Protein AF-0000000076585217 (afdb_homodimer)

Sequence (1180 aa):
MFAAAAAAEATAAAATVTATNTAEVDLIQRSARHVLGAQNKAPARQLHQAEPSAEDMQQALLRMRAVPFNTPRPVLALGYKGLEADALRNWHLLARKLATPGATVTVVAFGGSLTAGYIDKPEAWKRAMDGSWVEPMVAWMKAAFPAVSFRLINAARGASEVTVAATCWYQYVPQDADLVLVEYSLNGCLEATGQPMCSSTAMVRVAAYESFYRRVLRRAPRTALMSVATFSFNSDTYRQGLASVEAPNAFAATGEELHTMIARRYGAPTASLRDSLYGLMYNDAVAKQLLGETRATIITDNVHPTADGFIMFGEIMAYTVRQSLAAVMASGAEAPGALGAAAAADGSGLPLPVSPVAAQQDADTWCREGSSFKPVASCTGRGSCRWETLPWHLDCPHDNCHMRGYLMKGSGAVLSISVDTSLAAAAGDAAAEDNDSTTGTMDSAAATLASAAGLLPAASDSSARDRSRAALQQFDRRYLAVTYVQGSSNPAETMAVATVACVSGCRCKPVQIEWRKTTNTGMAATEVSAHPRCVVSVTIQANATTGGDDFAVTGVAVVPFTKKVTINRIDGRHMAAVRAEGDQLPFSWPMFAAAAAAEATAAAATVTATNTAEVDLIQRSARHVLGAQNKAPARQLHQAEPSAEDMQQALLRMRAVPFNTPRPVLALGYKGLEADALRNWHLLARKLATPGATVTVVAFGGSLTAGYIDKPEAWKRAMDGSWVEPMVAWMKAAFPAVSFRLINAARGASEVTVAATCWYQYVPQDADLVLVEYSLNGCLEATGQPMCSSTAMVRVAAYESFYRRVLRRAPRTALMSVATFSFNSDTYRQGLASVEAPNAFAATGEELHTMIARRYGAPTASLRDSLYGLMYNDAVAKQLLGETRATIITDNVHPTADGFIMFGEIMAYTVRQSLAAVMASGAEAPGALGAAAAADGSGLPLPVSPVAAQQDADTWCREGSSFKPVASCTGRGSCRWETLPWHLDCPHDNCHMRGYLMKGSGAVLSISVDTSLAAAAGDAAAEDNDSTTGTMDSAAATLASAAGLLPAASDSSARDRSRAALQQFDRRYLAVTYVQGSSNPAETMAVATVACVSGCRCKPVQIEWRKTTNTGMAATEVSAHPRCVVSVTIQANATTGGDDFAVTGVAVVPFTKKVTINRIDGRHMAAVRAEGDQLPFSWP

Solvent-accessible surface area (backbone atoms only — not comparable to full-atom values): 61858 Å² total; per-residue (Å²): 128,87,80,69,69,87,70,64,79,81,65,69,90,70,66,77,90,66,70,82,78,64,64,77,63,54,68,68,61,60,70,72,60,71,83,66,71,85,74,73,77,63,75,78,65,76,65,72,71,65,75,50,47,74,65,37,44,51,52,38,51,54,41,40,70,65,55,81,70,88,66,45,62,31,46,40,31,43,14,34,44,57,58,38,35,25,29,29,36,36,42,47,55,41,44,42,47,58,32,20,75,73,31,72,46,30,39,35,34,38,24,17,26,62,55,48,24,54,43,84,52,73,74,61,16,68,76,29,41,78,39,21,26,58,49,45,21,48,50,51,48,41,69,33,29,71,54,32,45,77,46,78,45,68,70,11,32,56,43,22,35,39,48,57,37,38,52,45,55,51,73,73,55,50,59,73,35,32,34,39,40,44,29,50,15,44,43,68,15,46,45,81,82,49,32,66,34,35,62,41,47,51,21,63,50,41,13,21,48,50,37,30,53,54,50,38,41,70,55,12,70,60,30,17,47,34,36,38,28,55,65,50,34,39,61,68,58,60,56,81,79,51,86,64,64,66,46,64,42,48,78,76,56,30,21,43,56,58,49,45,53,51,29,46,69,65,17,16,36,32,24,26,50,34,65,34,40,52,37,25,58,78,30,46,71,59,20,33,72,66,67,73,37,36,41,76,59,30,33,70,61,45,62,33,40,33,51,66,22,28,45,50,52,4,47,36,45,34,46,34,52,50,53,53,41,46,37,30,61,67,63,71,50,85,59,47,14,52,60,24,45,55,44,36,21,65,80,84,73,43,49,63,61,62,16,30,54,25,43,19,36,72,59,78,52,49,58,28,46,50,82,62,26,55,82,38,45,46,71,43,77,41,65,42,62,41,81,40,78,39,60,34,67,85,76,54,84,49,76,62,42,49,43,38,29,38,42,30,30,37,56,49,12,26,39,38,33,60,40,58,50,37,70,58,79,72,72,83,71,73,77,76,71,82,68,69,70,67,74,72,80,79,86,86,75,94,77,73,90,70,77,74,86,76,83,72,82,81,75,80,70,60,69,60,52,52,50,47,52,50,58,43,62,62,40,74,43,35,29,40,31,40,29,28,56,19,17,85,58,32,36,66,60,43,29,22,32,33,36,39,35,50,72,39,69,33,53,45,64,65,44,78,45,68,79,53,96,64,36,28,50,39,73,48,50,31,56,36,46,69,19,71,64,17,32,33,34,39,35,31,34,49,22,87,87,58,61,3,29,30,48,36,41,35,31,41,32,33,44,48,26,36,74,81,47,83,62,39,63,78,44,72,37,38,50,50,55,35,55,61,47,66,55,70,45,60,70,65,71,124,138,82,82,69,73,82,69,69,81,76,66,70,84,71,66,76,88,66,71,83,76,64,65,78,64,57,65,70,61,61,72,70,61,71,81,66,71,83,72,72,78,63,74,78,64,74,66,73,72,65,76,50,47,74,65,38,42,50,51,39,50,53,42,40,70,64,54,81,72,88,67,45,63,31,45,41,32,42,14,34,42,58,57,39,34,24,29,30,34,36,40,46,56,40,46,42,47,57,34,20,77,72,33,72,47,30,41,36,35,38,23,17,27,62,55,49,25,54,42,82,52,72,75,60,14,68,76,28,43,77,40,20,26,58,49,45,21,48,50,50,49,42,69,34,29,71,55,34,45,76,46,78,44,67,70,11,32,55,45,23,35,39,48,56,37,39,52,45,54,50,72,74,55,50,57,75,33,32,34,40,38,43,30,49,16,45,43,69,16,47,45,81,80,49,34,67,36,34,62,41,48,50,20,63,51,40,13,19,47,50,37,31,54,53,49,38,40,70,53,12,71,60,30,17,48,34,37,37,30,56,64,48,35,39,65,76,59,61,58,81,79,51,88,66,68,67,46,63,41,48,79,74,55,32,21,44,54,59,51,47,53,50,29,46,68,67,17,16,37,33,25,26,50,35,65,35,41,53,36,26,59,77,30,47,70,59,20,34,71,66,67,72,37,36,43,76,59,30,32,72,62,46,63,32,39,32,50,65,21,29,45,51,50,4,48,38,44,33,48,35,51,48,53,52,41,45,38,31,63,67,63,71,50,85,58,48,14,52,59,24,45,54,45,37,22,67,80,82,74,45,49,64,58,62,17,29,53,27,44,21,36,73,59,79,53,50,58,28,46,49,81,61,27,55,83,37,44,46,71,44,75,42,65,42,62,41,81,39,78,39,59,33,68,85,76,52,84,47,77,60,41,49,45,39,28,38,42,31,31,37,57,48,13,28,39,39,33,60,40,58,50,38,69,61,78,72,73,83,70,73,77,77,71,82,66,68,71,69,72,70,80,79,84,84,93,84,78,73,92,73,78,74,86,74,82,73,81,78,75,79,69,57,69,60,52,52,51,49,51,50,60,45,62,63,40,74,42,35,30,39,32,40,30,28,55,19,19,86,56,32,34,64,58,42,29,21,33,33,37,38,34,50,71,38,69,33,54,45,65,65,42,76,46,68,78,53,94,66,32,29,49,41,72,48,52,31,55,36,46,67,20,73,65,17,32,32,34,41,35,32,34,48,23,88,87,55,61,3,30,30,48,38,42,35,31,40,31,30,44,50,26,38,74,81,47,84,64,37,61,80,44,72,37,38,48,52,54,33,56,59,45,66,55,67,48,60,71,61,72,126

InterPro domains:
  IPR036514 SGNH hydrolase superfamily [G3DSA:3.40.50.1110] (106-327)

Nearest PDB structures (foldseek):
  5mal-assembly2_B  TM=5.708E-01  e=9.591E-05  Streptomyces rimosus
  7jrl-assembly1_A  TM=4.904E-01  e=6.903E-03  Clostridium perfringens ATCC 13124
  7jrm-assembly1_A  TM=4.804E-01  e=2.183E-02  Clostridium perfringens ATCC 13124
  5x7h-assembly1_A  TM=2.202E-01  e=1.262E-03  Paenibacillus sp. 598K
  5ykv-assembly1_A  TM=4.319E-01  e=3.990E-01  Macrobrachium rosenbergii nodavirus

Radius of gyration: 34.22 Å; Cα contacts (8 Å, |Δi|>4): 2499; chains: 2; bounding box: 68×113×110 Å

Structure (mmCIF, N/CA/C/O backbone):
data_AF-0000000076585217-model_v1
#
loop_
_entity.id
_entity.type
_entity.pdbx_description
1 polymer 'SGNH hydrolase-type esterase domain-containing protein'
#
loop_
_atom_site.group_PDB
_atom_site.id
_atom_site.type_symbol
_atom_site.label_atom_id
_atom_site.label_alt_id
_atom_site.label_comp_id
_atom_site.label_asym_id
_atom_site.label_entity_id
_atom_site.label_seq_id
_atom_site.pdbx_PDB_ins_code
_atom_site.Cartn_x
_atom_site.Cartn_y
_atom_site.Cartn_z
_atom_site.occupancy
_atom_site.B_iso_or_equiv
_atom_site.auth_seq_id
_atom_site.auth_comp_id
_atom_site.auth_asym_id
_atom_site.auth_atom_id
_atom_site.pdbx_PDB_model_num
ATOM 1 N N . MET A 1 1 ? 30.906 -36.719 33.188 1 19.69 1 MET A N 1
ATOM 2 C CA . MET A 1 1 ? 30.375 -37.969 33.75 1 19.69 1 MET A CA 1
ATOM 3 C C . MET A 1 1 ? 28.859 -38 33.594 1 19.69 1 MET A C 1
ATOM 5 O O . MET A 1 1 ? 28.281 -39.094 33.5 1 19.69 1 MET A O 1
ATOM 9 N N . PHE A 1 2 ? 28.203 -36.875 33.938 1 20.62 2 PHE A N 1
ATOM 10 C CA . PHE A 1 2 ? 26.75 -36.906 34.188 1 20.62 2 PHE A CA 1
ATOM 11 C C . PHE A 1 2 ? 26 -37.062 32.875 1 20.62 2 PHE A C 1
ATOM 13 O O . PHE A 1 2 ? 24.797 -36.812 32.812 1 20.62 2 PHE A O 1
ATOM 20 N N . ALA A 1 3 ? 26.719 -37.188 31.672 1 20.3 3 ALA A N 1
ATOM 21 C CA . ALA A 1 3 ? 26.25 -37.125 30.297 1 20.3 3 ALA A CA 1
ATOM 22 C C . ALA A 1 3 ? 25.281 -38.25 30 1 20.3 3 ALA A C 1
ATOM 24 O O . ALA A 1 3 ? 24.375 -38.094 29.172 1 20.3 3 ALA A O 1
ATOM 25 N N . ALA A 1 4 ? 25.531 -39.469 30.562 1 20.38 4 ALA A N 1
ATOM 26 C CA . ALA A 1 4 ? 25.281 -40.812 30.031 1 20.38 4 ALA A CA 1
ATOM 27 C C . ALA A 1 4 ? 23.844 -41.25 30.297 1 20.38 4 ALA A C 1
ATOM 29 O O . ALA A 1 4 ? 23.328 -42.156 29.641 1 20.38 4 ALA A O 1
ATOM 30 N N . ALA A 1 5 ? 23.297 -40.844 31.484 1 20.25 5 ALA A N 1
ATOM 31 C CA . ALA A 1 5 ? 22.281 -41.625 32.188 1 20.25 5 ALA A CA 1
ATOM 32 C C . ALA A 1 5 ? 20.953 -41.562 31.453 1 20.25 5 ALA A C 1
ATOM 34 O O . ALA A 1 5 ? 20.125 -42.469 31.594 1 20.25 5 ALA A O 1
ATOM 35 N N . ALA A 1 6 ? 20.594 -40.375 30.938 1 20.17 6 ALA A N 1
ATOM 36 C CA . ALA A 1 6 ? 19.156 -40.125 30.75 1 20.17 6 ALA A CA 1
ATOM 37 C C . ALA A 1 6 ? 18.625 -40.875 29.547 1 20.17 6 ALA A C 1
ATOM 39 O O . ALA A 1 6 ? 17.766 -40.375 28.828 1 20.17 6 ALA A O 1
ATOM 40 N N . ALA A 1 7 ? 19.422 -41.812 28.844 1 21.86 7 ALA A N 1
ATOM 41 C CA . ALA A 1 7 ? 19.125 -42.469 27.578 1 21.86 7 ALA A CA 1
ATOM 42 C C . ALA A 1 7 ? 18.016 -43.5 27.766 1 21.86 7 ALA A C 1
ATOM 44 O O . ALA A 1 7 ? 17.375 -43.906 26.781 1 21.86 7 ALA A O 1
ATOM 45 N N . ALA A 1 8 ? 17.938 -44.125 28.969 1 22.05 8 ALA A N 1
ATOM 46 C CA . ALA A 1 8 ? 17.438 -45.5 29.062 1 22.05 8 ALA A CA 1
ATOM 47 C C . ALA A 1 8 ? 15.938 -45.562 28.812 1 22.05 8 ALA A C 1
ATOM 49 O O . ALA A 1 8 ? 15.445 -46.469 28.172 1 22.05 8 ALA A O 1
ATOM 50 N N . GLU A 1 9 ? 15.156 -44.781 29.609 1 22.22 9 GLU A N 1
ATOM 51 C CA . GLU A 1 9 ? 13.812 -45.219 29.953 1 22.22 9 GLU A CA 1
ATOM 52 C C . GLU A 1 9 ? 12.867 -45.094 28.766 1 22.22 9 GLU A C 1
ATOM 54 O O . GLU A 1 9 ? 11.727 -45.562 28.828 1 22.22 9 GLU A O 1
ATOM 59 N N . ALA A 1 10 ? 13.172 -44.25 27.703 1 20.91 10 ALA A N 1
ATOM 60 C CA . ALA A 1 10 ? 12.094 -43.875 26.797 1 20.91 10 ALA A CA 1
ATOM 61 C C . ALA A 1 10 ? 11.766 -45.031 25.844 1 20.91 10 ALA A C 1
ATOM 63 O O . ALA A 1 10 ? 10.969 -44.844 24.906 1 20.91 10 ALA A O 1
ATOM 64 N N . THR A 1 11 ? 12.344 -46.25 25.984 1 21.12 11 THR A N 1
ATOM 65 C CA . THR A 1 11 ? 12.258 -47.281 24.984 1 21.12 11 THR A CA 1
ATOM 66 C C . THR A 1 11 ? 10.852 -47.875 24.953 1 21.12 11 THR A C 1
ATOM 68 O O . THR A 1 11 ? 10.352 -48.25 23.891 1 21.12 11 THR A O 1
ATOM 71 N N . ALA A 1 12 ? 10.242 -48.219 26.125 1 20.17 12 ALA A N 1
ATOM 72 C CA . ALA A 1 12 ? 9.344 -49.375 26.234 1 20.17 12 ALA A CA 1
ATOM 73 C C . ALA A 1 12 ? 7.992 -49.062 25.594 1 20.17 12 ALA A C 1
ATOM 75 O O . ALA A 1 12 ? 7.262 -49.969 25.203 1 20.17 12 ALA A O 1
ATOM 76 N N . ALA A 1 13 ? 7.523 -47.812 25.891 1 20.95 13 ALA A N 1
ATOM 77 C CA . ALA A 1 13 ? 6.07 -47.719 25.781 1 20.95 13 ALA A CA 1
ATOM 78 C C . ALA A 1 13 ? 5.629 -47.844 24.328 1 20.95 13 ALA A C 1
ATOM 80 O O . ALA A 1 13 ? 5.156 -46.875 23.719 1 20.95 13 ALA A O 1
ATOM 81 N N . ALA A 1 14 ? 6.477 -48.312 23.312 1 20.83 14 ALA A N 1
ATOM 82 C CA . ALA A 1 14 ? 6.238 -48.312 21.875 1 20.83 14 ALA A CA 1
ATOM 83 C C . ALA A 1 14 ? 5.117 -49.281 21.5 1 20.83 14 ALA A C 1
ATOM 85 O O . ALA A 1 14 ? 4.641 -49.281 20.375 1 20.83 14 ALA A O 1
ATOM 86 N N . ALA A 1 15 ? 4.867 -50.344 22.375 1 21.42 15 ALA A N 1
ATOM 87 C CA . ALA A 1 15 ? 4.426 -51.625 21.781 1 21.42 15 ALA A CA 1
ATOM 88 C C . ALA A 1 15 ? 2.98 -51.531 21.297 1 21.42 15 ALA A C 1
ATOM 90 O O . ALA A 1 15 ? 2.633 -52.062 20.234 1 21.42 15 ALA A O 1
ATOM 91 N N . THR A 1 16 ? 2.049 -51.25 22.25 1 21.23 16 THR A N 1
ATOM 92 C CA . THR A 1 16 ? 0.794 -52 22.188 1 21.23 16 THR A CA 1
ATOM 93 C C . THR A 1 16 ? -0.115 -51.438 21.109 1 21.23 16 THR A C 1
ATOM 95 O O . THR A 1 16 ? -1.138 -52.031 20.766 1 21.23 16 THR A O 1
ATOM 98 N N . VAL A 1 17 ? -0.062 -50.094 20.781 1 21.47 17 VAL A N 1
ATOM 99 C CA . VAL A 1 17 ? -1.292 -49.531 20.25 1 21.47 17 VAL A CA 1
ATOM 100 C C . VAL A 1 17 ? -1.479 -49.969 18.797 1 21.47 17 VAL A C 1
ATOM 102 O O . VAL A 1 17 ? -1.067 -49.281 17.859 1 21.47 17 VAL A O 1
ATOM 105 N N . THR A 1 18 ? -0.986 -51.219 18.391 1 20.69 18 THR A N 1
ATOM 106 C CA . THR A 1 18 ? -0.851 -51.719 17.016 1 20.69 18 THR A CA 1
ATOM 107 C C . THR A 1 18 ? -2.221 -51.875 16.359 1 20.69 18 THR A C 1
ATOM 109 O O . THR A 1 18 ? -2.371 -51.656 15.164 1 20.69 18 THR A O 1
ATOM 112 N N . ALA A 1 19 ? -3.186 -52.562 17.031 1 21.77 19 ALA A N 1
ATOM 113 C CA . ALA A 1 19 ? -4.023 -53.531 16.328 1 21.77 19 ALA A CA 1
ATOM 114 C C . ALA A 1 19 ? -5.129 -52.844 15.539 1 21.77 19 ALA A C 1
ATOM 116 O O . ALA A 1 19 ? -5.449 -53.25 14.422 1 21.77 19 ALA A O 1
ATOM 117 N N . THR A 1 20 ? -5.961 -52.062 16.25 1 21.91 20 THR A N 1
ATOM 118 C CA . THR A 1 20 ? -7.375 -52.062 15.898 1 21.91 20 THR A CA 1
ATOM 119 C C . THR A 1 20 ? -7.609 -51.219 14.648 1 21.91 20 THR A C 1
ATOM 121 O O . THR A 1 20 ? -8.758 -51 14.242 1 21.91 20 THR A O 1
ATOM 124 N N . ASN A 1 21 ? -6.543 -50.562 14.125 1 20.72 21 ASN A N 1
ATOM 125 C CA . ASN A 1 21 ? -6.773 -49.406 13.234 1 20.72 21 ASN A CA 1
ATOM 126 C C . ASN A 1 21 ? -7.191 -49.875 11.836 1 20.72 21 ASN A C 1
ATOM 128 O O . ASN A 1 21 ? -7.137 -49.094 10.883 1 20.72 21 ASN A O 1
ATOM 132 N N . THR A 1 22 ? -7.297 -51.25 11.625 1 23.2 22 THR A N 1
ATOM 133 C CA . THR A 1 22 ? -7.297 -51.781 10.266 1 23.2 22 THR A CA 1
ATOM 134 C C . THR A 1 22 ? -8.625 -51.5 9.578 1 23.2 22 THR A C 1
ATOM 136 O O . THR A 1 22 ? -8.672 -51.312 8.359 1 23.2 22 THR A O 1
ATOM 139 N N . ALA A 1 23 ? -9.758 -51.781 10.359 1 23.81 23 ALA A N 1
ATOM 140 C CA . ALA A 1 23 ? -11.008 -52.188 9.727 1 23.81 23 ALA A CA 1
ATOM 141 C C . ALA A 1 23 ? -11.656 -51.031 8.992 1 23.81 23 ALA A C 1
ATOM 143 O O . ALA A 1 23 ? -12.25 -51.188 7.922 1 23.81 23 ALA A O 1
ATOM 144 N N . GLU A 1 24 ? -11.664 -49.875 9.734 1 23.45 24 GLU A N 1
ATOM 145 C CA . GLU A 1 24 ? -12.648 -48.875 9.297 1 23.45 24 GLU A CA 1
ATOM 146 C C . GLU A 1 24 ? -12.219 -48.219 7.988 1 23.45 24 GLU A C 1
ATOM 148 O O . GLU A 1 24 ? -12.977 -47.438 7.406 1 23.45 24 GLU A O 1
ATOM 153 N N . VAL A 1 25 ? -10.977 -48.5 7.52 1 24.61 25 VAL A N 1
ATOM 154 C CA . VAL A 1 25 ? -10.445 -47.875 6.324 1 24.61 25 VAL A CA 1
ATOM 155 C C . VAL A 1 25 ? -11.148 -48.406 5.082 1 24.61 25 VAL A C 1
ATOM 157 O O . VAL A 1 25 ? -11.055 -47.844 4 1 24.61 25 VAL A O 1
ATOM 160 N N . ASP A 1 26 ? -11.711 -49.688 5.305 1 23.39 26 ASP A N 1
ATOM 161 C CA . ASP A 1 26 ? -12.172 -50.406 4.125 1 23.39 26 ASP A CA 1
ATOM 162 C C . ASP A 1 26 ? -13.422 -49.75 3.533 1 23.39 26 ASP A C 1
ATOM 164 O O . ASP A 1 26 ? -13.648 -49.812 2.324 1 23.39 26 ASP A O 1
ATOM 168 N N . LEU A 1 27 ? -14.258 -49.312 4.551 1 24.02 27 LEU A N 1
ATOM 169 C CA . LEU A 1 27 ? -15.594 -48.938 4.082 1 24.02 27 LEU A CA 1
ATOM 170 C C . LEU A 1 27 ? -15.523 -47.719 3.166 1 24.02 27 LEU A C 1
ATOM 172 O O . LEU A 1 27 ? -16.469 -47.438 2.416 1 24.02 27 LEU A O 1
ATOM 176 N N . ILE A 1 28 ? -14.391 -46.969 3.34 1 23.8 28 ILE A N 1
ATOM 177 C CA . ILE A 1 28 ? -14.328 -45.719 2.58 1 23.8 28 ILE A CA 1
ATOM 178 C C . ILE A 1 28 ? -14.195 -46.031 1.091 1 23.8 28 ILE A C 1
ATOM 180 O O . ILE A 1 28 ? -14.656 -45.25 0.246 1 23.8 28 ILE A O 1
ATOM 184 N N . GLN A 1 29 ? -13.531 -47.188 0.775 1 23.28 29 GLN A N 1
ATOM 185 C CA . GLN A 1 29 ? -13.078 -47.406 -0.592 1 23.28 29 GLN A CA 1
ATOM 186 C C . GLN A 1 29 ? -14.25 -47.781 -1.507 1 23.28 29 GLN A C 1
ATOM 188 O O . GLN A 1 29 ? -14.219 -47.5 -2.705 1 23.28 29 GLN A O 1
ATOM 193 N N . ARG A 1 30 ? -15.164 -48.562 -0.975 1 24.69 30 ARG A N 1
ATOM 194 C CA . ARG A 1 30 ? -16.094 -49.25 -1.868 1 24.69 30 ARG A CA 1
ATOM 195 C C . ARG A 1 30 ? -17.078 -48.281 -2.496 1 24.69 30 ARG A C 1
ATOM 197 O O . ARG A 1 30 ? -17.641 -48.562 -3.555 1 24.69 30 ARG A O 1
ATOM 204 N N . SER A 1 31 ? -17.516 -47.281 -1.666 1 23.17 31 SER A N 1
ATOM 205 C CA . SER A 1 31 ? -18.688 -46.594 -2.158 1 23.17 31 SER A CA 1
ATOM 206 C C . SER A 1 31 ? -18.359 -45.75 -3.385 1 23.17 31 SER A C 1
ATOM 208 O O . SER A 1 31 ? -19.25 -45.125 -3.98 1 23.17 31 SER A O 1
ATOM 210 N N . ALA A 1 32 ? -17.047 -45.406 -3.609 1 23.19 32 ALA A N 1
ATOM 211 C CA . ALA A 1 32 ? -16.75 -44.531 -4.723 1 23.19 32 ALA A CA 1
ATOM 212 C C . ALA A 1 32 ? -16.922 -45.219 -6.062 1 23.19 32 ALA A C 1
ATOM 214 O O . ALA A 1 32 ? -16.734 -44.625 -7.121 1 23.19 32 ALA A O 1
ATOM 215 N N . ARG A 1 33 ? -17.078 -46.594 -6.039 1 23.12 33 ARG A N 1
ATOM 216 C CA . ARG A 1 33 ? -16.938 -47.25 -7.324 1 23.12 33 ARG A CA 1
ATOM 217 C C . ARG A 1 33 ? -18.125 -46.969 -8.234 1 23.12 33 ARG A C 1
ATOM 219 O O . ARG A 1 33 ? -18 -47.031 -9.453 1 23.12 33 ARG A O 1
ATOM 226 N N . HIS A 1 34 ? -19.344 -47.094 -7.625 1 23.17 34 HIS A N 1
ATOM 227 C CA . HIS A 1 34 ? -20.438 -47.406 -8.523 1 23.17 34 HIS A CA 1
ATOM 228 C C . HIS A 1 34 ? -20.797 -46.219 -9.422 1 23.17 34 HIS A C 1
ATOM 230 O O . HIS A 1 34 ? -21.656 -46.344 -10.289 1 23.17 34 HIS A O 1
ATOM 236 N N . VAL A 1 35 ? -20.656 -45 -8.914 1 23.94 35 VAL A N 1
ATOM 237 C CA . VAL A 1 35 ? -21.484 -44.062 -9.625 1 23.94 35 VAL A CA 1
ATOM 238 C C . VAL A 1 35 ? -20.875 -43.75 -11 1 23.94 35 VAL A C 1
ATOM 240 O O . VAL A 1 35 ? -21.078 -42.656 -11.555 1 23.94 35 VAL A O 1
ATOM 243 N N . LEU A 1 36 ? -20 -44.688 -11.539 1 23.23 36 LEU A N 1
ATOM 244 C CA . LEU A 1 36 ? -19.281 -44.281 -12.734 1 23.23 36 LEU A CA 1
ATOM 245 C C . LEU A 1 36 ? -20.234 -44.062 -13.906 1 23.23 36 LEU A C 1
ATOM 247 O O . LEU A 1 36 ? -20.141 -43.062 -14.617 1 23.23 36 LEU A O 1
ATOM 251 N N . GLY A 1 37 ? -20.734 -45.219 -14.641 1 22.77 37 GLY A N 1
ATOM 252 C CA . GLY A 1 37 ? -20.672 -45.344 -16.094 1 22.77 37 GLY A CA 1
ATOM 253 C C . GLY A 1 37 ? -21.859 -44.688 -16.797 1 22.77 37 GLY A C 1
ATOM 254 O O . GLY A 1 37 ? -21.953 -44.781 -18.031 1 22.77 37 GLY A O 1
ATOM 255 N N . ALA A 1 38 ? -23.062 -44.719 -16.25 1 23.66 38 ALA A N 1
ATOM 256 C CA . ALA A 1 38 ? -24.078 -44.656 -17.281 1 23.66 38 ALA A CA 1
ATOM 257 C C . ALA A 1 38 ? -24 -43.312 -18.031 1 23.66 38 ALA A C 1
ATOM 259 O O . ALA A 1 38 ? -24.125 -42.25 -17.422 1 23.66 38 ALA A O 1
ATOM 260 N N . GLN A 1 39 ? -23.328 -43.312 -19.156 1 24.53 39 GLN A N 1
ATOM 261 C CA . GLN A 1 39 ? -23.172 -42.281 -20.156 1 24.53 39 GLN A CA 1
ATOM 262 C C . GLN A 1 39 ? -24.516 -41.75 -20.625 1 24.53 39 GLN A C 1
ATOM 264 O O . GLN A 1 39 ? -25.203 -42.375 -21.406 1 24.53 39 GLN A O 1
ATOM 269 N N . ASN A 1 40 ? -25.516 -41.531 -19.766 1 24.89 40 ASN A N 1
ATOM 270 C CA . ASN A 1 40 ? -26.719 -41.062 -20.422 1 24.89 40 ASN A CA 1
ATOM 271 C C . ASN A 1 40 ? -26.438 -39.844 -21.312 1 24.89 40 ASN A C 1
ATOM 273 O O . ASN A 1 40 ? -25.953 -38.812 -20.828 1 24.89 40 ASN A O 1
ATOM 277 N N . LYS A 1 41 ? -26.156 -40.062 -22.594 1 28.89 41 LYS A N 1
ATOM 278 C CA . LYS A 1 41 ? -26.062 -39.094 -23.672 1 28.89 41 LYS A CA 1
ATOM 279 C C . LYS A 1 41 ? -27.266 -38.156 -23.703 1 28.89 41 LYS A C 1
ATOM 281 O O . LYS A 1 41 ? -28.172 -38.344 -24.5 1 28.89 41 LYS A O 1
ATOM 286 N N . ALA A 1 42 ? -27.922 -37.906 -22.625 1 30.67 42 ALA A N 1
ATOM 287 C CA . ALA A 1 42 ? -28.953 -36.938 -22.969 1 30.67 42 ALA A CA 1
ATOM 288 C C . ALA A 1 42 ? -28.328 -35.688 -23.594 1 30.67 42 ALA A C 1
ATOM 290 O O . ALA A 1 42 ? -27.219 -35.281 -23.219 1 30.67 42 ALA A O 1
ATOM 291 N N . PRO A 1 43 ? -28.766 -35.312 -24.781 1 30.5 43 PRO A N 1
ATOM 292 C CA . PRO A 1 43 ? -28.25 -34.094 -25.422 1 30.5 43 PRO A CA 1
ATOM 293 C C . PRO A 1 43 ? -28.047 -32.938 -24.422 1 30.5 43 PRO A C 1
ATOM 295 O O . PRO A 1 43 ? -28.781 -32.844 -23.438 1 30.5 43 PRO A O 1
ATOM 298 N N . ALA A 1 44 ? -26.828 -32.594 -24.234 1 30.55 44 ALA A N 1
ATOM 299 C CA . ALA A 1 44 ? -26.578 -31.375 -23.453 1 30.55 44 ALA A CA 1
ATOM 300 C C . ALA A 1 44 ? -27.609 -30.281 -23.766 1 30.55 44 ALA A C 1
ATOM 302 O O . ALA A 1 44 ? -27.516 -29.641 -24.812 1 30.55 44 ALA A O 1
ATOM 303 N N . ARG A 1 45 ? -28.844 -30.625 -23.547 1 29.5 45 ARG A N 1
ATOM 304 C CA . ARG A 1 45 ? -29.656 -29.422 -23.641 1 29.5 45 ARG A CA 1
ATOM 305 C C . ARG A 1 45 ? -28.938 -28.219 -23.047 1 29.5 45 ARG A C 1
ATOM 307 O O . ARG A 1 45 ? -28.562 -28.219 -21.875 1 29.5 45 ARG A O 1
ATOM 314 N N . GLN A 1 46 ? -28.156 -27.516 -23.844 1 32.47 46 GLN A N 1
ATOM 315 C CA . GLN A 1 46 ? -27.766 -26.172 -23.453 1 32.47 46 GLN A CA 1
ATOM 316 C C . GLN A 1 46 ? -28.844 -25.531 -22.578 1 32.47 46 GLN A C 1
ATOM 318 O O . GLN A 1 46 ? -29.844 -25.031 -23.094 1 32.47 46 GLN A O 1
ATOM 323 N N . LEU A 1 47 ? -29.281 -26.234 -21.562 1 34.03 47 LEU A N 1
ATOM 324 C CA . LEU A 1 47 ? -30.188 -25.5 -20.688 1 34.03 47 LEU A CA 1
ATOM 325 C C . LEU A 1 47 ? -29.797 -24.016 -20.625 1 34.03 47 LEU A C 1
ATOM 327 O O . LEU A 1 47 ? -28.703 -23.672 -20.203 1 34.03 47 LEU A O 1
ATOM 331 N N . HIS A 1 48 ? -30.125 -23.281 -21.578 1 40.94 48 HIS A N 1
ATOM 332 C CA . HIS A 1 48 ? -30.141 -21.828 -21.422 1 40.94 48 HIS A CA 1
ATOM 333 C C . HIS A 1 48 ? -30.422 -21.438 -19.984 1 40.94 48 HIS A C 1
ATOM 335 O O . HIS A 1 48 ? -31.562 -21.484 -19.531 1 40.94 48 HIS A O 1
ATOM 341 N N . GLN A 1 49 ? -29.562 -21.828 -19.094 1 52.53 49 GLN A N 1
ATOM 342 C CA . GLN A 1 49 ? -29.719 -21.359 -17.719 1 52.53 49 GLN A CA 1
ATOM 343 C C . GLN A 1 49 ? -30.203 -19.906 -17.688 1 52.53 49 GLN A C 1
ATOM 345 O O . GLN A 1 49 ? -29.562 -19.031 -18.25 1 52.53 49 GLN A O 1
ATOM 350 N N . ALA A 1 50 ? -31.5 -19.734 -17.594 1 63.78 50 ALA A N 1
ATOM 351 C CA . ALA A 1 50 ? -32.156 -18.438 -17.531 1 63.78 50 ALA A CA 1
ATOM 352 C C . ALA A 1 50 ? -31.406 -17.484 -16.625 1 63.78 50 ALA A C 1
ATOM 354 O O . ALA A 1 50 ? -30.891 -17.875 -15.578 1 63.78 50 ALA A O 1
ATOM 355 N N . GLU A 1 51 ? -30.969 -16.375 -17.156 1 81.31 51 GLU A N 1
ATOM 356 C CA . GLU A 1 51 ? -30.438 -15.273 -16.359 1 81.31 51 GLU A CA 1
ATOM 357 C C . GLU A 1 51 ? -31.281 -15.047 -15.109 1 81.31 51 GLU A C 1
ATOM 359 O O . GLU A 1 51 ? -32.5 -15.133 -15.148 1 81.31 51 GLU A O 1
ATOM 364 N N . PRO A 1 52 ? -30.578 -15.031 -14 1 87.25 52 PRO A N 1
ATOM 365 C CA . PRO A 1 52 ? -31.344 -14.773 -12.773 1 87.25 52 PRO A CA 1
ATOM 366 C C . PRO A 1 52 ? -32.125 -13.469 -12.836 1 87.25 52 PRO A C 1
ATOM 368 O O . PRO A 1 52 ? -31.656 -12.484 -13.414 1 87.25 52 PRO A O 1
ATOM 371 N N . SER A 1 53 ? -33.312 -13.57 -12.344 1 82.62 53 SER A N 1
ATOM 372 C CA . SER A 1 53 ? -34.188 -12.391 -12.266 1 82.62 53 SER A CA 1
ATOM 373 C C . SER A 1 53 ? -33.688 -11.43 -11.188 1 82.62 53 SER A C 1
ATOM 375 O O . SER A 1 53 ? -32.812 -11.773 -10.391 1 82.62 53 SER A O 1
ATOM 377 N N . ALA A 1 54 ? -34.219 -10.227 -11.195 1 85.06 54 ALA A N 1
ATOM 378 C CA . ALA A 1 54 ? -33.938 -9.258 -10.133 1 85.06 54 ALA A CA 1
ATOM 379 C C . ALA A 1 54 ? -34.344 -9.805 -8.766 1 85.06 54 ALA A C 1
ATOM 381 O O . ALA A 1 54 ? -33.656 -9.539 -7.766 1 85.06 54 ALA A O 1
ATOM 382 N N . GLU A 1 55 ? -35.406 -10.547 -8.797 1 86.25 55 GLU A N 1
ATOM 383 C CA . GLU A 1 55 ? -35.875 -11.164 -7.555 1 86.25 55 GLU A CA 1
ATOM 384 C C . GLU A 1 55 ? -34.906 -12.234 -7.07 1 86.25 55 GLU A C 1
ATOM 386 O O . GLU A 1 55 ? -34.656 -12.367 -5.867 1 86.25 55 GLU A O 1
ATOM 391 N N . ASP A 1 56 ? -34.344 -13.008 -8.008 1 87.5 56 ASP A N 1
ATOM 392 C CA . ASP A 1 56 ? -33.344 -14.008 -7.664 1 87.5 56 ASP A CA 1
ATOM 393 C C . ASP A 1 56 ? -32.125 -13.359 -7.012 1 87.5 56 ASP A C 1
ATOM 395 O O . ASP A 1 56 ? -31.609 -13.867 -6.02 1 87.5 56 ASP A O 1
ATOM 399 N N . MET A 1 57 ? -31.781 -12.281 -7.57 1 90.38 57 MET A N 1
ATOM 400 C CA . MET A 1 57 ? -30.625 -11.547 -7.062 1 90.38 57 MET A CA 1
ATOM 401 C C . MET A 1 57 ? -30.891 -11.016 -5.66 1 90.38 57 MET A C 1
ATOM 403 O O . MET A 1 57 ? -30.016 -11.078 -4.793 1 90.38 57 MET A O 1
ATOM 407 N N . GLN A 1 58 ? -32.031 -10.516 -5.461 1 91.25 58 GLN A N 1
ATOM 408 C CA . GLN A 1 58 ? -32.406 -9.977 -4.156 1 91.25 58 GLN A CA 1
ATOM 409 C C . GLN A 1 58 ? -32.438 -11.078 -3.102 1 91.25 58 GLN A C 1
ATOM 411 O O . GLN A 1 58 ? -32 -10.883 -1.972 1 91.25 58 GLN A O 1
ATOM 416 N N . GLN A 1 59 ? -33.031 -12.18 -3.463 1 91.25 59 GLN A N 1
ATOM 417 C CA . GLN A 1 59 ? -33.094 -13.305 -2.535 1 91.25 59 GLN A CA 1
ATOM 418 C C . GLN A 1 59 ? -31.688 -13.82 -2.197 1 91.25 59 GLN A C 1
ATOM 420 O O . GLN A 1 59 ? -31.422 -14.164 -1.045 1 91.25 59 GLN A O 1
ATOM 425 N N . ALA A 1 60 ? -30.859 -13.891 -3.209 1 93.25 60 ALA A N 1
ATOM 426 C CA . ALA A 1 60 ? -29.484 -14.312 -2.984 1 93.25 60 ALA A CA 1
ATOM 427 C C . ALA A 1 60 ? -28.766 -13.352 -2.039 1 93.25 60 ALA A C 1
ATOM 429 O O . ALA A 1 60 ? -28 -13.789 -1.172 1 93.25 60 ALA A O 1
ATOM 430 N N . LEU A 1 61 ? -28.938 -12.062 -2.236 1 94.69 61 LEU A N 1
ATOM 431 C CA . LEU A 1 61 ? -28.344 -11.039 -1.393 1 94.69 61 LEU A CA 1
ATOM 432 C C . LEU A 1 61 ? -28.781 -11.195 0.057 1 94.69 61 LEU A C 1
ATOM 434 O O . LEU A 1 61 ? -27.953 -11.141 0.973 1 94.69 61 LEU A O 1
ATOM 438 N N . LEU A 1 62 ? -30.062 -11.414 0.258 1 94 62 LEU A N 1
ATOM 439 C CA . LEU A 1 62 ? -30.594 -11.57 1.603 1 94 62 LEU A CA 1
ATOM 440 C C . LEU A 1 62 ? -30.047 -12.82 2.271 1 94 62 LEU A C 1
ATOM 442 O O . LEU A 1 62 ? -29.688 -12.797 3.449 1 94 62 LEU A O 1
ATOM 446 N N . ARG A 1 63 ? -29.984 -13.922 1.556 1 93.69 63 ARG A N 1
ATOM 447 C CA . ARG A 1 63 ? -29.453 -15.164 2.092 1 93.69 63 ARG A CA 1
ATOM 448 C C . ARG A 1 63 ? -27.984 -15.008 2.471 1 93.69 63 ARG A C 1
ATOM 450 O O . ARG A 1 63 ? -27.562 -15.453 3.539 1 93.69 63 ARG A O 1
ATOM 457 N N . MET A 1 64 ? -27.266 -14.43 1.538 1 95.69 64 MET A N 1
ATOM 458 C CA . MET A 1 64 ? -25.828 -14.227 1.759 1 95.69 64 MET A CA 1
ATOM 459 C C . MET A 1 64 ? -25.594 -13.414 3.021 1 95.69 64 MET A C 1
ATOM 461 O O . MET A 1 64 ? -24.719 -13.75 3.826 1 95.69 64 MET A O 1
ATOM 465 N N . ARG A 1 65 ? -26.344 -12.406 3.254 1 93.56 65 ARG A N 1
ATOM 466 C CA . ARG A 1 65 ? -26.172 -11.523 4.406 1 93.56 65 ARG A CA 1
ATOM 467 C C . ARG A 1 65 ? -26.578 -12.219 5.695 1 93.56 65 ARG A C 1
ATOM 469 O O . ARG A 1 65 ? -26.141 -11.836 6.781 1 93.56 65 ARG A O 1
ATOM 476 N N . ALA A 1 66 ? -27.375 -13.242 5.59 1 94.5 66 ALA A N 1
ATOM 477 C CA . ALA A 1 66 ? -27.922 -13.938 6.754 1 94.5 66 ALA A CA 1
ATOM 478 C C . ALA A 1 66 ? -26.922 -14.977 7.273 1 94.5 66 ALA A C 1
ATOM 480 O O . ALA A 1 66 ? -27.062 -15.453 8.406 1 94.5 66 ALA A O 1
ATOM 481 N N . VAL A 1 67 ? -26 -15.391 6.414 1 96.69 67 VAL A N 1
ATOM 482 C CA . VAL A 1 67 ? -25.016 -16.375 6.863 1 96.69 67 VAL A CA 1
ATOM 483 C C . VAL A 1 67 ? -24.031 -15.719 7.836 1 96.69 67 VAL A C 1
ATOM 485 O O . VAL A 1 67 ? -23.312 -14.781 7.469 1 96.69 67 VAL A O 1
ATOM 488 N N . PRO A 1 68 ? -23.953 -16.125 9.031 1 94.56 68 PRO A N 1
ATOM 489 C CA . PRO A 1 68 ? -23.141 -15.453 10.047 1 94.56 68 PRO A CA 1
ATOM 490 C C . PRO A 1 68 ? -21.672 -15.82 9.953 1 94.56 68 PRO A C 1
ATOM 492 O O . PRO A 1 68 ? -21.312 -16.812 9.305 1 94.56 68 PRO A O 1
ATOM 495 N N . PHE A 1 69 ? -20.875 -14.969 10.5 1 95.94 69 PHE A N 1
ATOM 496 C CA . PHE A 1 69 ? -19.469 -15.219 10.773 1 95.94 69 PHE A CA 1
ATOM 497 C C . PHE A 1 69 ? -19.219 -15.336 12.273 1 95.94 69 PHE A C 1
ATOM 499 O O . PHE A 1 69 ? -19.891 -14.695 13.07 1 95.94 69 PHE A O 1
ATOM 506 N N . ASN A 1 70 ? -18.266 -16.203 12.641 1 93.5 70 ASN A N 1
ATOM 507 C CA . ASN A 1 70 ? -17.844 -16.266 14.039 1 93.5 70 ASN A CA 1
ATOM 508 C C . ASN A 1 70 ? -16.906 -15.102 14.391 1 93.5 70 ASN A C 1
ATOM 510 O O . ASN A 1 70 ? -16.938 -14.602 15.523 1 93.5 70 ASN A O 1
ATOM 514 N N . THR A 1 71 ? -16.078 -14.742 13.461 1 94.75 71 THR A N 1
ATOM 515 C CA . THR A 1 71 ? -15.172 -13.609 13.656 1 94.75 71 THR A CA 1
ATOM 516 C C . THR A 1 71 ? -15.961 -12.305 13.766 1 94.75 71 THR A C 1
ATOM 518 O O . THR A 1 71 ? -16.844 -12.031 12.945 1 94.75 71 THR A O 1
ATOM 521 N N . PRO A 1 72 ? -15.633 -11.453 14.797 1 93.31 72 PRO A N 1
ATOM 522 C CA . PRO A 1 72 ? -16.375 -10.203 14.977 1 93.31 72 PRO A CA 1
ATOM 523 C C . PRO A 1 72 ? -16.297 -9.289 13.758 1 93.31 72 PRO A C 1
ATOM 525 O O . PRO A 1 72 ? -15.227 -9.172 13.141 1 93.31 72 PRO A O 1
ATOM 528 N N . ARG A 1 73 ? -17.344 -8.586 13.516 1 92.25 73 ARG A N 1
ATOM 529 C CA . ARG A 1 73 ? -17.516 -7.77 12.32 1 92.25 73 ARG A CA 1
ATOM 530 C C . ARG A 1 73 ? -16.422 -6.715 12.211 1 92.25 73 ARG A C 1
ATOM 532 O O . ARG A 1 73 ? -15.891 -6.48 11.125 1 92.25 73 ARG A O 1
ATOM 539 N N . PRO A 1 74 ? -16.031 -6.035 13.32 1 90.88 74 PRO A N 1
ATOM 540 C CA . PRO A 1 74 ? -14.984 -5.016 13.18 1 90.88 74 PRO A CA 1
ATOM 541 C C . PRO A 1 74 ? -13.664 -5.594 12.688 1 90.88 74 PRO A C 1
ATOM 543 O O . PRO A 1 74 ? -12.938 -4.934 11.938 1 90.88 74 PRO A O 1
ATOM 546 N N . VAL A 1 75 ? -13.391 -6.797 13.133 1 93.62 75 VAL A N 1
ATOM 547 C CA . VAL A 1 75 ? -12.172 -7.461 12.703 1 93.62 75 VAL A CA 1
ATOM 548 C C . VAL A 1 75 ? -12.273 -7.824 11.219 1 93.62 75 VAL A C 1
ATOM 550 O O . VAL A 1 75 ? -11.312 -7.652 10.461 1 93.62 75 VAL A O 1
ATOM 553 N N . LEU A 1 76 ? -13.461 -8.273 10.789 1 96.19 76 LEU A N 1
ATOM 554 C CA . LEU A 1 76 ? -13.703 -8.578 9.383 1 96.19 76 LEU A CA 1
ATOM 555 C C . LEU A 1 76 ? -13.609 -7.316 8.531 1 96.19 76 LEU A C 1
ATOM 557 O O . LEU A 1 76 ? -12.992 -7.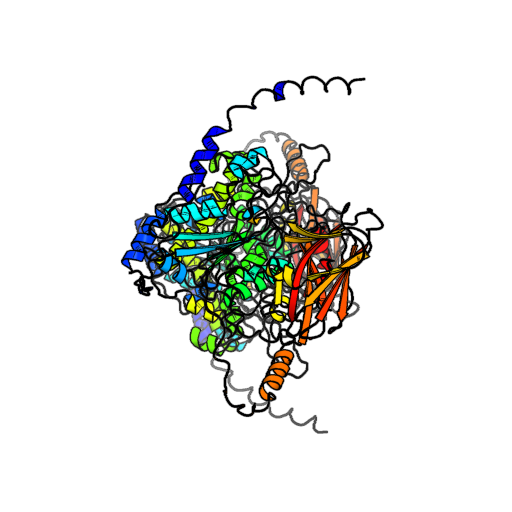328 7.465 1 96.19 76 LEU A O 1
ATOM 561 N N . ALA A 1 77 ? -14.164 -6.242 9.047 1 94.88 77 ALA A N 1
ATOM 562 C CA . ALA A 1 77 ? -14.227 -4.973 8.328 1 94.88 77 ALA A CA 1
ATOM 563 C C . ALA A 1 77 ? -12.828 -4.391 8.117 1 94.88 77 ALA A C 1
ATOM 565 O O . ALA A 1 77 ? -12.555 -3.789 7.074 1 94.88 77 ALA A O 1
ATOM 566 N N . LEU A 1 78 ? -11.945 -4.574 9.078 1 94.69 78 LEU A N 1
ATOM 567 C CA . LEU A 1 78 ? -10.586 -4.055 8.984 1 94.69 78 LEU A CA 1
ATOM 568 C C . LEU A 1 78 ? -9.844 -4.695 7.82 1 94.69 78 LEU A C 1
ATOM 570 O O . LEU A 1 78 ? -9.008 -4.047 7.184 1 94.69 78 LEU A O 1
ATOM 574 N N . GLY A 1 79 ? -10.156 -5.895 7.496 1 96.56 79 GLY A N 1
ATOM 575 C CA . GLY A 1 79 ? -9.414 -6.625 6.477 1 96.56 79 GLY A CA 1
ATOM 576 C C . GLY A 1 79 ? -9.969 -6.426 5.078 1 96.56 79 GLY A C 1
ATOM 577 O O . GLY A 1 79 ? -9.359 -6.84 4.094 1 96.56 79 GLY A O 1
ATOM 578 N N . TYR A 1 80 ? -11.109 -5.766 4.973 1 97.44 80 TYR A N 1
ATOM 579 C CA . TYR A 1 80 ? -11.781 -5.613 3.688 1 97.44 80 TYR A CA 1
ATOM 580 C C . TYR A 1 80 ? -11.281 -4.367 2.959 1 97.44 80 TYR A C 1
ATOM 582 O O . TYR A 1 80 ? -11.594 -3.242 3.354 1 97.44 80 TYR A O 1
ATOM 590 N N . LYS A 1 81 ? -10.445 -4.59 1.975 1 97.88 81 LYS A N 1
ATOM 591 C CA . LYS A 1 81 ? -10.086 -3.549 1.018 1 97.88 81 LYS A CA 1
ATOM 592 C C . LYS A 1 81 ? -10.93 -3.656 -0.253 1 97.88 81 LYS A C 1
ATOM 594 O O . LYS A 1 81 ? -10.492 -4.25 -1.242 1 97.88 81 LYS A O 1
ATOM 599 N N . GLY A 1 82 ? -12.047 -3.029 -0.22 1 96.88 82 GLY A N 1
ATOM 600 C CA . GLY A 1 82 ? -13.055 -3.223 -1.251 1 96.88 82 GLY A CA 1
ATOM 601 C C . GLY A 1 82 ? -13.016 -2.154 -2.328 1 96.88 82 GLY A C 1
ATOM 602 O O . GLY A 1 82 ? -12.203 -1.235 -2.271 1 96.88 82 GLY A O 1
ATOM 603 N N . LEU A 1 83 ? -13.797 -2.426 -3.35 1 96.5 83 LEU A N 1
ATOM 604 C CA . LEU A 1 83 ? -14.086 -1.498 -4.438 1 96.5 83 LEU A CA 1
ATOM 605 C C . LEU A 1 83 ? -15.586 -1.262 -4.566 1 96.5 83 LEU A C 1
ATOM 607 O O . LEU A 1 83 ? -16.391 -2.078 -4.109 1 96.5 83 LEU A O 1
ATOM 611 N N . GLU A 1 84 ? -15.906 -0.161 -5.137 1 95.38 84 GLU A N 1
ATOM 612 C CA . GLU A 1 84 ? -17.312 0.055 -5.504 1 95.38 84 GLU A CA 1
ATOM 613 C C . GLU A 1 84 ? -17.719 -0.836 -6.672 1 95.38 84 GLU A C 1
ATOM 615 O O . GLU A 1 84 ? -16.859 -1.283 -7.445 1 95.38 84 GLU A O 1
ATOM 620 N N . ALA A 1 85 ? -19.031 -1.009 -6.77 1 95.19 85 ALA A N 1
ATOM 621 C CA . ALA A 1 85 ? -19.547 -1.886 -7.812 1 95.19 85 ALA A CA 1
ATOM 622 C C . ALA A 1 85 ? -19.031 -1.48 -9.188 1 95.19 85 ALA A C 1
ATOM 624 O O . ALA A 1 85 ? -18.688 -2.338 -10.008 1 95.19 85 ALA A O 1
ATOM 625 N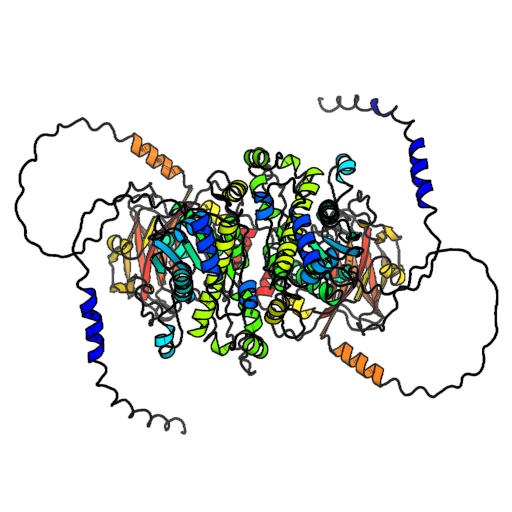 N . ASP A 1 86 ? -18.859 -0.185 -9.383 1 93.31 86 ASP A N 1
ATOM 626 C CA . ASP A 1 86 ? -18.453 0.358 -10.68 1 93.31 86 ASP A CA 1
ATOM 627 C C . ASP A 1 86 ? -16.984 0.072 -10.969 1 93.31 86 ASP A C 1
ATOM 629 O O . ASP A 1 86 ? -16.531 0.215 -12.102 1 93.31 86 ASP A O 1
ATOM 633 N N . ALA A 1 87 ? -16.297 -0.393 -9.992 1 94.25 87 ALA A N 1
ATOM 634 C CA . ALA A 1 87 ? -14.867 -0.636 -10.164 1 94.25 87 ALA A CA 1
ATOM 635 C C . ALA A 1 87 ? -14.555 -2.127 -10.086 1 94.25 87 ALA A C 1
ATOM 637 O O . ALA A 1 87 ? -13.406 -2.537 -10.297 1 94.25 87 ALA A O 1
ATOM 638 N N . LEU A 1 88 ? -15.562 -2.965 -9.852 1 96.75 88 LEU A N 1
ATOM 639 C CA . LEU A 1 88 ? -15.359 -4.402 -9.703 1 96.75 88 LEU A CA 1
ATOM 640 C C . LEU A 1 88 ? -15.469 -5.105 -11.055 1 96.75 88 LEU A C 1
ATOM 642 O O . LEU A 1 88 ? -16.562 -5.176 -11.633 1 96.75 88 LEU A O 1
ATOM 646 N N . ARG A 1 89 ? -14.352 -5.613 -11.5 1 95.12 89 ARG A N 1
ATOM 647 C CA . ARG A 1 89 ? -14.336 -6.297 -12.789 1 95.12 89 ARG A CA 1
ATOM 648 C C . ARG A 1 89 ? -14.883 -7.715 -12.664 1 95.12 89 ARG A C 1
ATOM 650 O O . ARG A 1 89 ? -14.383 -8.508 -11.859 1 95.12 89 ARG A O 1
ATOM 657 N N . ASN A 1 90 ? -15.938 -8.078 -13.398 1 96.69 90 ASN A N 1
ATOM 658 C CA . ASN A 1 90 ? -16.469 -9.414 -13.641 1 96.69 90 ASN A CA 1
ATOM 659 C C . ASN A 1 90 ? -17.188 -9.961 -12.414 1 96.69 90 ASN A C 1
ATOM 661 O O . ASN A 1 90 ? -17.688 -11.086 -12.438 1 96.69 90 ASN A O 1
ATOM 665 N N . TRP A 1 91 ? -17.234 -9.227 -11.305 1 97.69 91 TRP A N 1
ATOM 666 C CA . TRP A 1 91 ? -17.922 -9.711 -10.109 1 97.69 91 TRP A CA 1
ATOM 667 C C . TRP A 1 91 ? -19.422 -9.805 -10.336 1 97.69 91 TRP A C 1
ATOM 669 O O . TRP A 1 91 ? -20.109 -10.594 -9.688 1 97.69 91 TRP A O 1
ATOM 679 N N . HIS A 1 92 ? -19.969 -8.992 -11.273 1 96.12 92 HIS A N 1
ATOM 680 C CA . HIS A 1 92 ? -21.391 -9.102 -11.625 1 96.12 92 HIS A CA 1
ATOM 681 C C . HIS A 1 92 ? -21.688 -10.438 -12.305 1 96.12 92 HIS A C 1
ATOM 683 O O . HIS A 1 92 ? -22.766 -11 -12.141 1 96.12 92 HIS A O 1
ATOM 689 N N . LEU A 1 93 ? -20.703 -10.969 -13.086 1 96.81 93 LEU A N 1
ATOM 690 C CA . LEU A 1 93 ? -20.875 -12.266 -13.719 1 96.81 93 LEU A CA 1
ATOM 691 C C . LEU A 1 93 ? -20.891 -13.383 -12.68 1 96.81 93 LEU A C 1
ATOM 693 O O . LEU A 1 93 ? -21.703 -14.305 -12.758 1 96.81 93 LEU A O 1
ATOM 697 N N . LEU A 1 94 ? -19.938 -13.266 -11.695 1 97.94 94 LEU A N 1
ATOM 698 C CA . LEU A 1 94 ? -19.938 -14.219 -10.586 1 97.94 94 LEU A CA 1
ATOM 699 C C . LEU A 1 94 ? -21.25 -14.18 -9.828 1 97.94 94 LEU A C 1
ATOM 701 O O . LEU A 1 94 ? -21.828 -15.227 -9.516 1 97.94 94 LEU A O 1
ATOM 705 N N . ALA A 1 95 ? -21.719 -12.961 -9.547 1 97.31 95 ALA A N 1
ATOM 706 C CA . ALA A 1 95 ? -22.969 -12.781 -8.805 1 97.31 95 ALA A CA 1
ATOM 707 C C . ALA A 1 95 ? -24.141 -13.43 -9.547 1 97.31 95 ALA A C 1
ATOM 709 O O . ALA A 1 95 ? -24.984 -14.086 -8.93 1 97.31 95 ALA A O 1
ATOM 710 N N . ARG A 1 96 ? -24.219 -13.25 -10.812 1 95.81 96 ARG A N 1
ATOM 711 C CA . ARG A 1 96 ? -25.281 -13.812 -11.625 1 95.81 96 ARG A CA 1
ATOM 712 C C . ARG A 1 96 ? -25.25 -15.336 -11.586 1 95.81 96 ARG A C 1
ATOM 714 O O . ARG A 1 96 ? -26.297 -15.984 -11.438 1 95.81 96 ARG A O 1
ATOM 721 N N . LYS A 1 97 ? -24.094 -15.859 -11.742 1 96.62 97 LYS A N 1
ATOM 722 C CA . LYS A 1 97 ? -23.969 -17.312 -11.711 1 96.62 97 LYS A CA 1
ATOM 723 C C . LYS A 1 97 ? -24.359 -17.859 -10.336 1 96.62 97 LYS A C 1
ATOM 725 O O . LYS A 1 97 ? -25.047 -18.891 -10.25 1 96.62 97 LYS A O 1
ATOM 730 N N . LEU A 1 98 ? -23.969 -17.188 -9.297 1 97.12 98 LEU A N 1
ATOM 731 C CA . LEU A 1 98 ? -24.266 -17.594 -7.934 1 97.12 98 LEU A CA 1
ATOM 732 C C . LEU A 1 98 ? -25.766 -17.516 -7.664 1 97.12 98 LEU A C 1
ATOM 734 O O . LEU A 1 98 ? -26.297 -18.25 -6.824 1 97.12 98 LEU A O 1
ATOM 738 N N . ALA A 1 99 ? -26.438 -16.672 -8.359 1 95.19 99 ALA A N 1
ATOM 739 C CA . ALA A 1 99 ? -27.875 -16.484 -8.188 1 95.19 99 ALA A CA 1
ATOM 740 C C . ALA A 1 99 ? -28.656 -17.406 -9.117 1 95.19 99 ALA A C 1
ATOM 742 O O . ALA A 1 99 ? -29.891 -17.344 -9.172 1 95.19 99 ALA A O 1
ATOM 743 N N . THR A 1 100 ? -28 -18.266 -9.852 1 94.06 100 THR A N 1
ATOM 744 C CA . THR A 1 100 ? -28.625 -19.188 -10.781 1 94.06 100 THR A CA 1
ATOM 745 C C . THR A 1 100 ? -28.641 -20.609 -10.219 1 94.06 100 THR A C 1
ATOM 747 O O . THR A 1 100 ? -27.609 -21.281 -10.219 1 94.06 100 THR A O 1
ATOM 750 N N . PRO A 1 101 ? -29.828 -21.047 -9.844 1 92.5 101 PRO A N 1
ATOM 751 C CA . PRO A 1 101 ? -29.906 -22.406 -9.312 1 92.5 101 PRO A CA 1
ATOM 752 C C . PRO A 1 101 ? -29.391 -23.453 -10.297 1 92.5 101 PRO A C 1
ATOM 754 O O . PRO A 1 101 ? -29.656 -23.359 -11.5 1 92.5 101 PRO A O 1
ATOM 757 N N . GLY A 1 102 ? -28.594 -24.359 -9.781 1 93.31 102 GLY A N 1
ATOM 758 C CA . GLY A 1 102 ? -28.078 -25.453 -10.594 1 93.31 102 GLY A CA 1
ATOM 759 C C . GLY A 1 102 ? -26.75 -25.141 -11.25 1 93.31 102 GLY A C 1
ATOM 760 O O . GLY A 1 102 ? -26.109 -26.031 -11.812 1 93.31 102 GLY A O 1
ATOM 761 N N . ALA A 1 103 ? -26.328 -23.859 -11.156 1 95.75 103 ALA A N 1
ATOM 762 C CA . ALA A 1 103 ? -25.062 -23.484 -11.758 1 95.75 103 ALA A CA 1
ATOM 763 C C . ALA A 1 103 ? -23.891 -24.094 -10.984 1 95.75 103 ALA A C 1
ATOM 765 O O . ALA A 1 103 ? -24.031 -24.5 -9.836 1 95.75 103 ALA A O 1
ATOM 766 N N . THR A 1 104 ? -22.781 -24.234 -11.695 1 97.38 104 THR A N 1
ATOM 767 C CA . THR A 1 104 ? -21.531 -24.641 -11.062 1 97.38 104 THR A CA 1
ATOM 768 C C . THR A 1 104 ? -20.531 -23.484 -11.078 1 97.38 104 THR A C 1
ATOM 770 O O . THR A 1 104 ? -20.219 -22.922 -12.133 1 97.38 104 THR A O 1
ATOM 773 N N . VAL A 1 105 ? -20.109 -23.094 -9.938 1 98.12 105 VAL A N 1
ATOM 774 C CA . VAL A 1 105 ? -19.109 -22.031 -9.789 1 98.12 105 VAL A CA 1
ATOM 775 C C . VAL A 1 105 ? -17.734 -22.641 -9.555 1 98.12 105 VAL A C 1
ATOM 777 O O . VAL A 1 105 ? -17.547 -23.422 -8.625 1 98.12 105 VAL A O 1
ATOM 780 N N . THR A 1 106 ? -16.797 -22.266 -10.422 1 97.75 106 THR A N 1
ATOM 781 C CA . THR A 1 106 ? -15.422 -22.75 -10.32 1 97.75 106 THR A CA 1
ATOM 782 C C . THR A 1 106 ? -14.547 -21.719 -9.617 1 97.75 106 THR A C 1
ATOM 784 O O . THR A 1 106 ? -14.398 -20.594 -10.094 1 97.75 106 THR A O 1
ATOM 787 N N . VAL A 1 107 ? -13.977 -22.109 -8.438 1 97 107 VAL A N 1
ATOM 788 C CA . VAL A 1 107 ? -13.055 -21.281 -7.66 1 97 107 VAL A CA 1
ATOM 789 C C . VAL A 1 107 ? -11.641 -21.859 -7.758 1 97 107 VAL A C 1
ATOM 791 O O . VAL A 1 107 ? -11.43 -23.047 -7.512 1 97 107 VAL A O 1
ATOM 794 N N . VAL A 1 108 ? -10.672 -21.031 -8.148 1 95.44 108 VAL A N 1
ATOM 795 C CA . VAL A 1 108 ? -9.266 -21.422 -8.242 1 95.44 108 VAL A CA 1
ATOM 796 C C . VAL A 1 108 ? -8.438 -20.594 -7.27 1 95.44 108 VAL A C 1
ATOM 798 O O . VAL A 1 108 ? -8.625 -19.391 -7.152 1 95.44 108 VAL A O 1
ATOM 801 N N . ALA A 1 109 ? -7.547 -21.234 -6.52 1 94.5 109 ALA A N 1
ATOM 802 C CA . ALA A 1 109 ? -6.711 -20.531 -5.555 1 94.5 109 ALA A CA 1
ATOM 803 C C . ALA A 1 109 ? -5.23 -20.719 -5.875 1 94.5 109 ALA A C 1
ATOM 805 O O . ALA A 1 109 ? -4.797 -21.812 -6.207 1 94.5 109 ALA A O 1
ATOM 806 N N . PHE A 1 110 ? -4.539 -19.641 -5.895 1 93.69 110 PHE A N 1
ATOM 807 C CA . PHE A 1 110 ? -3.086 -19.641 -5.992 1 93.69 110 PHE A CA 1
ATOM 808 C C . PHE A 1 110 ? -2.457 -19.016 -4.762 1 93.69 110 PHE A C 1
ATOM 810 O O . PHE A 1 110 ? -3.025 -18.078 -4.176 1 93.69 110 PHE A O 1
ATOM 817 N N . GLY A 1 111 ? -1.31 -19.5 -4.395 1 92.38 111 GLY A N 1
ATOM 818 C CA . GLY A 1 111 ? -0.627 -18.969 -3.227 1 92.38 111 GLY A CA 1
ATOM 819 C C . GLY A 1 111 ? 0.455 -19.891 -2.695 1 92.38 111 GLY A C 1
ATOM 820 O O . GLY A 1 111 ? 0.873 -20.828 -3.381 1 92.38 111 GLY A O 1
ATOM 821 N N . GLY A 1 112 ? 0.964 -19.5 -1.51 1 87 112 GLY A N 1
ATOM 822 C CA . GLY A 1 112 ? 1.994 -20.297 -0.852 1 87 112 GLY A CA 1
ATOM 823 C C . GLY A 1 112 ? 1.434 -21.312 0.125 1 87 112 GLY A C 1
ATOM 824 O O . GLY A 1 112 ? 0.417 -21.953 -0.151 1 87 112 GLY A O 1
ATOM 825 N N . SER A 1 113 ? 2.129 -21.562 1.178 1 83.56 113 SER A N 1
ATOM 826 C CA . SER A 1 113 ? 1.812 -22.625 2.125 1 83.56 113 SER A CA 1
ATOM 827 C C . SER A 1 113 ? 0.477 -22.359 2.816 1 83.56 113 SER A C 1
ATOM 829 O O . SER A 1 113 ? -0.262 -23.312 3.117 1 83.56 113 SER A O 1
ATOM 831 N N . LEU A 1 114 ? 0.157 -21.141 3.105 1 85.38 114 LEU A N 1
ATOM 832 C CA . LEU A 1 114 ? -1.099 -20.812 3.775 1 85.38 114 LEU A CA 1
ATOM 833 C C . LEU A 1 114 ? -2.291 -21.219 2.918 1 85.38 114 LEU A C 1
ATOM 835 O O . LEU A 1 114 ? -3.289 -21.734 3.434 1 85.38 114 LEU A O 1
ATOM 839 N N . THR A 1 115 ? -2.16 -20.984 1.677 1 89.81 115 THR A N 1
ATOM 840 C CA . THR A 1 115 ? -3.238 -21.281 0.743 1 89.81 115 THR A CA 1
ATOM 841 C C . THR A 1 115 ? -3.25 -22.766 0.395 1 89.81 115 THR A C 1
ATOM 843 O O . THR A 1 115 ? -4.316 -23.359 0.2 1 89.81 115 THR A O 1
ATOM 846 N N . ALA A 1 116 ? -2.033 -23.312 0.344 1 83.69 116 ALA A N 1
ATOM 847 C CA . ALA A 1 116 ? -1.927 -24.734 0.05 1 83.69 116 ALA A CA 1
ATOM 848 C C . ALA A 1 116 ? -2.467 -25.578 1.204 1 83.69 116 ALA A C 1
ATOM 850 O O . ALA A 1 116 ? -2.938 -26.688 0.997 1 83.69 116 ALA A O 1
ATOM 851 N N . GLY A 1 117 ? -2.467 -25.062 2.438 1 74.75 117 GLY A N 1
ATOM 852 C CA . GLY A 1 117 ? -2.963 -25.766 3.609 1 74.75 117 GLY A CA 1
ATOM 853 C C . GLY A 1 117 ? -1.86 -26.391 4.438 1 74.75 117 GLY A C 1
ATOM 854 O O . GLY A 1 117 ? -2.043 -27.469 5 1 74.75 117 GLY A O 1
ATOM 855 N N . TYR A 1 118 ? -0.615 -25.719 4.555 1 58.53 118 TYR A N 1
ATOM 856 C CA . TYR A 1 118 ? 0.468 -26.25 5.379 1 58.53 118 TYR A CA 1
ATOM 857 C C . TYR A 1 118 ? 0.236 -25.922 6.852 1 58.53 118 TYR A C 1
ATOM 859 O O . TYR A 1 118 ? -0.124 -24.797 7.199 1 58.53 118 TYR A O 1
ATOM 867 N N . ILE A 1 119 ? -0.025 -26.984 7.695 1 46.78 119 ILE A N 1
ATOM 868 C CA . ILE A 1 119 ? -0.03 -26.75 9.141 1 46.78 119 ILE A CA 1
ATOM 869 C C . ILE A 1 119 ? 1.221 -27.375 9.758 1 46.78 119 ILE A C 1
ATOM 871 O O . ILE A 1 119 ? 1.718 -28.391 9.281 1 46.78 119 ILE A O 1
ATOM 875 N N . ASP A 1 120 ? 2.201 -26.609 10.43 1 41.78 120 ASP A N 1
ATOM 876 C CA . ASP A 1 120 ? 3.438 -27.094 11.031 1 41.78 120 ASP A CA 1
ATOM 877 C C . ASP A 1 120 ? 3.217 -28.438 11.719 1 41.78 120 ASP A C 1
ATOM 879 O O . ASP A 1 120 ? 4.145 -29.25 11.844 1 41.78 120 ASP A O 1
ATOM 883 N N . LYS A 1 121 ? 2.561 -28.516 12.891 1 39.44 121 LYS A N 1
ATOM 884 C CA . LYS A 1 121 ? 2.701 -29.688 13.766 1 39.44 121 LYS A CA 1
ATOM 885 C C . LYS A 1 121 ? 1.939 -30.891 13.219 1 39.44 121 LYS A C 1
ATOM 887 O O . LYS A 1 121 ? 0.755 -30.781 12.891 1 39.44 121 LYS A O 1
ATOM 892 N N . PRO A 1 122 ? 2.695 -31.984 12.953 1 37.44 122 PRO A N 1
ATOM 893 C CA . PRO A 1 122 ? 2.152 -33.219 12.414 1 37.44 122 PRO A CA 1
ATOM 894 C C . PRO A 1 122 ? 0.793 -33.594 13.008 1 37.44 122 PRO A C 1
ATOM 896 O O . PRO A 1 122 ? -0.093 -34.062 12.297 1 37.44 122 PRO A O 1
ATOM 899 N N . GLU A 1 123 ? 0.826 -33.656 14.352 1 36.62 123 GLU A N 1
ATOM 900 C CA . GLU A 1 123 ? -0.397 -34.156 14.984 1 36.62 123 GLU A CA 1
ATOM 901 C C . GLU A 1 123 ? -1.54 -33.156 14.812 1 36.62 123 GLU A C 1
ATOM 903 O O . GLU A 1 123 ? -2.713 -33.531 14.906 1 36.62 123 GLU A O 1
ATOM 908 N N . ALA A 1 124 ? -1.159 -31.984 15.062 1 35.41 124 ALA A N 1
ATOM 909 C CA . ALA A 1 124 ? -2.156 -30.922 14.93 1 35.41 124 ALA A CA 1
ATOM 910 C C . ALA A 1 124 ? -2.668 -30.828 13.492 1 35.41 124 ALA A C 1
ATOM 912 O O . ALA A 1 124 ? -3.666 -30.156 13.227 1 35.41 124 ALA A O 1
ATOM 913 N N . TRP A 1 125 ? -1.905 -31.328 12.609 1 37.03 125 TRP A N 1
ATOM 914 C CA . TRP A 1 125 ? -2.215 -31.375 11.188 1 37.03 125 TRP A CA 1
ATOM 915 C C . TRP A 1 125 ? -3.482 -32.188 10.938 1 37.03 125 TRP A C 1
ATOM 917 O O . TRP A 1 125 ? -4.254 -31.891 10.023 1 37.03 125 TRP A O 1
ATOM 927 N N . LYS A 1 126 ? -3.449 -33.344 11.609 1 38.5 126 LYS A N 1
ATOM 928 C CA . LYS A 1 126 ? -4.531 -34.25 11.219 1 38.5 126 LYS A CA 1
ATOM 929 C C . LYS A 1 126 ? -5.883 -33.531 11.297 1 38.5 126 LYS A C 1
ATOM 931 O O . LYS A 1 126 ? -6.742 -33.75 10.43 1 38.5 126 LYS A O 1
ATOM 936 N N . ARG A 1 127 ? -5.977 -32.844 12.422 1 35.91 127 ARG A N 1
ATOM 937 C CA . ARG A 1 127 ? -7.277 -32.188 12.547 1 35.91 127 ARG A CA 1
ATOM 938 C C . ARG A 1 127 ? -7.352 -30.953 11.672 1 35.91 127 ARG A C 1
ATOM 940 O O . ARG A 1 127 ? -8.414 -30.609 11.156 1 35.91 127 ARG A O 1
ATOM 947 N N . ALA A 1 128 ? -6.246 -30.203 11.75 1 36.09 128 ALA A N 1
ATOM 948 C CA . ALA A 1 128 ? -6.164 -28.922 11.062 1 36.09 128 ALA A CA 1
ATOM 949 C C . ALA A 1 128 ? -5.957 -29.109 9.562 1 36.09 128 ALA A C 1
ATOM 951 O O . ALA A 1 128 ? -6.102 -28.172 8.781 1 36.09 128 ALA A O 1
ATOM 952 N N . MET A 1 129 ? -5.117 -30.156 9.164 1 40.34 129 MET A N 1
ATOM 953 C CA . MET A 1 129 ? -4.586 -30.5 7.844 1 40.34 129 MET A CA 1
ATOM 954 C C . MET A 1 129 ? -5.703 -30.547 6.805 1 40.34 129 MET A C 1
ATOM 956 O O . MET A 1 129 ? -5.438 -30.594 5.602 1 40.34 129 MET A O 1
ATOM 960 N N . ASP A 1 130 ? -6.789 -30.953 7.184 1 46.56 130 ASP A N 1
ATOM 961 C CA . ASP A 1 130 ? -7.805 -31.109 6.145 1 46.56 130 ASP A CA 1
ATOM 962 C C . ASP A 1 130 ? -8.188 -29.75 5.555 1 46.56 130 ASP A C 1
ATOM 964 O O . ASP A 1 130 ? -9.031 -29.672 4.656 1 46.56 130 ASP A O 1
ATOM 968 N N . GLY A 1 131 ? -7.48 -28.594 5.91 1 61.94 131 GLY A N 1
ATOM 969 C CA . GLY A 1 131 ? -8.164 -27.562 5.141 1 61.94 131 GLY A CA 1
ATOM 970 C C . GLY A 1 131 ? -7.375 -26.266 5.039 1 61.94 131 GLY A C 1
ATOM 971 O O . GLY A 1 131 ? -6.289 -26.156 5.605 1 61.94 131 GLY A O 1
ATOM 972 N N . SER A 1 132 ? -7.02 -25.688 4.082 1 83.5 132 SER A N 1
ATOM 973 C CA . SER A 1 132 ? -6.594 -24.312 3.832 1 83.5 132 SER A CA 1
ATOM 974 C C . SER A 1 132 ? -7.723 -23.328 4.105 1 83.5 132 SER A C 1
ATOM 976 O O . SER A 1 132 ? -8.867 -23.734 4.34 1 83.5 132 SER A O 1
ATOM 978 N N . TRP A 1 133 ? -7.312 -22.094 4.305 1 91.69 133 TRP A N 1
ATOM 979 C CA . TRP A 1 133 ? -8.336 -21.078 4.488 1 91.69 133 TRP A CA 1
ATOM 980 C C . TRP A 1 133 ? -9.352 -21.109 3.348 1 91.69 133 TRP A C 1
ATOM 982 O O . TRP A 1 133 ? -10.461 -20.594 3.482 1 91.69 133 TRP A O 1
ATOM 992 N N . VAL A 1 134 ? -9.047 -21.766 2.217 1 92.19 134 VAL A N 1
ATOM 993 C CA . VAL A 1 134 ? -9.906 -21.812 1.041 1 92.19 134 VAL A CA 1
ATOM 994 C C . VAL A 1 134 ? -11.164 -22.625 1.351 1 92.19 134 VAL A C 1
ATOM 996 O O . VAL A 1 134 ? -12.258 -22.266 0.917 1 92.19 134 VAL A O 1
ATOM 999 N N . GLU A 1 135 ? -11.008 -23.703 2.113 1 88.81 135 GLU A N 1
ATOM 1000 C CA . GLU A 1 135 ? -12.133 -24.594 2.404 1 88.81 135 GLU A CA 1
ATOM 1001 C C . GLU A 1 135 ? -13.188 -23.891 3.244 1 88.81 135 GLU A C 1
ATOM 1003 O O . GLU A 1 135 ? -14.375 -23.906 2.9 1 88.81 135 GLU A O 1
ATOM 1008 N N . PRO A 1 136 ? -12.711 -23.219 4.348 1 92.44 136 PRO A N 1
ATOM 1009 C CA . PRO A 1 136 ? -13.75 -22.516 5.098 1 92.44 136 PRO A CA 1
ATOM 1010 C C . PRO A 1 136 ? -14.359 -21.359 4.305 1 92.44 136 PRO A C 1
ATOM 1012 O O . PRO A 1 136 ? -15.539 -21.047 4.477 1 92.44 136 PRO A O 1
ATOM 1015 N N . MET A 1 137 ? -13.656 -20.688 3.473 1 95.38 137 MET A N 1
ATOM 1016 C CA . MET A 1 137 ? -14.234 -19.641 2.631 1 95.38 137 MET A CA 1
ATOM 1017 C C . MET A 1 137 ? -15.297 -20.219 1.702 1 95.38 137 MET A C 1
ATOM 1019 O O . MET A 1 137 ? -16.391 -19.656 1.595 1 95.38 137 MET A O 1
ATOM 1023 N N . VAL A 1 138 ? -15.008 -21.359 1.047 1 94.19 138 VAL A N 1
ATOM 1024 C CA . VAL A 1 138 ? -15.938 -21.984 0.108 1 94.19 138 VAL A CA 1
ATOM 1025 C C . VAL A 1 138 ? -17.125 -22.578 0.869 1 94.19 138 VAL A C 1
ATOM 1027 O O . VAL A 1 138 ? -18.25 -22.562 0.383 1 94.19 138 VAL A O 1
ATOM 1030 N N . ALA A 1 139 ? -16.844 -23.094 2.066 1 93.31 139 ALA A N 1
ATOM 1031 C CA . ALA A 1 139 ? -17.938 -23.578 2.902 1 93.31 139 ALA A CA 1
ATOM 1032 C C . ALA A 1 139 ? -18.938 -22.469 3.18 1 93.31 139 ALA A C 1
ATOM 1034 O O . ALA A 1 139 ? -20.156 -22.703 3.156 1 93.31 139 ALA A O 1
ATOM 1035 N N . TRP A 1 140 ? -18.406 -21.297 3.486 1 96.06 140 TRP A N 1
ATOM 1036 C CA . TRP A 1 140 ? -19.297 -20.156 3.666 1 96.06 140 TRP A CA 1
ATOM 1037 C C . TRP A 1 140 ? -20.094 -19.875 2.395 1 96.06 140 TRP A C 1
ATOM 1039 O O . TRP A 1 140 ? -21.281 -19.609 2.453 1 96.06 140 TRP A O 1
ATOM 1049 N N . MET A 1 141 ? -19.438 -19.922 1.229 1 97 141 MET A N 1
ATOM 1050 C CA . MET A 1 141 ? -20.125 -19.688 -0.038 1 97 141 MET A CA 1
ATOM 1051 C C . MET A 1 141 ? -21.219 -20.719 -0.269 1 97 141 MET A C 1
ATOM 1053 O O . MET A 1 141 ? -22.312 -20.375 -0.725 1 97 141 MET A O 1
ATOM 1057 N N . LYS A 1 142 ? -20.953 -21.984 0.037 1 96.25 142 LYS A N 1
ATOM 1058 C CA . LYS A 1 142 ? -21.938 -23.062 -0.108 1 96.25 142 LYS A CA 1
ATOM 1059 C C . LYS A 1 142 ? -23.156 -22.797 0.78 1 96.25 142 LYS A C 1
ATOM 1061 O O . LYS A 1 142 ? -24.297 -23.047 0.369 1 96.25 142 LYS A O 1
ATOM 1066 N N . ALA A 1 143 ? -22.875 -22.297 1.948 1 96.75 143 ALA A N 1
ATOM 1067 C CA . ALA A 1 143 ? -23.969 -21.984 2.863 1 96.75 143 ALA A CA 1
ATOM 1068 C C . ALA A 1 143 ? -24.797 -20.812 2.334 1 96.75 143 ALA A C 1
ATOM 1070 O O . ALA A 1 143 ? -26.016 -20.797 2.484 1 96.75 143 ALA A O 1
ATOM 1071 N N . ALA A 1 144 ? -24.156 -19.875 1.695 1 97.31 144 ALA A N 1
ATOM 1072 C CA . ALA A 1 144 ? -24.812 -18.688 1.188 1 97.31 144 ALA A CA 1
ATOM 1073 C C . ALA A 1 144 ? -25.594 -18.984 -0.092 1 97.31 144 ALA A C 1
ATOM 1075 O O . ALA A 1 144 ? -26.625 -18.359 -0.367 1 97.31 144 ALA A O 1
ATOM 1076 N N . PHE A 1 145 ? -25.094 -19.953 -0.842 1 97.12 145 PHE A N 1
ATOM 1077 C CA . PHE A 1 145 ? -25.688 -20.281 -2.135 1 97.12 145 PHE A CA 1
ATOM 1078 C C . PHE A 1 145 ? -25.906 -21.781 -2.26 1 97.12 145 PHE A C 1
ATOM 1080 O O . PHE A 1 145 ? -25.312 -22.438 -3.121 1 97.12 145 PHE A O 1
ATOM 1087 N N . PRO A 1 146 ? -26.922 -22.266 -1.634 1 95.31 146 PRO A N 1
ATOM 1088 C CA . PRO A 1 146 ? -27.094 -23.719 -1.522 1 95.31 146 PRO A CA 1
ATOM 1089 C C . PRO A 1 146 ? -27.547 -24.359 -2.832 1 95.31 146 PRO A C 1
ATOM 1091 O O . PRO A 1 146 ? -27.422 -25.578 -3.006 1 95.31 146 PRO A O 1
ATOM 1094 N N . ALA A 1 147 ? -28.047 -23.594 -3.779 1 94.25 147 ALA A N 1
ATOM 1095 C CA . ALA A 1 147 ? -28.562 -24.172 -5.023 1 94.25 147 ALA A CA 1
ATOM 1096 C C . ALA A 1 147 ? -27.453 -24.25 -6.082 1 94.25 147 ALA A C 1
ATOM 1098 O O . ALA A 1 147 ? -27.703 -24.703 -7.203 1 94.25 147 ALA A O 1
ATOM 1099 N N . VAL A 1 148 ? -26.297 -23.781 -5.711 1 95.69 148 VAL A N 1
ATOM 1100 C CA . VAL A 1 148 ? -25.156 -23.719 -6.629 1 95.69 148 VAL A CA 1
ATOM 1101 C C . VAL A 1 148 ? -24.125 -24.781 -6.23 1 95.69 148 VAL A C 1
ATOM 1103 O O . VAL A 1 148 ? -23.906 -25.016 -5.043 1 95.69 148 VAL A O 1
ATOM 1106 N N . SER A 1 149 ? -23.578 -25.5 -7.219 1 96.62 149 SER A N 1
ATOM 1107 C CA . SER A 1 149 ? -22.469 -26.391 -6.973 1 96.62 149 SER A CA 1
ATOM 1108 C C . SER A 1 149 ? -21.125 -25.672 -7.109 1 96.62 149 SER A C 1
ATOM 1110 O O . SER A 1 149 ? -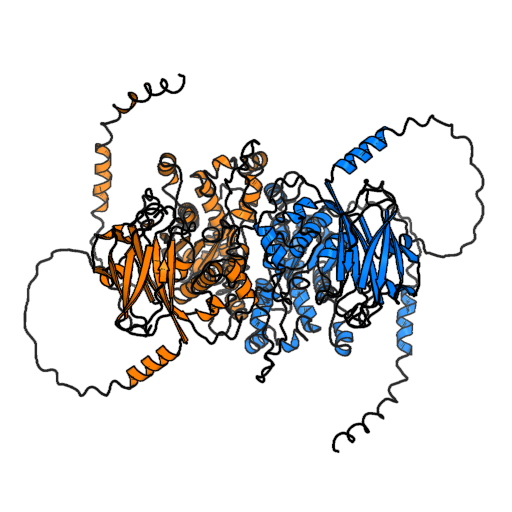21.016 -24.703 -7.863 1 96.62 149 SER A O 1
ATOM 1112 N N . PHE A 1 150 ? -20.141 -26.109 -6.363 1 96 150 PHE A N 1
ATOM 1113 C CA . PHE A 1 150 ? -18.828 -25.484 -6.387 1 96 150 PHE A CA 1
ATOM 1114 C C . PHE A 1 150 ? -17.766 -26.484 -6.812 1 96 150 PHE A C 1
ATOM 1116 O O . PHE A 1 150 ? -17.719 -27.609 -6.32 1 96 150 PHE A O 1
ATOM 1123 N N . ARG A 1 151 ? -17 -26.109 -7.824 1 94 151 ARG A N 1
ATOM 1124 C CA . ARG A 1 151 ? -15.758 -26.781 -8.195 1 94 151 ARG A CA 1
ATOM 1125 C C . ARG A 1 151 ? -14.547 -26.016 -7.684 1 94 151 ARG A C 1
ATOM 1127 O O . ARG A 1 151 ? -14.297 -24.875 -8.102 1 94 151 ARG A O 1
ATOM 1134 N N . LEU A 1 152 ? -13.805 -26.594 -6.734 1 91.31 152 LEU A N 1
ATOM 1135 C CA . LEU A 1 152 ? -12.641 -25.938 -6.16 1 91.31 152 LEU A CA 1
ATOM 1136 C C . LEU A 1 152 ? -11.352 -26.531 -6.734 1 91.31 152 LEU A C 1
ATOM 1138 O O . LEU A 1 152 ? -11.164 -27.75 -6.73 1 91.31 152 LEU A O 1
ATOM 1142 N N . ILE A 1 153 ? -10.5 -25.688 -7.301 1 89 153 ILE A N 1
ATOM 1143 C CA . ILE A 1 153 ? -9.141 -26.031 -7.727 1 89 153 ILE A CA 1
ATOM 1144 C C . ILE A 1 153 ? -8.125 -25.266 -6.883 1 89 153 ILE A C 1
ATOM 1146 O O . ILE A 1 153 ? -7.934 -24.062 -7.07 1 89 153 ILE A O 1
ATOM 1150 N N . ASN A 1 154 ? -7.539 -25.859 -5.91 1 88.69 154 ASN A N 1
ATOM 1151 C CA . ASN A 1 154 ? -6.445 -25.25 -5.16 1 88.69 154 ASN A CA 1
ATOM 1152 C C . ASN A 1 154 ? -5.094 -25.5 -5.828 1 88.69 154 ASN A C 1
ATOM 1154 O O . ASN A 1 154 ? -4.469 -26.531 -5.59 1 88.69 154 ASN A O 1
ATOM 1158 N N . ALA A 1 155 ? -4.613 -24.578 -6.617 1 85.75 155 ALA A N 1
ATOM 1159 C CA . ALA A 1 155 ? -3.375 -24.703 -7.383 1 85.75 155 ALA A CA 1
ATOM 1160 C C . ALA A 1 155 ? -2.197 -24.109 -6.609 1 85.75 155 ALA A C 1
ATOM 1162 O O . ALA A 1 155 ? -1.129 -23.875 -7.18 1 85.75 155 ALA A O 1
ATOM 1163 N N . ALA A 1 156 ? -2.416 -23.828 -5.273 1 88 156 ALA A N 1
ATOM 1164 C CA . ALA A 1 156 ? -1.352 -23.266 -4.445 1 88 156 ALA A CA 1
ATOM 1165 C C . ALA A 1 156 ? -0.251 -24.297 -4.195 1 88 156 ALA A C 1
ATOM 1167 O O . ALA A 1 156 ? -0.497 -25.5 -4.25 1 88 156 ALA A O 1
ATOM 1168 N N . ARG A 1 157 ? 0.901 -23.797 -4.027 1 82.25 157 ARG A N 1
ATOM 1169 C CA . ARG A 1 157 ? 2.062 -24.609 -3.701 1 82.25 157 ARG A CA 1
ATOM 1170 C C . ARG A 1 157 ? 2.832 -24.031 -2.52 1 82.25 157 ARG A C 1
ATOM 1172 O O . ARG A 1 157 ? 3.08 -22.828 -2.469 1 82.25 157 ARG A O 1
ATOM 1179 N N . GLY A 1 158 ? 3.178 -24.844 -1.6 1 79.12 158 GLY A N 1
ATOM 1180 C CA . GLY A 1 158 ? 3.848 -24.406 -0.382 1 79.12 158 GLY A CA 1
ATOM 1181 C C . GLY A 1 158 ? 5.18 -23.734 -0.64 1 79.12 158 GLY A C 1
ATOM 1182 O O . GLY A 1 158 ? 5.938 -24.156 -1.515 1 79.12 158 GLY A O 1
ATOM 1183 N N . ALA A 1 159 ? 5.449 -22.625 0.091 1 80.88 159 ALA A N 1
ATOM 1184 C CA . ALA A 1 159 ? 6.699 -21.859 0.078 1 80.88 159 ALA A CA 1
ATOM 1185 C C . ALA A 1 159 ? 7.059 -21.422 -1.339 1 80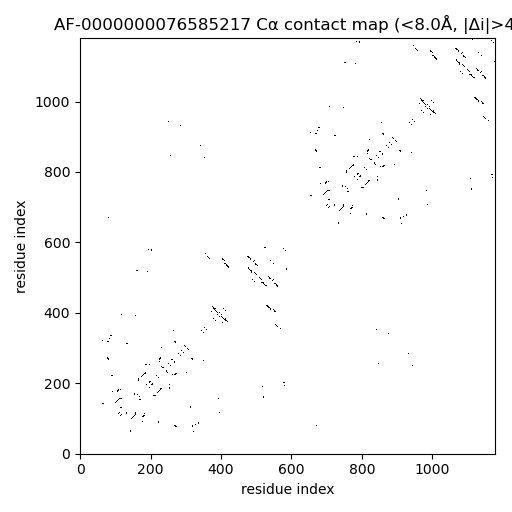.88 159 ALA A C 1
ATOM 1187 O O . ALA A 1 159 ? 8.227 -21.469 -1.729 1 80.88 159 ALA A O 1
ATOM 1188 N N . SER A 1 160 ? 6.102 -21.172 -2.096 1 83.56 160 SER A N 1
ATOM 1189 C CA . SER A 1 160 ? 6.309 -20.766 -3.48 1 83.56 160 SER A CA 1
ATOM 1190 C C . SER A 1 160 ? 5.992 -19.281 -3.668 1 83.56 160 SER A C 1
ATOM 1192 O O . SER A 1 160 ? 5.16 -18.719 -2.953 1 83.56 160 SER A O 1
ATOM 1194 N N . GLU A 1 161 ? 6.699 -18.734 -4.602 1 86.06 161 GLU A N 1
ATOM 1195 C CA . GLU A 1 161 ? 6.461 -17.328 -4.883 1 86.06 161 GLU A CA 1
ATOM 1196 C C . GLU A 1 161 ? 5.766 -17.141 -6.23 1 86.06 161 GLU A C 1
ATOM 1198 O O . GLU A 1 161 ? 5.602 -18.094 -6.988 1 86.06 161 GLU A O 1
ATOM 1203 N N . VAL A 1 162 ? 5.367 -15.977 -6.535 1 93 162 VAL A N 1
ATOM 1204 C CA . VAL A 1 162 ? 4.453 -15.656 -7.621 1 93 162 VAL A CA 1
ATOM 1205 C C . VAL A 1 162 ? 5.168 -15.805 -8.961 1 93 162 VAL A C 1
ATOM 1207 O O . VAL A 1 162 ? 4.523 -15.969 -10 1 93 162 VAL A O 1
ATOM 1210 N N . THR A 1 163 ? 6.469 -15.781 -9.039 1 90.56 163 THR A N 1
ATOM 1211 C CA . THR A 1 163 ? 7.195 -15.766 -10.305 1 90.56 163 THR A CA 1
ATOM 1212 C C . THR A 1 163 ? 6.914 -17.031 -11.109 1 90.56 163 THR A C 1
ATOM 1214 O O . THR A 1 163 ? 6.672 -16.969 -12.312 1 90.56 163 THR A O 1
ATOM 1217 N N . VAL A 1 164 ? 6.922 -18.156 -10.469 1 89.5 164 VAL A N 1
ATOM 1218 C CA . VAL A 1 164 ? 6.66 -19.422 -11.172 1 89.5 164 VAL A CA 1
ATOM 1219 C C . VAL A 1 164 ? 5.184 -19.5 -11.555 1 89.5 164 VAL A C 1
ATOM 1221 O O . VAL A 1 164 ? 4.836 -20 -12.625 1 89.5 164 VAL A O 1
ATOM 1224 N N . ALA A 1 165 ? 4.344 -19.016 -10.656 1 92.94 165 ALA A N 1
ATOM 1225 C CA . ALA A 1 165 ? 2.912 -19 -10.945 1 92.94 165 ALA A CA 1
ATOM 1226 C C . ALA A 1 165 ? 2.609 -18.156 -12.188 1 92.94 165 ALA A C 1
ATOM 1228 O O . ALA A 1 165 ? 1.812 -18.562 -13.039 1 92.94 165 ALA A O 1
ATOM 1229 N N . ALA A 1 166 ? 3.252 -17.031 -12.297 1 95.5 166 ALA A N 1
ATOM 1230 C CA . ALA A 1 166 ? 3.039 -16.125 -13.422 1 95.5 166 ALA A CA 1
ATOM 1231 C C . ALA A 1 166 ? 3.65 -16.688 -14.703 1 95.5 166 ALA A C 1
ATOM 1233 O O . ALA A 1 166 ? 3.207 -16.359 -15.805 1 95.5 166 ALA A O 1
ATOM 1234 N N . THR A 1 167 ? 4.645 -17.469 -14.555 1 92.81 167 THR A N 1
ATOM 1235 C CA . THR A 1 167 ? 5.352 -18 -15.711 1 92.81 167 THR A CA 1
ATOM 1236 C C . THR A 1 167 ? 4.691 -19.281 -16.203 1 92.81 167 THR A C 1
ATOM 1238 O O . THR A 1 167 ? 4.594 -19.516 -17.422 1 92.81 167 THR A O 1
ATOM 1241 N N . CYS A 1 168 ? 4.172 -20.094 -15.242 1 91.06 168 CYS A N 1
ATOM 1242 C CA . CYS A 1 168 ? 3.736 -21.422 -15.672 1 91.06 168 CYS A CA 1
ATOM 1243 C C . CYS A 1 168 ? 2.373 -21.766 -15.086 1 91.06 168 CYS A C 1
ATOM 1245 O O . CYS A 1 168 ? 1.466 -22.172 -15.805 1 91.06 168 CYS A O 1
ATOM 1247 N N . TRP A 1 169 ? 2.158 -21.547 -13.812 1 90.56 169 TRP A N 1
ATOM 1248 C CA . TRP A 1 169 ? 1.027 -22.141 -13.109 1 90.56 169 TRP A CA 1
ATOM 1249 C C . TRP A 1 169 ? -0.283 -21.484 -13.523 1 90.56 169 TRP A C 1
ATOM 1251 O O . TRP A 1 169 ? -1.359 -22.062 -13.352 1 90.56 169 TRP A O 1
ATOM 1261 N N . TYR A 1 170 ? -0.23 -20.234 -14.055 1 93.81 170 TYR A N 1
ATOM 1262 C CA . TYR A 1 170 ? -1.459 -19.578 -14.484 1 93.81 170 TYR A CA 1
ATOM 1263 C C . TYR A 1 170 ? -2.199 -20.422 -15.516 1 93.81 170 TYR A C 1
ATOM 1265 O O . TYR A 1 170 ? -3.408 -20.266 -15.703 1 93.81 170 TYR A O 1
ATOM 1273 N N . GLN A 1 171 ? -1.549 -21.375 -16.234 1 90.44 171 GLN A N 1
ATOM 1274 C CA . GLN A 1 171 ? -2.129 -22.219 -17.266 1 90.44 171 GLN A CA 1
ATOM 1275 C C . GLN A 1 171 ? -3.16 -23.172 -16.672 1 90.44 171 GLN A C 1
ATOM 1277 O O . GLN A 1 171 ? -3.988 -23.734 -17.406 1 90.44 171 GLN A O 1
ATOM 1282 N N . TYR A 1 172 ? -3.109 -23.344 -15.359 1 88.38 172 TYR A N 1
ATOM 1283 C CA . TYR A 1 172 ? -4.031 -24.266 -14.695 1 88.38 172 TYR A CA 1
ATOM 1284 C C . TYR A 1 172 ? -5.371 -23.578 -14.43 1 88.38 172 TYR A C 1
ATOM 1286 O O . TYR A 1 172 ? -6.316 -24.234 -13.969 1 88.38 172 TYR A O 1
ATOM 1294 N N . VAL A 1 173 ? -5.48 -22.344 -14.727 1 95.62 173 VAL A N 1
ATOM 1295 C CA . VAL A 1 173 ? -6.773 -21.672 -14.633 1 95.62 173 VAL A CA 1
ATOM 1296 C C . VAL A 1 173 ? -7.656 -22.094 -15.805 1 95.62 173 VAL A C 1
ATOM 1298 O O . VAL A 1 173 ? -7.328 -21.812 -16.969 1 95.62 173 VAL A O 1
ATOM 1301 N N . PRO A 1 174 ? -8.75 -22.75 -15.539 1 95.94 174 PRO A N 1
ATOM 1302 C CA . PRO A 1 174 ? -9.656 -23.078 -16.641 1 95.94 174 PRO A CA 1
ATOM 1303 C C . PRO A 1 174 ? -10.258 -21.828 -17.297 1 95.94 174 PRO A C 1
ATOM 1305 O O . PRO A 1 174 ? -10.43 -20.797 -16.641 1 95.94 174 PRO A O 1
ATOM 1308 N N . GLN A 1 175 ? -10.641 -21.969 -18.5 1 96 175 GLN A N 1
ATOM 1309 C CA . GLN A 1 175 ? -11.203 -20.844 -19.25 1 96 175 GLN A CA 1
ATOM 1310 C C . GLN A 1 175 ? -12.516 -20.375 -18.625 1 96 175 GLN A C 1
ATOM 1312 O O . GLN A 1 175 ? -12.891 -19.203 -18.75 1 96 175 GLN A O 1
ATOM 1317 N N . ASP A 1 176 ? -13.148 -21.281 -17.891 1 96.25 176 ASP A N 1
ATOM 1318 C CA . ASP A 1 176 ? -14.453 -20.953 -17.328 1 96.25 176 ASP A CA 1
ATOM 1319 C C . ASP A 1 176 ? -14.352 -20.656 -15.836 1 96.25 176 ASP A C 1
ATOM 1321 O O . ASP A 1 176 ? -15.344 -20.75 -15.109 1 96.25 176 ASP A O 1
ATOM 1325 N N . ALA A 1 177 ? -13.141 -20.438 -15.359 1 98.38 177 ALA A N 1
ATOM 1326 C CA . ALA A 1 177 ? -12.992 -20.062 -13.953 1 98.38 177 ALA A CA 1
ATOM 1327 C C . ALA A 1 177 ? -13.844 -18.844 -13.617 1 98.38 177 ALA A C 1
ATOM 1329 O O . ALA A 1 177 ? -13.938 -17.906 -14.414 1 98.38 177 ALA A O 1
ATOM 1330 N N . ASP A 1 178 ? -14.539 -18.891 -12.438 1 98.69 178 ASP A N 1
ATOM 1331 C CA . ASP A 1 178 ? -15.43 -17.797 -12.047 1 98.69 178 ASP A CA 1
ATOM 1332 C C . ASP A 1 178 ? -14.758 -16.859 -11.055 1 98.69 178 ASP A C 1
ATOM 1334 O O . ASP A 1 178 ? -15.055 -15.664 -11.016 1 98.69 178 ASP A O 1
ATOM 1338 N N . LEU A 1 179 ? -13.961 -17.422 -10.211 1 98.81 179 LEU A N 1
ATOM 1339 C CA . LEU A 1 179 ? -13.242 -16.656 -9.188 1 98.81 179 LEU A CA 1
ATOM 1340 C C . LEU A 1 179 ? -11.828 -17.203 -9.008 1 98.81 179 LEU A C 1
ATOM 1342 O O . LEU A 1 179 ? -11.648 -18.406 -8.789 1 98.81 179 LEU A O 1
ATOM 1346 N N . VAL A 1 180 ? -10.852 -16.375 -9.172 1 98.75 180 VAL A N 1
ATOM 1347 C CA . VAL A 1 180 ? -9.461 -16.75 -8.922 1 98.75 180 VAL A CA 1
ATOM 1348 C C . VAL A 1 180 ? -8.93 -15.961 -7.727 1 98.75 180 VAL A C 1
ATOM 1350 O O . VAL A 1 180 ? -9.008 -14.727 -7.703 1 98.75 180 VAL A O 1
ATOM 1353 N N . LEU A 1 181 ? -8.469 -16.672 -6.715 1 98.31 181 LEU A N 1
ATOM 1354 C CA . LEU A 1 181 ? -7.867 -16.109 -5.504 1 98.31 181 LEU A CA 1
ATOM 1355 C C . LEU A 1 181 ? -6.344 -16.109 -5.609 1 98.31 181 LEU A C 1
ATOM 1357 O O . LEU A 1 181 ? -5.742 -17.109 -6.012 1 98.31 181 LEU A O 1
ATOM 1361 N N . VAL A 1 182 ? -5.703 -14.969 -5.266 1 98.38 182 VAL A N 1
ATOM 1362 C CA . VAL A 1 182 ? -4.266 -14.82 -5.477 1 98.38 182 VAL A CA 1
ATOM 1363 C C . VAL A 1 182 ? -3.59 -14.398 -4.176 1 98.38 182 VAL A C 1
ATOM 1365 O O . VAL A 1 182 ? -3.756 -13.266 -3.721 1 98.38 182 VAL A O 1
ATOM 1368 N N . GLU A 1 183 ? -2.809 -15.266 -3.549 1 96.69 183 GLU A N 1
ATOM 1369 C CA . GLU A 1 183 ? -2.119 -15.016 -2.287 1 96.69 183 GLU A CA 1
ATOM 1370 C C . GLU A 1 183 ? -0.611 -15.188 -2.439 1 96.69 183 GLU A C 1
ATOM 1372 O O . GLU A 1 183 ? -0.1 -16.312 -2.4 1 96.69 183 GLU A O 1
ATOM 1377 N N . TYR A 1 184 ? 0.163 -14.094 -2.541 1 95.06 184 TYR A N 1
ATOM 1378 C CA . TYR A 1 184 ? 1.615 -14.156 -2.658 1 95.06 184 TYR A CA 1
ATOM 1379 C C . TYR A 1 184 ? 2.271 -12.992 -1.931 1 95.06 184 TYR A C 1
ATOM 1381 O O . TYR A 1 184 ? 3.32 -12.5 -2.355 1 95.06 184 TYR A O 1
ATOM 1389 N N . SER A 1 185 ? 1.656 -12.484 -0.872 1 93.06 185 SER A N 1
ATOM 1390 C CA . SER A 1 185 ? 2.156 -11.266 -0.238 1 93.06 185 SER A CA 1
ATOM 1391 C C . SER A 1 185 ? 3.395 -11.555 0.605 1 93.06 185 SER A C 1
ATOM 1393 O O . SER A 1 185 ? 4.152 -10.641 0.939 1 93.06 185 SER A O 1
ATOM 1395 N N . LEU A 1 186 ? 3.682 -12.797 0.974 1 89.31 186 LEU A N 1
ATOM 1396 C CA . LEU A 1 186 ? 4.781 -13.078 1.892 1 89.31 186 LEU A CA 1
ATOM 1397 C C . LEU A 1 186 ? 5.941 -13.742 1.16 1 89.31 186 LEU A C 1
ATOM 1399 O O . LEU A 1 186 ? 7.059 -13.219 1.153 1 89.31 186 LEU A O 1
ATOM 1403 N N . ASN A 1 187 ? 5.621 -14.852 0.523 1 85.06 187 ASN A N 1
ATOM 1404 C CA . ASN A 1 187 ? 6.691 -15.625 -0.099 1 85.06 187 ASN A CA 1
ATOM 1405 C C . ASN A 1 187 ? 7.406 -14.812 -1.18 1 85.06 187 ASN A C 1
ATOM 1407 O O . ASN A 1 187 ? 6.777 -14.359 -2.137 1 85.06 187 ASN A O 1
ATOM 1411 N N . GLY A 1 188 ? 8.672 -14.617 -0.963 1 78.56 188 GLY A N 1
ATOM 1412 C CA . GLY A 1 188 ? 9.477 -13.852 -1.9 1 78.56 188 GLY A CA 1
ATOM 1413 C C . GLY A 1 188 ? 9.531 -12.375 -1.562 1 78.56 188 GLY A C 1
ATOM 1414 O O . GLY A 1 188 ? 10.352 -11.633 -2.117 1 78.56 188 GLY A O 1
ATOM 1415 N N . CYS A 1 189 ? 8.688 -11.938 -0.655 1 81 189 CYS A N 1
ATOM 1416 C CA . CYS A 1 189 ? 8.633 -10.508 -0.363 1 81 189 CYS A CA 1
ATOM 1417 C C . CYS A 1 189 ? 9.172 -10.219 1.03 1 81 189 CYS A C 1
ATOM 1419 O O . CYS A 1 189 ? 9.414 -9.062 1.377 1 81 189 CYS A O 1
ATOM 1421 N N . LEU A 1 190 ? 9.234 -11.336 1.752 1 71.81 190 LEU A N 1
ATOM 1422 C CA . LEU A 1 190 ? 9.758 -11.117 3.094 1 71.81 190 LEU A CA 1
ATOM 1423 C C . LEU A 1 190 ? 11.219 -10.672 3.041 1 71.81 190 LEU A C 1
ATOM 1425 O O . LEU A 1 190 ? 12 -11.195 2.246 1 71.81 190 LEU A O 1
ATOM 1429 N N . GLU A 1 191 ? 11.445 -9.672 3.551 1 57.59 191 GLU A N 1
ATOM 1430 C CA . GLU A 1 191 ? 12.766 -9.047 3.557 1 57.59 191 GLU A CA 1
ATOM 1431 C C . GLU A 1 191 ? 13.773 -9.898 4.324 1 57.59 191 GLU A C 1
ATOM 1433 O O . GLU A 1 191 ? 14.445 -9.414 5.238 1 57.59 191 GLU A O 1
ATOM 1438 N N . ALA A 1 192 ? 13.836 -11.172 4.09 1 49.5 192 ALA A N 1
ATOM 1439 C CA . ALA A 1 192 ? 14.719 -12.055 4.844 1 49.5 192 ALA A CA 1
ATOM 1440 C C . ALA A 1 192 ? 16.188 -11.703 4.602 1 49.5 192 ALA A C 1
ATOM 1442 O O . ALA A 1 192 ? 17.031 -11.93 5.465 1 49.5 192 ALA A O 1
ATOM 1443 N N . THR A 1 193 ? 16.391 -11.188 3.463 1 49.62 193 THR A N 1
ATOM 1444 C CA . THR A 1 193 ? 17.781 -10.922 3.105 1 49.62 193 THR A CA 1
ATOM 1445 C C . THR A 1 193 ? 18.188 -9.516 3.541 1 49.62 193 THR A C 1
ATOM 1447 O O . THR A 1 193 ? 19.312 -9.078 3.273 1 49.62 193 THR A O 1
ATOM 1450 N N . GLY A 1 194 ? 17.297 -8.961 4.258 1 53.53 194 GLY A N 1
ATOM 1451 C CA . GLY A 1 194 ? 17.609 -7.59 4.625 1 53.53 194 GLY A CA 1
ATOM 1452 C C . GLY A 1 194 ? 17.406 -6.605 3.494 1 53.53 194 GLY A C 1
ATOM 1453 O O . GLY A 1 194 ? 17.672 -5.41 3.645 1 53.53 194 GLY A O 1
ATOM 1454 N N . GLN A 1 195 ? 17.016 -7.129 2.357 1 58.06 195 GLN A N 1
ATOM 1455 C CA . GLN A 1 195 ? 16.75 -6.262 1.214 1 58.06 195 GLN A CA 1
ATOM 1456 C C . GLN A 1 195 ? 15.273 -6.258 0.853 1 58.06 195 GLN A C 1
ATOM 1458 O O . GLN A 1 195 ? 14.594 -7.285 0.962 1 58.06 195 GLN A O 1
ATOM 1463 N N . PRO A 1 196 ? 14.852 -5.078 0.448 1 64.56 196 PRO A N 1
ATOM 1464 C CA . PRO A 1 196 ? 13.453 -5.062 0.014 1 64.56 196 PRO A CA 1
ATOM 1465 C C . PRO A 1 196 ? 13.219 -5.898 -1.242 1 64.56 196 PRO A C 1
ATOM 1467 O O . PRO A 1 196 ? 14.008 -5.836 -2.188 1 64.56 196 PRO A O 1
ATOM 1470 N N . MET A 1 197 ? 12.195 -6.699 -1.273 1 74.94 197 MET A N 1
ATOM 1471 C CA . MET A 1 197 ? 11.945 -7.598 -2.4 1 74.94 197 MET A CA 1
ATOM 1472 C C . MET A 1 197 ? 10.648 -7.234 -3.111 1 74.94 197 MET A C 1
ATOM 1474 O O . MET A 1 197 ? 10.391 -7.711 -4.219 1 74.94 197 MET A O 1
ATOM 1478 N N . CYS A 1 198 ? 9.875 -6.402 -2.564 1 83 198 CYS A N 1
ATOM 1479 C CA . CYS A 1 198 ? 8.602 -6.016 -3.152 1 83 198 CYS A CA 1
ATOM 1480 C C . CYS A 1 198 ? 8.32 -4.535 -2.922 1 83 198 CYS A C 1
ATOM 1482 O O . CYS A 1 198 ? 7.195 -4.156 -2.596 1 83 198 CYS A O 1
ATOM 1484 N N . SER A 1 199 ? 9.344 -3.684 -3.146 1 77.62 199 SER A N 1
ATOM 1485 C CA . SER A 1 199 ? 9.203 -2.264 -2.844 1 77.62 199 SER A CA 1
ATOM 1486 C C . SER A 1 199 ? 9.086 -1.436 -4.117 1 77.62 199 SER A C 1
ATOM 1488 O O . SER A 1 199 ? 8.898 -0.219 -4.059 1 77.62 199 SER A O 1
ATOM 1490 N N . SER A 1 200 ? 9.211 -2.143 -5.211 1 78.88 200 SER A N 1
ATOM 1491 C CA . SER A 1 200 ? 9.125 -1.437 -6.484 1 78.88 200 SER A CA 1
ATOM 1492 C C . SER A 1 200 ? 8.375 -2.262 -7.527 1 78.88 200 SER A C 1
ATOM 1494 O O . SER A 1 200 ? 8.5 -3.488 -7.562 1 78.88 200 SER A O 1
ATOM 1496 N N . THR A 1 201 ? 7.73 -1.529 -8.438 1 84.5 201 THR A N 1
ATOM 1497 C CA . THR A 1 201 ? 6.98 -2.193 -9.492 1 84.5 201 THR A CA 1
ATOM 1498 C C . THR A 1 201 ? 7.93 -2.822 -10.516 1 84.5 201 THR A C 1
ATOM 1500 O O . THR A 1 201 ? 7.512 -3.641 -11.336 1 84.5 201 THR A O 1
ATOM 1503 N N . ALA A 1 202 ? 9.18 -2.438 -10.438 1 78.12 202 ALA A N 1
ATOM 1504 C CA . ALA A 1 202 ? 10.156 -2.982 -11.375 1 78.12 202 ALA A CA 1
ATOM 1505 C C . ALA A 1 202 ? 10.742 -4.293 -10.852 1 78.12 202 ALA A C 1
ATOM 1507 O O . ALA A 1 202 ? 11.398 -5.027 -11.602 1 78.12 202 ALA A O 1
ATOM 1508 N N . MET A 1 203 ? 10.484 -4.543 -9.609 1 80.5 203 MET A N 1
ATOM 1509 C CA . MET A 1 203 ? 11.031 -5.77 -9.031 1 80.5 203 MET A CA 1
ATOM 1510 C C . MET A 1 203 ? 10.289 -6.996 -9.562 1 80.5 203 MET A C 1
ATOM 1512 O O . MET A 1 203 ? 9.078 -6.949 -9.781 1 80.5 203 MET A O 1
ATOM 1516 N N . VAL A 1 204 ? 10.906 -8.102 -9.617 1 82.94 204 VAL A N 1
ATOM 1517 C CA . VAL A 1 204 ? 10.461 -9.273 -10.359 1 82.94 204 VAL A CA 1
ATOM 1518 C C . VAL A 1 204 ? 9.203 -9.844 -9.711 1 82.94 204 VAL A C 1
ATOM 1520 O O . VAL A 1 204 ? 8.297 -10.305 -10.406 1 82.94 204 VAL A O 1
ATOM 1523 N N . ARG A 1 205 ? 9.148 -9.883 -8.438 1 88.56 205 ARG A N 1
ATOM 1524 C CA . ARG A 1 205 ? 8.008 -10.477 -7.758 1 88.56 205 ARG A CA 1
ATOM 1525 C C . ARG A 1 205 ? 6.75 -9.633 -7.957 1 88.56 205 ARG A C 1
ATOM 1527 O O . ARG A 1 205 ? 5.652 -10.172 -8.117 1 88.56 205 ARG A O 1
ATOM 1534 N N . VAL A 1 206 ? 6.988 -8.32 -7.941 1 91.12 206 VAL A N 1
ATOM 1535 C CA . VAL A 1 206 ? 5.852 -7.434 -8.156 1 91.12 206 VAL A CA 1
ATOM 1536 C C . VAL A 1 206 ? 5.418 -7.492 -9.617 1 91.12 206 VAL A C 1
ATOM 1538 O O . VAL A 1 206 ? 4.223 -7.555 -9.922 1 91.12 206 VAL A O 1
ATOM 1541 N N . ALA A 1 207 ? 6.371 -7.48 -10.523 1 88.94 207 ALA A N 1
ATOM 1542 C CA . ALA A 1 207 ? 6.086 -7.602 -11.953 1 88.94 207 ALA A CA 1
ATOM 1543 C C . ALA A 1 207 ? 5.348 -8.898 -12.258 1 88.94 207 ALA A C 1
ATOM 1545 O O . ALA A 1 207 ? 4.402 -8.914 -13.047 1 88.94 207 ALA A O 1
ATOM 1546 N N . ALA A 1 208 ? 5.828 -9.938 -11.633 1 92.81 208 ALA A N 1
ATOM 1547 C CA . ALA A 1 208 ? 5.211 -11.242 -11.844 1 92.81 208 ALA A CA 1
ATOM 1548 C C . ALA A 1 208 ? 3.771 -11.258 -11.336 1 92.81 208 ALA A C 1
ATOM 1550 O O . ALA A 1 208 ? 2.906 -11.914 -11.93 1 92.81 208 ALA A O 1
ATOM 1551 N N . TYR A 1 209 ? 3.543 -10.594 -10.281 1 96.25 209 TYR A N 1
ATOM 1552 C CA . TYR A 1 209 ? 2.184 -10.5 -9.758 1 96.25 209 TYR A CA 1
ATOM 1553 C C . TYR A 1 209 ? 1.244 -9.883 -10.789 1 96.25 209 TYR A C 1
ATOM 1555 O O . TYR A 1 209 ? 0.147 -10.398 -11.023 1 96.25 209 TYR A O 1
ATOM 1563 N N . GLU A 1 210 ? 1.658 -8.836 -11.391 1 95.5 210 GLU A N 1
ATOM 1564 C CA . GLU A 1 210 ? 0.839 -8.188 -12.414 1 95.5 210 GLU A CA 1
ATOM 1565 C C . GLU A 1 210 ? 0.715 -9.07 -13.656 1 95.5 210 GLU A C 1
ATOM 1567 O O . GLU A 1 210 ? -0.367 -9.18 -14.234 1 95.5 210 GLU A O 1
ATOM 1572 N N . SER A 1 211 ? 1.799 -9.656 -14.062 1 94.25 211 SER A N 1
ATOM 1573 C CA . SER A 1 211 ? 1.754 -10.562 -15.203 1 94.25 211 SER A CA 1
ATOM 1574 C C . SER A 1 211 ? 0.766 -11.703 -14.969 1 94.25 211 SER A C 1
ATOM 1576 O O . SER A 1 211 ? 0.066 -12.125 -15.898 1 94.25 211 SER A O 1
ATOM 1578 N N . PHE A 1 212 ? 0.812 -12.195 -13.758 1 97.19 212 PHE A N 1
ATOM 1579 C CA . PHE A 1 212 ? -0.135 -13.25 -13.406 1 97.19 212 PHE A CA 1
ATOM 1580 C C . PHE A 1 212 ? -1.567 -12.789 -13.648 1 97.19 212 PHE A C 1
ATOM 1582 O O . PHE A 1 212 ? -2.354 -13.492 -14.281 1 97.19 212 PHE A O 1
ATOM 1589 N N . TYR A 1 213 ? -1.956 -11.602 -13.148 1 97.81 213 TYR A N 1
ATOM 1590 C CA . TYR A 1 213 ? -3.295 -11.055 -13.336 1 97.81 213 TYR A CA 1
ATOM 1591 C C . TYR A 1 213 ? -3.643 -10.961 -14.812 1 97.81 213 TYR A C 1
ATOM 1593 O O . TYR A 1 213 ? -4.723 -11.375 -15.234 1 97.81 213 TYR A O 1
ATOM 1601 N N . ARG A 1 214 ? -2.766 -10.453 -15.562 1 95.94 214 ARG A N 1
ATOM 1602 C CA . ARG A 1 214 ? -3.021 -10.211 -16.984 1 95.94 214 ARG A CA 1
ATOM 1603 C C . ARG A 1 214 ? -3.186 -11.531 -17.734 1 95.94 214 ARG A C 1
ATOM 1605 O O . ARG A 1 214 ? -4.102 -11.68 -18.547 1 95.94 214 ARG A O 1
ATOM 1612 N N . ARG A 1 215 ? -2.338 -12.469 -17.453 1 96.38 215 ARG A N 1
ATOM 1613 C CA . ARG A 1 215 ? -2.4 -13.758 -18.156 1 96.38 215 ARG A CA 1
ATOM 1614 C C . ARG A 1 215 ? -3.652 -14.531 -17.766 1 96.38 215 ARG A C 1
ATOM 1616 O O . ARG A 1 215 ? -4.281 -15.172 -18.609 1 96.38 215 ARG A O 1
ATOM 1623 N N . VAL A 1 216 ? -4.027 -14.453 -16.484 1 97.88 216 VAL A N 1
ATOM 1624 C CA . VAL A 1 216 ? -5.258 -15.094 -16.031 1 97.88 216 VAL A CA 1
ATOM 1625 C C . VAL A 1 216 ? -6.453 -14.477 -16.75 1 97.88 216 VAL A C 1
ATOM 1627 O O . VAL A 1 216 ? -7.336 -15.195 -17.234 1 97.88 216 VAL A O 1
ATOM 1630 N N . LEU A 1 217 ? -6.492 -13.164 -16.906 1 96.56 217 LEU A N 1
ATOM 1631 C CA . LEU A 1 217 ? -7.625 -12.484 -17.516 1 96.56 217 LEU A CA 1
ATOM 1632 C C . LEU A 1 217 ? -7.684 -12.766 -19.016 1 96.56 217 LEU A C 1
ATOM 1634 O O . LEU A 1 217 ? -8.766 -12.75 -19.609 1 96.56 217 LEU A O 1
ATOM 1638 N N . ARG A 1 218 ? -6.586 -13.031 -19.641 1 94.25 218 ARG A N 1
ATOM 1639 C CA . ARG A 1 218 ? -6.594 -13.438 -21.047 1 94.25 218 ARG A CA 1
ATOM 1640 C C . ARG A 1 218 ? -7.137 -14.852 -21.203 1 94.25 218 ARG A C 1
ATOM 1642 O O . ARG A 1 218 ? -7.867 -15.141 -22.156 1 94.25 218 ARG A O 1
ATOM 1649 N N . ARG A 1 219 ? -6.734 -15.641 -20.281 1 94.94 219 ARG A N 1
ATOM 1650 C CA . ARG A 1 219 ? -7.141 -17.047 -20.344 1 94.94 219 ARG A CA 1
ATOM 1651 C C . ARG A 1 219 ? -8.609 -17.203 -19.938 1 94.94 219 ARG A C 1
ATOM 1653 O O . ARG A 1 219 ? -9.328 -18.016 -20.531 1 94.94 219 ARG A O 1
ATOM 1660 N N . ALA A 1 220 ? -8.969 -16.516 -18.953 1 97.19 220 ALA A N 1
ATOM 1661 C CA . ALA A 1 220 ? -10.336 -16.516 -18.438 1 97.19 220 ALA A CA 1
ATOM 1662 C C . ALA A 1 220 ? -10.883 -15.094 -18.344 1 97.19 220 ALA A C 1
ATOM 1664 O O . ALA A 1 220 ? -11 -14.531 -17.25 1 97.19 220 ALA A O 1
ATOM 1665 N N . PRO A 1 221 ? -11.352 -14.555 -19.406 1 95.12 221 PRO A N 1
ATOM 1666 C CA . PRO A 1 221 ? -11.695 -13.133 -19.484 1 95.12 221 PRO A CA 1
ATOM 1667 C C . PRO A 1 221 ? -12.898 -12.773 -18.625 1 95.12 221 PRO A C 1
ATOM 1669 O O . PRO A 1 221 ? -13.133 -11.594 -18.344 1 95.12 221 PRO A O 1
ATOM 1672 N N . ARG A 1 222 ? -13.656 -13.758 -18.188 1 96.19 222 ARG A N 1
ATOM 1673 C CA . ARG A 1 222 ? -14.875 -13.477 -17.438 1 96.19 222 ARG A CA 1
ATOM 1674 C C . ARG A 1 222 ? -14.68 -13.734 -15.953 1 96.19 222 ARG A C 1
ATOM 1676 O O . ARG A 1 222 ? -15.617 -13.609 -15.164 1 96.19 222 ARG A O 1
ATOM 1683 N N . THR A 1 223 ? -13.484 -14.078 -15.57 1 98.19 223 THR A N 1
ATOM 1684 C CA . THR A 1 223 ? -13.234 -14.461 -14.18 1 98.19 223 THR A CA 1
ATOM 1685 C C . THR A 1 223 ? -13.141 -13.227 -13.289 1 98.19 223 THR A C 1
ATOM 1687 O O . THR A 1 223 ? -12.609 -12.195 -13.703 1 98.19 223 THR A O 1
ATOM 1690 N N . ALA A 1 224 ? -13.789 -13.281 -12.094 1 98.38 224 ALA A N 1
ATOM 1691 C CA . ALA A 1 224 ? -13.477 -12.328 -11.031 1 98.38 224 ALA A CA 1
ATOM 1692 C C . ALA A 1 224 ? -12.164 -12.695 -10.336 1 98.38 224 ALA A C 1
ATOM 1694 O O . ALA A 1 224 ? -11.797 -13.867 -10.273 1 98.38 224 ALA A O 1
ATOM 1695 N N . LEU A 1 225 ? -11.438 -11.688 -9.914 1 98.62 225 LEU A N 1
ATOM 1696 C CA . LEU A 1 225 ? -10.188 -11.891 -9.18 1 98.62 225 LEU A CA 1
ATOM 1697 C C . LEU A 1 225 ? -10.281 -11.297 -7.781 1 98.62 225 LEU A C 1
ATOM 1699 O O . LEU A 1 225 ? -10.992 -10.312 -7.562 1 98.62 225 LEU A O 1
ATOM 1703 N N . MET A 1 226 ? -9.602 -11.883 -6.824 1 98.81 226 MET A N 1
ATOM 1704 C CA . MET A 1 226 ? -9.453 -11.359 -5.469 1 98.81 226 MET A CA 1
ATOM 1705 C C . MET A 1 226 ? -8.039 -11.578 -4.953 1 98.81 226 MET A C 1
ATOM 1707 O O . MET A 1 226 ? -7.5 -12.688 -5.047 1 98.81 226 MET A O 1
ATOM 1711 N N . SER A 1 227 ? -7.461 -10.5 -4.484 1 98.69 227 SER A N 1
ATOM 1712 C CA . SER A 1 227 ? -6.152 -10.578 -3.844 1 98.69 227 SER A CA 1
ATOM 1713 C C . SER A 1 227 ? -6.277 -10.93 -2.365 1 98.69 227 SER A C 1
ATOM 1715 O O . SER A 1 227 ? -7.238 -10.523 -1.708 1 98.69 227 SER A O 1
ATOM 1717 N N . VAL A 1 228 ? -5.336 -11.711 -1.853 1 97.94 228 VAL A N 1
ATOM 1718 C CA . VAL A 1 228 ? -5.258 -12.078 -0.444 1 97.94 228 VAL A CA 1
ATOM 1719 C C . VAL A 1 228 ? -3.885 -11.719 0.114 1 97.94 228 VAL A C 1
ATOM 1721 O O . VAL A 1 228 ? -2.859 -12.016 -0.502 1 97.94 228 VAL A O 1
ATOM 1724 N N . ALA A 1 229 ? -3.904 -11.008 1.199 1 96.69 229 ALA A N 1
ATOM 1725 C CA . ALA A 1 229 ? -2.652 -10.602 1.83 1 96.69 229 ALA A CA 1
ATOM 1726 C C . ALA A 1 229 ? -2.555 -11.133 3.256 1 96.69 229 ALA A C 1
ATOM 1728 O O . ALA A 1 229 ? -3.547 -11.156 3.986 1 96.69 229 ALA A O 1
ATOM 1729 N N . THR A 1 230 ? -1.376 -11.562 3.547 1 92.5 230 THR A N 1
ATOM 1730 C CA . THR A 1 230 ? -1.094 -12.117 4.867 1 92.5 230 THR A CA 1
ATOM 1731 C C . THR A 1 230 ? 0.088 -11.398 5.512 1 92.5 230 THR A C 1
ATOM 1733 O O . THR A 1 230 ? 0.516 -10.344 5.035 1 92.5 230 THR A O 1
ATOM 1736 N N . PHE A 1 231 ? 0.53 -11.875 6.727 1 87.56 231 PHE A N 1
ATOM 1737 C CA . PHE A 1 231 ? 1.669 -11.32 7.441 1 87.56 231 PHE A CA 1
ATOM 1738 C C . PHE A 1 231 ? 2.416 -12.406 8.211 1 87.56 231 PHE A C 1
ATOM 1740 O O . PHE A 1 231 ? 1.988 -13.555 8.234 1 87.56 231 PHE A O 1
ATOM 1747 N N . SER A 1 232 ? 3.584 -12.055 8.609 1 82.5 232 SER A N 1
ATOM 1748 C CA . SER A 1 232 ? 4.418 -13.039 9.297 1 82.5 232 SER A CA 1
ATOM 1749 C C . SER A 1 232 ? 5.031 -12.445 10.562 1 82.5 232 SER A C 1
ATOM 1751 O O . SER A 1 232 ? 5 -11.227 10.766 1 82.5 232 SER A O 1
ATOM 1753 N N . PHE A 1 233 ? 5.473 -13.352 11.336 1 71.94 233 PHE A N 1
ATOM 1754 C CA . PHE A 1 233 ? 6.234 -13.016 12.539 1 71.94 233 PHE A CA 1
ATOM 1755 C C . PHE A 1 233 ? 7.699 -13.398 12.375 1 71.94 233 PHE A C 1
ATOM 1757 O O . PHE A 1 233 ? 8.023 -14.336 11.641 1 71.94 233 PHE A O 1
ATOM 1764 N N . ASN A 1 234 ? 8.578 -12.484 12.555 1 59.03 234 ASN A N 1
ATOM 1765 C CA . ASN A 1 234 ? 9.984 -12.875 12.586 1 59.03 234 ASN A CA 1
ATOM 1766 C C . ASN A 1 234 ? 10.375 -13.469 13.938 1 59.03 234 ASN A C 1
ATOM 1768 O O . ASN A 1 234 ? 9.914 -12.992 14.984 1 59.03 234 ASN A O 1
ATOM 1772 N N . SER A 1 235 ? 10.672 -14.742 13.898 1 46.09 235 SER A N 1
ATOM 1773 C CA . SER A 1 235 ? 11.273 -15.336 15.086 1 46.09 235 SER A CA 1
ATOM 1774 C C . SER A 1 235 ? 12.609 -14.68 15.414 1 46.09 235 SER A C 1
ATOM 1776 O O . SER A 1 235 ? 13.359 -15.18 16.25 1 46.09 235 SER A O 1
ATOM 1778 N N . ASP A 1 236 ? 13.227 -13.898 14.57 1 40.47 236 ASP A N 1
ATOM 1779 C CA . ASP A 1 236 ? 14.539 -13.766 15.188 1 40.47 236 ASP A CA 1
ATOM 1780 C C . ASP A 1 236 ? 14.43 -13.625 16.703 1 40.47 236 ASP A C 1
ATOM 1782 O O . ASP A 1 236 ? 13.484 -13 17.203 1 40.47 236 ASP A O 1
ATOM 1786 N N . THR A 1 237 ? 15.055 -14.539 17.266 1 34.94 237 THR A N 1
ATOM 1787 C CA . THR A 1 237 ? 15.656 -14.5 18.609 1 34.94 237 THR A CA 1
ATOM 1788 C C . THR A 1 237 ? 16.125 -13.094 18.953 1 34.94 237 THR A C 1
ATOM 1790 O O . THR A 1 237 ? 17.062 -12.578 18.344 1 34.94 237 THR A O 1
ATOM 1793 N N . TYR A 1 238 ? 15.531 -12.031 18.906 1 30.89 238 TYR A N 1
ATOM 1794 C CA . TYR A 1 238 ? 16.266 -11.367 19.984 1 30.89 238 TYR A CA 1
ATOM 1795 C C . TYR A 1 238 ? 16.656 -12.367 21.062 1 30.89 238 TYR A C 1
ATOM 1797 O O . TYR A 1 238 ? 15.828 -12.766 21.891 1 30.89 238 TYR A O 1
ATOM 1805 N N . ARG A 1 239 ? 17.219 -13.391 20.703 1 29.77 239 ARG A N 1
ATOM 1806 C CA . ARG A 1 239 ? 17.969 -14.328 21.516 1 29.77 239 ARG A CA 1
ATOM 1807 C C . ARG A 1 239 ? 18.75 -13.602 22.609 1 29.77 239 ARG A C 1
ATOM 1809 O O . ARG A 1 239 ? 19.547 -14.211 23.312 1 29.77 239 ARG A O 1
ATOM 1816 N N . GLN A 1 240 ? 19.188 -12.43 22.266 1 27.41 240 GLN A N 1
ATOM 1817 C CA . GLN A 1 240 ? 20.078 -12.078 23.359 1 27.41 240 GLN A CA 1
ATOM 1818 C C . GLN A 1 240 ? 19.328 -12.023 24.688 1 27.41 240 GLN A C 1
ATOM 1820 O O . GLN A 1 240 ? 18.828 -10.961 25.078 1 27.41 240 GLN A O 1
ATOM 1825 N N . GLY A 1 241 ? 19.078 -13.203 25.25 1 29.98 241 GLY A N 1
ATOM 1826 C CA . GLY A 1 241 ? 18.719 -13.492 26.641 1 29.98 241 GLY A CA 1
ATOM 1827 C C . GLY A 1 241 ? 17.312 -13.078 27 1 29.98 241 GLY A C 1
ATOM 1828 O O . GLY A 1 241 ? 16.891 -13.211 28.141 1 29.98 241 GLY A O 1
ATOM 1829 N N . LEU A 1 242 ? 16.844 -11.953 26.453 1 31.47 242 LEU A N 1
ATOM 1830 C CA . LEU A 1 242 ? 15.562 -11.586 27.062 1 31.47 242 LEU A CA 1
ATOM 1831 C C . LEU A 1 242 ? 14.445 -12.484 26.531 1 31.47 242 LEU A C 1
ATOM 1833 O O . LEU A 1 242 ? 14.547 -13.039 25.438 1 31.47 242 LEU A O 1
ATOM 1837 N N . ALA A 1 243 ? 13.398 -12.938 27.203 1 32.16 243 ALA A N 1
ATOM 1838 C CA . ALA A 1 243 ? 12.156 -13.648 26.922 1 32.16 243 ALA A CA 1
ATOM 1839 C C . ALA A 1 243 ? 11.664 -13.359 25.516 1 32.16 243 ALA A C 1
ATOM 1841 O O . ALA A 1 243 ? 11.617 -12.195 25.078 1 32.16 243 ALA A O 1
ATOM 1842 N N . SER A 1 244 ? 11.938 -14.227 24.438 1 37.97 244 SER A N 1
ATOM 1843 C CA . SER A 1 244 ? 11.742 -14.367 23 1 37.97 244 SER A CA 1
ATOM 1844 C C . SER A 1 244 ? 10.445 -13.711 22.547 1 37.97 244 SER A C 1
ATOM 1846 O O . SER A 1 244 ? 9.359 -14.266 22.75 1 37.97 244 SER A O 1
ATOM 1848 N N . VAL A 1 245 ? 10.117 -12.586 22.969 1 40.19 245 VAL A N 1
ATOM 1849 C CA . VAL A 1 245 ? 8.82 -12.125 22.469 1 40.19 245 VAL A CA 1
ATOM 1850 C C . VAL A 1 245 ? 8.875 -11.992 20.953 1 40.19 245 VAL A C 1
ATOM 1852 O O . VAL A 1 245 ? 9.758 -11.32 20.406 1 40.19 245 VAL A O 1
ATOM 1855 N N . GLU A 1 246 ? 8.578 -13.125 20.266 1 50.72 246 GLU A N 1
ATOM 1856 C CA . GLU A 1 246 ? 8.32 -13.047 18.828 1 50.72 246 GLU A CA 1
ATOM 1857 C C . GLU A 1 246 ? 7.562 -11.773 18.469 1 50.72 246 GLU A C 1
ATOM 1859 O O . GLU A 1 246 ? 6.527 -11.469 19.078 1 50.72 246 GLU A O 1
ATOM 1864 N N . ALA A 1 247 ? 8.336 -10.773 17.906 1 54.88 247 ALA A N 1
ATOM 1865 C CA . ALA A 1 247 ? 7.664 -9.555 17.469 1 54.88 247 ALA A CA 1
ATOM 1866 C C . ALA A 1 247 ? 7.258 -9.664 16 1 54.88 247 ALA A C 1
ATOM 1868 O O . ALA A 1 247 ? 7.949 -10.297 15.195 1 54.88 247 ALA A O 1
ATOM 1869 N N . PRO A 1 248 ? 6.051 -9.414 15.664 1 56.44 248 PRO A N 1
ATOM 1870 C CA . PRO A 1 248 ? 5.684 -9.352 14.25 1 56.44 248 PRO A CA 1
ATOM 1871 C C . PRO A 1 248 ? 6.707 -8.586 13.414 1 56.44 248 PRO A C 1
ATOM 1873 O O . PRO A 1 248 ? 7.344 -7.652 13.914 1 56.44 248 PRO A O 1
ATOM 1876 N N . ASN A 1 249 ? 6.883 -9.148 12.227 1 64.62 249 ASN A N 1
ATOM 1877 C CA . ASN A 1 249 ? 7.605 -8.32 11.266 1 64.62 249 ASN A CA 1
ATOM 1878 C C . ASN A 1 249 ? 6.949 -6.957 11.094 1 64.62 249 ASN A C 1
ATOM 1880 O O . ASN A 1 249 ? 5.801 -6.758 11.492 1 64.62 249 ASN A O 1
ATOM 1884 N N . ALA A 1 250 ? 7.785 -6.117 10.609 1 73.69 250 ALA A N 1
ATOM 1885 C CA . ALA A 1 250 ? 7.242 -4.789 10.344 1 73.69 250 ALA A CA 1
ATOM 1886 C C . ALA A 1 250 ? 5.945 -4.875 9.547 1 73.69 250 ALA A C 1
ATOM 1888 O O . ALA A 1 250 ? 5.82 -5.711 8.648 1 73.69 250 ALA A O 1
ATOM 1889 N N . PHE A 1 251 ? 5.043 -4.203 9.953 1 83.44 251 PHE A N 1
ATOM 1890 C CA . PHE A 1 251 ? 3.715 -4.184 9.352 1 83.44 251 PHE A CA 1
ATOM 1891 C C . PHE A 1 251 ? 3.814 -4.105 7.832 1 83.44 251 PHE A C 1
ATOM 1893 O O . PHE A 1 251 ? 3.074 -4.785 7.117 1 83.44 251 PHE A O 1
ATOM 1900 N N . ALA A 1 252 ? 4.789 -3.357 7.348 1 82.25 252 ALA A N 1
ATOM 1901 C CA . ALA A 1 252 ? 4.902 -3.094 5.918 1 82.25 252 ALA A CA 1
ATOM 1902 C C . ALA A 1 252 ? 5.844 -4.09 5.25 1 82.25 252 ALA A C 1
ATOM 1904 O O . ALA A 1 252 ? 6.18 -3.943 4.07 1 82.25 252 ALA A O 1
ATOM 1905 N N . ALA A 1 253 ? 6.262 -5.102 5.941 1 80.44 253 ALA A N 1
ATOM 1906 C CA . ALA A 1 253 ? 7.238 -6.039 5.402 1 80.44 253 ALA A CA 1
ATOM 1907 C C . ALA A 1 253 ? 6.555 -7.141 4.594 1 80.44 253 ALA A C 1
ATOM 1909 O O . ALA A 1 253 ? 6.801 -8.328 4.82 1 80.44 253 ALA A O 1
ATOM 1910 N N . THR A 1 254 ? 5.719 -6.855 3.654 1 88.56 254 THR A N 1
ATOM 1911 C CA . THR A 1 254 ? 5.012 -7.742 2.736 1 88.56 254 THR A CA 1
ATOM 1912 C C . THR A 1 254 ? 4.82 -7.07 1.379 1 88.56 254 THR A C 1
ATOM 1914 O O . THR A 1 254 ? 5.141 -5.895 1.212 1 88.56 254 THR A O 1
ATOM 1917 N N . GLY A 1 255 ? 4.359 -7.816 0.401 1 92.06 255 GLY A N 1
ATOM 1918 C CA . GLY A 1 255 ? 4.066 -7.25 -0.906 1 92.06 255 GLY A CA 1
ATOM 1919 C C . GLY A 1 255 ? 2.682 -6.637 -0.996 1 92.06 255 GLY A C 1
ATOM 1920 O O . GLY A 1 255 ? 2.25 -6.223 -2.072 1 92.06 255 GLY A O 1
ATOM 1921 N N . GLU A 1 256 ? 1.981 -6.441 0.125 1 95.56 256 GLU A N 1
ATOM 1922 C CA . GLU A 1 256 ? 0.552 -6.148 0.127 1 95.56 256 GLU A CA 1
ATOM 1923 C C . GLU A 1 256 ? 0.263 -4.805 -0.537 1 95.56 256 GLU A C 1
ATOM 1925 O O . GLU A 1 256 ? -0.715 -4.668 -1.274 1 95.56 256 GLU A O 1
ATOM 1930 N N . GLU A 1 257 ? 1.089 -3.797 -0.279 1 94.81 257 GLU A N 1
ATOM 1931 C CA . GLU A 1 257 ? 0.781 -2.465 -0.789 1 94.81 257 GLU A CA 1
ATOM 1932 C C . GLU A 1 257 ? 0.814 -2.438 -2.314 1 94.81 257 GLU A C 1
ATOM 1934 O O . GLU A 1 257 ? -0.119 -1.943 -2.951 1 94.81 257 GLU A O 1
ATOM 1939 N N . LEU A 1 258 ? 1.843 -2.959 -2.891 1 94.25 258 LEU A N 1
ATOM 1940 C CA . LEU A 1 258 ? 1.943 -2.938 -4.344 1 94.25 258 LEU A CA 1
ATOM 1941 C C . LEU A 1 258 ? 1.003 -3.963 -4.973 1 94.25 258 LEU A C 1
ATOM 1943 O O . LEU A 1 258 ? 0.446 -3.727 -6.047 1 94.25 258 LEU A O 1
ATOM 1947 N N . HIS A 1 259 ? 0.812 -5.117 -4.301 1 97.44 259 HIS A N 1
ATOM 1948 C CA . HIS A 1 259 ? -0.154 -6.098 -4.785 1 97.44 259 HIS A CA 1
ATOM 1949 C C . HIS A 1 259 ? -1.566 -5.523 -4.789 1 97.44 259 HIS A C 1
ATOM 1951 O O . HIS A 1 259 ? -2.33 -5.75 -5.73 1 97.44 259 HIS A O 1
ATOM 1957 N N . THR A 1 260 ? -1.929 -4.82 -3.742 1 98.06 260 THR A N 1
ATOM 1958 C CA . THR A 1 260 ? -3.254 -4.215 -3.652 1 98.06 260 THR A CA 1
ATOM 1959 C C . THR A 1 260 ? -3.436 -3.146 -4.727 1 98.06 260 THR A C 1
ATOM 1961 O O . THR A 1 260 ? -4.516 -3.016 -5.305 1 98.06 260 THR A O 1
ATOM 1964 N N . MET A 1 261 ? -2.393 -2.371 -4.957 1 96.44 261 MET A N 1
ATOM 1965 C CA . MET A 1 261 ? -2.443 -1.394 -6.039 1 96.44 261 MET A CA 1
ATOM 1966 C C . MET A 1 261 ? -2.748 -2.072 -7.371 1 96.44 261 MET A C 1
ATOM 1968 O O . MET A 1 261 ? -3.631 -1.633 -8.109 1 96.44 261 MET A O 1
ATOM 1972 N N . ILE A 1 262 ? -2.023 -3.127 -7.676 1 96.69 262 ILE A N 1
ATOM 1973 C CA . ILE A 1 262 ? -2.229 -3.879 -8.906 1 96.69 262 ILE A CA 1
ATOM 1974 C C . ILE A 1 262 ? -3.641 -4.461 -8.93 1 96.69 262 ILE A C 1
ATOM 1976 O O . ILE A 1 262 ? -4.367 -4.309 -9.914 1 96.69 262 ILE A O 1
ATOM 1980 N N . ALA A 1 263 ? -4.043 -5.125 -7.863 1 98.06 263 ALA A N 1
ATOM 1981 C CA . ALA A 1 263 ? -5.367 -5.734 -7.785 1 98.06 263 ALA A CA 1
ATOM 1982 C C . ALA A 1 263 ? -6.461 -4.715 -8.078 1 98.06 263 ALA A C 1
ATOM 1984 O O . ALA A 1 263 ? -7.371 -4.977 -8.867 1 98.06 263 ALA A O 1
ATOM 1985 N N . ARG A 1 264 ? -6.344 -3.592 -7.492 1 96.5 264 ARG A N 1
ATOM 1986 C CA . ARG A 1 264 ? -7.344 -2.543 -7.668 1 96.5 264 ARG A CA 1
ATOM 1987 C C . ARG A 1 264 ? -7.434 -2.113 -9.133 1 96.5 264 ARG A C 1
ATOM 1989 O O . ARG A 1 264 ? -8.531 -1.921 -9.664 1 96.5 264 ARG A O 1
ATOM 1996 N N . ARG A 1 265 ? -6.359 -1.937 -9.734 1 94.44 265 ARG A N 1
ATOM 1997 C CA . ARG A 1 265 ? -6.348 -1.516 -11.133 1 94.44 265 ARG A CA 1
ATOM 1998 C C . ARG A 1 265 ? -7.043 -2.541 -12.023 1 94.44 265 ARG A C 1
ATOM 2000 O O . ARG A 1 265 ? -7.609 -2.189 -13.062 1 94.44 265 ARG A O 1
ATOM 2007 N N . TYR A 1 266 ? -7.027 -3.748 -11.602 1 96.38 266 TYR A N 1
ATOM 2008 C CA . TYR A 1 266 ? -7.629 -4.805 -12.406 1 96.38 266 TYR A CA 1
ATOM 2009 C C . TYR A 1 266 ? -9.016 -5.16 -11.883 1 96.38 266 TYR A C 1
ATOM 2011 O O . TYR A 1 266 ? -9.586 -6.184 -12.266 1 96.38 266 TYR A O 1
ATOM 2019 N N . GLY A 1 267 ? -9.555 -4.309 -10.945 1 96.31 267 GLY A N 1
ATOM 2020 C CA . GLY A 1 267 ? -10.922 -4.445 -10.469 1 96.31 267 GLY A CA 1
ATOM 2021 C C . GLY A 1 267 ? -11.094 -5.578 -9.477 1 96.31 267 GLY A C 1
ATOM 2022 O O . GLY A 1 267 ? -12.156 -6.207 -9.422 1 96.31 267 GLY A O 1
ATOM 2023 N N . ALA A 1 268 ? -10.047 -5.906 -8.766 1 98.12 268 ALA A N 1
ATOM 2024 C CA . ALA A 1 268 ? -10.078 -6.977 -7.773 1 98.12 268 ALA A CA 1
ATOM 2025 C C . ALA A 1 268 ? -9.984 -6.414 -6.359 1 98.12 268 ALA A C 1
ATOM 2027 O O . ALA A 1 268 ? -9.109 -5.602 -6.062 1 98.12 268 ALA A O 1
ATOM 2028 N N . PRO A 1 269 ? -10.914 -6.852 -5.414 1 98.38 269 PRO A N 1
ATOM 2029 C CA . PRO A 1 269 ? -10.742 -6.508 -4 1 98.38 269 PRO A CA 1
ATOM 2030 C C . PRO A 1 269 ? -9.594 -7.273 -3.342 1 98.38 269 PRO A C 1
ATOM 2032 O O . PRO A 1 269 ? -9.055 -8.211 -3.936 1 98.38 269 PRO A O 1
ATOM 2035 N N . THR A 1 270 ? -9.172 -6.789 -2.174 1 98.75 270 THR A N 1
ATOM 2036 C CA . THR A 1 270 ? -8.148 -7.473 -1.396 1 98.75 270 THR A CA 1
ATOM 2037 C C . THR A 1 270 ? -8.672 -7.836 -0.008 1 98.75 270 THR A C 1
ATOM 2039 O O . THR A 1 270 ? -9.32 -7.016 0.646 1 98.75 270 THR A O 1
ATOM 2042 N N . ALA A 1 271 ? -8.531 -9.062 0.402 1 98.62 271 ALA A N 1
ATOM 2043 C CA . ALA A 1 271 ? -8.711 -9.492 1.787 1 98.62 271 ALA A CA 1
ATOM 2044 C C . ALA A 1 271 ? -7.383 -9.492 2.537 1 98.62 271 ALA A C 1
ATOM 2046 O O . ALA A 1 271 ? -6.453 -10.211 2.172 1 98.62 271 ALA A O 1
ATOM 2047 N N . SER A 1 272 ? -7.289 -8.68 3.586 1 97.75 272 SER A N 1
ATOM 2048 C CA . SER A 1 272 ? -6.023 -8.508 4.293 1 97.75 272 SER A CA 1
ATOM 2049 C C . SER A 1 272 ? -6.09 -9.109 5.695 1 97.75 272 SER A C 1
ATOM 2051 O O . SER A 1 272 ? -6.734 -8.555 6.586 1 97.75 272 SER A O 1
ATOM 2053 N N . LEU A 1 273 ? -5.422 -10.234 5.91 1 95.75 273 LEU A N 1
ATOM 2054 C CA . LEU A 1 273 ? -5.254 -10.773 7.254 1 95.75 273 LEU A CA 1
ATOM 2055 C C . LEU A 1 273 ? -4.418 -9.828 8.117 1 95.75 273 LEU A C 1
ATOM 2057 O O . LEU A 1 273 ? -4.645 -9.727 9.32 1 95.75 273 LEU A O 1
ATOM 2061 N N . ARG A 1 274 ? -3.48 -9.195 7.465 1 92.75 274 ARG A N 1
ATOM 2062 C CA . ARG A 1 274 ? -2.607 -8.266 8.172 1 92.75 274 ARG A CA 1
ATOM 2063 C C . ARG A 1 274 ? -3.414 -7.148 8.828 1 92.75 274 ARG A C 1
ATOM 2065 O O . ARG A 1 274 ? -3.312 -6.93 10.039 1 92.75 274 ARG A O 1
ATOM 2072 N N . ASP A 1 275 ? -4.227 -6.457 8.086 1 94.44 275 ASP A N 1
ATOM 2073 C CA . ASP A 1 275 ? -5.012 -5.352 8.617 1 94.44 275 ASP A CA 1
ATOM 2074 C C . ASP A 1 275 ? -5.969 -5.832 9.711 1 94.44 275 ASP A C 1
ATOM 2076 O O . ASP A 1 275 ? -6.242 -5.109 10.672 1 94.44 275 ASP A O 1
ATOM 2080 N N . SER A 1 276 ? -6.469 -7.047 9.594 1 94.25 276 SER A N 1
ATOM 2081 C CA . SER A 1 276 ? -7.445 -7.582 10.539 1 94.25 276 SER A CA 1
ATOM 2082 C C . SER A 1 276 ? -6.789 -7.965 11.859 1 94.25 276 SER A C 1
ATOM 2084 O O . SER A 1 276 ? -7.359 -7.742 12.93 1 94.25 276 SER A O 1
ATOM 2086 N N . LEU A 1 277 ? -5.594 -8.562 11.727 1 91.25 277 LEU A N 1
ATOM 2087 C CA . LEU A 1 277 ? -5.164 -9.352 12.875 1 91.25 277 LEU A CA 1
ATOM 2088 C C . LEU A 1 277 ? -3.852 -8.82 13.445 1 91.25 277 LEU A C 1
ATOM 2090 O O . LEU A 1 277 ? -3.5 -9.117 14.586 1 91.25 277 LEU A O 1
ATOM 2094 N N . TYR A 1 278 ? -3.07 -8.07 12.695 1 87.94 278 TYR A N 1
ATOM 2095 C CA . TYR A 1 278 ? -1.715 -7.695 13.086 1 87.94 278 TYR A CA 1
ATOM 2096 C C . TYR A 1 278 ? -1.702 -7.051 14.469 1 87.94 278 TYR A C 1
ATOM 2098 O O . TYR A 1 278 ? -0.946 -7.469 15.344 1 87.94 278 TYR A O 1
ATOM 2106 N N . GLY A 1 279 ? -2.543 -6.062 14.688 1 82.56 279 GLY A N 1
ATOM 2107 C CA . GLY A 1 279 ? -2.578 -5.375 15.969 1 82.56 279 GLY A CA 1
ATOM 2108 C C . GLY A 1 279 ? -2.949 -6.281 17.125 1 82.56 279 GLY A C 1
ATOM 2109 O O . GLY A 1 279 ? -2.418 -6.137 18.234 1 82.56 279 GLY A O 1
ATOM 2110 N N . LEU A 1 280 ? -3.789 -7.191 16.938 1 85.62 280 LEU A N 1
ATOM 2111 C CA . LEU A 1 280 ? -4.289 -8.094 17.969 1 85.62 280 LEU A CA 1
ATOM 2112 C C . LEU A 1 280 ? -3.223 -9.102 18.359 1 85.62 280 LEU A C 1
ATOM 2114 O O . LEU A 1 280 ? -3.266 -9.656 19.469 1 85.62 280 LEU A O 1
ATOM 2118 N N . MET A 1 281 ? -2.266 -9.312 17.469 1 81.38 281 MET A N 1
ATOM 2119 C CA . MET A 1 281 ? -1.222 -10.289 17.766 1 81.38 281 MET A CA 1
ATOM 2120 C C . MET A 1 281 ? -0.272 -9.766 18.828 1 81.38 281 MET A C 1
ATOM 2122 O O . MET A 1 281 ? 0.474 -10.539 19.438 1 81.38 281 MET A O 1
ATOM 2126 N N . TYR A 1 282 ? -0.371 -8.438 19.141 1 75 282 TYR A N 1
ATOM 2127 C CA . TYR A 1 282 ? 0.514 -7.828 20.125 1 75 282 TYR A CA 1
ATOM 2128 C C . TYR A 1 282 ? -0.237 -7.52 21.422 1 75 282 TYR A C 1
ATOM 2130 O O . TYR A 1 282 ? 0.327 -6.938 22.344 1 75 282 TYR A O 1
ATOM 2138 N N . ASN A 1 283 ? -1.396 -7.832 21.406 1 78.75 283 ASN A N 1
ATOM 2139 C CA . ASN A 1 283 ? -2.24 -7.543 22.562 1 78.75 283 ASN A CA 1
ATOM 2140 C C . ASN A 1 283 ? -3.193 -8.695 22.859 1 78.75 283 ASN A C 1
ATOM 2142 O O . ASN A 1 283 ? -4.375 -8.641 22.516 1 78.75 283 ASN A O 1
ATOM 2146 N N . ASP A 1 284 ? -2.727 -9.625 23.609 1 83.88 284 ASP A N 1
ATOM 2147 C CA . ASP A 1 284 ? -3.49 -10.836 23.859 1 83.88 284 ASP A CA 1
ATOM 2148 C C . ASP A 1 284 ? -4.766 -10.531 24.641 1 83.88 284 ASP A C 1
ATOM 2150 O O . ASP A 1 284 ? -5.785 -11.195 24.469 1 83.88 284 ASP A O 1
ATOM 2154 N N . ALA A 1 285 ? -4.668 -9.523 25.531 1 85.88 285 ALA A N 1
ATOM 2155 C CA . ALA A 1 285 ? -5.852 -9.164 26.312 1 85.88 285 ALA A CA 1
ATOM 2156 C C . ALA A 1 285 ? -6.992 -8.711 25.406 1 85.88 285 ALA A C 1
ATOM 2158 O O . ALA A 1 285 ? -8.133 -9.164 25.547 1 85.88 285 ALA A O 1
ATOM 2159 N N . VAL A 1 286 ? -6.637 -7.918 24.438 1 86.06 286 VAL A N 1
ATOM 2160 C CA . VAL A 1 286 ? -7.652 -7.418 23.516 1 86.06 286 VAL A CA 1
ATOM 2161 C C . VAL A 1 286 ? -8.078 -8.523 22.562 1 86.06 286 VAL A C 1
ATOM 2163 O O . VAL A 1 286 ? -9.25 -8.648 22.219 1 86.06 286 VAL A O 1
ATOM 2166 N N . ALA A 1 287 ? -7.09 -9.289 22.125 1 89.31 287 ALA A N 1
ATOM 2167 C CA . ALA A 1 287 ? -7.391 -10.406 21.25 1 89.31 287 ALA A CA 1
ATOM 2168 C C . ALA A 1 287 ? -8.359 -11.383 21.906 1 89.31 287 ALA A C 1
ATOM 2170 O O . ALA A 1 287 ? -9.32 -11.844 21.281 1 89.31 287 ALA A O 1
ATOM 2171 N N . LYS A 1 288 ? -8.102 -11.672 23.172 1 91.44 288 LYS A N 1
ATOM 2172 C CA . LYS A 1 288 ? -8.977 -12.578 23.922 1 91.44 288 LYS A CA 1
ATOM 2173 C C . LYS A 1 288 ? -10.375 -11.984 24.062 1 91.44 288 LYS A C 1
ATOM 2175 O O . LYS A 1 288 ? -11.367 -12.703 23.953 1 91.44 288 LYS A O 1
ATOM 2180 N N . GLN A 1 289 ? -10.43 -10.773 24.297 1 89.5 289 GLN A N 1
ATOM 2181 C CA . GLN A 1 289 ? -11.711 -10.094 24.469 1 89.5 289 GLN A CA 1
ATOM 2182 C C . GLN A 1 289 ? -12.523 -10.086 23.188 1 89.5 289 GLN A C 1
ATOM 2184 O O . GLN A 1 289 ? -13.727 -10.352 23.203 1 89.5 289 GLN A O 1
ATOM 2189 N N . LEU A 1 290 ? -11.859 -9.828 22.062 1 89.81 290 LEU A N 1
ATOM 2190 C CA . LEU A 1 290 ? -12.562 -9.617 20.812 1 89.81 290 LEU A CA 1
ATOM 2191 C C . LEU A 1 290 ? -12.766 -10.938 20.062 1 89.81 290 LEU A C 1
ATOM 2193 O O . LEU A 1 290 ? -13.797 -11.141 19.422 1 89.81 290 LEU A O 1
ATOM 2197 N N . LEU A 1 291 ? -11.766 -11.828 20.141 1 92.81 291 LEU A N 1
ATOM 2198 C CA . LEU A 1 291 ? -11.773 -13.016 19.297 1 92.81 291 LEU A CA 1
ATOM 2199 C C . LEU A 1 291 ? -12.008 -14.273 20.125 1 92.81 291 LEU A C 1
ATOM 2201 O O . LEU A 1 291 ? -12.32 -15.336 19.594 1 92.81 291 LEU A O 1
ATOM 2205 N N . GLY A 1 292 ? -11.883 -14.18 21.422 1 91.88 292 GLY A N 1
ATOM 2206 C CA . GLY A 1 292 ? -11.867 -15.367 22.266 1 91.88 292 GLY A CA 1
ATOM 2207 C C . GLY A 1 292 ? -10.586 -16.172 22.125 1 91.88 292 GLY A C 1
ATOM 2208 O O . GLY A 1 292 ? -10.516 -17.328 22.578 1 91.88 292 GLY A O 1
ATOM 2209 N N . GLU A 1 293 ? -9.641 -15.625 21.391 1 91.94 293 GLU A N 1
ATOM 2210 C CA . GLU A 1 293 ? -8.375 -16.281 21.062 1 91.94 293 GLU A CA 1
ATOM 2211 C C . GLU A 1 293 ? -7.191 -15.359 21.328 1 91.94 293 GLU A C 1
ATOM 2213 O O . GLU A 1 293 ? -7.371 -14.164 21.578 1 91.94 293 GLU A O 1
ATOM 2218 N N . THR A 1 294 ? -6.066 -15.969 21.438 1 88.5 294 THR A N 1
ATOM 2219 C CA . THR A 1 294 ? -4.801 -15.25 21.516 1 88.5 294 THR A CA 1
ATOM 2220 C C . THR A 1 294 ? -3.918 -15.57 20.312 1 88.5 294 THR A C 1
ATOM 2222 O O . THR A 1 294 ? -4.266 -16.406 19.484 1 88.5 294 THR A O 1
ATOM 2225 N N . ARG A 1 295 ? -2.838 -14.852 20.25 1 84.44 295 ARG A N 1
ATOM 2226 C CA . ARG A 1 295 ? -1.896 -15.125 19.172 1 84.44 295 ARG A CA 1
ATOM 2227 C C . ARG A 1 295 ? -1.521 -16.609 19.141 1 84.44 295 ARG A C 1
ATOM 2229 O O . ARG A 1 295 ? -1.52 -17.219 18.062 1 84.44 295 ARG A O 1
ATOM 2236 N N . ALA A 1 296 ? -1.254 -17.172 20.266 1 82.19 296 ALA A N 1
ATOM 2237 C CA . ALA A 1 296 ? -0.757 -18.531 20.359 1 82.19 296 ALA A CA 1
ATOM 2238 C C . ALA A 1 296 ? -1.812 -19.531 19.906 1 82.19 296 ALA A C 1
ATOM 2240 O O . ALA A 1 296 ? -1.479 -20.609 19.391 1 82.19 296 ALA A O 1
ATOM 2241 N N . THR A 1 297 ? -3.031 -19.078 19.984 1 86.25 297 THR A N 1
ATOM 2242 C CA . THR A 1 297 ? -4.094 -20 19.609 1 86.25 297 THR A CA 1
ATOM 2243 C C . THR A 1 297 ? -4.492 -19.797 18.141 1 86.25 297 THR A C 1
ATOM 2245 O O . THR A 1 297 ? -5.207 -20.625 17.562 1 86.25 297 THR A O 1
ATOM 2248 N N . ILE A 1 298 ? -4.031 -18.781 17.547 1 86.5 298 ILE A N 1
ATOM 2249 C CA . ILE A 1 298 ? -4.387 -18.484 16.156 1 86.5 298 ILE A CA 1
ATOM 2250 C C . ILE A 1 298 ? -3.244 -18.891 15.234 1 86.5 298 ILE A C 1
ATOM 2252 O O . ILE A 1 298 ? -3.48 -19.391 14.133 1 86.5 298 ILE A O 1
ATOM 2256 N N . ILE A 1 299 ? -2.082 -18.641 15.625 1 83.25 299 ILE A N 1
ATOM 2257 C CA . ILE A 1 299 ? -0.901 -18.844 14.797 1 83.25 299 ILE A CA 1
ATOM 2258 C C . ILE A 1 299 ? 0.093 -19.75 15.523 1 83.25 299 ILE A C 1
ATOM 2260 O O . ILE A 1 299 ? 0.445 -19.484 16.672 1 83.25 299 ILE A O 1
ATOM 2264 N N . THR A 1 300 ? 0.579 -20.766 14.828 1 76.25 300 THR A N 1
ATOM 2265 C CA . THR A 1 300 ? 1.415 -21.781 15.445 1 76.25 300 THR A CA 1
ATOM 2266 C C . THR A 1 300 ? 2.889 -21.391 15.375 1 76.25 300 THR A C 1
ATOM 2268 O O . THR A 1 300 ? 3.674 -21.75 16.25 1 76.25 300 THR A O 1
ATOM 2271 N N . ASP A 1 301 ? 3.252 -20.828 14.289 1 76.06 301 ASP A N 1
ATOM 2272 C CA . ASP A 1 301 ? 4.629 -20.391 14.102 1 76.06 301 ASP A CA 1
ATOM 2273 C C . ASP A 1 301 ? 4.68 -18.938 13.602 1 76.06 301 ASP A C 1
ATOM 2275 O O . ASP A 1 301 ? 3.939 -18.094 14.086 1 76.06 301 ASP A O 1
ATOM 2279 N N . ASN A 1 302 ? 5.562 -18.734 12.656 1 74.44 302 ASN A N 1
ATOM 2280 C CA . ASN A 1 302 ? 5.746 -17.359 12.195 1 74.44 302 ASN A CA 1
ATOM 2281 C C . ASN A 1 302 ? 4.66 -16.953 11.203 1 74.44 302 ASN A C 1
ATOM 2283 O O . ASN A 1 302 ? 4.457 -15.758 10.961 1 74.44 302 ASN A O 1
ATOM 2287 N N . VAL A 1 303 ? 3.965 -17.953 10.664 1 79.31 303 VAL A N 1
ATOM 2288 C CA . VAL A 1 303 ? 3.025 -17.547 9.617 1 79.31 303 VAL A CA 1
ATOM 2289 C C . VAL A 1 303 ? 1.84 -18.516 9.602 1 79.31 303 VAL A C 1
ATOM 2291 O O . VAL A 1 303 ? 0.728 -18.125 9.227 1 79.31 303 VAL A O 1
ATOM 2294 N N . HIS A 1 304 ? 2.002 -19.75 10.008 1 83.31 304 HIS A N 1
ATOM 2295 C CA . HIS A 1 304 ? 1.016 -20.797 9.781 1 83.31 304 HIS A CA 1
ATOM 2296 C C . HIS A 1 304 ? -0.004 -20.844 10.922 1 83.31 304 HIS A C 1
ATOM 2298 O O . HIS A 1 304 ? 0.366 -20.797 12.094 1 83.31 304 HIS A O 1
ATOM 2304 N N . PRO A 1 305 ? -1.229 -20.938 10.57 1 85.81 305 PRO A N 1
ATOM 2305 C CA . PRO A 1 305 ? -2.289 -20.891 11.578 1 85.81 305 PRO A CA 1
ATOM 2306 C C . PRO A 1 305 ? -2.594 -22.281 12.164 1 85.81 305 PRO A C 1
ATOM 2308 O O . PRO A 1 305 ? -2.195 -23.297 11.586 1 85.81 305 PRO A O 1
ATOM 2311 N N . THR A 1 306 ? -3.271 -22.25 13.312 1 83.56 306 THR A N 1
ATOM 2312 C CA . THR A 1 306 ? -3.963 -23.406 13.844 1 83.56 306 THR A CA 1
ATOM 2313 C C . THR A 1 306 ? -5.23 -23.703 13.039 1 83.56 306 THR A C 1
ATOM 2315 O O . THR A 1 306 ? -5.547 -22.984 12.094 1 83.56 306 THR A O 1
ATOM 2318 N N . ALA A 1 307 ? -5.934 -24.812 13.359 1 82.62 307 ALA A N 1
ATOM 2319 C CA . ALA A 1 307 ? -7.215 -25.094 12.719 1 82.62 307 ALA A CA 1
ATOM 2320 C C . ALA A 1 307 ? -8.188 -23.938 12.898 1 82.62 307 ALA A C 1
ATOM 2322 O O . ALA A 1 307 ? -8.867 -23.531 11.953 1 82.62 307 ALA A O 1
ATOM 2323 N N . ASP A 1 308 ? -8.195 -23.406 14.148 1 85.12 308 ASP A N 1
ATOM 2324 C CA . ASP A 1 308 ? -9.047 -22.25 14.422 1 85.12 308 ASP A CA 1
ATOM 2325 C C . ASP A 1 308 ? -8.594 -21.031 13.625 1 85.12 308 ASP A C 1
ATOM 2327 O O . ASP A 1 308 ? -9.422 -20.219 13.18 1 85.12 308 ASP A O 1
ATOM 2331 N N . GLY A 1 309 ? -7.309 -20.938 13.5 1 88.62 309 GLY A N 1
ATOM 2332 C CA . GLY A 1 309 ? -6.766 -19.875 12.68 1 88.62 309 GLY A CA 1
ATOM 2333 C C . GLY A 1 309 ? -7.199 -19.953 11.227 1 88.62 309 GLY A C 1
ATOM 2334 O O . GLY A 1 309 ? -7.539 -18.938 10.617 1 88.62 309 GLY A O 1
ATOM 2335 N N . PHE A 1 310 ? -7.223 -21.156 10.672 1 88.94 310 PHE A N 1
ATOM 2336 C CA . PHE A 1 310 ? -7.645 -21.328 9.289 1 88.94 310 PHE A CA 1
ATOM 2337 C C . PHE A 1 310 ? -9.109 -20.969 9.117 1 88.94 310 PHE A C 1
ATOM 2339 O O . PHE A 1 310 ? -9.5 -20.406 8.094 1 88.94 310 PHE A O 1
ATOM 2346 N N . ILE A 1 311 ? -9.914 -21.328 10.039 1 90.88 311 ILE A N 1
ATOM 2347 C CA . ILE A 1 311 ? -11.32 -20.953 9.984 1 90.88 311 ILE A CA 1
ATOM 2348 C C . ILE A 1 311 ? -11.461 -19.438 9.992 1 90.88 311 ILE A C 1
ATOM 2350 O O . ILE A 1 311 ? -12.188 -18.859 9.18 1 90.88 311 ILE A O 1
ATOM 2354 N N . MET A 1 312 ? -10.766 -18.797 10.914 1 93.38 312 MET A N 1
ATOM 2355 C CA . MET A 1 312 ? -10.805 -17.344 11.016 1 93.38 312 MET A CA 1
ATOM 2356 C C . MET A 1 312 ? -10.289 -16.703 9.734 1 93.38 312 MET A C 1
ATOM 2358 O O . MET A 1 312 ? -10.883 -15.742 9.227 1 93.38 312 MET A O 1
ATOM 2362 N N . PHE A 1 313 ? -9.148 -17.234 9.227 1 94.81 313 PHE A N 1
ATOM 2363 C CA . PHE A 1 313 ? -8.617 -16.734 7.965 1 94.81 313 PHE A CA 1
ATOM 2364 C C . PHE A 1 313 ? -9.648 -16.859 6.852 1 94.81 313 PHE A C 1
ATOM 2366 O O . PHE A 1 313 ? -9.875 -15.906 6.098 1 94.81 313 PHE A O 1
ATOM 2373 N N . GLY A 1 314 ? -10.289 -18.016 6.781 1 95.5 314 GLY A N 1
ATOM 2374 C CA . GLY A 1 314 ? -11.32 -18.266 5.781 1 95.5 314 GLY A CA 1
ATOM 2375 C C . GLY A 1 314 ? -12.492 -17.312 5.895 1 95.5 314 GLY A C 1
ATOM 2376 O O . GLY A 1 314 ? -13.047 -16.875 4.879 1 95.5 314 GLY A O 1
ATOM 2377 N N . GLU A 1 315 ? -12.859 -16.953 7.086 1 96.94 315 GLU A N 1
ATOM 2378 C CA . GLU A 1 315 ? -13.977 -16.031 7.301 1 96.94 315 GLU A CA 1
ATOM 2379 C C . GLU A 1 315 ? -13.625 -14.617 6.859 1 96.94 315 GLU A C 1
ATOM 2381 O O . GLU A 1 315 ? -14.477 -13.898 6.34 1 96.94 315 GLU A O 1
ATOM 2386 N N . ILE A 1 316 ? -12.43 -14.227 7.094 1 97.25 316 ILE A N 1
ATOM 2387 C CA . ILE A 1 316 ? -11.992 -12.906 6.641 1 97.25 316 ILE A CA 1
ATOM 2388 C C . ILE A 1 316 ? -12.047 -12.844 5.117 1 97.25 316 ILE A C 1
ATOM 2390 O O . ILE A 1 316 ? -12.492 -11.844 4.547 1 97.25 316 ILE A O 1
ATOM 2394 N N . MET A 1 317 ? -11.656 -13.945 4.453 1 98.06 317 MET A N 1
ATOM 2395 C CA . MET A 1 317 ? -11.742 -14.016 2.996 1 98.06 317 MET A CA 1
ATOM 2396 C C . MET A 1 317 ? -13.203 -14.031 2.543 1 98.06 317 MET A C 1
ATOM 2398 O O . MET A 1 317 ? -13.57 -13.336 1.595 1 98.06 317 MET A O 1
ATOM 2402 N N . ALA A 1 318 ? -14.008 -14.789 3.23 1 98.31 318 ALA A N 1
ATOM 2403 C CA . ALA A 1 318 ? -15.43 -14.898 2.893 1 98.31 318 ALA A CA 1
ATOM 2404 C C . ALA A 1 318 ? -16.125 -13.547 3.039 1 98.31 318 ALA A C 1
ATOM 2406 O O . ALA A 1 318 ? -17.031 -13.234 2.266 1 98.31 318 ALA A O 1
ATOM 2407 N N . TYR A 1 319 ? -15.75 -12.82 4.004 1 98.31 319 TYR A N 1
ATOM 2408 C CA . TYR A 1 319 ? -16.344 -11.508 4.199 1 98.31 319 TYR A CA 1
ATOM 2409 C C . TYR A 1 319 ? -16.062 -10.594 3.008 1 98.31 319 TYR A C 1
ATOM 2411 O O . TYR A 1 319 ? -16.938 -9.836 2.584 1 98.31 319 TYR A O 1
ATOM 2419 N N . THR A 1 320 ? -14.828 -10.633 2.559 1 98.56 320 THR A N 1
ATOM 2420 C CA . THR A 1 320 ? -14.484 -9.859 1.373 1 98.56 320 THR A CA 1
ATOM 2421 C C . THR A 1 320 ? -15.328 -10.289 0.177 1 98.56 320 THR A C 1
ATOM 2423 O O . THR A 1 320 ? -15.797 -9.445 -0.594 1 98.56 320 THR A O 1
ATOM 2426 N N . VAL A 1 321 ? -15.523 -11.617 0.041 1 98.69 321 VAL A N 1
ATOM 2427 C CA . VAL A 1 321 ? -16.391 -12.133 -1.017 1 98.69 321 VAL A CA 1
ATOM 2428 C C . VAL A 1 321 ? -17.812 -11.602 -0.829 1 98.69 321 VAL A C 1
ATOM 2430 O O . VAL A 1 321 ? -18.422 -11.102 -1.774 1 98.69 321 VAL A O 1
ATOM 2433 N N . ARG A 1 322 ? -18.312 -11.664 0.349 1 98.38 322 ARG A N 1
ATOM 2434 C CA . ARG A 1 322 ? -19.672 -11.219 0.642 1 98.38 322 ARG A CA 1
ATOM 2435 C C . ARG A 1 322 ? -19.844 -9.75 0.272 1 98.38 322 ARG A C 1
ATOM 2437 O O . ARG A 1 322 ? -20.812 -9.383 -0.404 1 98.38 322 ARG A O 1
ATOM 2444 N N . GLN A 1 323 ? -18.922 -8.945 0.764 1 97.5 323 GLN A N 1
ATOM 2445 C CA . GLN A 1 323 ? -19.062 -7.504 0.571 1 97.5 323 GLN A CA 1
ATOM 2446 C C . GLN A 1 323 ? -18.953 -7.133 -0.905 1 97.5 323 GLN A C 1
ATOM 2448 O O . GLN A 1 323 ? -19.641 -6.23 -1.379 1 97.5 323 GLN A O 1
ATOM 2453 N N . SER A 1 324 ? -18.047 -7.789 -1.654 1 98.12 324 SER A N 1
ATOM 2454 C CA . SER A 1 324 ? -17.891 -7.523 -3.082 1 98.12 324 SER A CA 1
ATOM 2455 C C . SER A 1 324 ? -19.141 -7.938 -3.859 1 98.12 324 SER A C 1
ATOM 2457 O O . SER A 1 324 ? -19.609 -7.199 -4.73 1 98.12 324 SER A O 1
ATOM 2459 N N . LEU A 1 325 ? -19.688 -9.094 -3.527 1 98.06 325 LEU A N 1
ATOM 2460 C CA . LEU A 1 325 ? -20.922 -9.555 -4.16 1 98.06 325 LEU A CA 1
ATOM 2461 C C . LEU A 1 325 ? -22.094 -8.641 -3.805 1 98.06 325 LEU A C 1
ATOM 2463 O O . LEU A 1 325 ? -22.922 -8.32 -4.66 1 98.06 325 LEU A O 1
ATOM 2467 N N . ALA A 1 326 ? -22.141 -8.234 -2.578 1 96.62 326 ALA A N 1
ATOM 2468 C CA . ALA A 1 326 ? -23.203 -7.344 -2.145 1 96.62 326 ALA A CA 1
ATOM 2469 C C . ALA A 1 326 ? -23.188 -6.027 -2.914 1 96.62 326 ALA A C 1
ATOM 2471 O O . ALA A 1 326 ? -24.234 -5.488 -3.271 1 96.62 326 ALA A O 1
ATOM 2472 N N . ALA A 1 327 ? -22 -5.527 -3.121 1 94.69 327 ALA A N 1
ATOM 2473 C CA . ALA A 1 327 ? -21.859 -4.266 -3.842 1 94.69 327 ALA A CA 1
ATOM 2474 C C . ALA A 1 327 ? -22.438 -4.371 -5.254 1 94.69 327 ALA A C 1
ATOM 2476 O O . ALA A 1 327 ? -23.203 -3.504 -5.688 1 94.69 327 ALA A O 1
ATOM 2477 N N . VAL A 1 328 ? -22.125 -5.445 -5.965 1 95.31 328 VAL A N 1
ATOM 2478 C CA . VAL A 1 328 ? -22.562 -5.562 -7.352 1 95.31 328 VAL A CA 1
ATOM 2479 C C . VAL A 1 328 ? -24.047 -5.941 -7.398 1 95.31 328 VAL A C 1
ATOM 2481 O O . VAL A 1 328 ? -24.766 -5.512 -8.297 1 95.31 328 VAL A O 1
ATOM 2484 N N . MET A 1 329 ? -24.5 -6.734 -6.473 1 93.44 329 MET A N 1
ATOM 2485 C CA . MET A 1 329 ? -25.906 -7.141 -6.441 1 93.44 329 MET A CA 1
ATOM 2486 C C . MET A 1 329 ? -26.797 -5.961 -6.098 1 93.44 329 MET A C 1
ATOM 2488 O O . MET A 1 329 ? -27.922 -5.859 -6.602 1 93.44 329 MET A O 1
ATOM 2492 N N . ALA A 1 330 ? -26.297 -5.07 -5.27 1 88.75 330 ALA A N 1
ATOM 2493 C CA . ALA A 1 330 ? -27.062 -3.91 -4.855 1 88.75 330 ALA A CA 1
ATOM 2494 C C . ALA A 1 330 ? -27.109 -2.852 -5.953 1 88.75 330 ALA A C 1
ATOM 2496 O O . ALA A 1 330 ? -28.047 -2.043 -6.012 1 88.75 330 ALA A O 1
ATOM 2497 N N . SER A 1 331 ? -26.125 -2.797 -6.758 1 86.5 331 SER A N 1
ATOM 2498 C CA . SER A 1 331 ? -26.062 -1.801 -7.824 1 86.5 331 SER A CA 1
ATOM 2499 C C . SER A 1 331 ? -27.188 -2 -8.836 1 86.5 331 SER A C 1
ATOM 2501 O O . SER A 1 331 ? -27.656 -1.038 -9.445 1 86.5 331 SER A O 1
ATOM 2503 N N . GLY A 1 332 ? -27.625 -3.164 -9.141 1 78.88 332 GLY A N 1
ATOM 2504 C CA . GLY A 1 332 ? -28.703 -3.479 -10.062 1 78.88 332 GLY A CA 1
ATOM 2505 C C . GLY A 1 332 ? -28.312 -3.342 -11.523 1 78.88 332 GLY A C 1
ATOM 2506 O O . GLY A 1 332 ? -29.062 -3.738 -12.414 1 78.88 332 GLY A O 1
ATOM 2507 N N . ALA A 1 333 ? -27.125 -2.77 -11.789 1 78.44 333 ALA A N 1
ATOM 2508 C CA . ALA A 1 333 ? -26.672 -2.613 -13.172 1 78.44 333 ALA A CA 1
ATOM 2509 C C . ALA A 1 333 ? -26.172 -3.939 -13.734 1 78.44 333 ALA A C 1
ATOM 2511 O O . ALA A 1 333 ? -25.625 -4.77 -13 1 78.44 333 ALA A O 1
ATOM 2512 N N . GLU A 1 334 ? -26.328 -4.074 -15.008 1 81.38 334 GLU A N 1
ATOM 2513 C CA . GLU A 1 334 ? -25.938 -5.32 -15.664 1 81.38 334 GLU A CA 1
ATOM 2514 C C . GLU A 1 334 ? -24.422 -5.516 -15.625 1 81.38 334 GLU A C 1
ATOM 2516 O O . GLU A 1 334 ? -23.938 -6.637 -15.461 1 81.38 334 GLU A O 1
ATOM 2521 N N . ALA A 1 335 ? -23.703 -4.512 -15.93 1 87.12 335 ALA A N 1
ATOM 2522 C CA . ALA A 1 335 ? -22.234 -4.543 -15.922 1 87.12 335 ALA A CA 1
ATOM 2523 C C . ALA A 1 335 ? -21.672 -3.312 -15.219 1 87.12 335 ALA A C 1
ATOM 2525 O O . ALA A 1 335 ? -20.969 -2.506 -15.844 1 87.12 335 ALA A O 1
ATOM 2526 N N . PRO A 1 336 ? -21.875 -3.273 -13.992 1 85.38 336 PRO A N 1
ATOM 2527 C CA . PRO A 1 336 ? -21.516 -2.029 -13.305 1 85.38 336 PRO A CA 1
ATOM 2528 C C . PRO A 1 336 ? -20.031 -1.693 -13.445 1 85.38 336 PRO A C 1
ATOM 2530 O O . PRO A 1 336 ? -19.656 -0.517 -13.484 1 85.38 336 PRO A O 1
ATOM 2533 N N . GLY A 1 337 ? -19.109 -2.449 -13.633 1 83.5 337 GLY A N 1
ATOM 2534 C CA . GLY A 1 337 ? -17.672 -2.203 -13.664 1 83.5 337 GLY A CA 1
ATOM 2535 C C . GLY A 1 337 ? -17.156 -1.936 -15.07 1 83.5 337 GLY A C 1
ATOM 2536 O O . GLY A 1 337 ? -15.961 -1.665 -15.25 1 83.5 337 GLY A O 1
ATOM 2537 N N . ALA A 1 338 ? -18.047 -1.891 -16 1 83.06 338 ALA A N 1
ATOM 2538 C CA . ALA A 1 338 ? -17.609 -1.821 -17.391 1 83.06 338 ALA A CA 1
ATOM 2539 C C . ALA A 1 338 ? -17 -0.459 -17.703 1 83.06 338 ALA A C 1
ATOM 2541 O O . ALA A 1 338 ? -15.93 -0.378 -18.297 1 83.06 338 ALA A O 1
ATOM 2542 N N . LEU A 1 339 ? -17.609 0.515 -17.25 1 77.38 339 LEU A N 1
ATOM 2543 C CA . LEU A 1 339 ? -17.125 1.858 -17.562 1 77.38 339 LEU A CA 1
ATOM 2544 C C . LEU A 1 339 ? -15.852 2.174 -16.781 1 77.38 339 LEU A C 1
ATOM 2546 O O . LEU A 1 339 ? -14.961 2.85 -17.281 1 77.38 339 LEU A O 1
ATOM 2550 N N . GLY A 1 340 ? -15.844 1.719 -15.57 1 82.69 340 GLY A N 1
ATOM 2551 C CA . GLY A 1 340 ? -14.609 1.868 -14.812 1 82.69 340 GLY A CA 1
ATOM 2552 C C . GLY A 1 340 ? -13.422 1.17 -15.461 1 82.69 340 GLY A C 1
ATOM 2553 O O . GLY A 1 340 ? -12.336 1.742 -15.555 1 82.69 340 GLY A O 1
ATOM 2554 N N . ALA A 1 341 ? -13.734 0.043 -15.922 1 82.62 341 ALA A N 1
ATOM 2555 C CA . ALA A 1 341 ? -12.703 -0.718 -16.625 1 82.62 341 ALA A CA 1
ATOM 2556 C C . ALA A 1 341 ? -12.266 -0.003 -17.891 1 82.62 341 ALA A C 1
ATOM 2558 O O . ALA A 1 341 ? -11.078 0.056 -18.203 1 82.62 341 ALA A O 1
ATOM 2559 N N . ALA A 1 342 ? -13.164 0.497 -18.562 1 78.19 342 ALA A N 1
ATOM 2560 C CA . ALA A 1 342 ? -12.852 1.233 -19.781 1 78.19 342 ALA A CA 1
ATOM 2561 C C . ALA A 1 342 ? -12 2.463 -19.469 1 78.19 342 ALA A C 1
ATOM 2563 O O . ALA A 1 342 ? -11.047 2.76 -20.203 1 78.19 342 ALA A O 1
ATOM 2564 N N . ALA A 1 343 ? -12.305 3.094 -18.469 1 78.56 343 ALA A N 1
ATOM 2565 C CA . ALA A 1 343 ? -11.594 4.305 -18.078 1 78.56 343 ALA A CA 1
ATOM 2566 C C . ALA A 1 343 ? -10.133 3.998 -17.734 1 78.56 343 ALA A C 1
ATOM 2568 O O . ALA A 1 343 ? -9.25 4.832 -17.953 1 78.56 343 ALA A O 1
ATOM 2569 N N . ALA A 1 344 ? -9.945 2.795 -17.297 1 77.81 344 ALA A N 1
ATOM 2570 C CA . ALA A 1 344 ? -8.602 2.412 -16.875 1 77.81 344 ALA A CA 1
ATOM 2571 C C . ALA A 1 344 ? -7.84 1.724 -18 1 77.81 344 ALA A C 1
ATOM 2573 O O . ALA A 1 344 ? -6.625 1.531 -17.906 1 77.81 344 ALA A O 1
ATOM 2574 N N . ALA A 1 345 ? -8.523 1.429 -19.141 1 78.81 345 ALA A N 1
ATOM 2575 C CA . ALA A 1 345 ? -7.969 0.547 -20.172 1 78.81 345 ALA A CA 1
ATOM 2576 C C . ALA A 1 345 ? -7.039 1.312 -21.109 1 78.81 345 ALA A C 1
ATOM 2578 O O . ALA A 1 345 ? -7.23 2.51 -21.344 1 78.81 345 ALA A O 1
ATOM 2579 N N . ASP A 1 346 ? -6.008 0.527 -21.625 1 70.38 346 ASP A N 1
ATOM 2580 C CA . ASP A 1 346 ? -5.047 1.092 -22.562 1 70.38 346 ASP A CA 1
ATOM 2581 C C . ASP A 1 346 ? -5.465 0.812 -24.016 1 70.38 346 ASP A C 1
ATOM 2583 O O . ASP A 1 346 ? -4.668 0.982 -24.938 1 70.38 346 ASP A O 1
ATOM 2587 N N . GLY A 1 347 ? -6.715 0.397 -24.297 1 67.56 347 GLY A N 1
ATOM 2588 C CA . GLY A 1 347 ? -7.152 0.013 -25.625 1 67.56 347 GLY A CA 1
ATOM 2589 C C . GLY A 1 347 ? -7.305 -1.486 -25.797 1 67.56 347 GLY A C 1
ATOM 2590 O O . GLY A 1 347 ? -8.133 -1.948 -26.594 1 67.56 347 GLY A O 1
ATOM 2591 N N . SER A 1 348 ? -6.465 -2.344 -25.109 1 69.12 348 SER A N 1
ATOM 2592 C CA . SER A 1 348 ? -6.492 -3.801 -25.188 1 69.12 348 SER A CA 1
ATOM 2593 C C . SER A 1 348 ? -7.566 -4.387 -24.281 1 69.12 348 SER A C 1
ATOM 2595 O O . SER A 1 348 ? -7.785 -5.598 -24.266 1 69.12 348 SER A O 1
ATOM 2597 N N . GLY A 1 349 ? -8.195 -3.555 -23.547 1 81.5 349 GLY A N 1
ATOM 2598 C CA . GLY A 1 349 ? -9.195 -4.031 -22.609 1 81.5 349 GLY A CA 1
ATOM 2599 C C . GLY A 1 349 ? -8.641 -4.227 -21.203 1 81.5 349 GLY A C 1
ATOM 2600 O O . GLY A 1 349 ? -9.398 -4.434 -20.25 1 81.5 349 GLY A O 1
ATOM 2601 N N . LEU A 1 350 ? -7.395 -4.227 -21.094 1 89.19 350 LEU A N 1
ATOM 2602 C CA . LEU A 1 350 ? -6.73 -4.273 -19.797 1 89.19 350 LEU A CA 1
ATOM 2603 C C . LEU A 1 350 ? -6.043 -2.945 -19.484 1 89.19 350 LEU A C 1
ATOM 2605 O O . LEU A 1 350 ? -5.715 -2.186 -20.406 1 89.19 350 LEU A O 1
ATOM 2609 N N . PRO A 1 351 ? -5.941 -2.668 -18.25 1 87.75 351 PRO A N 1
ATOM 2610 C CA . PRO A 1 351 ? -5.223 -1.431 -17.938 1 87.75 351 PRO A CA 1
ATOM 2611 C C . PRO A 1 351 ? -3.764 -1.467 -18.375 1 87.75 351 PRO A C 1
ATOM 2613 O O . PRO A 1 351 ? -3.184 -2.547 -18.516 1 87.75 351 PRO A O 1
ATOM 2616 N N . LEU A 1 352 ? -3.246 -0.286 -18.547 1 81.44 352 LEU A N 1
ATOM 2617 C CA . LEU A 1 352 ? -1.804 -0.213 -18.75 1 81.44 352 LEU A CA 1
ATOM 2618 C C . LEU A 1 352 ? -1.05 -0.819 -17.578 1 81.44 352 LEU A C 1
ATOM 2620 O O . LEU A 1 352 ? -1.351 -0.517 -16.422 1 81.44 352 LEU A O 1
ATOM 2624 N N . PRO A 1 353 ? -0.085 -1.691 -17.922 1 86.12 353 PRO A N 1
ATOM 2625 C CA . PRO A 1 353 ? 0.681 -2.244 -16.797 1 86.12 353 PRO A CA 1
ATOM 2626 C C . PRO A 1 353 ? 1.415 -1.17 -16 1 86.12 353 PRO A C 1
ATOM 2628 O O . PRO A 1 353 ? 1.945 -0.218 -16.578 1 86.12 353 PRO A O 1
ATOM 2631 N N . VAL A 1 354 ? 1.489 -1.346 -14.734 1 87.25 354 VAL A N 1
ATOM 2632 C CA . VAL A 1 354 ? 2.223 -0.399 -13.898 1 87.25 354 VAL A CA 1
ATOM 2633 C C . VAL A 1 354 ? 3.691 -0.809 -13.82 1 87.25 354 VAL A C 1
ATOM 2635 O O . VAL A 1 354 ? 4.57 0.039 -13.648 1 87.25 354 VAL A O 1
ATOM 2638 N N . SER A 1 355 ? 3.957 -2.1 -13.875 1 84.88 355 SER A N 1
ATOM 2639 C CA . SER A 1 355 ? 5.328 -2.594 -13.906 1 84.88 355 SER A CA 1
ATOM 2640 C C . SER A 1 355 ? 5.914 -2.502 -15.312 1 84.88 355 SER A C 1
ATOM 2642 O O . SER A 1 355 ? 5.348 -3.047 -16.266 1 84.88 355 SER A O 1
ATOM 2644 N N . PRO A 1 356 ? 7.016 -1.861 -15.414 1 78.62 356 PRO A N 1
ATOM 2645 C CA . PRO A 1 356 ? 7.648 -1.845 -16.734 1 78.62 356 PRO A CA 1
ATOM 2646 C C . PRO A 1 356 ? 8.102 -3.232 -17.188 1 78.62 356 PRO A C 1
ATOM 2648 O O . PRO A 1 356 ? 8.109 -3.518 -18.391 1 78.62 356 PRO A O 1
ATOM 2651 N N . VAL A 1 357 ? 8.383 -4.074 -16.266 1 81.19 357 VAL A N 1
ATOM 2652 C CA . VAL A 1 357 ? 8.789 -5.441 -16.578 1 81.19 357 VAL A CA 1
ATOM 2653 C C . VAL A 1 357 ? 7.586 -6.242 -17.062 1 81.19 357 VAL A C 1
ATOM 2655 O O . VAL A 1 357 ? 7.668 -6.953 -18.062 1 81.19 357 VAL A O 1
ATOM 2658 N N . ALA A 1 358 ? 6.508 -6.121 -16.359 1 86.94 358 ALA A N 1
ATOM 2659 C CA . ALA A 1 358 ? 5.285 -6.785 -16.797 1 86.94 358 ALA A CA 1
ATOM 2660 C C . ALA A 1 358 ? 4.855 -6.297 -18.172 1 86.94 358 ALA A C 1
ATOM 2662 O O . ALA A 1 358 ? 4.336 -7.07 -18.984 1 86.94 358 ALA A O 1
ATOM 2663 N N . ALA A 1 359 ? 5.082 -5.02 -18.391 1 82.56 359 ALA A N 1
ATOM 2664 C CA . ALA A 1 359 ? 4.727 -4.445 -19.688 1 82.56 359 ALA A CA 1
ATOM 2665 C C . ALA A 1 359 ? 5.543 -5.082 -20.812 1 82.56 359 ALA A C 1
ATOM 2667 O O . ALA A 1 359 ? 5.031 -5.293 -21.922 1 82.56 359 ALA A O 1
ATOM 2668 N N . GLN A 1 360 ? 6.723 -5.363 -20.594 1 81 360 GLN A N 1
ATOM 2669 C CA . GLN A 1 360 ? 7.605 -5.938 -21.609 1 81 360 GLN A CA 1
ATOM 2670 C C . GLN A 1 360 ? 7.285 -7.41 -21.844 1 81 360 GLN A C 1
ATOM 2672 O O . GLN A 1 360 ? 7.578 -7.949 -22.906 1 81 360 GLN A O 1
ATOM 2677 N N . GLN A 1 361 ? 6.719 -8.031 -20.859 1 84 361 GLN A N 1
ATOM 2678 C CA . GLN A 1 361 ? 6.43 -9.461 -20.984 1 84 361 GLN A CA 1
ATOM 2679 C C . GLN A 1 361 ? 4.926 -9.703 -21.109 1 84 361 GLN A C 1
ATOM 2681 O O . GLN A 1 361 ? 4.418 -10.727 -20.641 1 84 361 GLN A O 1
ATOM 2686 N N . ASP A 1 362 ? 4.301 -8.773 -21.625 1 86.44 362 ASP A N 1
ATOM 2687 C CA . ASP A 1 362 ? 2.844 -8.828 -21.672 1 86.44 362 ASP A CA 1
ATOM 2688 C C . ASP A 1 362 ? 2.363 -9.781 -22.766 1 86.44 362 ASP A C 1
ATOM 2690 O O . ASP A 1 362 ? 1.663 -9.367 -23.688 1 86.44 362 ASP A O 1
ATOM 2694 N N . ALA A 1 363 ? 2.732 -10.984 -22.625 1 87.62 363 ALA A N 1
ATOM 2695 C CA . ALA A 1 363 ? 2.352 -12.078 -23.516 1 87.62 363 ALA A CA 1
ATOM 2696 C C . ALA A 1 363 ? 2.271 -13.398 -22.75 1 87.62 363 ALA A C 1
ATOM 2698 O O . ALA A 1 363 ? 2.787 -13.516 -21.641 1 87.62 363 ALA A O 1
ATOM 2699 N N . ASP A 1 364 ? 1.586 -14.336 -23.312 1 90.44 364 ASP A N 1
ATOM 2700 C CA . ASP A 1 364 ? 1.556 -15.672 -22.719 1 90.44 364 ASP A CA 1
ATOM 2701 C C . ASP A 1 364 ? 2.904 -16.375 -22.875 1 90.44 364 ASP A C 1
ATOM 2703 O O . ASP A 1 364 ? 3.666 -16.062 -23.797 1 90.44 364 ASP A O 1
ATOM 2707 N N . THR A 1 365 ? 3.17 -17.297 -21.984 1 92 365 THR A N 1
ATOM 2708 C CA . THR A 1 365 ? 4.426 -18.047 -22 1 92 365 THR A CA 1
ATOM 2709 C C . THR A 1 365 ? 4.219 -19.438 -22.578 1 92 365 THR A C 1
ATOM 2711 O O . THR A 1 365 ? 3.088 -19.922 -22.672 1 92 365 THR A O 1
ATOM 2714 N N . TRP A 1 366 ? 5.301 -19.969 -23.109 1 92.94 366 TRP A N 1
ATOM 2715 C CA . TRP A 1 366 ? 5.367 -21.406 -23.344 1 92.94 366 TRP A CA 1
ATOM 2716 C C . TRP A 1 366 ? 5.934 -22.125 -22.125 1 92.94 366 TRP A C 1
ATOM 2718 O O . TRP A 1 366 ? 7.055 -21.859 -21.688 1 92.94 366 TRP A O 1
ATOM 2728 N N . CYS A 1 367 ? 5.117 -23.016 -21.531 1 93.81 367 CYS A N 1
ATOM 2729 C CA . CYS A 1 367 ? 5.586 -23.672 -20.312 1 93.81 367 CYS A CA 1
ATOM 2730 C C . CYS A 1 367 ? 5.215 -25.156 -20.312 1 93.81 367 CYS A C 1
ATOM 2732 O O . CYS A 1 367 ? 4.121 -25.516 -20.734 1 93.81 367 CYS A O 1
ATOM 2734 N N . ARG A 1 368 ? 6.156 -25.969 -19.938 1 93.81 368 ARG A N 1
ATOM 2735 C CA . ARG A 1 368 ? 5.941 -27.391 -19.641 1 93.81 368 ARG A CA 1
ATOM 2736 C C . ARG A 1 368 ? 6.289 -27.703 -18.188 1 93.81 368 ARG A C 1
ATOM 2738 O O . ARG A 1 368 ? 7.422 -27.484 -17.75 1 93.81 368 ARG A O 1
ATOM 2745 N N . GLU A 1 369 ? 5.344 -28.109 -17.5 1 89.12 369 GLU A N 1
ATOM 2746 C CA . GLU A 1 369 ? 5.453 -28.5 -16.094 1 89.12 369 GLU A CA 1
ATOM 2747 C C . GLU A 1 369 ? 4.535 -29.688 -15.781 1 89.12 369 GLU A C 1
ATOM 2749 O O . GLU A 1 369 ? 3.545 -29.906 -16.484 1 89.12 369 GLU A O 1
ATOM 2754 N N . GLY A 1 370 ? 4.914 -30.391 -14.711 1 81.31 370 GLY A N 1
ATOM 2755 C CA . GLY A 1 370 ? 4.109 -31.562 -14.391 1 81.31 370 GLY A CA 1
ATOM 2756 C C . GLY A 1 370 ? 4.094 -32.594 -15.5 1 81.31 370 GLY A C 1
ATOM 2757 O O . GLY A 1 370 ? 5.145 -32.969 -16.031 1 81.31 370 GLY A O 1
ATOM 2758 N N . SER A 1 371 ? 2.861 -33 -15.898 1 83.06 371 SER A N 1
ATOM 2759 C CA . SER A 1 371 ? 2.721 -34.062 -16.875 1 83.06 371 SER A CA 1
ATOM 2760 C C . SER A 1 371 ? 3.186 -33.625 -18.25 1 83.06 371 SER A C 1
ATOM 2762 O O . SER A 1 371 ? 3.621 -34.469 -19.062 1 83.06 371 SER A O 1
ATOM 2764 N N . SER A 1 372 ? 3.154 -32.344 -18.5 1 89.19 372 SER A N 1
ATOM 2765 C CA . SER A 1 372 ? 3.561 -31.859 -19.812 1 89.19 372 SER A CA 1
ATOM 2766 C C . SER A 1 372 ? 5.078 -31.734 -19.906 1 89.19 372 SER A C 1
ATOM 2768 O O . SER A 1 372 ? 5.629 -31.609 -21 1 89.19 372 SER A O 1
ATOM 2770 N N . PHE A 1 373 ? 5.711 -31.828 -18.781 1 93.44 373 PHE A N 1
ATOM 2771 C CA . PHE A 1 373 ? 7.164 -31.734 -18.75 1 93.44 373 PHE A CA 1
ATOM 2772 C C . PHE A 1 373 ? 7.809 -33.062 -19.047 1 93.44 373 PHE A C 1
ATOM 2774 O O . PHE A 1 373 ? 8.852 -33.156 -19.703 1 93.44 373 PHE A O 1
ATOM 2781 N N . LYS A 1 374 ? 7.23 -34.094 -18.672 1 92.56 374 LYS A N 1
ATOM 2782 C CA . LYS A 1 374 ? 7.793 -35.438 -18.719 1 92.56 374 LYS A CA 1
ATOM 2783 C C . LYS A 1 374 ? 8.164 -35.844 -20.141 1 92.56 374 LYS A C 1
ATOM 2785 O O . LYS A 1 374 ? 9.281 -36.312 -20.391 1 92.56 374 LYS A O 1
ATOM 2790 N N . PRO A 1 375 ? 7.297 -35.594 -21.109 1 94.25 375 PRO A N 1
ATOM 2791 C CA . PRO A 1 375 ? 7.609 -36.062 -22.453 1 94.25 375 PRO A CA 1
ATOM 2792 C C . PRO A 1 375 ? 8.703 -35.25 -23.141 1 94.25 375 PRO A C 1
ATOM 2794 O O . PRO A 1 375 ? 9.25 -35.656 -24.172 1 94.25 375 PRO A O 1
ATOM 2797 N N . VAL A 1 376 ? 9.031 -34.125 -22.641 1 95.5 376 VAL A N 1
ATOM 2798 C CA . VAL A 1 376 ? 9.961 -33.281 -23.375 1 95.5 376 VAL A CA 1
ATOM 2799 C C . VAL A 1 376 ? 11.344 -33.375 -22.75 1 95.5 376 VAL A C 1
ATOM 2801 O O . VAL A 1 376 ? 12.281 -32.688 -23.188 1 95.5 376 VAL A O 1
ATOM 2804 N N . ALA A 1 377 ? 11.492 -34.125 -21.719 1 96.25 377 ALA A N 1
ATOM 2805 C CA . ALA A 1 377 ? 12.773 -34.25 -21.031 1 96.25 377 ALA A CA 1
ATOM 2806 C C . ALA A 1 377 ? 13.227 -35.719 -20.984 1 96.25 377 ALA A C 1
ATOM 2808 O O . ALA A 1 377 ? 12.398 -36.625 -20.906 1 96.25 377 ALA A O 1
ATOM 2809 N N . SER A 1 378 ? 14.578 -35.906 -21.047 1 95.44 378 SER A N 1
ATOM 2810 C CA . SER A 1 378 ? 15.172 -37.219 -20.969 1 95.44 378 SER A CA 1
ATOM 2811 C C . SER A 1 378 ? 16.484 -37.219 -20.188 1 95.44 378 SER A C 1
ATOM 2813 O O . SER A 1 378 ? 17.266 -36.25 -20.328 1 95.44 378 SER A O 1
ATOM 2815 N N . CYS A 1 379 ? 16.625 -38.219 -19.344 1 94.06 379 CYS A N 1
ATOM 2816 C CA . CYS A 1 379 ? 17.844 -38.344 -18.562 1 94.06 379 CYS A CA 1
ATOM 2817 C C . CYS A 1 379 ? 18.953 -38.969 -19.391 1 94.06 379 CYS A C 1
ATOM 2819 O O . CYS A 1 379 ? 18.75 -40 -20.031 1 94.06 379 CYS A O 1
ATOM 2821 N N . THR A 1 380 ? 19.953 -38.188 -19.297 1 84.69 380 THR A N 1
ATOM 2822 C CA . THR A 1 380 ? 21.172 -38.688 -19.938 1 84.69 380 THR A CA 1
ATOM 2823 C C . THR A 1 380 ? 22.375 -38.5 -19 1 84.69 380 THR A C 1
ATOM 2825 O O . THR A 1 380 ? 22.234 -38.031 -17.875 1 84.69 380 THR A O 1
ATOM 2828 N N . GLY A 1 381 ? 23.547 -39 -19.391 1 83.56 381 GLY A N 1
ATOM 2829 C CA . GLY A 1 381 ? 24.781 -38.781 -18.656 1 83.56 381 GLY A CA 1
ATOM 2830 C C . GLY A 1 381 ? 25.016 -39.844 -17.594 1 83.56 381 GLY A C 1
ATOM 2831 O O . GLY A 1 381 ? 24.484 -40.969 -17.688 1 83.56 381 GLY A O 1
ATOM 2832 N N . ARG A 1 382 ? 25.922 -39.406 -16.672 1 87.62 382 ARG A N 1
ATOM 2833 C CA . ARG A 1 382 ? 26.266 -40.25 -15.539 1 87.62 382 ARG A CA 1
ATOM 2834 C C . ARG A 1 382 ? 25.391 -39.938 -14.336 1 87.62 382 ARG A C 1
ATOM 2836 O O . ARG A 1 382 ? 24.625 -38.969 -14.352 1 87.62 382 ARG A O 1
ATOM 2843 N N . GLY A 1 383 ? 25.25 -40.812 -13.406 1 87.25 383 GLY A N 1
ATOM 2844 C CA . GLY A 1 383 ? 24.453 -40.562 -12.211 1 87.25 383 GLY A CA 1
ATOM 2845 C C . GLY A 1 383 ? 23.031 -41.094 -12.328 1 87.25 383 GLY A C 1
ATOM 2846 O O . GLY A 1 383 ? 22.75 -41.938 -13.164 1 87.25 383 GLY A O 1
ATOM 2847 N N . SER A 1 384 ? 22.203 -40.562 -11.43 1 92.56 384 SER A N 1
ATOM 2848 C CA . SER A 1 384 ? 20.797 -40.938 -11.438 1 92.56 384 SER A CA 1
ATOM 2849 C C . SER A 1 384 ? 19.891 -39.781 -11.828 1 92.56 384 SER A C 1
ATOM 2851 O O . SER A 1 384 ? 20.203 -38.625 -11.562 1 92.56 384 SER A O 1
ATOM 2853 N N . CYS A 1 385 ? 18.922 -40.031 -12.539 1 93.5 385 CYS A N 1
ATOM 2854 C CA . CYS A 1 385 ? 17.891 -39.125 -12.961 1 93.5 385 CYS A CA 1
ATOM 2855 C C . CYS A 1 385 ? 16.547 -39.812 -13.117 1 93.5 385 CYS A C 1
ATOM 2857 O O . CYS A 1 385 ? 16.422 -40.781 -13.883 1 93.5 385 CYS A O 1
ATOM 2859 N N . ARG A 1 386 ? 15.609 -39.406 -12.32 1 92.12 386 ARG A N 1
ATOM 2860 C CA . ARG A 1 386 ? 14.336 -40.125 -12.352 1 92.12 386 ARG A CA 1
ATOM 2861 C C . ARG A 1 386 ? 13.164 -39.156 -12.156 1 92.12 386 ARG A C 1
ATOM 2863 O O . ARG A 1 386 ? 13.297 -38.156 -11.445 1 92.12 386 ARG A O 1
ATOM 2870 N N . TRP A 1 387 ? 12.117 -39.469 -12.797 1 92.06 387 TRP A N 1
ATOM 2871 C CA . TRP A 1 387 ? 10.859 -38.781 -12.57 1 92.06 387 TRP A CA 1
ATOM 2872 C C . TRP A 1 387 ? 10.273 -39.125 -11.211 1 92.06 387 TRP A C 1
ATOM 2874 O O . TRP A 1 387 ? 10.109 -40.312 -10.891 1 92.06 387 TRP A O 1
ATOM 2884 N N . GLU A 1 388 ? 10.008 -38.125 -10.336 1 85.62 388 GLU A N 1
ATOM 2885 C CA . GLU A 1 388 ? 9.539 -38.406 -8.984 1 85.62 388 GLU A CA 1
ATOM 2886 C C . GLU A 1 388 ? 8.617 -37.281 -8.477 1 85.62 388 GLU A C 1
ATOM 2888 O O . GLU A 1 388 ? 8.578 -36.188 -9.047 1 85.62 388 GLU A O 1
ATOM 2893 N N . THR A 1 389 ? 7.773 -37.781 -7.527 1 76.62 389 THR A N 1
ATOM 2894 C CA . THR A 1 389 ? 7.082 -36.781 -6.723 1 76.62 389 THR A CA 1
ATOM 2895 C C . THR A 1 389 ? 8.047 -36.094 -5.75 1 76.62 389 THR A C 1
ATOM 2897 O O . THR A 1 389 ? 8.68 -36.781 -4.93 1 76.62 389 THR A O 1
ATOM 2900 N N . LEU A 1 390 ? 8.312 -34.844 -6.172 1 71.69 390 LEU A N 1
ATOM 2901 C CA . LEU A 1 390 ? 9.312 -34.094 -5.406 1 71.69 390 LEU A CA 1
ATOM 2902 C C . LEU A 1 390 ? 8.727 -33.625 -4.082 1 71.69 390 LEU A C 1
ATOM 2904 O O . LEU A 1 390 ? 7.574 -33.188 -4.027 1 71.69 390 LEU A O 1
ATOM 2908 N N . PRO A 1 391 ? 9.508 -34 -2.982 1 53.94 391 PRO A N 1
ATOM 2909 C CA . PRO A 1 391 ? 8.984 -33.688 -1.65 1 53.94 391 PRO A CA 1
ATOM 2910 C C . PRO A 1 391 ? 8.875 -32.188 -1.4 1 53.94 391 PRO A C 1
ATOM 2912 O O . PRO A 1 391 ? 9.758 -31.422 -1.789 1 53.94 391 PRO A O 1
ATOM 2915 N N . TRP A 1 392 ? 7.758 -31.609 -1.56 1 53.22 392 TRP A N 1
ATOM 2916 C CA . TRP A 1 392 ? 7.73 -30.344 -0.817 1 53.22 392 TRP A CA 1
ATOM 2917 C C . TRP A 1 392 ? 7.844 -30.594 0.683 1 53.22 392 TRP A C 1
ATOM 2919 O O . TRP A 1 392 ? 8.016 -31.75 1.116 1 53.22 392 TRP A O 1
ATOM 2929 N N . HIS A 1 393 ? 7.344 -29.719 1.451 1 48.69 393 HIS A N 1
ATOM 2930 C CA . HIS A 1 393 ? 7.438 -30.172 2.836 1 48.69 393 HIS A CA 1
ATOM 2931 C C . HIS A 1 393 ? 6.984 -31.625 2.973 1 48.69 393 HIS A C 1
ATOM 2933 O O . HIS A 1 393 ? 5.914 -31.984 2.484 1 48.69 393 HIS A O 1
ATOM 2939 N N . LEU A 1 394 ? 8.031 -32.5 3.098 1 43.31 394 LEU A N 1
ATOM 2940 C CA . LEU A 1 394 ? 7.957 -33.938 3.279 1 43.31 394 LEU A CA 1
ATOM 2941 C C . LEU A 1 394 ? 6.598 -34.344 3.838 1 43.31 394 LEU A C 1
ATOM 2943 O O . LEU A 1 394 ? 6.172 -35.5 3.672 1 43.31 394 LEU A O 1
ATOM 2947 N N . ASP A 1 395 ? 6.035 -33.375 4.344 1 41.62 395 ASP A N 1
ATOM 2948 C CA . ASP A 1 395 ? 4.82 -33.781 5.047 1 41.62 395 ASP A CA 1
ATOM 2949 C C . ASP A 1 395 ? 3.574 -33.281 4.32 1 41.62 395 ASP A C 1
ATOM 2951 O O . ASP A 1 395 ? 2.541 -33.031 4.945 1 41.62 395 ASP A O 1
ATOM 2955 N N . CYS A 1 396 ? 3.781 -33.125 2.961 1 49.47 396 CYS A N 1
ATOM 2956 C CA . CYS A 1 396 ? 2.572 -32.656 2.283 1 49.47 396 CYS A CA 1
ATOM 2957 C C . C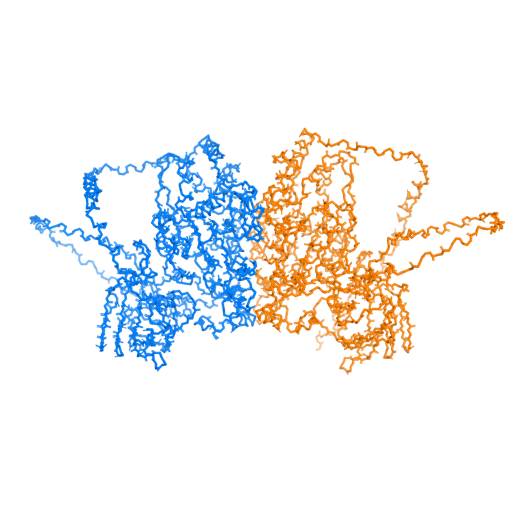YS A 1 396 ? 1.642 -33.812 1.983 1 49.47 396 CYS A C 1
ATOM 2959 O O . CYS A 1 396 ? 1.956 -34.688 1.15 1 49.47 396 CYS A O 1
ATOM 2961 N N . PRO A 1 397 ? 0.651 -34 2.764 1 44.38 397 PRO A N 1
ATOM 2962 C CA . PRO A 1 397 ? -0.171 -35.188 2.566 1 44.38 397 PRO A CA 1
ATOM 2963 C C . PRO A 1 397 ? -1.07 -35.094 1.336 1 44.38 397 PRO A C 1
ATOM 2965 O O . PRO A 1 397 ? -1.698 -36.062 0.945 1 44.38 397 PRO A O 1
ATOM 2968 N N . HIS A 1 398 ? -1.164 -33.812 0.85 1 47.06 398 HIS A N 1
ATOM 2969 C CA . HIS A 1 398 ? -2.152 -33.75 -0.222 1 47.06 398 HIS A CA 1
ATOM 2970 C C . HIS A 1 398 ? -1.481 -33.781 -1.591 1 47.06 398 HIS A C 1
ATOM 2972 O O . HIS A 1 398 ? -0.325 -33.344 -1.726 1 47.06 398 HIS A O 1
ATOM 2978 N N . ASP A 1 399 ? -2.16 -34.438 -2.486 1 49.09 399 ASP A N 1
ATOM 2979 C CA . ASP A 1 399 ? -1.687 -34.594 -3.857 1 49.09 399 ASP A CA 1
ATOM 2980 C C . ASP A 1 399 ? -1.332 -33.25 -4.484 1 49.09 399 ASP A C 1
ATOM 2982 O O . ASP A 1 399 ? -0.439 -33.156 -5.328 1 49.09 399 ASP A O 1
ATOM 2986 N N . ASN A 1 400 ? -2.029 -32.312 -3.977 1 48.75 400 ASN A N 1
ATOM 2987 C CA . ASN A 1 400 ? -1.878 -31.016 -4.641 1 48.75 400 ASN A CA 1
ATOM 2988 C C . ASN A 1 400 ? -0.581 -30.312 -4.234 1 48.75 400 ASN A C 1
ATOM 2990 O O . ASN A 1 400 ? -0.188 -29.312 -4.84 1 48.75 400 ASN A O 1
ATOM 2994 N N . CYS A 1 401 ? -0.067 -30.953 -3.229 1 52.94 401 CYS A N 1
ATOM 2995 C CA . CYS A 1 401 ? 1.131 -30.281 -2.738 1 52.94 401 CYS A CA 1
ATOM 2996 C C . CYS A 1 401 ? 2.379 -30.828 -3.422 1 52.94 401 CYS A C 1
ATOM 2998 O O . CYS A 1 401 ? 3.482 -30.312 -3.205 1 52.94 401 CYS A O 1
ATOM 3000 N N . HIS A 1 402 ? 2.123 -31.75 -4.23 1 59.25 402 HIS A N 1
ATOM 3001 C CA . HIS A 1 402 ? 3.324 -32.406 -4.738 1 59.25 402 HIS A CA 1
ATOM 3002 C C . HIS A 1 402 ? 3.752 -31.797 -6.074 1 59.25 402 HIS A C 1
ATOM 3004 O O . HIS A 1 402 ? 2.914 -31.531 -6.938 1 59.25 402 HIS A O 1
ATOM 3010 N N . MET A 1 403 ? 4.918 -31.344 -5.957 1 71.94 403 MET A N 1
ATOM 3011 C CA . MET A 1 403 ? 5.562 -31 -7.223 1 71.94 403 MET A CA 1
ATOM 3012 C C . MET A 1 403 ? 6.219 -32.219 -7.848 1 71.94 403 MET A C 1
ATOM 3014 O O . MET A 1 403 ? 6.762 -33.062 -7.133 1 71.94 403 MET A O 1
ATOM 3018 N N . ARG A 1 404 ? 5.879 -32.438 -9.094 1 80.62 404 ARG A N 1
ATOM 3019 C CA . ARG A 1 404 ? 6.535 -33.531 -9.828 1 80.62 404 ARG A CA 1
ATOM 3020 C C . ARG A 1 404 ? 7.602 -32.969 -10.773 1 80.62 404 ARG A C 1
ATOM 3022 O O . ARG A 1 404 ? 7.496 -31.844 -11.25 1 80.62 404 ARG A O 1
ATOM 3029 N N . GLY A 1 405 ? 8.664 -33.781 -10.859 1 91.19 405 GLY A N 1
ATOM 3030 C CA . GLY A 1 405 ? 9.758 -33.438 -11.75 1 91.19 405 GLY A CA 1
ATOM 3031 C C . GLY A 1 405 ? 10.852 -34.469 -11.789 1 91.19 405 GLY A C 1
ATOM 3032 O O . GLY A 1 405 ? 10.609 -35.656 -11.484 1 91.19 405 GLY A O 1
ATOM 3033 N N . TYR A 1 406 ? 11.945 -34.062 -12.344 1 94.31 406 TYR A N 1
ATOM 3034 C CA . TYR A 1 406 ? 13.102 -34.969 -12.422 1 94.31 406 TYR A CA 1
ATOM 3035 C C . TYR A 1 406 ? 14.078 -34.688 -11.289 1 94.31 406 TYR A C 1
ATOM 3037 O O . TYR A 1 406 ? 14.594 -33.594 -11.156 1 94.31 406 TYR A O 1
ATOM 3045 N N . LEU A 1 407 ? 14.289 -35.719 -10.477 1 93.56 407 LEU A N 1
ATOM 3046 C CA . LEU A 1 407 ? 15.32 -35.656 -9.453 1 93.56 407 LEU A CA 1
ATOM 3047 C C . LEU A 1 407 ? 16.641 -36.25 -9.984 1 93.56 407 LEU A C 1
ATOM 3049 O O . LEU A 1 407 ? 16.703 -37.406 -10.383 1 93.56 407 LEU A O 1
ATOM 3053 N N . MET A 1 408 ? 17.594 -35.406 -9.992 1 95.31 408 MET A N 1
ATOM 3054 C CA . MET A 1 408 ? 18.938 -35.781 -10.422 1 95.31 408 MET A CA 1
ATOM 3055 C C . MET A 1 408 ? 19.859 -36 -9.219 1 95.31 408 MET A C 1
ATOM 3057 O O . MET A 1 408 ? 19.719 -35.312 -8.203 1 95.31 408 MET A O 1
ATOM 3061 N N . LYS A 1 409 ? 20.703 -36.938 -9.367 1 95.25 409 LYS A N 1
ATOM 3062 C CA . LYS A 1 409 ? 21.656 -37.188 -8.297 1 95.25 409 LYS A CA 1
ATOM 3063 C C . LYS A 1 409 ? 23 -37.656 -8.859 1 95.25 409 LYS A C 1
ATOM 3065 O O . LYS A 1 409 ? 23.047 -38.469 -9.781 1 95.25 409 LYS A O 1
ATOM 3070 N N . GLY A 1 410 ? 24 -37.094 -8.266 1 95.56 410 GLY A N 1
ATOM 3071 C CA . GLY A 1 410 ? 25.359 -37.5 -8.641 1 95.56 410 GLY A CA 1
ATOM 3072 C C . GLY A 1 410 ? 25.969 -36.594 -9.703 1 95.56 410 GLY A C 1
ATOM 3073 O O . GLY A 1 410 ? 25.312 -36.281 -10.695 1 95.56 410 GLY A O 1
ATOM 3074 N N . SER A 1 411 ? 27.234 -36.281 -9.508 1 94.88 411 SER A N 1
ATOM 3075 C CA . SER A 1 411 ? 27.953 -35.438 -10.445 1 94.88 411 SER A CA 1
ATOM 3076 C C . SER A 1 411 ? 27.953 -36 -11.852 1 94.88 411 SER A C 1
ATOM 3078 O O . SER A 1 411 ? 28.25 -37.188 -12.039 1 94.88 411 SER A O 1
ATOM 3080 N N . GLY A 1 412 ? 27.594 -35.156 -12.797 1 94.62 412 GLY A N 1
ATOM 3081 C CA . GLY A 1 412 ? 27.594 -35.594 -14.188 1 94.62 412 GLY A CA 1
ATOM 3082 C C . GLY A 1 412 ? 26.219 -36 -14.688 1 94.62 412 GLY A C 1
ATOM 3083 O O . GLY A 1 412 ? 26.047 -36.25 -15.883 1 94.62 412 GLY A O 1
ATOM 3084 N N . ALA A 1 413 ? 25.297 -36.125 -13.773 1 96.69 413 ALA A N 1
ATOM 3085 C CA . ALA A 1 413 ? 23.922 -36.344 -14.242 1 96.69 413 ALA A CA 1
ATOM 3086 C C . ALA A 1 413 ? 23.469 -35.219 -15.18 1 96.69 413 ALA A C 1
ATOM 3088 O O . ALA A 1 413 ? 23.797 -34.062 -14.961 1 96.69 413 ALA A O 1
ATOM 3089 N N . VAL A 1 414 ? 22.781 -35.594 -16.266 1 97.5 414 VAL A N 1
ATOM 3090 C CA . VAL A 1 414 ? 22.344 -34.625 -17.266 1 97.5 414 VAL A CA 1
ATOM 3091 C C . VAL A 1 414 ? 20.859 -34.844 -17.594 1 97.5 414 VAL A C 1
ATOM 3093 O O . VAL A 1 414 ? 20.438 -36 -17.797 1 97.5 414 VAL A O 1
ATOM 3096 N N . LEU A 1 415 ? 20.141 -33.875 -17.531 1 97.88 415 LEU A N 1
ATOM 3097 C CA . LEU A 1 415 ? 18.766 -33.844 -18.031 1 97.88 415 LEU A CA 1
ATOM 3098 C C . LEU A 1 415 ? 18.688 -33.031 -19.328 1 97.88 415 LEU A C 1
ATOM 3100 O O . LEU A 1 415 ? 19.016 -31.844 -19.359 1 97.88 415 LEU A O 1
ATOM 3104 N N . SER A 1 416 ? 18.328 -33.688 -20.438 1 97.56 416 SER A N 1
ATOM 3105 C CA . SER A 1 416 ? 18.141 -33.031 -21.734 1 97.56 416 SER A CA 1
ATOM 3106 C C . SER A 1 416 ? 16.672 -32.688 -21.969 1 97.56 416 SER A C 1
ATOM 3108 O O . SER A 1 416 ? 15.789 -33.531 -21.844 1 97.56 416 SER A O 1
ATOM 3110 N N . ILE A 1 417 ? 16.391 -31.453 -22.375 1 97.88 417 ILE A N 1
ATOM 3111 C CA . ILE A 1 417 ? 15.031 -30.969 -22.516 1 97.88 417 ILE A CA 1
ATOM 3112 C C . ILE A 1 417 ? 14.82 -30.391 -23.906 1 97.88 417 ILE A C 1
ATOM 3114 O O . ILE A 1 417 ? 15.609 -29.547 -24.359 1 97.88 417 ILE A O 1
ATOM 3118 N N . SER A 1 418 ? 13.805 -30.797 -24.578 1 97.12 418 SER A N 1
ATOM 3119 C CA . SER A 1 418 ? 13.398 -30.219 -25.859 1 97.12 418 SER A CA 1
ATOM 3120 C C . SER A 1 418 ? 12.438 -29.047 -25.656 1 97.12 418 SER A C 1
ATOM 3122 O O . SER A 1 418 ? 11.375 -29.219 -25.062 1 97.12 418 SER A O 1
ATOM 3124 N N . VAL A 1 419 ? 12.797 -27.906 -26.156 1 96.38 419 VAL A N 1
ATOM 3125 C CA . VAL A 1 419 ? 12.047 -26.688 -25.906 1 96.38 419 VAL A CA 1
ATOM 3126 C C . VAL A 1 419 ? 11.742 -25.984 -27.234 1 96.38 419 VAL A C 1
ATOM 3128 O O . VAL A 1 419 ? 12.586 -25.938 -28.125 1 96.38 419 VAL A O 1
ATOM 3131 N N . ASP A 1 420 ? 10.516 -25.484 -27.406 1 93.94 420 ASP A N 1
ATOM 3132 C CA . ASP A 1 420 ? 10.172 -24.594 -28.5 1 93.94 420 ASP A CA 1
ATOM 3133 C C . ASP A 1 420 ? 10.383 -23.141 -28.125 1 93.94 420 ASP A C 1
ATOM 3135 O O . ASP A 1 420 ? 9.516 -22.516 -27.5 1 93.94 420 ASP A O 1
ATOM 3139 N N . THR A 1 421 ? 11.422 -22.531 -28.547 1 93.81 421 THR A N 1
ATOM 3140 C CA . THR A 1 421 ? 11.734 -21.141 -28.188 1 93.81 421 THR A CA 1
ATOM 3141 C C . THR A 1 421 ? 11.195 -20.188 -29.234 1 93.81 421 THR A C 1
ATOM 3143 O O . THR A 1 421 ? 11.312 -18.969 -29.078 1 93.81 421 THR A O 1
ATOM 3146 N N . SER A 1 422 ? 10.633 -20.656 -30.297 1 88.5 422 SER A N 1
ATOM 3147 C CA . SER A 1 422 ? 10.125 -19.797 -31.359 1 88.5 422 SER A CA 1
ATOM 3148 C C . SER A 1 422 ? 8.844 -19.094 -30.938 1 88.5 422 SER A C 1
ATOM 3150 O O . SER A 1 422 ? 8.555 -17.984 -31.406 1 88.5 422 SER A O 1
ATOM 3152 N N . LEU A 1 423 ? 8.156 -19.641 -30.031 1 79.12 423 LEU A N 1
ATOM 3153 C CA . LEU A 1 423 ? 6.863 -19.172 -29.547 1 79.12 423 LEU A CA 1
ATOM 3154 C C . LEU A 1 423 ? 5.883 -19 -30.703 1 79.12 423 LEU A C 1
ATOM 3156 O O . LEU A 1 423 ? 5.059 -18.078 -30.688 1 79.12 423 LEU A O 1
ATOM 3160 N N . ALA A 1 424 ? 6.184 -19.594 -31.766 1 57.97 424 ALA A N 1
ATOM 3161 C CA . ALA A 1 424 ? 5.246 -19.562 -32.875 1 57.97 424 ALA A CA 1
ATOM 3162 C C . ALA A 1 424 ? 3.885 -20.125 -32.469 1 57.97 424 ALA A C 1
ATOM 3164 O O . ALA A 1 424 ? 3.801 -21 -31.609 1 57.97 424 ALA A O 1
ATOM 3165 N N . ALA A 1 425 ? 2.85 -19.188 -32.406 1 47.5 425 ALA A N 1
ATOM 3166 C CA . ALA A 1 425 ? 1.483 -19.547 -32.031 1 47.5 425 ALA A CA 1
ATOM 3167 C C . ALA A 1 425 ? 1.221 -21.031 -32.312 1 47.5 425 ALA A C 1
ATOM 3169 O O . ALA A 1 425 ? 1.433 -21.5 -33.438 1 47.5 425 ALA A O 1
ATOM 3170 N N . ALA A 1 426 ? 1.424 -21.891 -31.359 1 42.56 426 ALA A N 1
ATOM 3171 C CA . ALA A 1 426 ? 0.912 -23.234 -31.562 1 42.56 426 ALA A CA 1
ATOM 3172 C C . ALA A 1 426 ? -0.452 -23.219 -32.25 1 42.56 426 ALA A C 1
ATOM 3174 O O . ALA A 1 426 ? -1.315 -22.406 -31.891 1 42.56 426 ALA A O 1
ATOM 3175 N N . ALA A 1 427 ? -0.758 -23.781 -33.344 1 31.89 427 ALA A N 1
ATOM 3176 C CA . ALA A 1 427 ? -2.072 -24.312 -33.688 1 31.89 427 ALA A CA 1
ATOM 3177 C C . ALA A 1 427 ? -2.688 -25.062 -32.5 1 31.89 427 ALA A C 1
ATOM 3179 O O . ALA A 1 427 ? -1.969 -25.562 -31.641 1 31.89 427 ALA A O 1
ATOM 3180 N N . GLY A 1 428 ? -4.004 -24.984 -32.25 1 32.78 428 GLY A N 1
ATOM 3181 C CA . GLY A 1 428 ? -4.852 -25.641 -31.25 1 32.78 428 GLY A CA 1
ATOM 3182 C C . GLY A 1 428 ? -4.359 -27.031 -30.875 1 32.78 428 GLY A C 1
ATOM 3183 O O . GLY A 1 428 ? -4.543 -27.984 -31.625 1 32.78 428 GLY A O 1
ATOM 3184 N N . ASP A 1 429 ? -3.309 -27.172 -30.344 1 32.25 429 ASP A N 1
ATOM 3185 C CA . ASP A 1 429 ? -3.146 -28.547 -29.875 1 32.25 429 ASP A CA 1
ATOM 3186 C C . ASP A 1 429 ? -4.344 -28.984 -29.047 1 32.25 429 ASP A C 1
ATOM 3188 O O . ASP A 1 429 ? -4.691 -28.328 -28.047 1 32.25 429 ASP A O 1
ATOM 3192 N N . ALA A 1 430 ? -5.309 -29.703 -29.531 1 29.94 430 ALA A N 1
ATOM 3193 C CA . ALA A 1 430 ? -6.328 -30.469 -28.828 1 29.94 430 ALA A CA 1
ATOM 3194 C C . ALA A 1 430 ? -5.734 -31.172 -27.609 1 29.94 430 ALA A C 1
ATOM 3196 O O . ALA A 1 430 ? -4.711 -31.844 -27.703 1 29.94 430 ALA A O 1
ATOM 3197 N N . ALA A 1 431 ? -6 -30.672 -26.469 1 31.14 431 ALA A N 1
ATOM 3198 C CA . ALA A 1 431 ? -5.781 -31.328 -25.188 1 31.14 431 ALA A CA 1
ATOM 3199 C C . ALA A 1 431 ? -5.879 -32.844 -25.312 1 31.14 431 ALA A C 1
ATOM 3201 O O . ALA A 1 431 ? -6.902 -33.375 -25.766 1 31.14 431 ALA A O 1
ATOM 3202 N N . ALA A 1 432 ? -4.793 -33.531 -25.406 1 28.11 432 ALA A N 1
ATOM 3203 C CA . ALA A 1 432 ? -4.766 -34.969 -25.234 1 28.11 432 ALA A CA 1
ATOM 3204 C C . ALA A 1 432 ? -5.539 -35.406 -24 1 28.11 432 ALA A C 1
ATOM 3206 O O . ALA A 1 432 ? -5.301 -34.906 -22.906 1 28.11 432 ALA A O 1
ATOM 3207 N N . GLU A 1 433 ? -6.777 -35.812 -24.141 1 26.56 433 GLU A N 1
ATOM 3208 C CA . GLU A 1 433 ? -7.512 -36.594 -23.156 1 26.56 433 GLU A CA 1
ATOM 3209 C C . GLU A 1 433 ? -6.652 -37.719 -22.578 1 26.56 433 GLU A C 1
ATOM 3211 O O . GLU A 1 433 ? -6.109 -38.531 -23.328 1 26.56 433 GLU A O 1
ATOM 3216 N N . ASP A 1 434 ? -5.93 -37.469 -21.547 1 25.02 434 ASP A N 1
ATOM 3217 C CA . ASP A 1 434 ? -5.309 -38.562 -20.812 1 25.02 434 ASP A CA 1
ATOM 3218 C C . ASP A 1 434 ? -6.254 -39.75 -20.703 1 25.02 434 ASP A C 1
ATOM 3220 O O . ASP A 1 434 ? -7.234 -39.719 -19.969 1 25.02 434 ASP A O 1
ATOM 3224 N N . ASN A 1 435 ? -6.633 -40.406 -21.906 1 24.28 435 ASN A N 1
ATOM 3225 C CA . ASN A 1 435 ? -7.395 -41.625 -21.859 1 24.28 435 ASN A CA 1
ATOM 3226 C C . ASN A 1 435 ? -6.645 -42.75 -21.109 1 24.28 435 ASN A C 1
ATOM 3228 O O . ASN A 1 435 ? -5.906 -43.5 -21.719 1 24.28 435 ASN A O 1
ATOM 3232 N N . ASP A 1 436 ? -5.918 -42.438 -20.062 1 23.08 436 ASP A N 1
ATOM 3233 C CA . ASP A 1 436 ? -5.324 -43.688 -19.562 1 23.08 436 ASP A CA 1
ATOM 3234 C C . ASP A 1 436 ? -6.402 -44.719 -19.234 1 23.08 436 ASP A C 1
ATOM 3236 O O . ASP A 1 436 ? -6.215 -45.562 -18.359 1 23.08 436 ASP A O 1
ATOM 3240 N N . SER A 1 437 ? -7.699 -44.469 -19.609 1 22.09 437 SER A N 1
ATOM 3241 C CA . SER A 1 437 ? -8.461 -45.625 -19.156 1 22.09 437 SER A CA 1
ATOM 3242 C C . SER A 1 437 ? -8.031 -46.875 -19.891 1 22.09 437 SER A C 1
ATOM 3244 O O . SER A 1 437 ? -8.125 -46.969 -21.109 1 22.09 437 SER A O 1
ATOM 3246 N N . THR A 1 438 ? -7.07 -47.562 -19.359 1 19.77 438 THR A N 1
ATOM 3247 C CA . THR A 1 438 ? -6.586 -48.844 -19.781 1 19.77 438 THR A CA 1
ATOM 3248 C C . THR A 1 438 ? -7.75 -49.812 -20.031 1 19.77 438 THR A C 1
ATOM 3250 O O . THR A 1 438 ? -7.551 -51.031 -20.172 1 19.77 438 THR A O 1
ATOM 3253 N N . THR A 1 439 ? -9.008 -49.312 -20.062 1 20.17 439 THR A N 1
ATOM 3254 C CA . THR A 1 439 ? -9.797 -50.531 -20.109 1 20.17 439 THR A CA 1
ATOM 3255 C C . THR A 1 439 ? -9.531 -51.281 -21.406 1 20.17 439 THR A C 1
ATOM 3257 O O . THR A 1 439 ? -9.344 -50.688 -22.469 1 20.17 439 THR A O 1
ATOM 3260 N N . GLY A 1 440 ? -9.07 -52.469 -21.375 1 18.33 440 GLY A N 1
ATOM 3261 C CA . GLY A 1 440 ? -8.648 -53.562 -22.25 1 18.33 440 GLY A CA 1
ATOM 3262 C C . GLY A 1 440 ? -9.68 -53.906 -23.312 1 18.33 440 GLY A C 1
ATOM 3263 O O . GLY A 1 440 ? -9.523 -54.875 -24.047 1 18.33 440 GLY A O 1
ATOM 3264 N N . THR A 1 441 ? -10.852 -53.156 -23.359 1 18.08 441 THR A N 1
ATOM 3265 C CA . THR A 1 441 ? -11.719 -54.125 -24 1 18.08 441 THR A CA 1
ATOM 3266 C C . THR A 1 441 ? -11.297 -54.344 -25.453 1 18.08 441 THR A C 1
ATOM 3268 O O . THR A 1 441 ? -10.664 -53.5 -26.062 1 18.08 441 THR A O 1
ATOM 3271 N N . MET A 1 442 ? -11.773 -55.438 -26.094 1 17.31 442 MET A N 1
ATOM 3272 C CA . MET A 1 442 ? -11.547 -56.406 -27.156 1 17.31 442 MET A CA 1
ATOM 3273 C C . MET A 1 442 ? -11.844 -55.781 -28.516 1 17.31 442 MET A C 1
ATOM 3275 O O . MET A 1 442 ? -11.219 -56.156 -29.516 1 17.31 442 MET A O 1
ATOM 3279 N N . ASP A 1 443 ? -12.977 -55 -28.75 1 16.39 443 ASP A N 1
ATOM 3280 C CA . ASP A 1 443 ? -13.742 -55.594 -29.844 1 16.39 443 ASP A CA 1
ATOM 3281 C C . ASP A 1 443 ? -13.125 -55.281 -31.203 1 16.39 443 ASP A C 1
ATOM 3283 O O . ASP A 1 443 ? -12.328 -54.344 -31.312 1 16.39 443 ASP A O 1
ATOM 3287 N N . SER A 1 444 ? -13.969 -55.562 -32.344 1 16.81 444 SER A N 1
ATOM 3288 C CA . SER A 1 444 ? -13.992 -56.25 -33.625 1 16.81 444 SER A CA 1
ATOM 3289 C C . SER A 1 444 ? -13.617 -55.312 -34.781 1 16.81 444 SER A C 1
ATOM 3291 O O . SER A 1 444 ? -12.719 -55.625 -35.562 1 16.81 444 SER A O 1
ATOM 3293 N N . ALA A 1 445 ? -14.672 -54.812 -35.531 1 16.34 445 ALA A N 1
ATOM 3294 C CA . ALA A 1 445 ? -14.914 -55.156 -36.906 1 16.34 445 ALA A CA 1
ATOM 3295 C C . ALA A 1 445 ? -14.312 -54.094 -37.844 1 16.34 445 ALA A C 1
ATOM 3297 O O . ALA A 1 445 ? -13.688 -54.438 -38.844 1 16.34 445 ALA A O 1
ATOM 3298 N N . ALA A 1 446 ? -14.859 -52.812 -37.812 1 17.39 446 ALA A N 1
ATOM 3299 C CA . ALA A 1 446 ? -15.375 -52.344 -39.094 1 17.39 446 ALA A CA 1
ATOM 3300 C C . ALA A 1 446 ? -14.258 -51.75 -39.938 1 17.39 446 ALA A C 1
ATOM 3302 O O . ALA A 1 446 ? -13.57 -50.812 -39.531 1 17.39 446 ALA A O 1
ATOM 3303 N N . ALA A 1 447 ? -13.883 -52.469 -41.031 1 16.66 447 ALA A N 1
ATOM 3304 C CA . ALA A 1 447 ? -12.883 -52.5 -42.094 1 16.66 447 ALA A CA 1
ATOM 3305 C C . ALA A 1 447 ? -12.891 -51.219 -42.906 1 16.66 447 ALA A C 1
ATOM 3307 O O . ALA A 1 447 ? -11.828 -50.656 -43.219 1 16.66 447 ALA A O 1
ATOM 3308 N N . THR A 1 448 ? -14.039 -50.906 -43.562 1 16.59 448 THR A N 1
ATOM 3309 C CA . THR A 1 448 ? -13.906 -50.938 -45 1 16.59 448 THR A CA 1
ATOM 3310 C C . THR A 1 448 ? -13.383 -49.594 -45.531 1 16.59 448 THR A C 1
ATOM 3312 O O . THR A 1 448 ? -12.539 -49.562 -46.438 1 16.59 448 THR A O 1
ATOM 3315 N N . LEU A 1 449 ? -14.164 -48.438 -45.406 1 18.14 449 LEU A N 1
ATOM 3316 C CA . LEU A 1 449 ? -14.461 -47.688 -46.625 1 18.14 449 LEU A CA 1
ATOM 3317 C C . LEU A 1 449 ? -13.352 -46.688 -46.906 1 18.14 449 LEU A C 1
ATOM 3319 O O . LEU A 1 449 ? -13.242 -45.656 -46.219 1 18.14 449 LEU A O 1
ATOM 3323 N N . ALA A 1 450 ? -12.195 -47.031 -47.344 1 17.06 450 ALA A N 1
ATOM 3324 C CA . ALA A 1 450 ? -10.992 -46.219 -47.469 1 17.06 450 ALA A CA 1
ATOM 3325 C C . ALA A 1 450 ? -11.078 -45.281 -48.656 1 17.06 450 ALA A C 1
ATOM 3327 O O . ALA A 1 450 ? -10.117 -44.562 -48.969 1 17.06 450 ALA A O 1
ATOM 3328 N N . SER A 1 451 ? -12.102 -45.344 -49.5 1 16.94 451 SER A N 1
ATOM 3329 C CA . SER A 1 451 ? -11.547 -45.188 -50.844 1 16.94 451 SER A CA 1
ATOM 3330 C C . SER A 1 451 ? -10.992 -43.781 -51.031 1 16.94 451 SER A C 1
ATOM 3332 O O . SER A 1 451 ? -9.82 -43.625 -51.375 1 16.94 451 SER A O 1
ATOM 3334 N N . ALA A 1 452 ? -11.664 -42.906 -51.938 1 18.2 452 ALA A N 1
ATOM 3335 C CA . ALA A 1 452 ? -11.273 -42.312 -53.188 1 18.2 452 ALA A CA 1
ATOM 3336 C C . ALA A 1 452 ? -10.805 -40.875 -53 1 18.2 452 ALA A C 1
ATOM 3338 O O . ALA A 1 452 ? -10.672 -40.125 -53.969 1 18.2 452 ALA A O 1
ATOM 3339 N N . ALA A 1 453 ? -10.82 -40.281 -51.875 1 18.83 453 ALA A N 1
ATOM 3340 C CA . ALA A 1 453 ? -10.953 -38.844 -52.062 1 18.83 453 ALA A CA 1
ATOM 3341 C C . ALA A 1 453 ? -9.727 -38.281 -52.75 1 18.83 453 ALA A C 1
ATOM 3343 O O . ALA A 1 453 ? -8.594 -38.688 -52.5 1 18.83 453 ALA A O 1
ATOM 3344 N N . GLY A 1 454 ? -9.938 -37.594 -53.875 1 20.36 454 GLY A N 1
ATOM 3345 C CA . GLY A 1 454 ? -9.164 -36.938 -54.906 1 20.36 454 GLY A CA 1
ATOM 3346 C C . GLY A 1 454 ? -8.219 -35.875 -54.375 1 20.36 454 GLY A C 1
ATOM 3347 O O . GLY A 1 454 ? -8.453 -35.312 -53.312 1 20.36 454 GLY A O 1
ATOM 3348 N N . LEU A 1 455 ? -6.98 -35.844 -54.906 1 18.92 455 LEU A N 1
ATOM 3349 C CA . LEU A 1 455 ? -5.684 -35.188 -54.719 1 18.92 455 LEU A CA 1
ATOM 3350 C C . LEU A 1 455 ? -5.781 -33.688 -54.938 1 18.92 455 LEU A C 1
ATOM 3352 O O . LEU A 1 455 ? -5.844 -33.219 -56.094 1 18.92 455 LEU A O 1
ATOM 3356 N N . LEU A 1 456 ? -6.781 -32.938 -54.344 1 22.27 456 LEU A N 1
ATOM 3357 C CA . LEU A 1 456 ? -6.672 -31.578 -54.812 1 22.27 456 LEU A CA 1
ATOM 3358 C C . LEU A 1 456 ? -5.293 -31 -54.5 1 22.27 456 LEU A C 1
ATOM 3360 O O . LEU A 1 456 ? -4.68 -31.359 -53.5 1 22.27 456 LEU A O 1
ATOM 3364 N N . PRO A 1 457 ? -4.688 -30.234 -55.469 1 21.73 457 PRO A N 1
ATOM 3365 C CA . PRO A 1 457 ? -3.305 -29.734 -55.469 1 21.73 457 PRO A CA 1
ATOM 3366 C C . PRO A 1 457 ? -3.01 -28.797 -54.312 1 21.73 457 PRO A C 1
ATOM 3368 O O . PRO A 1 457 ? -3.914 -28.141 -53.812 1 21.73 457 PRO A O 1
ATOM 3371 N N . ALA A 1 458 ? -1.869 -29.062 -53.5 1 21.73 458 ALA A N 1
ATOM 3372 C CA . ALA A 1 458 ? -1.266 -28.469 -52.312 1 21.73 458 ALA A CA 1
ATOM 3373 C C . ALA A 1 458 ? -0.842 -27.031 -52.594 1 21.73 458 ALA A C 1
ATOM 3375 O O . ALA A 1 458 ? 0.071 -26.781 -53.375 1 21.73 458 ALA A O 1
ATOM 3376 N N . ALA A 1 459 ? -1.801 -26.125 -52.688 1 26.48 459 ALA A N 1
ATOM 3377 C CA . ALA A 1 459 ? -1.401 -24.719 -52.781 1 26.48 459 ALA A CA 1
ATOM 3378 C C . ALA A 1 459 ? -0.305 -24.391 -51.781 1 26.48 459 ALA A C 1
ATOM 3380 O O . ALA A 1 459 ? -0.296 -24.906 -50.656 1 26.48 459 ALA A O 1
ATOM 3381 N N . SER A 1 460 ? 0.745 -23.703 -52.188 1 26.56 460 SER A N 1
ATOM 3382 C CA . SER A 1 460 ? 2.076 -23.406 -51.688 1 26.56 460 SER A CA 1
ATOM 3383 C C . SER A 1 460 ? 2 -22.688 -50.344 1 26.56 460 SER A C 1
ATOM 3385 O O . SER A 1 460 ? 1.086 -21.891 -50.125 1 26.56 460 SER A O 1
ATOM 3387 N N . ASP A 1 461 ? 2.699 -23.172 -49.25 1 26.62 461 ASP A N 1
ATOM 3388 C CA . ASP A 1 461 ? 3.008 -23.031 -47.844 1 26.62 461 ASP A CA 1
ATOM 3389 C C . ASP A 1 461 ? 3.641 -21.672 -47.531 1 26.62 461 ASP A C 1
ATOM 3391 O O . ASP A 1 461 ? 4.23 -21.469 -46.469 1 26.62 461 ASP A O 1
ATOM 3395 N N . SER A 1 462 ? 3.654 -20.781 -48.531 1 35.91 462 SER A N 1
ATOM 3396 C CA . SER A 1 462 ? 4.441 -19.562 -48.281 1 35.91 462 SER A CA 1
ATOM 3397 C C . SER A 1 462 ? 3.771 -18.656 -47.281 1 35.91 462 SER A C 1
ATOM 3399 O O . SER A 1 462 ? 4.445 -17.891 -46.594 1 35.91 462 SER A O 1
ATOM 3401 N N . SER A 1 463 ? 2.492 -18.641 -47.344 1 34.41 463 SER A N 1
ATOM 3402 C CA . SER A 1 463 ? 1.815 -17.656 -46.5 1 34.41 463 SER A CA 1
ATOM 3403 C C . SER A 1 463 ? 1.941 -18.016 -45 1 34.41 463 SER A C 1
ATOM 3405 O O . SER A 1 463 ? 1.745 -17.172 -44.125 1 34.41 463 SER A O 1
ATOM 3407 N N . ALA A 1 464 ? 2.121 -19.203 -44.656 1 33.91 464 ALA A N 1
ATOM 3408 C CA . ALA A 1 464 ? 2.314 -19.625 -43.281 1 33.91 464 ALA A CA 1
ATOM 3409 C C . ALA A 1 464 ? 3.719 -19.281 -42.781 1 33.91 464 ALA A C 1
ATOM 3411 O O . ALA A 1 464 ? 3.924 -19 -41.594 1 33.91 464 ALA A O 1
ATOM 3412 N N . ARG A 1 465 ? 4.727 -19.312 -43.688 1 40.59 465 ARG A N 1
ATOM 3413 C CA . ARG A 1 465 ? 6.09 -18.922 -43.344 1 40.59 465 ARG A CA 1
ATOM 3414 C C . ARG A 1 465 ? 6.168 -17.438 -43.031 1 40.59 465 ARG A C 1
ATOM 3416 O O . ARG A 1 465 ? 6.891 -17.016 -42.125 1 40.59 465 ARG A O 1
ATOM 3423 N N . ASP A 1 466 ? 5.453 -16.625 -43.781 1 37.5 466 ASP A N 1
ATOM 3424 C CA . ASP A 1 466 ? 5.516 -15.188 -43.562 1 37.5 466 ASP A CA 1
ATOM 3425 C C . ASP A 1 466 ? 4.824 -14.797 -42.281 1 37.5 466 ASP A C 1
ATOM 3427 O O . ASP A 1 466 ? 5.297 -13.914 -41.562 1 37.5 466 ASP A O 1
ATOM 3431 N N . ARG A 1 467 ? 3.861 -15.391 -41.969 1 39.88 467 ARG A N 1
ATOM 3432 C CA . ARG A 1 467 ? 3.188 -15.133 -40.688 1 39.88 467 ARG A CA 1
ATOM 3433 C C . ARG A 1 467 ? 4.023 -15.625 -39.5 1 39.88 467 ARG A C 1
ATOM 3435 O O . ARG A 1 467 ? 3.906 -15.109 -38.406 1 39.88 467 ARG A O 1
ATOM 3442 N N . SER A 1 468 ? 4.578 -16.797 -39.75 1 35.84 468 SER A N 1
ATOM 3443 C CA . SER A 1 468 ? 5.504 -17.312 -38.75 1 35.84 468 SER A CA 1
ATOM 3444 C C . SER A 1 468 ? 6.656 -16.344 -38.5 1 35.84 468 SER A C 1
ATOM 3446 O O . SER A 1 468 ? 7.078 -16.141 -37.375 1 35.84 468 SER A O 1
ATOM 3448 N N . ARG A 1 469 ? 7.262 -15.891 -39.625 1 42.34 469 ARG A N 1
ATOM 3449 C CA . ARG A 1 469 ? 8.328 -14.906 -39.469 1 42.34 469 ARG A CA 1
ATOM 3450 C C . ARG A 1 469 ? 7.816 -13.633 -38.812 1 42.34 469 ARG A C 1
ATOM 3452 O O . ARG A 1 469 ? 8.5 -13.047 -37.969 1 42.34 469 ARG A O 1
ATOM 3459 N N . ALA A 1 470 ? 6.695 -13.203 -39.156 1 40.25 470 ALA A N 1
ATOM 3460 C CA . ALA A 1 470 ? 6.137 -11.977 -38.594 1 40.25 470 ALA A CA 1
ATOM 3461 C C . ALA A 1 470 ? 5.824 -12.141 -37.125 1 40.25 470 ALA A C 1
ATOM 3463 O O . ALA A 1 470 ? 6.031 -11.219 -36.312 1 40.25 470 ALA A O 1
ATOM 3464 N N . ALA A 1 471 ? 5.281 -13.258 -36.781 1 44.19 471 ALA A N 1
ATOM 3465 C CA . ALA A 1 471 ? 5.023 -13.508 -35.344 1 44.19 471 ALA A CA 1
ATOM 3466 C C . ALA A 1 471 ? 6.328 -13.547 -34.562 1 44.19 471 ALA A C 1
ATOM 3468 O O . ALA A 1 471 ? 6.379 -13.086 -33.406 1 44.19 471 ALA A O 1
ATOM 3469 N N . LEU A 1 472 ? 7.336 -14.133 -35.188 1 46.62 472 LEU A N 1
ATOM 3470 C CA . LEU A 1 472 ? 8.656 -14.133 -34.562 1 46.62 472 LEU A CA 1
ATOM 3471 C C . LEU A 1 472 ? 9.172 -12.703 -34.406 1 46.62 472 LEU A C 1
ATOM 3473 O O . LEU A 1 472 ? 9.938 -12.422 -33.469 1 46.62 472 LEU A O 1
ATOM 3477 N N . GLN A 1 473 ? 8.625 -11.805 -35.219 1 50.59 473 GLN A N 1
ATOM 3478 C CA . GLN A 1 473 ? 9.18 -10.453 -35.25 1 50.59 473 GLN A CA 1
ATOM 3479 C C . GLN A 1 473 ? 8.57 -9.586 -34.156 1 50.59 473 GLN A C 1
ATOM 3481 O O . GLN A 1 473 ? 9.086 -8.516 -33.844 1 50.59 473 GLN A O 1
ATOM 3486 N N . GLN A 1 474 ? 7.621 -10.219 -33.562 1 50.78 474 GLN A N 1
ATOM 3487 C CA . GLN A 1 474 ? 6.922 -9.367 -32.594 1 50.78 474 GLN A CA 1
ATOM 3488 C C . GLN A 1 474 ? 7.711 -9.234 -31.297 1 50.78 474 GLN A C 1
ATOM 3490 O O . GLN A 1 474 ? 7.562 -8.25 -30.578 1 50.78 474 GLN A O 1
ATOM 3495 N N . PHE A 1 475 ? 8.555 -10.312 -31.094 1 58.53 475 PHE A N 1
ATOM 3496 C CA . PHE A 1 475 ? 9.281 -10.25 -29.828 1 58.53 475 PHE A CA 1
ATOM 3497 C C . PHE A 1 475 ? 10.766 -10 -30.062 1 58.53 475 PHE A C 1
ATOM 3499 O O . PHE A 1 475 ? 11.383 -10.648 -30.906 1 58.53 475 PHE A O 1
ATOM 3506 N N . ASP A 1 476 ? 11.172 -9.086 -29.328 1 68.25 476 ASP A N 1
ATOM 3507 C CA . ASP A 1 476 ? 12.562 -8.672 -29.484 1 68.25 476 ASP A CA 1
ATOM 3508 C C . ASP A 1 476 ? 13.5 -9.594 -28.703 1 68.25 476 ASP A C 1
ATOM 3510 O O . ASP A 1 476 ? 14.633 -9.836 -29.125 1 68.25 476 ASP A O 1
ATOM 3514 N N . ARG A 1 477 ? 12.992 -10.172 -27.672 1 82 477 ARG A N 1
ATOM 3515 C CA . ARG A 1 477 ? 13.812 -11.023 -26.812 1 82 477 ARG A CA 1
ATOM 3516 C C . ARG A 1 477 ? 13 -12.188 -26.266 1 82 477 ARG A C 1
ATOM 3518 O O . ARG A 1 477 ? 11.766 -12.133 -26.234 1 82 477 ARG A O 1
ATOM 3525 N N . ARG A 1 478 ? 13.758 -13.297 -25.984 1 88.56 478 ARG A N 1
ATOM 3526 C CA . ARG A 1 478 ? 13.18 -14.477 -25.359 1 88.56 478 ARG A CA 1
ATOM 3527 C C . ARG A 1 478 ? 14.07 -14.984 -24.234 1 88.56 478 ARG A C 1
ATOM 3529 O O . ARG A 1 478 ? 15.297 -14.93 -24.328 1 88.56 478 ARG A O 1
ATOM 3536 N N . TYR A 1 479 ? 13.336 -15.492 -23.281 1 88.81 479 TYR A N 1
ATOM 3537 C CA . TYR A 1 479 ? 14.094 -16.047 -22.172 1 88.81 479 TYR A CA 1
ATOM 3538 C C . TYR A 1 479 ? 13.664 -17.484 -21.891 1 88.81 479 TYR A C 1
ATOM 3540 O O . TYR A 1 479 ? 12.469 -17.781 -21.797 1 88.81 479 TYR A O 1
ATOM 3548 N N . LEU A 1 480 ? 14.656 -18.297 -21.812 1 92.56 480 LEU A N 1
ATOM 3549 C CA . LEU A 1 480 ? 14.469 -19.672 -21.344 1 92.56 480 LEU A CA 1
ATOM 3550 C C . LEU A 1 480 ? 14.555 -19.75 -19.828 1 92.56 480 LEU A C 1
ATOM 3552 O O . LEU A 1 480 ? 15.547 -19.312 -19.234 1 92.56 480 LEU A O 1
ATOM 3556 N N . ALA A 1 481 ? 13.492 -20.281 -19.219 1 92.75 481 ALA A N 1
ATOM 3557 C CA . ALA A 1 481 ? 13.461 -20.422 -17.766 1 92.75 481 ALA A CA 1
ATOM 3558 C C . ALA A 1 481 ? 13.359 -21.891 -17.359 1 92.75 481 ALA A C 1
ATOM 3560 O O . ALA A 1 481 ? 12.617 -22.656 -17.984 1 92.75 481 ALA A O 1
ATOM 3561 N N . VAL A 1 482 ? 14.156 -22.266 -16.391 1 93.31 482 VAL A N 1
ATOM 3562 C CA . VAL A 1 482 ? 14.062 -23.578 -15.766 1 93.31 482 VAL A CA 1
ATOM 3563 C C . VAL A 1 482 ? 13.594 -23.438 -14.32 1 93.31 482 VAL A C 1
ATOM 3565 O O . VAL A 1 482 ? 14.117 -22.609 -13.57 1 93.31 482 VAL A O 1
ATOM 3568 N N . THR A 1 483 ? 12.555 -24.141 -13.969 1 91.31 483 THR A N 1
ATOM 3569 C CA . THR A 1 483 ? 12.07 -24.141 -12.602 1 91.31 483 THR A CA 1
ATOM 3570 C C . THR A 1 483 ? 12.578 -25.359 -11.836 1 91.31 483 THR A C 1
ATOM 3572 O O . THR A 1 483 ? 12.727 -26.438 -12.406 1 91.31 483 THR A O 1
ATOM 3575 N N . TYR A 1 484 ? 12.906 -25.172 -10.539 1 90.06 484 TYR A N 1
ATOM 3576 C CA . TYR A 1 484 ? 13.547 -26.203 -9.734 1 90.06 484 TYR A CA 1
ATOM 3577 C C . TYR A 1 484 ? 13.172 -26.062 -8.266 1 90.06 484 TYR A C 1
ATOM 3579 O O . TYR A 1 484 ? 12.555 -25.078 -7.867 1 90.06 484 TYR A O 1
ATOM 3587 N N . VAL A 1 485 ? 13.508 -27.078 -7.523 1 87.06 485 VAL A N 1
ATOM 3588 C CA . VAL A 1 485 ? 13.234 -27.094 -6.09 1 87.06 485 VAL A CA 1
ATOM 3589 C C . VAL A 1 485 ? 14.477 -26.641 -5.32 1 87.06 485 VAL A C 1
ATOM 3591 O O . VAL A 1 485 ? 15.602 -27.031 -5.672 1 87.06 485 VAL A O 1
ATOM 3594 N N . GLN A 1 486 ? 14.258 -25.812 -4.34 1 86.25 486 GLN A N 1
ATOM 3595 C CA . GLN A 1 486 ? 15.328 -25.344 -3.459 1 86.25 486 GLN A CA 1
ATOM 3596 C C . GLN A 1 486 ? 14.812 -25.109 -2.041 1 86.25 486 GLN A C 1
ATOM 3598 O O . GLN A 1 486 ? 13.773 -25.656 -1.656 1 86.25 486 GLN A O 1
ATOM 3603 N N . GLY A 1 487 ? 15.539 -24.359 -1.309 1 78.62 487 GLY A N 1
ATOM 3604 C CA . GLY A 1 487 ? 15.094 -24.016 0.034 1 78.62 487 GLY A CA 1
ATOM 3605 C C . GLY A 1 487 ? 15.078 -25.219 0.974 1 78.62 487 GLY A C 1
ATOM 3606 O O . GLY A 1 487 ? 16.016 -26.016 0.989 1 78.62 487 GLY A O 1
ATOM 3607 N N . SER A 1 488 ? 14.031 -25.234 1.762 1 71.94 488 SER A N 1
ATOM 3608 C CA . SER A 1 488 ? 13.93 -26.312 2.756 1 71.94 488 SER A CA 1
ATOM 3609 C C . SER A 1 488 ? 13.656 -27.656 2.098 1 71.94 488 SER A C 1
ATOM 3611 O O . SER A 1 488 ? 13.992 -28.703 2.654 1 71.94 488 SER A O 1
ATOM 3613 N N . SER A 1 489 ? 13.102 -27.578 0.891 1 73.75 489 SER A N 1
ATOM 3614 C CA . SER A 1 489 ? 12.766 -28.797 0.182 1 73.75 489 SER A CA 1
ATOM 3615 C C . SER A 1 489 ? 14 -29.406 -0.482 1 73.75 489 SER A C 1
ATOM 3617 O O . SER A 1 489 ? 14.016 -30.594 -0.805 1 73.75 489 SER A O 1
ATOM 3619 N N . ASN A 1 490 ? 14.891 -28.641 -0.787 1 81 490 ASN A N 1
ATOM 3620 C CA . ASN A 1 490 ? 16.234 -29.031 -1.205 1 81 490 ASN A CA 1
ATOM 3621 C C . ASN A 1 490 ? 17.297 -28.188 -0.521 1 81 490 ASN A C 1
ATOM 3623 O O . ASN A 1 490 ? 17.812 -27.234 -1.104 1 81 490 ASN A O 1
ATOM 3627 N N . PRO A 1 491 ? 17.641 -28.609 0.649 1 85.94 491 PRO A N 1
ATOM 3628 C CA . PRO A 1 491 ? 18.516 -27.781 1.474 1 85.94 491 PRO A CA 1
ATOM 3629 C C . PRO A 1 491 ? 19.938 -27.672 0.898 1 85.94 491 PRO A C 1
ATOM 3631 O O . PRO A 1 491 ? 20.328 -28.469 0.052 1 85.94 491 PRO A O 1
ATOM 3634 N N . ALA A 1 492 ? 20.656 -26.672 1.397 1 86.19 492 ALA A N 1
ATOM 3635 C CA . ALA A 1 492 ? 21.984 -26.359 0.917 1 86.19 492 ALA A CA 1
ATOM 3636 C C . ALA A 1 492 ? 22.922 -27.562 1.028 1 86.19 492 ALA A C 1
ATOM 3638 O O . ALA A 1 492 ? 23.797 -27.75 0.189 1 86.19 492 ALA A O 1
ATOM 3639 N N . GLU A 1 493 ? 22.703 -28.375 1.967 1 91.69 493 GLU A N 1
ATOM 3640 C CA . GLU A 1 493 ? 23.562 -29.516 2.254 1 91.69 493 GLU A CA 1
ATOM 3641 C C . GLU A 1 493 ? 23.391 -30.609 1.209 1 91.69 493 GLU A C 1
ATOM 3643 O O . GLU A 1 493 ? 24.281 -31.453 1.027 1 91.69 493 GLU A O 1
ATOM 3648 N N . THR A 1 494 ? 22.328 -30.625 0.532 1 92.62 494 THR A N 1
ATOM 3649 C CA . THR A 1 494 ? 22.047 -31.734 -0.369 1 92.62 494 THR A CA 1
ATOM 3650 C C . THR A 1 494 ? 22 -31.266 -1.817 1 92.62 494 THR A C 1
ATOM 3652 O O . THR A 1 494 ? 22.125 -32.062 -2.746 1 92.62 494 THR A O 1
ATOM 3655 N N . MET A 1 495 ? 21.828 -29.984 -1.989 1 94.19 495 MET A N 1
ATOM 3656 C CA . MET A 1 495 ? 21.594 -29.469 -3.338 1 94.19 495 MET A CA 1
ATOM 3657 C C . MET A 1 495 ? 22.891 -29.375 -4.121 1 94.19 495 MET A C 1
ATOM 3659 O O . MET A 1 495 ? 23.891 -28.859 -3.613 1 94.19 495 MET A O 1
ATOM 3663 N N . ALA A 1 496 ? 22.828 -29.844 -5.297 1 96.75 496 ALA A N 1
ATOM 3664 C CA . ALA A 1 496 ? 23.953 -29.734 -6.227 1 96.75 496 ALA A CA 1
ATOM 3665 C C . ALA A 1 496 ? 24.016 -28.359 -6.879 1 96.75 496 ALA A C 1
ATOM 3667 O O . ALA A 1 496 ? 23.125 -27.531 -6.656 1 96.75 496 ALA A O 1
ATOM 3668 N N . VAL A 1 497 ? 25.125 -28.109 -7.562 1 96.69 497 VAL A N 1
ATOM 3669 C CA . VAL A 1 497 ? 25.203 -26.984 -8.484 1 96.69 497 VAL A CA 1
ATOM 3670 C C . VAL A 1 497 ? 24.766 -27.422 -9.875 1 96.69 497 VAL A C 1
ATOM 3672 O O . VAL A 1 497 ? 25.266 -28.406 -10.422 1 96.69 497 VAL A O 1
ATOM 3675 N N . ALA A 1 498 ? 23.844 -26.734 -10.414 1 96.88 498 ALA A N 1
ATOM 3676 C CA . ALA A 1 498 ? 23.344 -27.094 -11.734 1 96.88 498 ALA A CA 1
ATOM 3677 C C . ALA A 1 498 ? 23.734 -26.062 -12.781 1 96.88 498 ALA A C 1
ATOM 3679 O O . ALA A 1 498 ? 23.781 -24.859 -12.492 1 96.88 498 ALA A O 1
ATOM 3680 N N . THR A 1 499 ? 24.031 -26.484 -13.945 1 96.25 499 THR A N 1
ATOM 3681 C CA . THR A 1 499 ? 24.297 -25.609 -15.086 1 96.25 499 THR A CA 1
ATOM 3682 C C . THR A 1 499 ? 23.266 -25.844 -16.188 1 96.25 499 THR A C 1
ATOM 3684 O O . THR A 1 499 ? 23.109 -26.969 -16.672 1 96.25 499 THR A O 1
ATOM 3687 N N . VAL A 1 500 ? 22.625 -24.812 -16.625 1 96.12 500 VAL A N 1
ATOM 3688 C CA . VAL A 1 500 ? 21.688 -24.828 -17.75 1 96.12 500 VAL A CA 1
ATOM 3689 C C . VAL A 1 500 ? 22.375 -24.297 -19 1 96.12 500 VAL A C 1
ATOM 3691 O O . VAL A 1 500 ? 22.922 -23.188 -18.984 1 96.12 500 VAL A O 1
ATOM 3694 N N . ALA A 1 501 ? 22.328 -25.094 -20.062 1 96.38 501 ALA A N 1
ATOM 3695 C CA . ALA A 1 501 ? 22.984 -24.672 -21.281 1 96.38 501 ALA A CA 1
ATOM 3696 C C . ALA A 1 501 ? 22.203 -25.109 -22.516 1 96.38 501 ALA A C 1
ATOM 3698 O O . ALA A 1 501 ? 21.469 -26.109 -22.469 1 96.38 501 ALA A O 1
ATOM 3699 N N . CYS A 1 502 ? 22.375 -24.375 -23.531 1 97.12 502 CYS A N 1
ATOM 3700 C CA . CYS A 1 502 ? 21.844 -24.766 -24.828 1 97.12 502 CYS A CA 1
ATOM 3701 C C . CYS A 1 502 ? 22.781 -25.734 -25.547 1 97.12 502 CYS A C 1
ATOM 3703 O O . CYS A 1 502 ? 23.984 -25.516 -25.578 1 97.12 502 CYS A O 1
ATOM 3705 N N . VAL A 1 503 ? 22.203 -26.734 -26.109 1 97.5 503 VAL A N 1
ATOM 3706 C CA . VAL A 1 503 ? 23.016 -27.797 -26.703 1 97.5 503 VAL A CA 1
ATOM 3707 C C . VAL A 1 503 ? 22.891 -27.734 -28.234 1 97.5 503 VAL A C 1
ATOM 3709 O O . VAL A 1 503 ? 23.891 -27.797 -28.938 1 97.5 503 VAL A O 1
ATOM 3712 N N . SER A 1 504 ? 21.688 -27.688 -28.703 1 97.19 504 SER A N 1
ATOM 3713 C CA . SER A 1 504 ? 21.484 -27.656 -30.141 1 97.19 504 SER A CA 1
ATOM 3714 C C . SER A 1 504 ? 20.219 -26.875 -30.5 1 97.19 504 SER A C 1
ATOM 3716 O O . SER A 1 504 ? 19.281 -26.781 -29.703 1 97.19 504 SER A O 1
ATOM 3718 N N . GLY A 1 505 ? 20.156 -26.328 -31.719 1 96.75 505 GLY A N 1
ATOM 3719 C CA . GLY A 1 505 ? 19.031 -25.594 -32.25 1 96.75 505 GLY A CA 1
ATOM 3720 C C . GLY A 1 505 ? 19.016 -24.125 -31.844 1 96.75 505 GLY A C 1
ATOM 3721 O O . GLY A 1 505 ? 18.656 -23.266 -32.625 1 96.75 505 GLY A O 1
ATOM 3722 N N . CYS A 1 506 ? 19.438 -23.891 -30.594 1 96.19 506 CYS A N 1
ATOM 3723 C CA . CYS A 1 506 ? 19.375 -22.547 -30.047 1 96.19 506 CYS A CA 1
ATOM 3724 C C . CYS A 1 506 ? 20.688 -22.172 -29.359 1 96.19 506 CYS A C 1
ATOM 3726 O O . CYS A 1 506 ? 21.531 -23.031 -29.125 1 96.19 506 CYS A O 1
ATOM 3728 N N . ARG A 1 507 ? 20.828 -20.844 -29.156 1 96.5 507 ARG A N 1
ATOM 3729 C CA . ARG A 1 507 ? 21.984 -20.312 -28.453 1 96.5 507 ARG A CA 1
ATOM 3730 C C . ARG A 1 507 ? 21.562 -19.578 -27.188 1 96.5 507 ARG A C 1
ATOM 3732 O O . ARG A 1 507 ? 20.547 -18.875 -27.172 1 96.5 507 ARG A O 1
ATOM 3739 N N . CYS A 1 508 ? 22.297 -19.859 -26.156 1 93.31 508 CYS A N 1
ATOM 3740 C CA . CYS A 1 508 ? 22.078 -19.141 -24.906 1 93.31 508 CYS A CA 1
ATOM 3741 C C . CYS A 1 508 ? 23.359 -19.125 -24.062 1 93.31 508 CYS A C 1
ATOM 3743 O O . CYS A 1 508 ? 24.266 -19.922 -24.297 1 93.31 508 CYS A O 1
ATOM 3745 N N . LYS A 1 509 ? 23.484 -18.078 -23.188 1 91.19 509 LYS A N 1
ATOM 3746 C CA . LYS A 1 509 ? 24.562 -18.109 -22.203 1 91.19 509 LYS A CA 1
ATOM 3747 C C . LYS A 1 509 ? 24.25 -19.094 -21.078 1 91.19 509 LYS A C 1
ATOM 3749 O O . LYS A 1 509 ? 23.172 -19.047 -20.484 1 91.19 509 LYS A O 1
ATOM 3754 N N . PRO A 1 510 ? 25.172 -19.984 -20.844 1 93.38 510 PRO A N 1
ATOM 3755 C CA . PRO A 1 510 ? 24.922 -20.906 -19.734 1 93.38 510 PRO A CA 1
ATOM 3756 C C . PRO A 1 510 ? 24.703 -20.188 -18.406 1 93.38 510 PRO A C 1
ATOM 3758 O O . PRO A 1 510 ? 25.344 -19.172 -18.141 1 93.38 510 PRO A O 1
ATOM 3761 N N . VAL A 1 511 ? 23.844 -20.766 -17.562 1 92.5 511 VAL A N 1
ATOM 3762 C CA . VAL A 1 511 ? 23.547 -20.219 -16.25 1 92.5 511 VAL A CA 1
ATOM 3763 C C . VAL A 1 511 ? 23.797 -21.281 -15.18 1 92.5 511 VAL A C 1
ATOM 3765 O O . VAL A 1 511 ? 23.406 -22.438 -15.344 1 92.5 511 VAL A O 1
ATOM 3768 N N . GLN A 1 512 ? 24.438 -20.828 -14.133 1 91.75 512 GLN A N 1
ATOM 3769 C CA . GLN A 1 512 ? 24.672 -21.703 -12.984 1 91.75 512 GLN A CA 1
ATOM 3770 C C . GLN A 1 512 ? 23.656 -21.438 -11.875 1 91.75 512 GLN A C 1
ATOM 3772 O O . GLN A 1 512 ? 23.344 -20.281 -11.586 1 91.75 512 GLN A O 1
ATOM 3777 N N . ILE A 1 513 ? 23.141 -22.5 -11.312 1 91.62 513 ILE A N 1
ATOM 3778 C CA . ILE A 1 513 ? 22.156 -22.422 -10.227 1 91.62 513 ILE A CA 1
ATOM 3779 C C . ILE A 1 513 ? 22.781 -22.969 -8.938 1 91.62 513 ILE A C 1
ATOM 3781 O O . ILE A 1 513 ? 23.234 -24.109 -8.891 1 91.62 513 ILE A O 1
ATOM 3785 N N . GLU A 1 514 ? 22.75 -22.094 -7.965 1 87.38 514 GLU A N 1
ATOM 3786 C CA . GLU A 1 514 ? 23.172 -22.469 -6.621 1 87.38 514 GLU A CA 1
ATOM 3787 C C . GLU A 1 514 ? 22.047 -22.266 -5.613 1 87.38 514 GLU A C 1
ATOM 3789 O O . GLU A 1 514 ? 21.078 -21.562 -5.891 1 87.38 514 GLU A O 1
ATOM 3794 N N . TRP A 1 515 ? 22.219 -22.875 -4.5 1 84.38 515 TRP A N 1
ATOM 3795 C CA . TRP A 1 515 ? 21.188 -22.797 -3.463 1 84.38 515 TRP A CA 1
ATOM 3796 C C . TRP A 1 515 ? 21.047 -21.375 -2.953 1 84.38 515 TRP A C 1
ATOM 3798 O O . TRP A 1 515 ? 22.031 -20.656 -2.783 1 84.38 515 TRP A O 1
ATOM 3808 N N . ARG A 1 516 ? 19.812 -20.969 -2.773 1 74.5 516 ARG A N 1
ATOM 3809 C CA . ARG A 1 516 ? 19.5 -19.703 -2.121 1 74.5 516 ARG A CA 1
ATOM 3810 C C . ARG A 1 516 ? 18.438 -19.906 -1.036 1 74.5 516 ARG A C 1
ATOM 3812 O O . ARG A 1 516 ? 17.531 -20.734 -1.182 1 74.5 516 ARG A O 1
ATOM 3819 N N . LYS A 1 517 ? 18.641 -19.125 0.116 1 65.69 517 LYS A N 1
ATOM 3820 C CA . LYS A 1 517 ? 17.656 -19.188 1.198 1 65.69 517 LYS A CA 1
ATOM 3821 C C . LYS A 1 517 ? 16.422 -18.344 0.879 1 65.69 517 LYS A C 1
ATOM 3823 O O . LYS A 1 517 ? 16.281 -17.234 1.376 1 65.69 517 LYS A O 1
ATOM 3828 N N . THR A 1 518 ? 15.703 -18.703 0.025 1 66.44 518 THR A N 1
ATOM 3829 C CA . THR A 1 518 ? 14.492 -17.969 -0.304 1 66.44 518 THR A CA 1
ATOM 3830 C C . THR A 1 518 ? 13.273 -18.891 -0.276 1 66.44 518 THR A C 1
ATOM 3832 O O . THR A 1 518 ? 13.031 -19.578 0.719 1 66.44 518 THR A O 1
ATOM 3835 N N . THR A 1 519 ? 12.555 -19.062 -1.31 1 76.44 519 THR A N 1
ATOM 3836 C CA . THR A 1 519 ? 11.375 -19.906 -1.468 1 76.44 519 THR A CA 1
ATOM 3837 C C . THR A 1 519 ? 11.758 -21.297 -1.954 1 76.44 519 THR A C 1
ATOM 3839 O O . THR A 1 519 ? 12.914 -21.531 -2.314 1 76.44 519 THR A O 1
ATOM 3842 N N . ASN A 1 520 ? 10.898 -22.234 -1.775 1 76.38 520 ASN A N 1
ATOM 3843 C CA . ASN A 1 520 ? 11.141 -23.625 -2.184 1 76.38 520 ASN A CA 1
ATOM 3844 C C . ASN A 1 520 ? 11.125 -23.766 -3.701 1 76.38 520 ASN A C 1
ATOM 3846 O O . ASN A 1 520 ? 11.594 -24.766 -4.238 1 76.38 520 ASN A O 1
ATOM 3850 N N . THR A 1 521 ? 10.555 -22.797 -4.273 1 80.19 521 THR A N 1
ATOM 3851 C CA . THR A 1 521 ? 10.547 -22.812 -5.73 1 80.19 521 THR A CA 1
ATOM 3852 C C . THR A 1 521 ? 11.555 -21.797 -6.281 1 80.19 521 THR A C 1
ATOM 3854 O O . THR A 1 521 ? 11.594 -20.656 -5.828 1 80.19 521 THR A O 1
ATOM 3857 N N . GLY A 1 522 ? 12.359 -22.344 -7.148 1 82.06 522 GLY A N 1
ATOM 3858 C CA . GLY A 1 522 ? 13.32 -21.484 -7.812 1 82.06 522 GLY A CA 1
ATOM 3859 C C . GLY A 1 522 ? 13.133 -21.422 -9.32 1 82.06 522 GLY A C 1
ATOM 3860 O O . GLY A 1 522 ? 12.461 -22.281 -9.898 1 82.06 522 GLY A O 1
ATOM 3861 N N . MET A 1 523 ? 13.641 -20.406 -9.859 1 87.12 523 MET A N 1
ATOM 3862 C CA . MET A 1 523 ? 13.641 -20.234 -11.312 1 87.12 523 MET A CA 1
ATOM 3863 C C . MET A 1 523 ? 14.922 -19.547 -11.773 1 87.12 523 MET A C 1
ATOM 3865 O O . MET A 1 523 ? 15.375 -18.578 -11.156 1 87.12 523 MET A O 1
ATOM 3869 N N . ALA A 1 524 ? 15.516 -20.109 -12.758 1 86.5 524 ALA A N 1
ATOM 3870 C CA . ALA A 1 524 ? 16.656 -19.484 -13.43 1 86.5 524 ALA A CA 1
ATOM 3871 C C . ALA A 1 524 ? 16.375 -19.297 -14.922 1 86.5 524 ALA A C 1
ATOM 3873 O O . ALA A 1 524 ? 15.758 -20.156 -15.555 1 86.5 524 ALA A O 1
ATOM 3874 N N . ALA A 1 525 ? 16.875 -18.172 -15.398 1 88.62 525 ALA A N 1
ATOM 3875 C CA . ALA A 1 525 ? 16.547 -17.875 -16.797 1 88.62 525 ALA A CA 1
ATOM 3876 C C . ALA A 1 525 ? 17.766 -17.359 -17.547 1 88.62 525 ALA A C 1
ATOM 3878 O O . ALA A 1 525 ? 18.688 -16.812 -16.938 1 88.62 525 ALA A O 1
ATOM 3879 N N . THR A 1 526 ? 17.781 -17.531 -18.844 1 87.25 526 THR A N 1
ATOM 3880 C CA . THR A 1 526 ? 18.781 -17 -19.766 1 87.25 526 THR A CA 1
ATOM 3881 C C . THR A 1 526 ? 18.156 -16.625 -21.094 1 87.25 526 THR A C 1
ATOM 3883 O O . THR A 1 526 ? 17.172 -17.234 -21.531 1 87.25 526 THR A O 1
ATOM 3886 N N . GLU A 1 527 ? 18.703 -15.602 -21.656 1 88.12 527 GLU A N 1
ATOM 3887 C CA . GLU A 1 527 ? 18.234 -15.242 -23 1 88.12 527 GLU A CA 1
ATOM 3888 C C . GLU A 1 527 ? 18.531 -16.344 -24 1 88.12 527 GLU A C 1
ATOM 3890 O O . GLU A 1 527 ? 19.609 -16.953 -23.969 1 88.12 527 GLU A O 1
ATOM 3895 N N . VAL A 1 528 ? 17.562 -16.609 -24.891 1 92.5 528 VAL A N 1
ATOM 3896 C CA . VAL A 1 528 ? 17.703 -17.719 -25.828 1 92.5 528 VAL A CA 1
ATOM 3897 C C . VAL A 1 528 ? 17.234 -17.297 -27.219 1 92.5 528 VAL A C 1
ATOM 3899 O O . VAL A 1 528 ? 16.328 -16.484 -27.344 1 92.5 528 VAL A O 1
ATOM 3902 N N . SER A 1 529 ? 17.891 -17.781 -28.188 1 92.75 529 SER A N 1
ATOM 3903 C CA . SER A 1 529 ? 17.484 -17.5 -29.562 1 92.75 529 SER A CA 1
ATOM 3904 C C . SER A 1 529 ? 16.266 -18.328 -29.953 1 92.75 529 SER A C 1
ATOM 3906 O O . SER A 1 529 ? 15.961 -19.344 -29.312 1 92.75 529 SER A O 1
ATOM 3908 N N . ALA A 1 530 ? 15.539 -17.906 -31.016 1 92.25 530 ALA A N 1
ATOM 3909 C CA . ALA A 1 530 ? 14.312 -18.562 -31.453 1 92.25 530 ALA A CA 1
ATOM 3910 C C . ALA A 1 530 ? 14.617 -19.797 -32.312 1 92.25 530 ALA A C 1
ATOM 3912 O O . ALA A 1 530 ? 15.43 -19.734 -33.219 1 92.25 530 ALA A O 1
ATOM 3913 N N . HIS A 1 531 ? 14.07 -20.859 -31.922 1 93.56 531 HIS A N 1
ATOM 3914 C CA . HIS A 1 531 ? 14.141 -22.109 -32.688 1 93.56 531 HIS A CA 1
ATOM 3915 C C . HIS A 1 531 ? 13.016 -23.062 -32.281 1 93.56 531 HIS A C 1
ATOM 3917 O O . HIS A 1 531 ? 12.703 -23.203 -31.109 1 93.56 531 HIS A O 1
ATOM 3923 N N . PRO A 1 532 ? 12.367 -23.688 -33.219 1 92.25 532 PRO A N 1
ATOM 3924 C CA . PRO A 1 532 ? 11.258 -24.594 -32.906 1 92.25 532 PRO A CA 1
ATOM 3925 C C . PRO A 1 532 ? 11.711 -25.859 -32.188 1 92.25 532 PRO A C 1
ATOM 3927 O O . PRO A 1 532 ? 10.914 -26.516 -31.5 1 92.25 532 PRO A O 1
ATOM 3930 N N . ARG A 1 533 ? 12.992 -26.25 -32.344 1 93.5 533 ARG A N 1
ATOM 3931 C CA . ARG A 1 533 ? 13.539 -27.438 -31.719 1 93.5 533 ARG A CA 1
ATOM 3932 C C . ARG A 1 533 ? 14.852 -27.141 -31.016 1 93.5 533 ARG A C 1
ATOM 3934 O O . ARG A 1 533 ? 15.914 -27.625 -31.422 1 93.5 533 ARG A O 1
ATOM 3941 N N . CYS A 1 534 ? 14.719 -26.531 -29.906 1 96.25 534 CYS A N 1
ATOM 3942 C CA . CYS A 1 534 ? 15.859 -26.219 -29.062 1 96.25 534 CYS A CA 1
ATOM 3943 C C . CYS A 1 534 ? 16.094 -27.328 -28.031 1 96.25 534 CYS A C 1
ATOM 3945 O O . CYS A 1 534 ? 15.164 -27.766 -27.359 1 96.25 534 CYS A O 1
ATOM 3947 N N . VAL A 1 535 ? 17.328 -27.781 -27.953 1 97.75 535 VAL A N 1
ATOM 3948 C CA . VAL A 1 535 ? 17.672 -28.734 -26.906 1 97.75 535 VAL A CA 1
ATOM 3949 C C . VAL A 1 535 ? 18.5 -28.047 -25.828 1 97.75 535 VAL A C 1
ATOM 3951 O O . VAL A 1 535 ? 19.547 -27.469 -26.109 1 97.75 535 VAL A O 1
ATOM 3954 N N . VAL A 1 536 ? 18.016 -28.172 -24.625 1 97.5 536 VAL A N 1
ATOM 3955 C CA . VAL A 1 536 ? 18.641 -27.578 -23.453 1 97.5 536 VAL A CA 1
ATOM 3956 C C . VAL A 1 536 ? 19.094 -28.688 -22.5 1 97.5 536 VAL A C 1
ATOM 3958 O O . VAL A 1 536 ? 18.406 -29.719 -22.375 1 97.5 536 VAL A O 1
ATOM 3961 N N . SER A 1 537 ? 20.203 -28.5 -21.891 1 97.62 537 SER A N 1
ATOM 3962 C CA . SER A 1 537 ? 20.672 -29.469 -20.906 1 97.62 537 SER A CA 1
ATOM 3963 C C . SER A 1 537 ? 20.766 -28.844 -19.516 1 97.62 537 SER A C 1
ATOM 3965 O O . SER A 1 537 ? 21.125 -27.672 -19.375 1 97.62 537 SER A O 1
ATOM 3967 N N . VAL A 1 538 ? 20.406 -29.578 -18.484 1 97.88 538 VAL A N 1
ATOM 3968 C CA . VAL A 1 538 ? 20.734 -29.297 -17.094 1 97.88 538 VAL A CA 1
ATOM 3969 C C . VAL A 1 538 ? 21.734 -30.344 -16.578 1 97.88 538 VAL A C 1
ATOM 3971 O O . VAL A 1 538 ? 21.422 -31.531 -16.5 1 97.88 538 VAL A O 1
ATOM 3974 N N . THR A 1 539 ? 22.891 -29.891 -16.266 1 97.81 539 THR A N 1
ATOM 3975 C CA . THR A 1 539 ? 23.938 -30.75 -15.742 1 97.81 539 THR A CA 1
ATOM 3976 C C . THR A 1 539 ? 24.25 -30.391 -14.289 1 97.81 539 THR A C 1
ATOM 3978 O O . THR A 1 539 ? 24.391 -29.219 -13.938 1 97.81 539 THR A O 1
ATOM 3981 N N . ILE A 1 540 ? 24.422 -31.484 -13.461 1 97.56 540 ILE A N 1
ATOM 3982 C CA . ILE A 1 540 ? 24.672 -31.156 -12.062 1 97.56 540 ILE A CA 1
ATOM 3983 C C . ILE A 1 540 ? 26.062 -31.625 -11.656 1 97.56 540 ILE A C 1
ATOM 3985 O O . ILE A 1 540 ? 26.562 -32.625 -12.188 1 97.56 540 ILE A O 1
ATOM 3989 N N . GLN A 1 541 ? 26.641 -30.875 -10.789 1 97 541 GLN A N 1
ATOM 3990 C CA . GLN A 1 541 ? 27.891 -31.188 -10.109 1 97 541 GLN A CA 1
ATOM 3991 C C . GLN A 1 541 ? 27.734 -31.062 -8.594 1 97 541 GLN A C 1
ATOM 3993 O O . GLN A 1 541 ? 27.016 -30.172 -8.109 1 97 541 GLN A O 1
ATOM 3998 N N . ALA A 1 542 ? 28.391 -31.969 -8 1 96.56 542 ALA A N 1
ATOM 3999 C CA . ALA A 1 542 ? 28.359 -31.875 -6.543 1 96.56 542 ALA A CA 1
ATOM 4000 C C . ALA A 1 542 ? 28.844 -30.5 -6.086 1 96.56 542 ALA A C 1
ATOM 4002 O O . ALA A 1 542 ? 29.812 -29.953 -6.637 1 96.56 542 ALA A O 1
ATOM 4003 N N . ASN A 1 543 ? 28.078 -29.938 -5.129 1 96.25 543 ASN A N 1
ATOM 4004 C CA . ASN A 1 543 ? 28.531 -28.688 -4.539 1 96.25 543 ASN A CA 1
ATOM 4005 C C . ASN A 1 543 ? 29.844 -28.859 -3.803 1 96.25 543 ASN A C 1
ATOM 4007 O O . ASN A 1 543 ? 29.938 -29.625 -2.842 1 96.25 543 ASN A O 1
ATOM 4011 N N . ALA A 1 544 ? 30.797 -28.047 -4.137 1 93.88 544 ALA A N 1
ATOM 4012 C CA . ALA A 1 544 ? 32.156 -28.234 -3.611 1 93.88 544 ALA A CA 1
ATOM 4013 C C . ALA A 1 544 ? 32.219 -27.875 -2.125 1 93.88 544 ALA A C 1
ATOM 4015 O O . ALA A 1 544 ? 33.031 -28.422 -1.39 1 93.88 544 ALA A O 1
ATOM 4016 N N . THR A 1 545 ? 31.391 -27.031 -1.717 1 94 545 THR A N 1
ATOM 4017 C CA . THR A 1 545 ? 31.406 -26.547 -0.34 1 94 545 THR A CA 1
ATOM 4018 C C . THR A 1 545 ? 30.594 -27.469 0.566 1 94 545 THR A C 1
ATOM 4020 O O . THR A 1 545 ? 31.047 -27.828 1.656 1 94 545 THR A O 1
ATOM 4023 N N . THR A 1 546 ? 29.484 -27.953 0.128 1 94.44 546 THR A N 1
ATOM 4024 C CA . THR A 1 546 ? 28.547 -28.656 1.011 1 94.44 546 THR A CA 1
ATOM 4025 C C . THR A 1 546 ? 28.547 -30.141 0.706 1 94.44 546 THR A C 1
ATOM 4027 O O . THR A 1 546 ? 28.094 -30.953 1.521 1 94.44 546 THR A O 1
ATOM 4030 N N . GLY A 1 547 ? 29 -30.516 -0.425 1 94.5 547 GLY A N 1
ATOM 4031 C CA . GLY A 1 547 ? 28.969 -31.906 -0.85 1 94.5 547 GLY A CA 1
ATOM 4032 C C . GLY A 1 547 ? 27.625 -32.312 -1.431 1 94.5 547 GLY A C 1
ATOM 4033 O O . GLY A 1 547 ? 27.453 -33.469 -1.856 1 94.5 547 GLY A O 1
ATOM 4034 N N . GLY A 1 548 ? 26.672 -31.453 -1.402 1 96.12 548 GLY A N 1
ATOM 4035 C CA . GLY A 1 548 ? 25.359 -31.766 -1.971 1 96.12 548 GLY A CA 1
ATOM 4036 C C . GLY A 1 548 ? 25.438 -32.156 -3.438 1 96.12 548 GLY A C 1
ATOM 4037 O O . GLY A 1 548 ? 26.188 -31.562 -4.203 1 96.12 548 GLY A O 1
ATOM 4038 N N . ASP A 1 549 ? 24.609 -33.219 -3.861 1 96 549 ASP A N 1
ATOM 4039 C CA . ASP A 1 549 ? 24.703 -33.688 -5.23 1 96 549 ASP A CA 1
ATOM 4040 C C . ASP A 1 549 ? 23.328 -34.031 -5.801 1 96 549 ASP A C 1
ATOM 4042 O O . ASP A 1 549 ? 23.203 -34.844 -6.715 1 96 549 ASP A O 1
ATOM 4046 N N . ASP A 1 550 ? 22.281 -33.5 -5.199 1 94.31 550 ASP A N 1
ATOM 4047 C CA . ASP A 1 550 ? 20.953 -33.688 -5.75 1 94.31 550 ASP A CA 1
ATOM 4048 C C . ASP A 1 550 ? 20.406 -32.375 -6.324 1 94.31 550 ASP A C 1
ATOM 4050 O O . ASP A 1 550 ? 20.781 -31.297 -5.883 1 94.31 550 ASP A O 1
ATOM 4054 N N . PHE A 1 551 ? 19.625 -32.469 -7.293 1 94.19 551 PHE A N 1
ATOM 4055 C CA . PHE A 1 551 ? 18.969 -31.328 -7.922 1 94.19 551 PHE A CA 1
ATOM 4056 C C . PHE A 1 551 ? 17.656 -31.75 -8.586 1 94.19 551 PHE A C 1
ATOM 4058 O O . PHE A 1 551 ? 17.625 -32.719 -9.328 1 94.19 551 PHE A O 1
ATOM 4065 N N . ALA A 1 552 ? 16.656 -31.031 -8.305 1 93 552 ALA A N 1
ATOM 4066 C CA . ALA A 1 552 ? 15.344 -31.406 -8.836 1 93 552 ALA A CA 1
ATOM 4067 C C . ALA A 1 552 ? 14.805 -30.344 -9.781 1 93 552 ALA A C 1
ATOM 4069 O O . ALA A 1 552 ? 14.641 -29.172 -9.398 1 93 552 ALA A O 1
ATOM 4070 N N . VAL A 1 553 ? 14.578 -30.719 -11.016 1 94.25 553 VAL A N 1
ATOM 4071 C CA . VAL A 1 553 ? 13.984 -29.828 -12.016 1 94.25 553 VAL A CA 1
ATOM 4072 C C . VAL A 1 553 ? 12.484 -30.094 -12.102 1 94.25 553 VAL A C 1
ATOM 4074 O O . VAL A 1 553 ? 12.047 -31.234 -12.234 1 94.25 553 VAL A O 1
ATOM 4077 N N . THR A 1 554 ? 11.688 -28.984 -12.07 1 91.62 554 THR A N 1
ATOM 4078 C CA . THR A 1 554 ? 10.242 -29.141 -12.031 1 91.62 554 THR A CA 1
ATOM 4079 C C . THR A 1 554 ? 9.609 -28.734 -13.359 1 91.62 554 THR A C 1
ATOM 4081 O O . THR A 1 554 ? 8.453 -29.062 -13.633 1 91.62 554 THR A O 1
ATOM 4084 N N . GLY A 1 555 ? 10.305 -27.969 -14.156 1 93.56 555 GLY A N 1
ATOM 4085 C CA . GLY A 1 555 ? 9.719 -27.547 -15.414 1 93.56 555 GLY A CA 1
ATOM 4086 C C . GLY A 1 555 ? 10.625 -26.625 -16.203 1 93.56 555 GLY A C 1
ATOM 4087 O O . GLY A 1 555 ? 11.766 -26.375 -15.812 1 93.56 555 GLY A O 1
ATOM 4088 N N . VAL A 1 556 ? 10.133 -26.234 -17.422 1 95.06 556 VAL A N 1
ATOM 4089 C CA . VAL A 1 556 ? 10.82 -25.312 -18.328 1 95.06 556 VAL A CA 1
ATOM 4090 C C . VAL A 1 556 ? 9.812 -24.375 -18.984 1 95.06 556 VAL A C 1
ATOM 4092 O O . VAL A 1 556 ? 8.656 -24.75 -19.188 1 95.06 556 VAL A O 1
ATOM 4095 N N . ALA A 1 557 ? 10.266 -23.141 -19.219 1 94.56 557 ALA A N 1
ATOM 4096 C CA . ALA A 1 557 ? 9.391 -22.156 -19.844 1 94.56 557 ALA A CA 1
ATOM 4097 C C . ALA A 1 557 ? 10.172 -21.219 -20.75 1 94.56 557 ALA A C 1
ATOM 4099 O O . ALA A 1 557 ? 11.398 -21.094 -20.625 1 94.56 557 ALA A O 1
ATOM 4100 N N . VAL A 1 558 ? 9.484 -20.688 -21.734 1 93.88 558 VAL A N 1
ATOM 4101 C CA . VAL A 1 558 ? 10.008 -19.609 -22.578 1 93.88 558 VAL A CA 1
ATOM 4102 C C . VAL A 1 558 ? 9.133 -18.359 -22.422 1 93.88 558 VAL A C 1
ATOM 4104 O O . VAL A 1 558 ? 7.918 -18.422 -22.625 1 93.88 558 VAL A O 1
ATOM 4107 N N . VAL A 1 559 ? 9.758 -17.297 -22.031 1 90.56 559 VAL A N 1
ATOM 4108 C CA . VAL A 1 559 ? 9.062 -16.031 -21.781 1 90.56 559 VAL A CA 1
ATOM 4109 C C . VAL A 1 559 ? 9.438 -15.016 -22.844 1 90.56 559 VAL A C 1
ATOM 4111 O O . VAL A 1 559 ? 10.594 -14.609 -22.953 1 90.56 559 VAL A O 1
ATOM 4114 N N . PRO A 1 560 ? 8.484 -14.578 -23.609 1 88.81 560 PRO A N 1
ATOM 4115 C CA . PRO A 1 560 ? 8.773 -13.562 -24.609 1 88.81 560 PRO A CA 1
ATOM 4116 C C . PRO A 1 560 ? 8.805 -12.148 -24.031 1 88.81 560 PRO A C 1
ATOM 4118 O O . PRO A 1 560 ? 8.047 -11.836 -23.125 1 88.81 560 PRO A O 1
ATOM 4121 N N . PHE A 1 561 ? 9.656 -11.312 -24.547 1 82.25 561 PHE A N 1
ATOM 4122 C CA . PHE A 1 561 ? 9.773 -9.906 -24.188 1 82.25 561 PHE A CA 1
ATOM 4123 C C . PHE A 1 561 ? 9.609 -9.016 -25.422 1 82.25 561 PHE A C 1
ATOM 4125 O O . PHE A 1 561 ? 10.172 -9.297 -26.469 1 82.25 561 PHE A O 1
ATOM 4132 N N . THR A 1 562 ? 8.727 -8.023 -25.219 1 76.75 562 THR A N 1
ATOM 4133 C CA . THR A 1 562 ? 8.57 -7.047 -26.281 1 76.75 562 THR A CA 1
ATOM 4134 C C . THR A 1 562 ? 9.352 -5.777 -25.984 1 76.75 562 THR A C 1
ATOM 4136 O O . THR A 1 562 ? 9.602 -5.457 -24.812 1 76.75 562 THR A O 1
ATOM 4139 N N . LYS A 1 563 ? 10.016 -5.121 -27 1 61.28 563 LYS A N 1
ATOM 4140 C CA . LYS A 1 563 ? 10.711 -3.85 -26.828 1 61.28 563 LYS A CA 1
ATOM 4141 C C . LYS A 1 563 ? 9.727 -2.691 -26.703 1 61.28 563 LYS A C 1
ATOM 4143 O O . LYS A 1 563 ? 10.078 -1.625 -26.188 1 61.28 563 LYS A O 1
ATOM 4148 N N . LYS A 1 564 ? 8.586 -2.844 -27.219 1 56.97 564 LYS A N 1
ATOM 4149 C CA . LYS A 1 564 ? 7.68 -1.733 -27.484 1 56.97 564 LYS A CA 1
ATOM 4150 C C . LYS A 1 564 ? 7.02 -1.237 -26.203 1 56.97 564 LYS A C 1
ATOM 4152 O O . LYS A 1 564 ? 5.793 -1.178 -26.109 1 56.97 564 LYS A O 1
ATOM 4157 N N . VAL A 1 565 ? 7.871 -1.248 -25.109 1 56.03 565 VAL A N 1
ATOM 4158 C CA . VAL A 1 565 ? 7.074 -0.742 -24 1 56.03 565 VAL A CA 1
ATOM 4159 C C . VAL A 1 565 ? 7.09 0.785 -24 1 56.03 565 VAL A C 1
ATOM 4161 O O . VAL A 1 565 ? 8.156 1.402 -23.969 1 56.03 565 VAL A O 1
ATOM 4164 N N . THR A 1 566 ? 6.031 1.42 -24.516 1 48.69 566 THR A N 1
ATOM 4165 C CA . THR A 1 566 ? 5.922 2.871 -24.609 1 48.69 566 THR A CA 1
ATOM 4166 C C . THR A 1 566 ? 5.684 3.479 -23.219 1 48.69 566 THR A C 1
ATOM 4168 O O . THR A 1 566 ? 6.047 4.629 -22.969 1 48.69 566 THR A O 1
ATOM 4171 N N . ILE A 1 567 ? 5 2.74 -22.344 1 49.81 567 ILE A N 1
ATOM 4172 C CA . ILE A 1 567 ? 4.613 3.367 -21.078 1 49.81 567 ILE A CA 1
ATOM 4173 C C . ILE A 1 567 ? 5.328 2.68 -19.922 1 49.81 567 ILE A C 1
ATOM 4175 O O . ILE A 1 567 ? 5.543 1.466 -19.938 1 49.81 567 ILE A O 1
ATOM 4179 N N . ASN A 1 568 ? 5.93 3.387 -19.016 1 50.16 568 ASN A N 1
ATOM 4180 C CA . ASN A 1 568 ? 6.637 2.98 -17.797 1 50.16 568 ASN A CA 1
ATOM 4181 C C . ASN A 1 568 ? 7.992 2.361 -18.125 1 50.16 568 ASN A C 1
ATOM 4183 O O . ASN A 1 568 ? 8.227 1.188 -17.828 1 50.16 568 ASN A O 1
ATOM 4187 N N . ARG A 1 569 ? 8.688 3.09 -18.828 1 48.34 569 ARG A N 1
ATOM 4188 C CA . ARG A 1 569 ? 10.023 2.613 -19.172 1 48.34 569 ARG A CA 1
ATOM 4189 C C . ARG A 1 569 ? 10.867 2.381 -17.906 1 48.34 569 ARG A C 1
ATOM 4191 O O . ARG A 1 569 ? 10.719 3.1 -16.922 1 48.34 569 ARG A O 1
ATOM 4198 N N . ILE A 1 570 ? 11.453 1.258 -18 1 48.09 570 ILE A N 1
ATOM 4199 C CA . ILE A 1 570 ? 12.422 0.988 -16.938 1 48.09 570 ILE A CA 1
ATOM 4200 C C . ILE A 1 570 ? 13.461 2.104 -16.891 1 48.09 570 ILE A C 1
ATOM 4202 O O . ILE A 1 570 ? 14.07 2.436 -17.906 1 48.09 570 ILE A O 1
ATOM 4206 N N . ASP A 1 571 ? 13.383 2.873 -15.836 1 49.06 571 ASP A N 1
ATOM 4207 C CA . ASP A 1 571 ? 14.398 3.914 -15.688 1 49.06 571 ASP A CA 1
ATOM 4208 C C . ASP A 1 571 ? 15.414 3.541 -14.617 1 49.06 571 ASP A C 1
ATOM 4210 O O . ASP A 1 571 ? 15.461 2.395 -14.164 1 49.06 571 ASP A O 1
ATOM 4214 N N . GLY A 1 572 ? 16.422 4.348 -14.492 1 43.44 572 GLY A N 1
ATOM 4215 C CA . GLY A 1 572 ? 17.516 4.137 -13.555 1 43.44 572 GLY A CA 1
ATOM 4216 C C . GLY A 1 572 ? 17.047 3.781 -12.156 1 43.44 572 GLY A C 1
ATOM 4217 O O . GLY A 1 572 ? 17.703 3.006 -11.453 1 43.44 572 GLY A O 1
ATOM 4218 N N . ARG A 1 573 ? 15.867 4.125 -11.898 1 48.62 573 ARG A N 1
ATOM 4219 C CA . ARG A 1 573 ? 15.312 3.877 -10.578 1 48.62 573 ARG A CA 1
ATOM 4220 C C . ARG A 1 573 ? 14.906 2.416 -10.414 1 48.62 573 ARG A C 1
ATOM 4222 O O . ARG A 1 573 ? 15.156 1.806 -9.375 1 48.62 573 ARG A O 1
ATOM 4229 N N . HIS A 1 574 ? 14.281 2.049 -11.398 1 51.41 574 HIS A N 1
ATOM 4230 C CA . HIS A 1 574 ? 13.914 0.638 -11.461 1 51.41 574 HIS A CA 1
ATOM 4231 C C . HIS A 1 574 ? 15.148 -0.255 -11.383 1 51.41 574 HIS A C 1
ATOM 4233 O O . HIS A 1 574 ? 15.148 -1.251 -10.656 1 51.41 574 HIS A O 1
ATOM 4239 N N . MET A 1 575 ? 16.156 0.302 -12.031 1 49.94 575 MET A N 1
ATOM 4240 C CA . MET A 1 575 ? 17.391 -0.468 -12.055 1 49.94 575 MET A CA 1
ATOM 4241 C C . MET A 1 575 ? 18.031 -0.508 -10.672 1 49.94 575 MET A C 1
ATOM 4243 O O . MET A 1 575 ? 18.562 -1.542 -10.258 1 49.94 575 MET A O 1
ATOM 4247 N N . ALA A 1 576 ? 17.938 0.632 -10.016 1 49.38 576 ALA A N 1
ATOM 4248 C CA . ALA A 1 576 ? 18.516 0.688 -8.68 1 49.38 576 ALA A CA 1
ATOM 4249 C C . ALA A 1 576 ? 17.781 -0.234 -7.719 1 49.38 576 ALA A C 1
ATOM 4251 O O . ALA A 1 576 ? 18.391 -0.934 -6.914 1 49.38 576 ALA A O 1
ATOM 4252 N N . ALA A 1 577 ? 16.531 -0.222 -7.855 1 50.06 577 ALA A N 1
ATOM 4253 C CA . ALA A 1 577 ? 15.727 -1.072 -6.992 1 50.06 577 ALA A CA 1
ATOM 4254 C C . ALA A 1 577 ? 15.992 -2.549 -7.262 1 50.06 577 ALA A C 1
ATOM 4256 O O . ALA A 1 577 ? 16.094 -3.35 -6.332 1 50.06 577 ALA A O 1
ATOM 4257 N N . VAL A 1 578 ? 16.172 -2.842 -8.469 1 51.72 578 VAL A N 1
ATOM 4258 C CA . VAL A 1 578 ? 16.391 -4.223 -8.891 1 51.72 578 VAL A CA 1
ATOM 4259 C C . VAL A 1 578 ? 17.781 -4.672 -8.469 1 51.72 578 VAL A C 1
ATOM 4261 O O . VAL A 1 578 ? 17.984 -5.82 -8.062 1 51.72 578 VAL A O 1
ATOM 4264 N N . ARG A 1 579 ? 18.703 -3.729 -8.555 1 50.69 579 ARG A N 1
ATOM 4265 C CA . ARG A 1 579 ? 20.062 -4.066 -8.141 1 50.69 579 ARG A CA 1
ATOM 4266 C C . ARG A 1 579 ? 20.125 -4.418 -6.656 1 50.69 579 ARG A C 1
ATOM 4268 O O . ARG A 1 579 ? 20.891 -5.281 -6.246 1 50.69 579 ARG A O 1
ATOM 4275 N N . ALA A 1 580 ? 19.375 -3.75 -5.992 1 48.12 580 ALA A N 1
ATOM 4276 C CA . ALA A 1 580 ? 19.359 -3.99 -4.551 1 48.12 580 ALA A CA 1
ATOM 4277 C C . ALA A 1 580 ? 18.922 -5.414 -4.234 1 48.12 580 ALA A C 1
ATOM 4279 O O . ALA A 1 580 ? 19.281 -5.973 -3.199 1 48.12 580 ALA A O 1
ATOM 4280 N N . GLU A 1 581 ? 18.047 -5.934 -5.047 1 48.72 581 GLU A N 1
ATOM 4281 C CA . GLU A 1 581 ? 17.609 -7.309 -4.824 1 48.72 581 GLU A CA 1
ATOM 4282 C C . GLU A 1 581 ? 18.719 -8.297 -5.141 1 48.72 581 GLU A C 1
ATOM 4284 O O . GLU A 1 581 ? 18.641 -9.469 -4.758 1 48.72 581 GLU A O 1
ATOM 4289 N N . GLY A 1 582 ? 19.922 -7.863 -5.262 1 41.38 582 GLY A N 1
ATOM 4290 C CA . GLY A 1 582 ? 20.984 -8.781 -5.625 1 41.38 582 GLY A CA 1
ATOM 4291 C C . GLY A 1 582 ? 20.625 -9.719 -6.758 1 41.38 582 GLY A C 1
ATOM 4292 O O . GLY A 1 582 ? 21.438 -10.523 -7.199 1 41.38 582 GLY A O 1
ATOM 4293 N N . ASP A 1 583 ? 19.5 -10.227 -6.645 1 40.88 583 ASP A N 1
ATOM 4294 C CA . ASP A 1 583 ? 19.219 -11.43 -7.43 1 40.88 583 ASP A CA 1
ATOM 4295 C C . ASP A 1 583 ? 19.031 -11.086 -8.906 1 40.88 583 ASP A C 1
ATOM 4297 O O . ASP A 1 583 ? 18.641 -9.969 -9.25 1 40.88 583 ASP A O 1
ATOM 4301 N N . GLN A 1 584 ? 19.953 -11.789 -9.625 1 36.28 584 GLN A N 1
ATOM 4302 C CA . GLN A 1 584 ? 19.891 -11.922 -11.078 1 36.28 584 GLN A CA 1
ATOM 4303 C C . GLN A 1 584 ? 18.453 -12.109 -11.547 1 36.28 584 GLN A C 1
ATOM 4305 O O . GLN A 1 584 ? 17.875 -13.195 -11.422 1 36.28 584 GLN A O 1
ATOM 4310 N N . LEU A 1 585 ? 17.625 -11.664 -10.938 1 37.75 585 LEU A N 1
ATOM 4311 C CA . LEU A 1 585 ? 16.719 -12.18 -11.969 1 37.75 585 LEU A CA 1
ATOM 4312 C C . LEU A 1 585 ? 17.312 -11.977 -13.359 1 37.75 585 LEU A C 1
ATOM 4314 O O . LEU A 1 585 ? 18.016 -11 -13.602 1 37.75 585 LEU A O 1
ATOM 4318 N N . PRO A 1 586 ? 17.516 -13.016 -14.055 1 36.22 586 PRO A N 1
ATOM 4319 C CA . PRO A 1 586 ? 17.656 -12.711 -15.484 1 36.22 586 PRO A CA 1
ATOM 4320 C C . PRO A 1 586 ? 16.953 -11.422 -15.883 1 36.22 586 PRO A C 1
ATOM 4322 O O . PRO A 1 586 ? 16.938 -11.062 -17.062 1 36.22 586 PRO A O 1
ATOM 4325 N N . PHE A 1 587 ? 15.859 -11.117 -15.234 1 35.47 587 PHE A N 1
ATOM 4326 C CA . PHE A 1 587 ? 15.141 -10.094 -15.992 1 35.47 587 PHE A CA 1
ATOM 4327 C C . PHE A 1 587 ? 15.773 -8.727 -15.781 1 35.47 587 PHE A C 1
ATOM 4329 O O . PHE A 1 587 ? 15.125 -7.699 -16.016 1 35.47 587 PHE A O 1
ATOM 4336 N N . SER A 1 588 ? 16.562 -8.617 -14.82 1 33.34 588 SER A N 1
ATOM 4337 C CA . SER A 1 588 ? 17.344 -7.375 -14.82 1 33.34 588 SER A CA 1
ATOM 4338 C C . SER A 1 588 ? 17.875 -7.055 -16.219 1 33.34 588 SER A C 1
ATOM 4340 O O . SER A 1 588 ? 18.688 -7.797 -16.75 1 33.34 588 SER A O 1
ATOM 4342 N N . TRP A 1 589 ? 17.094 -6.641 -17.062 1 31.3 589 TRP A N 1
ATOM 4343 C CA . TRP A 1 589 ? 17.375 -6.223 -18.422 1 31.3 589 TRP A CA 1
ATOM 4344 C C . TRP A 1 589 ? 18.641 -5.359 -18.484 1 31.3 589 TRP A C 1
ATOM 4346 O O . TRP A 1 589 ? 18.703 -4.32 -17.812 1 31.3 589 TRP A O 1
ATOM 4356 N N . PRO A 1 590 ? 19.906 -5.891 -18.375 1 29.69 590 PRO A N 1
ATOM 4357 C CA . PRO A 1 590 ? 20.969 -5 -18.859 1 29.69 590 PRO A CA 1
ATOM 4358 C C . PRO A 1 590 ? 20.484 -4.074 -19.984 1 29.69 590 PRO A C 1
ATOM 4360 O O . PRO A 1 590 ? 19.688 -4.48 -20.828 1 29.69 590 PRO A O 1
ATOM 4363 N N . MET B 1 1 ? 19.672 37.062 -41.188 1 21.44 1 MET B N 1
ATOM 4364 C CA . MET B 1 1 ? 19.109 38.312 -41.625 1 21.44 1 MET B CA 1
ATOM 4365 C C . MET B 1 1 ? 17.672 38.469 -41.156 1 21.44 1 MET B C 1
ATOM 4367 O O . MET B 1 1 ? 17.031 39.469 -41.438 1 21.44 1 MET B O 1
ATOM 4371 N N . PHE B 1 2 ? 17 37.219 -40.875 1 20.8 2 PHE B N 1
ATOM 4372 C CA . PHE B 1 2 ? 15.664 36.719 -40.625 1 20.8 2 PHE B CA 1
ATOM 4373 C C . PHE B 1 2 ? 15.125 37.219 -39.312 1 20.8 2 PHE B C 1
ATOM 4375 O O . PHE B 1 2 ? 13.922 37.156 -39.031 1 20.8 2 PHE B O 1
ATOM 4382 N N . ALA B 1 3 ? 16.047 37.344 -38.281 1 20.12 3 ALA B N 1
ATOM 4383 C CA . ALA B 1 3 ? 15.719 37.344 -36.844 1 20.12 3 ALA B CA 1
ATOM 4384 C C . ALA B 1 3 ? 15.062 38.656 -36.438 1 20.12 3 ALA B C 1
ATOM 4386 O O . ALA B 1 3 ? 14.383 38.688 -35.406 1 20.12 3 ALA B O 1
ATOM 4387 N N . ALA B 1 4 ? 15.414 39.75 -37.094 1 19.58 4 ALA B N 1
ATOM 4388 C CA . ALA B 1 4 ? 15.305 41.094 -36.562 1 19.58 4 ALA B CA 1
ATOM 4389 C C . ALA B 1 4 ? 13.859 41.594 -36.594 1 19.58 4 ALA B C 1
ATOM 4391 O O . ALA B 1 4 ? 13.461 42.438 -35.781 1 19.58 4 ALA B O 1
ATOM 4392 N N . ALA B 1 5 ? 13.148 41.25 -37.719 1 20.22 5 ALA B N 1
ATOM 4393 C CA . ALA B 1 5 ? 12.102 42.156 -38.188 1 20.22 5 ALA B CA 1
ATOM 4394 C C . ALA B 1 5 ? 10.859 42.031 -37.312 1 20.22 5 ALA B C 1
ATOM 4396 O O . ALA B 1 5 ? 9.938 42.844 -37.438 1 20.22 5 ALA B O 1
ATOM 4397 N N . ALA B 1 6 ? 10.68 40.812 -36.688 1 19.91 6 ALA B N 1
ATOM 4398 C CA . ALA B 1 6 ? 9.312 40.531 -36.25 1 19.91 6 ALA B CA 1
ATOM 4399 C C . ALA B 1 6 ? 8.969 41.344 -35 1 19.91 6 ALA B C 1
ATOM 4401 O O . ALA B 1 6 ? 8.07 40.969 -34.25 1 19.91 6 ALA B O 1
ATOM 4402 N N . ALA B 1 7 ? 9.867 42.312 -34.469 1 20.98 7 ALA B N 1
ATOM 4403 C CA . ALA B 1 7 ? 9.797 43 -33.156 1 20.98 7 ALA B CA 1
ATOM 4404 C C . ALA B 1 7 ? 8.617 43.969 -33.125 1 20.98 7 ALA B C 1
ATOM 4406 O O . ALA B 1 7 ? 8.133 44.281 -32.031 1 20.98 7 ALA B O 1
ATOM 4407 N N . ALA B 1 8 ? 8.281 44.625 -34.281 1 22.64 8 ALA B N 1
ATOM 4408 C CA . ALA B 1 8 ? 7.715 45.969 -34.25 1 22.64 8 ALA B CA 1
ATOM 4409 C C . ALA B 1 8 ? 6.246 45.969 -33.844 1 22.64 8 ALA B C 1
ATOM 4411 O O . ALA B 1 8 ? 5.719 46.938 -33.344 1 22.64 8 ALA B O 1
ATOM 4412 N N . GLU B 1 9 ? 5.441 44.969 -34.344 1 22.12 9 GLU B N 1
ATOM 4413 C CA . GLU B 1 9 ? 4 45.156 -34.406 1 22.12 9 GLU B CA 1
ATOM 4414 C C . GLU B 1 9 ? 3.365 45.125 -33.031 1 22.12 9 GLU B C 1
ATOM 4416 O O . GLU B 1 9 ? 2.162 45.375 -32.875 1 22.12 9 GLU B O 1
ATOM 4421 N N . ALA B 1 10 ? 4.078 44.594 -31.906 1 21.05 10 ALA B N 1
ATOM 4422 C CA . ALA B 1 10 ? 3.33 44.219 -30.703 1 21.05 10 ALA B CA 1
ATOM 4423 C C . ALA B 1 10 ? 2.994 45.438 -29.875 1 21.05 10 ALA B C 1
ATOM 4425 O O . ALA B 1 10 ? 2.322 45.344 -28.844 1 21.05 10 ALA B O 1
ATOM 4426 N N . THR B 1 11 ? 3.527 46.688 -30.125 1 21.69 11 THR B N 1
ATOM 4427 C CA . THR B 1 11 ? 3.598 47.688 -29.078 1 21.69 11 THR B CA 1
ATOM 4428 C C . THR B 1 11 ? 2.258 48.406 -28.922 1 21.69 11 THR B C 1
ATOM 4430 O O . THR B 1 11 ? 1.96 48.969 -27.859 1 21.69 11 THR B O 1
ATOM 4433 N N . ALA B 1 12 ? 1.485 48.625 -29.969 1 20.39 12 ALA B N 1
ATOM 4434 C CA . ALA B 1 12 ? 0.554 49.75 -29.984 1 20.39 12 ALA B CA 1
ATOM 4435 C C . ALA B 1 12 ? -0.639 49.5 -29.062 1 20.39 12 ALA B C 1
ATOM 4437 O O . ALA B 1 12 ? -1.324 50.438 -28.641 1 20.39 12 ALA B O 1
ATOM 4438 N N . ALA B 1 13 ? -1.09 48.188 -29.141 1 21.83 13 ALA B N 1
ATOM 4439 C CA . ALA B 1 13 ? -2.486 48.031 -28.734 1 21.83 13 ALA B CA 1
ATOM 4440 C C . ALA B 1 13 ? -2.645 48.281 -27.234 1 21.83 13 ALA B C 1
ATOM 4442 O O . ALA B 1 13 ? -3.664 47.938 -26.641 1 21.83 13 ALA B O 1
ATOM 4443 N N . ALA B 1 14 ? -1.576 48.719 -26.453 1 21.06 14 ALA B N 1
ATOM 4444 C CA . ALA B 1 14 ? -1.618 48.719 -24.984 1 21.06 14 ALA B CA 1
ATOM 4445 C C . ALA B 1 14 ? -2.508 49.844 -24.453 1 21.06 14 ALA B C 1
ATOM 4447 O O . ALA B 1 14 ? -2.729 49.938 -23.25 1 21.06 14 ALA B O 1
ATOM 4448 N N . ALA B 1 15 ? -2.826 50.875 -25.266 1 21.62 15 ALA B N 1
ATOM 4449 C CA . ALA B 1 15 ? -3.074 52.156 -24.609 1 21.62 15 ALA B CA 1
ATOM 4450 C C . ALA B 1 15 ? -4.402 52.156 -23.844 1 21.62 15 ALA B C 1
ATOM 4452 O O . ALA B 1 15 ? -4.508 52.688 -22.75 1 21.62 15 ALA B O 1
ATOM 4453 N N . THR B 1 16 ? -5.508 51.875 -24.594 1 21.5 16 THR B N 1
ATOM 4454 C CA . THR B 1 16 ? -6.699 52.656 -24.312 1 21.5 16 THR B CA 1
ATOM 4455 C C . THR B 1 16 ? -7.406 52.156 -23.062 1 21.5 16 THR B C 1
ATOM 4457 O O . THR B 1 16 ? -8.414 52.719 -22.625 1 21.5 16 THR B O 1
ATOM 4460 N N . VAL B 1 17 ? -7.156 50.844 -22.625 1 21.58 17 VAL B N 1
ATOM 4461 C CA . VAL B 1 17 ? -8.203 50.25 -21.797 1 21.58 17 VAL B CA 1
ATOM 4462 C C . VAL B 1 17 ? -8.141 50.844 -20.391 1 21.58 17 VAL B C 1
ATOM 4464 O O . VAL B 1 17 ? -7.613 50.219 -19.469 1 21.58 17 VAL B O 1
ATOM 4467 N N . THR B 1 18 ? -7.621 52.125 -20.219 1 20.78 18 THR B N 1
ATOM 4468 C CA . THR B 1 18 ? -7.273 52.688 -18.922 1 20.78 18 THR B CA 1
ATOM 4469 C C . THR B 1 18 ? -8.516 52.844 -18.047 1 20.78 18 THR B C 1
ATOM 4471 O O . THR B 1 18 ? -8.453 52.625 -16.828 1 20.78 18 THR B O 1
ATOM 4474 N N . ALA B 1 19 ? -9.602 53.531 -18.516 1 21.7 19 ALA B N 1
ATOM 4475 C CA . ALA B 1 19 ? -10.328 54.5 -17.734 1 21.7 19 ALA B CA 1
ATOM 4476 C C . ALA B 1 19 ? -11.297 53.844 -16.75 1 21.7 19 ALA B C 1
ATOM 4478 O O . ALA B 1 19 ? -11.445 54.281 -15.617 1 21.7 19 ALA B O 1
ATOM 4479 N N . THR B 1 20 ? -12.203 53.031 -17.281 1 22.19 20 THR B N 1
ATOM 4480 C CA . THR B 1 20 ? -13.539 53 -16.703 1 22.19 20 THR B CA 1
ATOM 4481 C C . THR B 1 20 ? -13.555 52.219 -15.398 1 22.19 20 THR B C 1
ATOM 4483 O O . THR B 1 20 ? -14.609 52 -14.797 1 22.19 20 THR B O 1
ATOM 4486 N N . ASN B 1 21 ? -12.383 51.562 -15.039 1 20.78 21 ASN B N 1
ATOM 4487 C CA . ASN B 1 21 ? -12.453 50.438 -14.109 1 20.78 21 ASN B CA 1
ATOM 4488 C C . ASN B 1 21 ? -12.617 50.906 -12.672 1 20.78 21 ASN B C 1
ATOM 4490 O O . ASN B 1 21 ? -12.406 50.156 -11.734 1 20.78 21 ASN B O 1
ATOM 4494 N N . THR B 1 22 ? -12.68 52.281 -12.438 1 22.89 22 THR B N 1
ATOM 4495 C CA . THR B 1 22 ? -12.438 52.844 -11.117 1 22.89 22 THR B CA 1
ATOM 4496 C C . THR B 1 22 ? -13.625 52.594 -10.195 1 22.89 22 THR B C 1
ATOM 4498 O O . THR B 1 22 ? -13.461 52.438 -8.984 1 22.89 22 THR B O 1
ATOM 4501 N N . ALA B 1 23 ? -14.859 52.875 -10.758 1 23.75 23 ALA B N 1
ATOM 4502 C CA . ALA B 1 23 ? -15.969 53.312 -9.914 1 23.75 23 ALA B CA 1
ATOM 4503 C C . ALA B 1 23 ? -16.5 52.156 -9.047 1 23.75 23 ALA B C 1
ATOM 4505 O O . ALA B 1 23 ? -16.875 52.375 -7.895 1 23.75 23 ALA B O 1
ATOM 4506 N N . GLU B 1 24 ? -16.641 51 -9.75 1 23.23 24 GLU B N 1
ATOM 4507 C CA . GLU B 1 24 ? -17.547 50.031 -9.109 1 23.23 24 GLU B CA 1
ATOM 4508 C C . GLU B 1 24 ? -16.891 49.406 -7.887 1 23.23 24 GLU B C 1
ATOM 4510 O O . GLU B 1 24 ? -17.531 48.625 -7.164 1 23.23 24 GLU B O 1
ATOM 4515 N N . VAL B 1 25 ? -15.57 49.688 -7.645 1 23.94 25 VAL B N 1
ATOM 4516 C CA . VAL B 1 25 ? -14.844 49.062 -6.551 1 23.94 25 VAL B CA 1
ATOM 4517 C C . VAL B 1 25 ? -15.359 49.562 -5.215 1 23.94 25 VAL B C 1
ATOM 4519 O O . VAL B 1 25 ? -15.109 48.969 -4.164 1 23.94 25 VAL B O 1
ATOM 4522 N N . ASP B 1 26 ? -15.984 50.844 -5.324 1 23.42 26 ASP B N 1
ATOM 4523 C CA . ASP B 1 26 ? -16.234 51.562 -4.082 1 23.42 26 ASP B CA 1
ATOM 4524 C C . ASP B 1 26 ? -17.344 50.875 -3.271 1 23.42 26 ASP B C 1
ATOM 4526 O O . ASP B 1 26 ? -17.328 50.938 -2.039 1 23.42 26 ASP B O 1
ATOM 4530 N N . LEU B 1 27 ? -18.375 50.406 -4.098 1 23.56 27 LEU B N 1
ATOM 4531 C CA . LEU B 1 27 ? -19.594 50.062 -3.387 1 23.56 27 LEU B CA 1
ATOM 4532 C C . LEU B 1 27 ? -19.359 48.875 -2.465 1 23.56 27 LEU B C 1
ATOM 4534 O O . LEU B 1 27 ? -19.984 48.75 -1.405 1 23.56 27 LEU B O 1
ATOM 4538 N N . ILE B 1 28 ? -18.422 47.969 -2.936 1 23.05 28 ILE B N 1
ATOM 4539 C CA . ILE B 1 28 ? -18.375 46.719 -2.207 1 23.05 28 ILE B CA 1
ATOM 4540 C C . ILE B 1 28 ? -17.75 46.938 -0.832 1 23.05 28 ILE B C 1
ATOM 4542 O O . ILE B 1 28 ? -17.922 46.094 0.069 1 23.05 28 ILE B O 1
ATOM 4546 N N . GLN B 1 29 ? -17.016 48.062 -0.644 1 22.75 29 GLN B N 1
ATOM 4547 C CA . GLN B 1 29 ? -16.25 48.25 0.587 1 22.75 29 GLN B CA 1
ATOM 4548 C C . GLN B 1 29 ? -17.172 48.562 1.76 1 22.75 29 GLN B C 1
ATOM 4550 O O . GLN B 1 29 ? -16.844 48.281 2.912 1 22.75 29 GLN B O 1
ATOM 4555 N N . ARG B 1 30 ? -18.219 49.312 1.476 1 24.52 30 ARG B N 1
ATOM 4556 C CA . ARG B 1 30 ? -18.938 49.969 2.568 1 24.52 30 ARG B CA 1
ATOM 4557 C C . ARG B 1 30 ? -19.719 48.938 3.391 1 24.52 30 ARG B C 1
ATOM 4559 O O . ARG B 1 30 ? -20.031 49.188 4.559 1 24.52 30 ARG B O 1
ATOM 4566 N N . SER B 1 31 ? -20.312 47.969 2.664 1 22.86 31 SER B N 1
ATOM 4567 C CA . SER B 1 31 ? -21.312 47.188 3.412 1 22.86 31 SER B CA 1
ATOM 4568 C C . SER B 1 31 ? -20.656 46.344 4.508 1 22.86 31 SER B C 1
ATOM 4570 O O . SER B 1 31 ? -21.344 45.656 5.254 1 22.86 31 SER B O 1
ATOM 4572 N N . ALA B 1 32 ? -19.344 46.125 4.473 1 23.53 32 ALA B N 1
ATOM 4573 C CA . ALA B 1 32 ? -18.703 45.25 5.438 1 23.53 32 ALA B CA 1
ATOM 4574 C C . ALA B 1 32 ? -18.672 45.875 6.824 1 23.53 32 ALA B C 1
ATOM 4576 O O . ALA B 1 32 ? -18.281 45.219 7.801 1 23.53 32 ALA B O 1
ATOM 4577 N N . ARG B 1 33 ? -18.906 47.219 6.871 1 23.02 33 ARG B N 1
ATOM 4578 C CA . ARG B 1 33 ? -18.531 47.844 8.125 1 23.02 33 ARG B CA 1
ATOM 4579 C C . ARG B 1 33 ? -19.5 47.469 9.25 1 23.02 33 ARG B C 1
ATOM 4581 O O . ARG B 1 33 ? -19.125 47.469 10.422 1 23.02 33 ARG B O 1
ATOM 4588 N N . HIS B 1 34 ? -20.797 47.562 8.906 1 22.52 34 HIS B N 1
ATOM 4589 C CA . HIS B 1 34 ? -21.688 47.812 10.031 1 22.52 34 HIS B CA 1
ATOM 4590 C C . HIS B 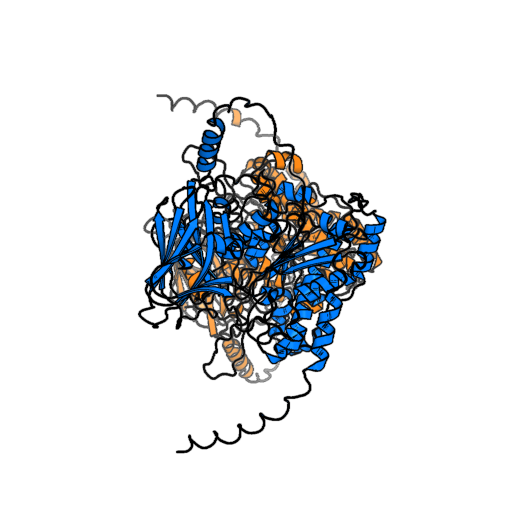1 34 ? -21.812 46.562 10.93 1 22.52 34 HIS B C 1
ATOM 4592 O O . HIS B 1 34 ? -22.469 46.625 11.969 1 22.52 34 HIS B O 1
ATOM 4598 N N . VAL B 1 35 ? -21.734 45.375 10.352 1 23.25 35 VAL B N 1
ATOM 4599 C CA . VAL B 1 35 ? -22.375 44.375 11.195 1 23.25 35 VAL B CA 1
ATOM 4600 C C . VAL B 1 35 ? -21.5 44.062 12.406 1 23.25 35 VAL B C 1
ATOM 4602 O O . VAL B 1 35 ? -21.531 42.969 12.953 1 23.25 35 VAL B O 1
ATOM 4605 N N . LEU B 1 36 ? -20.562 45.031 12.781 1 22.56 36 LEU B N 1
ATOM 4606 C CA . LEU B 1 36 ? -19.609 44.625 13.797 1 22.56 36 LEU B CA 1
ATOM 4607 C C . LEU B 1 36 ? -20.297 44.344 15.125 1 22.56 36 LEU B C 1
ATOM 4609 O O . LEU B 1 36 ? -20 43.344 15.797 1 22.56 36 LEU B O 1
ATOM 4613 N N . GLY B 1 37 ? -20.75 45.438 15.945 1 22.16 37 GLY B N 1
ATOM 4614 C CA . GLY B 1 37 ? -20.438 45.594 17.359 1 22.16 37 GLY B CA 1
ATOM 4615 C C . GLY B 1 37 ? -21.438 44.875 18.25 1 22.16 37 GLY B C 1
ATOM 4616 O O . GLY B 1 37 ? -21.359 44.969 19.484 1 22.16 37 GLY B O 1
ATOM 4617 N N . ALA B 1 38 ? -22.688 44.719 17.891 1 23.25 38 ALA B N 1
ATOM 4618 C CA . ALA B 1 38 ? -23.531 44.562 19.078 1 23.25 38 ALA B CA 1
ATOM 4619 C C . ALA B 1 38 ? -23.188 43.281 19.812 1 23.25 38 ALA B C 1
ATOM 4621 O O . ALA B 1 38 ? -23.281 42.188 19.234 1 23.25 38 ALA B O 1
ATOM 4622 N N . GLN B 1 39 ? -22.375 43.375 20.812 1 24.02 39 GLN B N 1
ATOM 4623 C CA . GLN B 1 39 ? -21.938 42.375 21.797 1 24.02 39 GLN B CA 1
ATOM 4624 C C . GLN B 1 39 ? -23.125 41.719 22.484 1 24.02 39 GLN B C 1
ATOM 4626 O O . GLN B 1 39 ? -23.75 42.312 23.359 1 24.02 39 GLN B O 1
ATOM 4631 N N . ASN B 1 40 ? -24.219 41.438 21.812 1 25.05 40 ASN B N 1
ATOM 4632 C CA . ASN B 1 40 ? -25.25 40.875 22.703 1 25.05 40 ASN B CA 1
ATOM 4633 C C . ASN B 1 40 ? -24.719 39.688 23.5 1 25.05 40 ASN B C 1
ATOM 4635 O O . ASN B 1 40 ? -24.266 38.688 22.938 1 25.05 40 ASN B O 1
ATOM 4639 N N . LYS B 1 41 ? -24.266 39.938 24.719 1 29.12 41 LYS B N 1
ATOM 4640 C CA . LYS B 1 41 ? -23.922 39 25.781 1 29.12 41 LYS B CA 1
ATOM 4641 C C . LYS B 1 41 ? -25.031 37.969 26 1 29.12 41 LYS B C 1
ATOM 4643 O O . LYS B 1 41 ? -25.797 38.094 26.953 1 29.12 41 LYS B O 1
ATOM 4648 N N . ALA B 1 42 ? -25.812 37.656 25.031 1 30.36 42 ALA B N 1
ATOM 4649 C CA . ALA B 1 42 ? -26.688 36.594 25.547 1 30.36 42 ALA B CA 1
ATOM 4650 C C . ALA B 1 42 ? -25.891 35.406 26.047 1 30.36 42 ALA B C 1
ATOM 4652 O O . ALA B 1 42 ? -24.828 35.062 25.5 1 30.36 42 ALA B O 1
ATOM 4653 N N . PRO B 1 43 ? -26.078 35.031 27.297 1 30.22 43 PRO B N 1
ATOM 4654 C CA . PRO B 1 43 ? -25.375 33.875 27.859 1 30.22 43 PRO B CA 1
ATOM 4655 C C . PRO B 1 43 ? -25.266 32.719 26.875 1 30.22 43 PRO B C 1
ATOM 4657 O O . PRO B 1 43 ? -26.125 32.531 26.016 1 30.22 43 PRO B O 1
ATOM 4660 N N . ALA B 1 44 ? -24.078 32.406 26.531 1 30.61 44 ALA B N 1
ATOM 4661 C CA . ALA B 1 44 ? -23.844 31.188 25.734 1 30.61 44 ALA B CA 1
ATOM 4662 C C . ALA B 1 44 ? -24.734 30.047 26.203 1 30.61 44 ALA B C 1
ATOM 4664 O O . ALA B 1 44 ? -24.453 29.406 27.219 1 30.61 44 ALA B O 1
ATOM 4665 N N . ARG B 1 45 ? -26.016 30.281 26.188 1 29.47 45 ARG B N 1
ATOM 4666 C CA . ARG B 1 45 ? -26.719 29.031 26.422 1 29.47 45 ARG B CA 1
ATOM 4667 C C . ARG B 1 45 ? -26.047 27.875 25.672 1 29.47 45 ARG B C 1
ATOM 4669 O O . ARG B 1 45 ? -25.906 27.922 24.453 1 29.47 45 ARG B O 1
ATOM 4676 N N . GLN B 1 46 ? -25.094 27.219 26.281 1 32.75 46 GLN B N 1
ATOM 4677 C CA . GLN B 1 46 ? -24.703 25.891 25.781 1 32.75 46 GLN B CA 1
ATOM 4678 C C . GLN B 1 46 ? -25.875 25.203 25.094 1 32.75 46 GLN B C 1
ATOM 4680 O O . GLN B 1 46 ? -26.766 24.641 25.766 1 32.75 46 GLN B O 1
ATOM 4685 N N . LEU B 1 47 ? -26.516 25.891 24.172 1 34 47 LEU B N 1
ATOM 4686 C CA . LEU B 1 47 ? -27.516 25.109 23.453 1 34 47 LEU B CA 1
ATOM 4687 C C . LEU B 1 47 ? -27.094 23.656 23.312 1 34 47 LEU B C 1
ATOM 4689 O O . LEU B 1 47 ? -26.062 23.359 22.719 1 34 47 LEU B O 1
ATOM 4693 N N . HIS B 1 48 ? -27.203 22.891 24.297 1 40.97 48 HIS B N 1
ATOM 4694 C CA . HIS B 1 48 ? -27.188 21.438 24.141 1 40.97 48 HIS B CA 1
ATOM 4695 C C . HIS B 1 48 ? -27.672 21.016 22.766 1 40.97 48 HIS B C 1
ATOM 4697 O O . HIS B 1 48 ? -28.875 21.031 22.484 1 40.97 48 HIS B O 1
ATOM 4703 N N . GLN B 1 49 ? -26.984 21.453 21.75 1 52.72 49 GLN B N 1
ATOM 4704 C CA . GLN B 1 49 ? -27.344 20.969 20.422 1 52.72 49 GLN B CA 1
ATOM 4705 C C . GLN B 1 49 ? -27.75 19.5 20.453 1 52.72 49 GLN B C 1
ATOM 4707 O O . GLN B 1 49 ? -26.984 18.641 20.906 1 52.72 49 GLN B O 1
ATOM 4712 N N . ALA B 1 50 ? -29.031 19.266 20.562 1 64.19 50 ALA B N 1
ATOM 4713 C CA . ALA B 1 50 ? -29.656 17.953 20.625 1 64.19 50 ALA B CA 1
ATOM 4714 C C . ALA B 1 50 ? -29.031 17 19.594 1 64.19 50 ALA B C 1
ATOM 4716 O O . ALA B 1 50 ? -28.703 17.422 18.484 1 64.19 50 ALA B O 1
ATOM 4717 N N . GLU B 1 51 ? -28.484 15.922 20.062 1 81.44 51 GLU B N 1
ATOM 4718 C CA . GLU B 1 51 ? -28.047 14.844 19.172 1 81.44 51 GLU B CA 1
ATOM 4719 C C . GLU B 1 51 ? -29.078 14.578 18.078 1 81.44 51 GLU B C 1
ATOM 4721 O O . GLU B 1 51 ? -30.281 14.625 18.328 1 81.44 51 GLU B O 1
ATOM 4726 N N . PRO B 1 52 ? -28.578 14.578 16.859 1 87.19 52 PRO B N 1
ATOM 4727 C CA . PRO B 1 52 ? -29.516 14.289 15.781 1 87.19 52 PRO B CA 1
ATOM 4728 C C . PRO B 1 52 ? -30.234 12.953 15.969 1 87.19 52 PRO B C 1
ATOM 4730 O O . PRO B 1 52 ? -29.641 11.992 16.453 1 87.19 52 PRO B O 1
ATOM 4733 N N . SER B 1 53 ? -31.484 13.023 15.68 1 82.62 53 SER B N 1
ATOM 4734 C CA . SER B 1 53 ? -32.281 11.805 15.742 1 82.62 53 SER B CA 1
ATOM 4735 C C . SER B 1 53 ? -31.953 10.859 14.586 1 82.62 53 SER B C 1
ATOM 4737 O O . SER B 1 53 ? -31.234 11.242 13.664 1 82.62 53 SER B O 1
ATOM 4739 N N . ALA B 1 54 ? -32.406 9.633 14.688 1 85 54 ALA B N 1
ATOM 4740 C CA . ALA B 1 54 ? -32.281 8.672 13.594 1 85 54 ALA B CA 1
ATOM 4741 C C . ALA B 1 54 ? -32.938 9.203 12.32 1 85 54 ALA B C 1
ATOM 4743 O O . ALA B 1 54 ? -32.438 8.961 11.219 1 85 54 ALA B O 1
ATOM 4744 N N . GLU B 1 55 ? -34.031 9.906 12.516 1 86.31 55 GLU B N 1
ATOM 4745 C CA . GLU B 1 55 ? -34.719 10.508 11.375 1 86.31 55 GLU B CA 1
ATOM 4746 C C . GLU B 1 55 ? -33.875 11.609 10.734 1 86.31 55 GLU B C 1
ATOM 4748 O O . GLU B 1 55 ? -33.844 11.75 9.516 1 86.31 55 GLU B O 1
ATOM 4753 N N . ASP B 1 56 ? -33.219 12.398 11.578 1 87.5 56 ASP B N 1
ATOM 4754 C CA . ASP B 1 56 ? -32.344 13.438 11.07 1 87.5 56 ASP B CA 1
ATOM 4755 C C . ASP B 1 56 ? -31.219 12.836 10.227 1 87.5 56 ASP B C 1
ATOM 4757 O O . ASP B 1 56 ? -30.875 13.367 9.164 1 87.5 56 ASP B O 1
ATOM 4761 N N . MET B 1 57 ? -30.734 11.781 10.711 1 90.31 57 MET B N 1
ATOM 4762 C CA . MET B 1 57 ? -29.641 11.094 10.016 1 90.31 57 MET B CA 1
ATOM 4763 C C . MET B 1 57 ? -30.125 10.539 8.672 1 90.31 57 MET B C 1
ATOM 4765 O O . MET B 1 57 ? -29.406 10.633 7.672 1 90.31 57 MET B O 1
ATOM 4769 N N . GLN B 1 58 ? -31.234 9.992 8.672 1 91.25 58 GLN B N 1
ATOM 4770 C CA . GLN B 1 58 ? -31.812 9.43 7.445 1 91.25 58 GLN B CA 1
ATOM 4771 C C . GLN B 1 58 ? -32.062 10.523 6.418 1 91.25 58 GLN B C 1
ATOM 4773 O O . GLN B 1 58 ? -31.812 10.344 5.227 1 91.25 58 GLN B O 1
ATOM 4778 N N . GLN B 1 59 ? -32.625 11.609 6.875 1 91.25 59 GLN B N 1
ATOM 4779 C CA . GLN B 1 59 ? -32.906 12.727 5.977 1 91.25 59 GLN B CA 1
ATOM 4780 C C . GLN B 1 59 ? -31.594 13.297 5.41 1 91.25 59 GLN B C 1
ATOM 4782 O O . GLN B 1 59 ? -31.531 13.648 4.227 1 91.25 59 GLN B O 1
ATOM 4787 N N . ALA B 1 60 ? -30.609 13.398 6.266 1 93.25 60 ALA B N 1
ATOM 4788 C CA . ALA B 1 60 ? -29.312 13.875 5.816 1 93.25 60 ALA B CA 1
ATOM 4789 C C . ALA B 1 60 ? -28.719 12.945 4.758 1 93.25 60 ALA B C 1
ATOM 4791 O O . ALA B 1 60 ? -28.125 13.406 3.775 1 93.25 60 ALA B O 1
ATOM 4792 N N . LEU B 1 61 ? -28.812 11.656 4.98 1 94.62 61 LEU B N 1
ATOM 4793 C CA . LEU B 1 61 ? -28.312 10.656 4.043 1 94.62 61 LEU B CA 1
ATOM 4794 C C . LEU B 1 61 ? -29 10.789 2.689 1 94.62 61 LEU B C 1
ATOM 4796 O O . LEU B 1 61 ? -28.344 10.758 1.647 1 94.62 61 LEU B O 1
ATOM 4800 N N . LEU B 1 62 ? -30.312 10.953 2.707 1 94.06 62 LEU B N 1
ATOM 4801 C CA . LEU B 1 62 ? -31.078 11.078 1.475 1 94.06 62 LEU B CA 1
ATOM 4802 C C . LEU B 1 62 ? -30.703 12.352 0.727 1 94.06 62 LEU B C 1
ATOM 4804 O O . LEU B 1 62 ? -30.547 12.336 -0.496 1 94.06 62 LEU B O 1
ATOM 4808 N N . ARG B 1 63 ? -30.562 13.453 1.426 1 93.75 63 ARG B N 1
ATOM 4809 C CA . ARG B 1 63 ? -30.172 14.719 0.811 1 93.75 63 ARG B CA 1
ATOM 4810 C C . ARG B 1 63 ? -28.781 14.617 0.188 1 93.75 63 ARG B C 1
ATOM 4812 O O . ARG B 1 63 ? -28.562 15.078 -0.934 1 93.75 63 ARG B O 1
ATOM 4819 N N . MET B 1 64 ? -27.906 14.062 0.983 1 95.75 64 MET B N 1
ATOM 4820 C CA . MET B 1 64 ? -26.516 13.914 0.522 1 95.75 64 MET B CA 1
ATOM 4821 C C . MET B 1 64 ? -26.469 13.109 -0.768 1 95.75 64 MET B C 1
ATOM 4823 O O . MET B 1 64 ? -25.75 13.477 -1.706 1 95.75 64 MET B O 1
ATOM 4827 N N . ARG B 1 65 ? -27.188 12.07 -0.87 1 93.5 65 ARG B N 1
ATOM 4828 C CA . ARG B 1 65 ? -27.188 11.195 -2.035 1 93.5 65 ARG B CA 1
ATOM 4829 C C . ARG B 1 65 ? -27.828 11.867 -3.234 1 93.5 65 ARG B C 1
ATOM 4831 O O . ARG B 1 65 ? -27.562 11.508 -4.383 1 93.5 65 ARG B O 1
ATOM 4838 N N . ALA B 1 66 ? -28.656 12.867 -2.992 1 94.5 66 ALA B N 1
ATOM 4839 C CA . ALA B 1 66 ? -29.406 13.539 -4.047 1 94.5 66 ALA B CA 1
ATOM 4840 C C . ALA B 1 66 ? -28.547 14.617 -4.723 1 94.5 66 ALA B C 1
ATOM 4842 O O . ALA B 1 66 ? -28.891 15.086 -5.812 1 94.5 66 ALA B O 1
ATOM 4843 N N . VAL B 1 67 ? -27.5 15.047 -4.035 1 96.69 67 VAL B N 1
ATOM 4844 C CA . VAL B 1 67 ? -26.641 16.062 -4.641 1 96.69 67 VAL B CA 1
ATOM 4845 C C . VAL B 1 67 ? -25.812 15.445 -5.762 1 96.69 67 VAL B C 1
ATOM 4847 O O . VAL B 1 67 ? -25.016 14.539 -5.523 1 96.69 67 VAL B O 1
ATOM 4850 N N . PRO B 1 68 ? -25.953 15.875 -6.953 1 94.62 68 PRO B N 1
ATOM 4851 C CA . PRO B 1 68 ? -25.297 15.234 -8.094 1 94.62 68 PRO B CA 1
ATOM 4852 C C . PRO B 1 68 ? -23.844 15.656 -8.242 1 94.62 68 PRO B C 1
ATOM 4854 O O . PRO B 1 68 ? -23.422 16.656 -7.668 1 94.62 68 PRO B O 1
ATOM 4857 N N . PHE B 1 69 ? -23.109 14.812 -8.914 1 96 69 PHE B N 1
ATOM 4858 C CA . PHE B 1 69 ? -21.781 15.125 -9.422 1 96 69 PHE B CA 1
ATOM 4859 C C . PHE B 1 69 ? -21.797 15.25 -10.938 1 96 69 PHE B C 1
ATOM 4861 O O . PHE B 1 69 ? -22.562 14.57 -11.617 1 96 69 PHE B O 1
ATOM 4868 N N . ASN B 1 70 ? -20.969 16.172 -11.453 1 93.69 70 ASN B N 1
ATOM 4869 C CA . ASN B 1 70 ? -20.781 16.25 -12.898 1 93.69 70 ASN B CA 1
ATOM 4870 C C . ASN B 1 70 ? -19.875 15.125 -13.406 1 93.69 70 ASN B C 1
ATOM 4872 O O . ASN B 1 70 ? -20.078 14.617 -14.516 1 93.69 70 ASN B O 1
ATOM 4876 N N . THR B 1 71 ? -18.891 14.789 -12.633 1 95 71 THR B N 1
ATOM 4877 C CA . THR B 1 71 ? -17.984 13.695 -12.984 1 95 71 THR B CA 1
ATOM 4878 C C . THR B 1 71 ? -18.734 12.359 -12.969 1 95 71 THR B C 1
ATOM 4880 O O . THR B 1 71 ? -19.438 12.055 -12.008 1 95 71 THR B O 1
ATOM 4883 N N . PRO B 1 72 ? -18.547 11.531 -14.031 1 93.62 72 PRO B N 1
ATOM 4884 C CA . PRO B 1 72 ? -19.25 10.258 -14.086 1 93.62 72 PRO B CA 1
ATOM 4885 C C . PRO B 1 72 ? -18.922 9.344 -12.906 1 93.62 72 PRO B C 1
ATOM 4887 O O . PRO B 1 72 ? -17.781 9.273 -12.477 1 93.62 72 PRO B O 1
ATOM 4890 N N . ARG B 1 73 ? -19.906 8.602 -12.5 1 92.5 73 ARG B N 1
ATOM 4891 C CA . ARG B 1 73 ? -19.844 7.781 -11.297 1 92.5 73 ARG B CA 1
ATOM 4892 C C . ARG B 1 73 ? -18.703 6.773 -11.375 1 92.5 73 ARG B C 1
ATOM 4894 O O . ARG B 1 73 ? -17.984 6.559 -10.398 1 92.5 73 ARG B O 1
ATOM 4901 N N . PRO B 1 74 ? -18.469 6.102 -12.547 1 91.31 74 PRO B N 1
ATOM 4902 C CA . PRO B 1 74 ? -17.375 5.125 -12.594 1 91.31 74 PRO B CA 1
ATOM 4903 C C . PRO B 1 74 ? -16.016 5.754 -12.32 1 91.31 74 PRO B C 1
ATOM 4905 O O . PRO B 1 74 ? -15.148 5.121 -11.703 1 91.31 74 PRO B O 1
ATOM 4908 N N . VAL B 1 75 ? -15.867 6.977 -12.789 1 94.06 75 VAL B N 1
ATOM 4909 C CA . VAL B 1 75 ? -14.609 7.688 -12.562 1 94.06 75 VAL B CA 1
ATOM 4910 C C . VAL B 1 75 ? -14.484 8.055 -11.086 1 94.06 75 VAL B C 1
ATOM 4912 O O . VAL B 1 75 ? -13.406 7.922 -10.5 1 94.06 75 VAL B O 1
ATOM 4915 N N . LEU B 1 76 ? -15.602 8.461 -10.469 1 96.38 76 LEU B N 1
ATOM 4916 C CA . LEU B 1 76 ? -15.617 8.75 -9.039 1 96.38 76 LEU B CA 1
ATOM 4917 C C . LEU B 1 76 ? -15.328 7.5 -8.227 1 96.38 76 LEU B C 1
ATOM 4919 O O . LEU B 1 76 ? -14.547 7.539 -7.277 1 96.38 76 LEU B O 1
ATOM 4923 N N . ALA B 1 77 ? -15.914 6.414 -8.641 1 95.12 77 ALA B N 1
ATOM 4924 C CA . ALA B 1 77 ? -15.812 5.141 -7.93 1 95.12 77 ALA B CA 1
ATOM 4925 C C . ALA B 1 77 ? -14.375 4.613 -7.957 1 95.12 77 ALA B C 1
ATOM 4927 O O . ALA B 1 77 ? -13.906 4.027 -6.98 1 95.12 77 ALA B O 1
ATOM 4928 N N . LEU B 1 78 ? -13.68 4.82 -9.055 1 94.94 78 LEU B N 1
ATOM 4929 C CA . LEU B 1 78 ? -12.305 4.352 -9.195 1 94.94 78 LEU B CA 1
ATOM 4930 C C . LEU B 1 78 ? -11.398 5.023 -8.164 1 94.94 78 LEU B C 1
ATOM 4932 O O . LEU B 1 78 ? -10.438 4.41 -7.684 1 94.94 78 LEU B O 1
ATOM 4936 N N . GLY B 1 79 ? -11.695 6.219 -7.789 1 96.75 79 GLY B N 1
ATOM 4937 C CA . GLY B 1 79 ? -10.828 6.98 -6.906 1 96.75 79 GLY B CA 1
ATOM 4938 C C . GLY B 1 79 ? -11.133 6.762 -5.438 1 96.75 79 GLY B C 1
ATOM 4939 O O . GLY B 1 79 ? -10.375 7.199 -4.566 1 96.75 79 GLY B O 1
ATOM 4940 N N . TYR B 1 80 ? -12.211 6.043 -5.152 1 97.56 80 TYR B N 1
ATOM 4941 C CA . TYR B 1 80 ? -12.648 5.871 -3.771 1 97.56 80 TYR B CA 1
ATOM 4942 C C . TYR B 1 80 ? -11.984 4.652 -3.141 1 97.56 80 TYR B C 1
ATOM 4944 O O . TYR B 1 80 ? -12.32 3.512 -3.477 1 97.56 80 TYR B O 1
ATOM 4952 N N . LYS B 1 81 ? -11.008 4.906 -2.303 1 97.94 81 LYS B N 1
ATOM 4953 C CA . LYS B 1 81 ? -10.461 3.883 -1.419 1 97.94 81 LYS B CA 1
ATOM 4954 C C . LYS B 1 81 ? -11.078 3.965 -0.028 1 97.94 81 LYS B C 1
ATOM 4956 O O . LYS B 1 81 ? -10.508 4.582 0.876 1 97.94 81 LYS B O 1
ATOM 4961 N N . GLY B 1 82 ? -12.156 3.293 0.128 1 96.81 82 GLY B N 1
ATOM 4962 C CA . GLY B 1 82 ? -12.984 3.449 1.313 1 96.81 82 GLY B CA 1
ATOM 4963 C C . GLY B 1 82 ? -12.719 2.389 2.367 1 96.81 82 GLY B C 1
ATOM 4964 O O . GLY B 1 82 ? -11.891 1.502 2.17 1 96.81 82 GLY B O 1
ATOM 4965 N N . LEU B 1 83 ? -13.336 2.635 3.51 1 96.5 83 LEU B N 1
ATOM 4966 C CA . LEU B 1 83 ? -13.398 1.702 4.629 1 96.5 83 LEU B CA 1
ATOM 4967 C C . LEU B 1 83 ? -14.844 1.406 5.008 1 96.5 83 LEU B C 1
ATOM 4969 O O . LEU B 1 83 ? -15.742 2.188 4.691 1 96.5 83 LEU B O 1
ATOM 4973 N N . GLU B 1 84 ? -15.016 0.29 5.621 1 95.31 84 GLU B N 1
ATOM 4974 C CA . GLU B 1 84 ? -16.328 0.019 6.219 1 95.31 84 GLU B CA 1
ATOM 4975 C C . GLU B 1 84 ? -16.562 0.899 7.441 1 95.31 84 GLU B C 1
ATOM 4977 O O . GLU B 1 84 ? -15.617 1.385 8.062 1 95.31 84 GLU B O 1
ATOM 4982 N N . ALA B 1 85 ? -17.844 1.018 7.754 1 95.12 85 ALA B N 1
ATOM 4983 C CA . ALA B 1 85 ? -18.234 1.877 8.867 1 95.12 85 ALA B CA 1
ATOM 4984 C C . ALA B 1 85 ? -17.469 1.498 10.141 1 95.12 85 ALA B C 1
ATOM 4986 O O . ALA B 1 85 ? -17.031 2.371 10.891 1 95.12 85 ALA B O 1
ATOM 4987 N N . ASP B 1 86 ? -17.219 0.215 10.305 1 93.19 86 ASP B N 1
ATOM 4988 C CA . ASP B 1 86 ? -16.578 -0.308 11.516 1 93.19 86 ASP B CA 1
ATOM 4989 C C . ASP B 1 86 ? -15.094 0.031 11.555 1 93.19 86 ASP B C 1
ATOM 4991 O O . ASP B 1 86 ? -14.453 -0.089 12.594 1 93.19 86 ASP B O 1
ATOM 4995 N N . ALA B 1 87 ? -14.602 0.516 10.477 1 94.06 87 ALA B N 1
ATOM 4996 C CA . ALA B 1 87 ? -13.172 0.814 10.406 1 94.06 87 ALA B CA 1
ATOM 4997 C C . ALA B 1 87 ? -12.93 2.316 10.289 1 94.06 87 ALA B C 1
ATOM 4999 O O . ALA B 1 87 ? -11.789 2.771 10.32 1 94.06 87 ALA B O 1
ATOM 5000 N N . LEU B 1 88 ? -14 3.121 10.219 1 96.62 88 LEU B N 1
ATOM 5001 C CA . LEU B 1 88 ? -13.883 4.566 10.047 1 96.62 88 LEU B CA 1
ATOM 5002 C C . LEU B 1 88 ? -13.797 5.266 11.398 1 96.62 88 LEU B C 1
ATOM 5004 O O . LEU B 1 88 ? -14.773 5.289 12.156 1 96.62 88 LEU B O 1
ATOM 5008 N N . ARG B 1 89 ? -12.641 5.824 11.656 1 95.06 89 ARG B N 1
ATOM 5009 C CA . ARG B 1 89 ? -12.438 6.516 12.922 1 95.06 89 ARG B CA 1
ATOM 5010 C C . ARG B 1 89 ? -13.055 7.91 12.898 1 95.06 89 ARG B C 1
ATOM 5012 O O . ARG B 1 89 ? -12.734 8.719 12.023 1 95.06 89 ARG B O 1
ATOM 5019 N N . ASN B 1 90 ? -13.984 8.227 13.797 1 96.56 90 ASN B N 1
ATOM 5020 C CA . ASN B 1 90 ? -14.516 9.539 14.125 1 96.56 90 ASN B CA 1
ATOM 5021 C C . ASN B 1 90 ? -15.453 10.055 13.039 1 96.56 90 ASN B C 1
ATOM 5023 O O . ASN B 1 90 ? -16 11.156 13.156 1 96.56 90 ASN B O 1
ATOM 5027 N N . TRP B 1 91 ? -15.656 9.312 11.961 1 97.62 91 TRP B N 1
ATOM 5028 C CA . TRP B 1 91 ? -16.547 9.766 10.891 1 97.62 91 TRP B CA 1
ATOM 5029 C C . TRP B 1 91 ? -18 9.797 11.375 1 97.62 91 TRP B C 1
ATOM 5031 O O . TRP B 1 91 ? -18.812 10.547 10.844 1 97.62 91 TRP B O 1
ATOM 5041 N N . HIS B 1 92 ? -18.344 8.977 12.383 1 96.06 92 HIS B N 1
ATOM 5042 C CA . HIS B 1 92 ? -19.688 9.023 12.977 1 96.06 92 HIS B CA 1
ATOM 5043 C C . HIS B 1 92 ? -19.922 10.352 13.695 1 96.06 92 HIS B C 1
ATOM 5045 O O . HIS B 1 92 ? -21.047 10.859 13.711 1 96.06 92 HIS B O 1
ATOM 5051 N N . LEU B 1 93 ? -18.844 10.914 14.289 1 96.75 93 LEU B N 1
ATOM 5052 C CA . LEU B 1 93 ? -18.953 12.211 14.945 1 96.75 93 LEU B CA 1
ATOM 5053 C C . LEU B 1 93 ? -19.188 13.32 13.922 1 96.75 93 LEU B C 1
ATOM 5055 O O . LEU B 1 93 ? -20.016 14.211 14.141 1 96.75 93 LEU B O 1
ATOM 5059 N N . LEU B 1 94 ? -18.422 13.242 12.805 1 97.88 94 LEU B N 1
ATOM 5060 C CA . LEU B 1 94 ? -18.641 14.188 11.719 1 97.88 94 LEU B CA 1
ATOM 5061 C C . LEU B 1 94 ? -20.062 14.094 11.188 1 97.88 94 LEU B C 1
ATOM 5063 O O . LEU B 1 94 ? -20.719 15.117 10.977 1 97.88 94 LEU B O 1
ATOM 5067 N N . ALA B 1 95 ? -20.531 12.852 10.984 1 97.25 95 ALA B N 1
ATOM 5068 C CA . ALA B 1 95 ? -21.875 12.625 10.469 1 97.25 95 ALA B CA 1
ATOM 5069 C C . ALA B 1 95 ? -22.922 13.227 11.391 1 97.25 95 ALA B C 1
ATOM 5071 O O . ALA B 1 95 ? -23.891 13.852 10.93 1 97.25 95 ALA B O 1
ATOM 5072 N N . ARG B 1 96 ? -22.781 13.055 12.648 1 95.69 96 ARG B N 1
ATOM 5073 C CA . ARG B 1 96 ? -23.719 13.586 13.633 1 95.69 96 ARG B CA 1
ATOM 5074 C C . ARG B 1 96 ? -23.75 15.109 13.586 1 95.69 96 ARG B C 1
ATOM 5076 O O . ARG B 1 96 ? -24.828 15.711 13.625 1 95.69 96 ARG B O 1
ATOM 5083 N N . LYS B 1 97 ? -22.609 15.664 13.555 1 96.56 97 LYS B N 1
ATOM 5084 C CA . LYS B 1 97 ? -22.547 17.125 13.5 1 96.56 97 LYS B CA 1
ATOM 5085 C C . LYS B 1 97 ? -23.188 17.656 12.219 1 96.56 97 LYS B C 1
ATOM 5087 O O . LYS B 1 97 ? -23.906 18.656 12.242 1 96.56 97 LYS B O 1
ATOM 5092 N N . LEU B 1 98 ? -22.938 16.984 11.125 1 97.06 98 LEU B N 1
ATOM 5093 C CA . LEU B 1 98 ? -23.484 17.375 9.836 1 97.06 98 LEU B CA 1
ATOM 5094 C C . LEU B 1 98 ? -25 17.234 9.82 1 97.06 98 LEU B C 1
ATOM 5096 O O . LEU B 1 98 ? -25.688 17.953 9.086 1 97.06 98 LEU B O 1
ATOM 5100 N N . ALA B 1 99 ? -25.516 16.375 10.617 1 95.12 99 ALA B N 1
ATOM 5101 C CA . ALA B 1 99 ? -26.953 16.141 10.688 1 95.12 99 ALA B CA 1
ATOM 5102 C C . ALA B 1 99 ? -27.594 17.031 11.734 1 95.12 99 ALA B C 1
ATOM 5104 O O . ALA B 1 99 ? -28.797 16.922 12 1 95.12 99 ALA B O 1
ATOM 5105 N N . THR B 1 100 ? -26.859 17.906 12.352 1 94 100 THR B N 1
ATOM 5106 C CA . THR B 1 100 ? -27.375 18.812 13.383 1 94 100 THR B CA 1
ATOM 5107 C C . THR B 1 100 ? -27.531 20.219 12.828 1 94 100 THR B C 1
ATOM 5109 O O . THR B 1 100 ? -26.547 20.938 12.656 1 94 100 THR B O 1
ATOM 5112 N N . PRO B 1 101 ? -28.797 20.609 12.664 1 92.38 101 PRO B N 1
ATOM 5113 C CA . PRO B 1 101 ? -29 21.969 12.156 1 92.38 101 PRO B CA 1
ATOM 5114 C C . PRO B 1 101 ? -28.375 23.031 13.047 1 92.38 101 PRO B C 1
ATOM 5116 O O . PRO B 1 101 ? -28.422 22.938 14.273 1 92.38 101 PRO B O 1
ATOM 5119 N N . GLY B 1 102 ? -27.703 23.984 12.406 1 93.31 102 GLY B N 1
ATOM 5120 C CA . GLY B 1 102 ? -27.109 25.094 13.125 1 93.31 102 GLY B CA 1
ATOM 5121 C C . GLY B 1 102 ? -25.688 24.844 13.547 1 93.31 102 GLY B C 1
ATOM 5122 O O . GLY B 1 102 ? -24.984 25.75 13.984 1 93.31 102 GLY B O 1
ATOM 5123 N N . ALA B 1 103 ? -25.234 23.578 13.375 1 95.69 103 ALA B N 1
ATOM 5124 C CA . ALA B 1 103 ? -23.859 23.25 13.75 1 95.69 103 ALA B CA 1
ATOM 5125 C C . ALA B 1 103 ? -22.859 23.906 12.797 1 95.69 103 ALA B C 1
ATOM 5127 O O . ALA B 1 103 ? -23.219 24.297 11.688 1 95.69 103 ALA B O 1
ATOM 5128 N N . THR B 1 104 ? -21.672 24.094 13.312 1 97.38 104 THR B N 1
ATOM 5129 C CA . THR B 1 104 ? -20.547 24.547 12.484 1 97.38 104 THR B CA 1
ATOM 5130 C C . THR B 1 104 ? -19.516 23.422 12.32 1 97.38 104 THR B C 1
ATOM 5132 O O . THR B 1 104 ? -19.016 22.891 13.312 1 97.38 104 THR B O 1
ATOM 5135 N N . VAL B 1 105 ? -19.266 23.047 11.117 1 98.12 105 VAL B N 1
ATOM 5136 C CA . VAL B 1 105 ? -18.281 22.031 10.805 1 98.12 105 VAL B CA 1
ATOM 5137 C C . VAL B 1 105 ? -16.984 22.688 10.344 1 98.12 105 VAL B C 1
ATOM 5139 O O . VAL B 1 105 ? -16.984 23.469 9.398 1 98.12 105 VAL B O 1
ATOM 5142 N N . THR B 1 106 ? -15.898 22.359 11.055 1 97.75 106 THR B N 1
ATOM 5143 C CA . THR B 1 106 ? -14.578 22.891 10.727 1 97.75 106 THR B CA 1
ATOM 5144 C C . THR B 1 106 ? -13.789 21.891 9.883 1 97.75 106 THR B C 1
ATOM 5146 O O . THR B 1 106 ? -13.516 20.781 10.32 1 97.75 106 THR B O 1
ATOM 5149 N N . VAL B 1 107 ? -13.445 22.312 8.617 1 97 107 VAL B N 1
ATOM 5150 C CA . VAL B 1 107 ? -12.633 21.516 7.695 1 97 107 VAL B CA 1
ATOM 5151 C C . VAL B 1 107 ? -11.25 22.141 7.559 1 97 107 VAL B C 1
ATOM 5153 O O . VAL B 1 107 ? -11.125 23.344 7.281 1 97 107 VAL B O 1
ATOM 5156 N N . VAL B 1 108 ? -10.203 21.375 7.777 1 95.44 108 VAL B N 1
ATOM 5157 C CA . VAL B 1 108 ? -8.82 21.812 7.637 1 95.44 108 VAL B CA 1
ATOM 5158 C C . VAL B 1 108 ? -8.125 21.016 6.539 1 95.44 108 VAL B C 1
ATOM 5160 O O . VAL B 1 108 ? -8.281 19.797 6.457 1 95.44 108 VAL B O 1
ATOM 5163 N N . ALA B 1 109 ? -7.402 21.688 5.648 1 94.44 109 ALA B N 1
ATOM 5164 C CA . ALA B 1 109 ? -6.711 21.016 4.555 1 94.44 109 ALA B CA 1
ATOM 5165 C C . ALA B 1 109 ? -5.207 21.25 4.625 1 94.44 109 ALA B C 1
ATOM 5167 O O . ALA B 1 109 ? -4.766 22.375 4.887 1 94.44 109 ALA B O 1
ATOM 5168 N N . PHE B 1 110 ? -4.484 20.219 4.516 1 93.69 110 PHE B N 1
ATOM 5169 C CA . PHE B 1 110 ? -3.033 20.266 4.371 1 93.69 110 PHE B CA 1
ATOM 5170 C C . PHE B 1 110 ? -2.598 19.656 3.047 1 93.69 110 PHE B C 1
ATOM 5172 O O . PHE B 1 110 ? -3.223 18.703 2.561 1 93.69 110 PHE B O 1
ATOM 5179 N N . GLY B 1 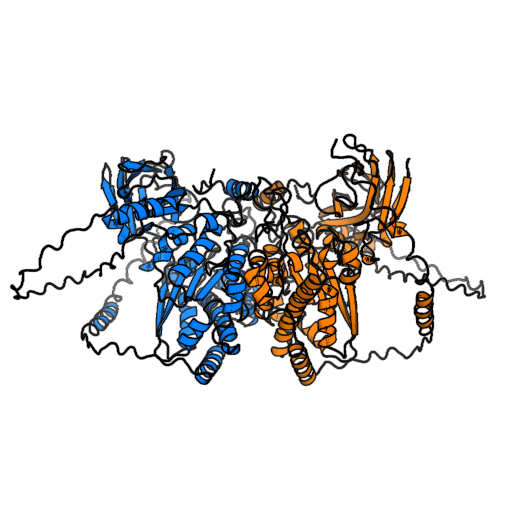111 ? -1.541 20.188 2.5 1 92.44 111 GLY B N 1
ATOM 5180 C CA . GLY B 1 111 ? -1.046 19.688 1.231 1 92.44 111 GLY B CA 1
ATOM 5181 C C . GLY B 1 111 ? -0.104 20.641 0.53 1 92.44 111 GLY B C 1
ATOM 5182 O O . GLY B 1 111 ? 0.385 21.594 1.139 1 92.44 111 GLY B O 1
ATOM 5183 N N . GLY B 1 112 ? 0.219 20.266 -0.736 1 87.19 112 GLY B N 1
ATOM 5184 C CA . GLY B 1 112 ? 1.093 21.094 -1.556 1 87.19 112 GLY B CA 1
ATOM 5185 C C . GLY B 1 112 ? 0.338 22.078 -2.422 1 87.19 112 GLY B C 1
ATOM 5186 O O . GLY B 1 112 ? -0.64 22.688 -1.976 1 87.19 112 GLY B O 1
ATOM 5187 N N . SER B 1 113 ? 0.823 22.359 -3.576 1 83.81 113 SER B N 1
ATOM 5188 C CA . SER B 1 113 ? 0.311 23.406 -4.457 1 83.81 113 SER B CA 1
ATOM 5189 C C . SER B 1 113 ? -1.111 23.094 -4.91 1 83.81 113 SER B C 1
ATOM 5191 O O . SER B 1 113 ? -1.927 24.016 -5.074 1 83.81 113 SER B O 1
ATOM 5193 N N . LEU B 1 114 ? -1.431 21.844 -5.129 1 85.56 114 LEU B N 1
ATOM 5194 C CA . LEU B 1 114 ? -2.77 21.484 -5.582 1 85.56 114 LEU B CA 1
ATOM 5195 C C . LEU B 1 114 ? -3.814 21.844 -4.531 1 85.56 114 LEU B C 1
ATOM 5197 O O . LEU B 1 114 ? -4.906 22.297 -4.871 1 85.56 114 LEU B O 1
ATOM 5201 N N . THR B 1 115 ? -3.465 21.609 -3.34 1 89.81 115 THR B N 1
ATOM 5202 C CA . THR B 1 115 ? -4.383 21.875 -2.236 1 89.81 115 THR B CA 1
ATOM 5203 C C . THR B 1 115 ? -4.391 23.359 -1.887 1 89.81 115 THR B C 1
ATOM 5205 O O . THR B 1 115 ? -5.426 23.922 -1.513 1 89.81 115 THR B O 1
ATOM 5208 N N . ALA B 1 116 ? -3.201 23.938 -2.049 1 83.75 116 ALA B N 1
ATOM 5209 C CA . ALA B 1 116 ? -3.098 25.375 -1.774 1 83.75 116 ALA B CA 1
ATOM 5210 C C . ALA B 1 116 ? -3.85 26.188 -2.82 1 83.75 116 ALA B C 1
ATOM 5212 O O . ALA B 1 116 ? -4.309 27.297 -2.539 1 83.75 116 ALA B O 1
ATOM 5213 N N . GLY B 1 117 ? -4.043 25.672 -4.035 1 75.06 117 GLY B N 1
ATOM 5214 C CA . GLY B 1 117 ? -4.758 26.359 -5.102 1 75.06 117 GLY B CA 1
ATOM 5215 C C . GLY B 1 117 ? -3.838 27.031 -6.102 1 75.06 117 GLY B C 1
ATOM 5216 O O . GLY B 1 117 ? -4.152 28.109 -6.613 1 75.06 117 GLY B O 1
ATOM 5217 N N . TYR B 1 118 ? -2.605 26.391 -6.43 1 58.56 118 TYR B N 1
ATOM 5218 C CA . TYR B 1 118 ? -1.699 26.953 -7.426 1 58.56 118 TYR B CA 1
ATOM 5219 C C . TYR B 1 118 ? -2.164 26.609 -8.836 1 58.56 118 TYR B C 1
ATOM 5221 O O . TYR B 1 118 ? -2.529 25.469 -9.117 1 58.56 118 TYR B O 1
ATOM 5229 N N . ILE B 1 119 ? -2.59 27.656 -9.625 1 47.06 119 ILE B N 1
ATOM 5230 C CA . ILE B 1 119 ? -2.838 27.422 -11.039 1 47.06 119 ILE B CA 1
ATOM 5231 C C . ILE B 1 119 ? -1.739 28.094 -11.875 1 47.06 119 ILE B C 1
ATOM 5233 O O . ILE B 1 119 ? -1.208 29.141 -11.492 1 47.06 119 ILE B O 1
ATOM 5237 N N . ASP B 1 120 ? -0.87 27.344 -12.703 1 41.75 120 ASP B N 1
ATOM 5238 C CA . ASP B 1 120 ? 0.222 27.875 -13.508 1 41.75 120 ASP B CA 1
ATOM 5239 C C . ASP B 1 120 ? -0.168 29.203 -14.156 1 41.75 120 ASP B C 1
ATOM 5241 O O . ASP B 1 120 ? 0.687 30.062 -14.398 1 41.75 120 ASP B O 1
ATOM 5245 N N . LYS B 1 121 ? -1.006 29.234 -15.203 1 39.75 121 LYS B N 1
ATOM 5246 C CA . LYS B 1 121 ? -1.073 30.391 -16.094 1 39.75 121 LYS B CA 1
ATOM 5247 C C . LYS B 1 121 ? -1.793 31.562 -15.414 1 39.75 121 LYS B C 1
ATOM 5249 O O . LYS B 1 121 ? -2.9 31.406 -14.898 1 39.75 121 LYS B O 1
ATOM 5254 N N . PRO B 1 122 ? -1.041 32.688 -15.273 1 37.16 122 PRO B N 1
ATOM 5255 C CA . PRO B 1 122 ? -1.55 33.906 -14.641 1 37.16 122 PRO B CA 1
ATOM 5256 C C . PRO B 1 122 ? -3.004 34.219 -15 1 37.16 122 PRO B C 1
ATOM 5258 O O . PRO B 1 122 ? -3.781 34.656 -14.148 1 37.16 122 PRO B O 1
ATOM 5261 N N . GLU B 1 123 ? -3.182 34.281 -16.328 1 36.72 123 GLU B N 1
ATOM 5262 C CA . GLU B 1 123 ? -4.512 34.719 -16.75 1 36.72 123 GLU B CA 1
ATOM 5263 C C . GLU B 1 123 ? -5.566 33.656 -16.391 1 36.72 123 GLU B C 1
ATOM 5265 O O . GLU B 1 123 ? -6.754 34 -16.297 1 36.72 123 GLU B O 1
ATOM 5270 N N . ALA B 1 124 ? -5.164 32.5 -16.703 1 35.31 124 ALA B N 1
ATOM 5271 C CA . ALA B 1 124 ? -6.09 31.422 -16.391 1 35.31 124 ALA B CA 1
ATOM 5272 C C . ALA B 1 124 ? -6.359 31.312 -14.898 1 35.31 124 ALA B C 1
ATOM 5274 O O . ALA B 1 124 ? -7.281 30.625 -14.469 1 35.31 124 ALA B O 1
ATOM 5275 N N . TRP B 1 125 ? -5.461 31.844 -14.148 1 36.66 125 TRP B N 1
ATOM 5276 C CA . TRP B 1 125 ? -5.531 31.906 -12.695 1 36.66 125 TRP B CA 1
ATOM 5277 C C . TRP B 1 125 ? -6.766 32.688 -12.242 1 36.66 125 TRP B C 1
ATOM 5279 O O . TRP B 1 125 ? -7.363 32.375 -11.211 1 36.66 125 TRP B O 1
ATOM 5289 N N . LYS B 1 126 ? -6.879 33.812 -12.93 1 38.47 126 LYS B N 1
ATOM 5290 C CA . LYS B 1 126 ? -7.922 34.688 -12.375 1 38.47 126 LYS B CA 1
ATOM 5291 C C . LYS B 1 126 ? -9.242 33.938 -12.227 1 38.47 126 LYS B C 1
ATOM 5293 O O . LYS B 1 126 ? -9.961 34.125 -11.242 1 38.47 126 LYS B O 1
ATOM 5298 N N . ARG B 1 127 ? -9.461 33.188 -13.312 1 35.78 127 ARG B N 1
ATOM 5299 C CA . ARG B 1 127 ? -10.742 32.5 -13.227 1 35.78 127 ARG B CA 1
ATOM 5300 C C . ARG B 1 127 ? -10.625 31.25 -12.352 1 35.78 127 ARG B C 1
ATOM 5302 O O . ARG B 1 127 ? -11.586 30.875 -11.672 1 35.78 127 ARG B O 1
ATOM 5309 N N . ALA B 1 128 ? -9.523 30.547 -12.602 1 35.88 128 ALA B N 1
ATOM 5310 C CA . ALA B 1 128 ? -9.281 29.266 -11.93 1 35.88 128 ALA B CA 1
ATOM 5311 C C . ALA B 1 128 ? -8.836 29.5 -10.484 1 35.88 128 ALA B C 1
ATOM 5313 O O . ALA B 1 128 ? -8.812 28.547 -9.688 1 35.88 128 ALA B O 1
ATOM 5314 N N . MET B 1 129 ? -8.008 30.578 -10.227 1 40.06 129 MET B N 1
ATOM 5315 C CA . MET B 1 129 ? -7.305 30.969 -9.008 1 40.06 129 MET B CA 1
ATOM 5316 C C . MET B 1 129 ? -8.258 31 -7.82 1 40.06 129 MET B C 1
ATOM 5318 O O . MET B 1 129 ? -7.816 31.125 -6.676 1 40.06 129 MET B O 1
ATOM 5322 N N . ASP B 1 130 ? -9.406 31.328 -8.039 1 46.28 130 ASP B N 1
ATOM 5323 C CA . ASP B 1 130 ? -10.266 31.422 -6.863 1 46.28 130 ASP B CA 1
ATOM 5324 C C . ASP B 1 130 ? -10.461 30.062 -6.199 1 46.28 130 ASP B C 1
ATOM 5326 O O . ASP B 1 130 ? -11.125 29.969 -5.164 1 46.28 130 ASP B O 1
ATOM 5330 N N . GLY B 1 131 ? -9.758 28.938 -6.648 1 61.81 131 GLY B N 1
ATOM 5331 C CA . GLY B 1 131 ? -10.242 27.906 -5.746 1 61.81 131 GLY B CA 1
ATOM 5332 C C . GLY B 1 131 ? -9.406 26.641 -5.773 1 61.81 131 GLY B C 1
ATOM 5333 O O . GLY B 1 131 ? -8.43 26.547 -6.527 1 61.81 131 GLY B O 1
ATOM 5334 N N . SER B 1 132 ? -8.836 26.109 -4.891 1 83.38 132 SER B N 1
ATOM 5335 C CA . SER B 1 132 ? -8.32 24.75 -4.703 1 83.38 132 SER B CA 1
ATOM 5336 C C . SER B 1 132 ? -9.438 23.719 -4.789 1 83.38 132 SER B C 1
ATOM 5338 O O . SER B 1 132 ? -10.617 24.078 -4.824 1 83.38 132 SER B O 1
ATOM 5340 N N . TRP B 1 133 ? -9.016 22.516 -5.066 1 91.62 133 TRP B N 1
ATOM 5341 C CA . TRP B 1 133 ? -10.016 21.453 -5.082 1 91.62 133 TRP B CA 1
ATOM 5342 C C . TRP B 1 133 ? -10.82 21.438 -3.787 1 91.62 133 TRP B C 1
ATOM 5344 O O . TRP B 1 133 ? -11.922 20.891 -3.734 1 91.62 133 TRP B O 1
ATOM 5354 N N . VAL B 1 134 ? -10.359 22.125 -2.725 1 92.19 134 VAL B N 1
ATOM 5355 C CA . VAL B 1 134 ? -11.016 22.141 -1.419 1 92.19 134 VAL B CA 1
ATOM 5356 C C . VAL B 1 134 ? -12.336 22.891 -1.512 1 92.19 134 VAL B C 1
ATOM 5358 O O . VAL B 1 134 ? -13.336 22.5 -0.901 1 92.19 134 VAL B O 1
ATOM 5361 N N . GLU B 1 135 ? -12.359 23.969 -2.277 1 88.75 135 GLU B N 1
ATOM 5362 C CA . GLU B 1 135 ? -13.547 24.812 -2.373 1 88.75 135 GLU B CA 1
ATOM 5363 C C . GLU B 1 135 ? -14.703 24.062 -3.025 1 88.75 135 GLU B C 1
ATOM 5365 O O . GLU B 1 135 ? -15.812 24.031 -2.484 1 88.75 135 GLU B O 1
ATOM 5370 N N . PRO B 1 136 ? -14.391 23.406 -4.199 1 92.44 136 PRO B N 1
ATOM 5371 C CA . PRO B 1 136 ? -15.508 22.656 -4.762 1 92.44 136 PRO B CA 1
ATOM 5372 C C . PRO B 1 136 ? -15.93 21.484 -3.883 1 92.44 136 PRO B C 1
ATOM 5374 O O . PRO B 1 136 ? -17.109 21.125 -3.855 1 92.44 136 PRO B O 1
ATOM 5377 N N . MET B 1 137 ? -15.07 20.844 -3.182 1 95.44 137 MET B N 1
ATOM 5378 C CA . MET B 1 137 ? -15.453 19.781 -2.26 1 95.44 137 MET B CA 1
ATOM 5379 C C . MET B 1 137 ? -16.375 20.312 -1.164 1 95.44 137 MET B C 1
ATOM 5381 O O . MET B 1 137 ? -17.406 19.719 -0.875 1 95.44 137 MET B O 1
ATOM 5385 N N . VAL B 1 138 ? -16.031 21.469 -0.563 1 94.25 138 VAL B N 1
ATOM 5386 C CA . VAL B 1 138 ? -16.812 22.062 0.519 1 94.25 138 VAL B CA 1
ATOM 5387 C C . VAL B 1 138 ? -18.125 22.609 -0.033 1 94.25 138 VAL B C 1
ATOM 5389 O O . VAL B 1 138 ? -19.156 22.562 0.637 1 94.25 138 VAL B O 1
ATOM 5392 N N . ALA B 1 139 ? -18.062 23.141 -1.261 1 93.38 139 ALA B N 1
ATOM 5393 C CA . ALA B 1 139 ? -19.297 23.562 -1.9 1 93.38 139 ALA B CA 1
ATOM 5394 C C . ALA B 1 139 ? -20.297 22.422 -2.006 1 93.38 139 ALA B C 1
ATOM 5396 O O . ALA B 1 139 ? -21.5 22.594 -1.781 1 93.38 139 ALA B O 1
ATOM 5397 N N . TRP B 1 140 ? -19.781 21.266 -2.398 1 96.12 140 TRP B N 1
ATOM 5398 C CA . TRP B 1 140 ? -20.625 20.094 -2.428 1 96.12 140 TRP B CA 1
ATOM 5399 C C . TRP B 1 140 ? -21.188 19.797 -1.042 1 96.12 140 TRP B C 1
ATOM 5401 O O . TRP B 1 140 ? -22.375 19.469 -0.901 1 96.12 140 TRP B O 1
ATOM 5411 N N . MET B 1 141 ? -20.359 19.875 -0.003 1 96.94 141 MET B N 1
ATOM 5412 C CA . MET B 1 141 ? -20.812 19.609 1.36 1 96.94 141 MET B CA 1
ATOM 5413 C C . MET B 1 141 ? -21.891 20.594 1.775 1 96.94 141 MET B C 1
ATOM 5415 O O . MET B 1 141 ? -22.875 20.203 2.408 1 96.94 141 MET B O 1
ATOM 5419 N N . LYS B 1 142 ? -21.734 21.875 1.436 1 96.25 142 LYS B N 1
ATOM 5420 C CA . LYS B 1 142 ? -22.719 22.891 1.746 1 96.25 142 LYS B CA 1
ATOM 5421 C C . LYS B 1 142 ? -24.062 22.594 1.074 1 96.25 142 LYS B C 1
ATOM 5423 O O . LYS B 1 142 ? -25.125 22.797 1.67 1 96.25 142 LYS B O 1
ATOM 5428 N N . ALA B 1 143 ? -23.953 22.094 -0.132 1 96.75 143 ALA B N 1
ATOM 5429 C CA . ALA B 1 143 ? -25.172 21.719 -0.851 1 96.75 143 ALA B CA 1
ATOM 5430 C C . ALA B 1 143 ? -25.859 20.531 -0.191 1 96.75 143 ALA B C 1
ATOM 5432 O O . ALA B 1 143 ? -27.094 20.469 -0.133 1 96.75 143 ALA B O 1
ATOM 5433 N N . ALA B 1 144 ? -25.078 19.625 0.334 1 97.38 144 ALA B N 1
ATOM 5434 C CA . ALA B 1 144 ? -25.609 18.406 0.944 1 97.38 144 ALA B CA 1
ATOM 5435 C C . ALA B 1 144 ? -26.156 18.688 2.336 1 97.38 144 ALA B C 1
ATOM 5437 O O . ALA B 1 144 ? -27.109 18.016 2.777 1 97.38 144 ALA B O 1
ATOM 5438 N N . PHE B 1 145 ? -25.578 19.672 2.996 1 97.12 145 PHE B N 1
ATOM 5439 C CA . PHE B 1 145 ? -25.969 19.984 4.367 1 97.12 145 PHE B CA 1
ATOM 5440 C C . PHE B 1 145 ? -26.234 21.469 4.535 1 97.12 145 PHE B C 1
ATOM 5442 O O . PHE B 1 145 ? -25.531 22.156 5.285 1 97.12 145 PHE B O 1
ATOM 5449 N N . PRO B 1 146 ? -27.344 21.922 4.078 1 95.38 146 PRO B N 1
ATOM 5450 C CA . PRO B 1 146 ? -27.594 23.359 4.004 1 95.38 146 PRO B CA 1
ATOM 5451 C C . PRO B 1 146 ? -27.859 23.984 5.375 1 95.38 146 PRO B C 1
ATOM 5453 O O . PRO B 1 146 ? -27.75 25.219 5.527 1 95.38 146 PRO B O 1
ATOM 5456 N N . ALA B 1 147 ? -28.156 23.203 6.395 1 94.31 147 ALA B N 1
ATOM 5457 C CA . ALA B 1 147 ? -28.469 23.75 7.711 1 94.31 147 ALA B CA 1
ATOM 5458 C C . ALA B 1 147 ? -27.219 23.891 8.57 1 94.31 147 ALA B C 1
ATOM 5460 O O . ALA B 1 147 ? -27.281 24.328 9.719 1 94.31 147 ALA B O 1
ATOM 5461 N N . VAL B 1 148 ? -26.094 23.469 8 1 95.69 148 VAL B N 1
ATOM 5462 C CA . VAL B 1 148 ? -24.828 23.484 8.711 1 95.69 148 VAL B CA 1
ATOM 5463 C C . VAL B 1 148 ? -23.922 24.562 8.148 1 95.69 148 VAL B C 1
ATOM 5465 O O . VAL B 1 148 ? -23.922 24.828 6.941 1 95.69 148 VAL B O 1
ATOM 5468 N N . SER B 1 149 ? -23.25 25.312 9.039 1 96.75 149 SER B N 1
ATOM 5469 C CA . SER B 1 149 ? -22.219 26.25 8.609 1 96.75 149 SER B CA 1
ATOM 5470 C C . SER B 1 149 ? -20.844 25.578 8.516 1 96.75 149 SER B C 1
ATOM 5472 O O . SER B 1 149 ? -20.578 24.609 9.242 1 96.75 149 SER B O 1
ATOM 5474 N N . PHE B 1 150 ? -20.031 26.062 7.609 1 96 150 PHE B N 1
ATOM 5475 C CA . PHE B 1 150 ? -18.703 25.484 7.41 1 96 150 PHE B CA 1
ATOM 5476 C C . PHE B 1 150 ? -17.609 26.531 7.66 1 96 150 PHE B C 1
ATOM 5478 O O . PHE B 1 150 ? -17.703 27.656 7.176 1 96 150 PHE B O 1
ATOM 5485 N N . ARG B 1 151 ? -16.688 26.188 8.539 1 94.06 151 ARG B N 1
ATOM 5486 C CA . ARG B 1 151 ? -15.43 26.906 8.703 1 94.06 151 ARG B CA 1
ATOM 5487 C C . ARG B 1 151 ? -14.289 26.188 7.996 1 94.06 151 ARG B C 1
ATOM 5489 O O . ARG B 1 151 ? -13.93 25.062 8.367 1 94.06 151 ARG B O 1
ATOM 5496 N N . LEU B 1 152 ? -13.742 26.781 6.938 1 91.38 152 LEU B N 1
ATOM 5497 C CA . LEU B 1 152 ? -12.664 26.172 6.168 1 91.38 152 LEU B CA 1
ATOM 5498 C C . LEU B 1 152 ? -11.32 26.812 6.52 1 91.38 152 LEU B C 1
ATOM 5500 O O . LEU B 1 152 ? -11.188 28.047 6.488 1 91.38 152 LEU B O 1
ATOM 5504 N N . ILE B 1 153 ? -10.352 26.031 6.922 1 89.12 153 ILE B N 1
ATOM 5505 C CA . ILE B 1 153 ? -8.961 26.422 7.113 1 89.12 153 ILE B CA 1
ATOM 5506 C C . ILE B 1 153 ? -8.07 25.688 6.109 1 89.12 153 ILE B C 1
ATOM 5508 O O . ILE B 1 153 ? -7.801 24.5 6.262 1 89.12 153 ILE B O 1
ATOM 5512 N N . ASN B 1 154 ? -7.668 26.297 5.055 1 88.56 154 ASN B N 1
ATOM 5513 C CA . ASN B 1 154 ? -6.695 25.734 4.133 1 88.56 154 ASN B CA 1
ATOM 5514 C C . ASN B 1 154 ? -5.262 26.047 4.562 1 88.56 154 ASN B C 1
ATOM 5516 O O . ASN B 1 154 ? -4.723 27.094 4.215 1 88.56 154 ASN B O 1
ATOM 5520 N N . ALA B 1 155 ? -4.621 25.141 5.25 1 85.69 155 ALA B N 1
ATOM 5521 C CA . ALA B 1 155 ? -3.275 25.312 5.797 1 85.69 155 ALA B CA 1
ATOM 5522 C C . ALA B 1 155 ? -2.223 24.766 4.836 1 85.69 155 ALA B C 1
ATOM 5524 O O . ALA B 1 155 ? -1.063 24.578 5.215 1 85.69 155 ALA B O 1
ATOM 5525 N N . ALA B 1 156 ? -2.646 24.469 3.566 1 88.12 156 ALA B N 1
ATOM 5526 C CA . ALA B 1 156 ? -1.716 23.938 2.568 1 88.12 156 ALA B CA 1
ATOM 5527 C C . ALA B 1 156 ? -0.714 25.016 2.143 1 88.12 156 ALA B C 1
ATOM 5529 O O . ALA B 1 156 ? -0.995 26.203 2.24 1 88.12 156 ALA B O 1
ATOM 5530 N N . ARG B 1 157 ? 0.411 24.578 1.768 1 82.38 157 ARG B N 1
ATOM 5531 C CA . ARG B 1 157 ? 1.468 25.438 1.255 1 82.38 157 ARG B CA 1
ATOM 5532 C C . ARG B 1 157 ? 2.049 24.875 -0.042 1 82.38 157 ARG B C 1
ATOM 5534 O O . ARG B 1 157 ? 2.33 23.688 -0.14 1 82.38 157 ARG B O 1
ATOM 5541 N N . GLY B 1 158 ? 2.207 25.703 -0.992 1 79.25 158 GLY B N 1
ATOM 5542 C CA . GLY B 1 158 ? 2.678 25.297 -2.307 1 79.25 158 GLY B CA 1
ATOM 5543 C C . GLY B 1 158 ? 4.059 24.656 -2.279 1 79.25 158 GLY B C 1
ATOM 5544 O O . GLY B 1 158 ? 4.938 25.125 -1.547 1 79.25 158 GLY B O 1
ATOM 5545 N N . ALA B 1 159 ? 4.238 23.562 -3.049 1 80.88 159 ALA B N 1
ATOM 5546 C CA . ALA B 1 159 ? 5.5 22.859 -3.25 1 80.88 159 ALA B CA 1
ATOM 5547 C C . ALA B 1 159 ? 6.113 22.438 -1.918 1 80.88 159 ALA B C 1
ATOM 5549 O O . ALA B 1 159 ? 7.332 22.516 -1.733 1 80.88 159 ALA B O 1
ATOM 5550 N N . SER B 1 160 ? 5.305 22.156 -1.008 1 83.62 160 SER B N 1
ATOM 5551 C CA . SER B 1 160 ? 5.758 21.75 0.321 1 83.62 160 SER B CA 1
ATOM 5552 C C . SER B 1 160 ? 5.543 20.266 0.556 1 83.62 160 SER B C 1
ATOM 5554 O O . SER B 1 160 ? 4.629 19.672 -0.016 1 83.62 160 SER B O 1
ATOM 5556 N N . GLU B 1 161 ? 6.418 19.75 1.358 1 86.12 161 GLU B N 1
ATOM 5557 C CA . GLU B 1 161 ? 6.285 18.328 1.671 1 86.12 161 GLU B CA 1
ATOM 5558 C C . GLU B 1 161 ? 5.844 18.109 3.117 1 86.12 161 GLU B C 1
ATOM 5560 O O . GLU B 1 161 ? 5.777 19.062 3.895 1 86.12 161 GLU B O 1
ATOM 5565 N N . VAL B 1 162 ? 5.547 16.938 3.484 1 93.06 162 VAL B N 1
ATOM 5566 C CA . VAL B 1 162 ? 4.84 16.578 4.707 1 93.06 162 VAL B CA 1
ATOM 5567 C C . VAL B 1 162 ? 5.762 16.766 5.91 1 93.06 162 VAL B C 1
ATOM 5569 O O . VAL B 1 162 ? 5.293 16.906 7.043 1 93.06 162 VAL B O 1
ATOM 5572 N N . THR B 1 163 ? 7.062 16.797 5.77 1 90.69 163 THR B N 1
ATOM 5573 C CA . THR B 1 163 ? 7.988 16.812 6.895 1 90.69 163 THR B CA 1
ATOM 5574 C C . THR B 1 163 ? 7.793 18.078 7.734 1 90.69 163 THR B C 1
ATOM 5576 O O . THR B 1 163 ? 7.762 18 8.969 1 90.69 163 THR B O 1
ATOM 5579 N N . VAL B 1 164 ? 7.652 19.203 7.113 1 89.81 164 VAL B N 1
ATOM 5580 C CA . VAL B 1 164 ? 7.461 20.453 7.852 1 89.81 164 VAL B CA 1
ATOM 5581 C C . VAL B 1 164 ? 6.062 20.469 8.469 1 89.81 164 VAL B C 1
ATOM 5583 O O . VAL B 1 164 ? 5.879 20.969 9.586 1 89.81 164 VAL B O 1
ATOM 5586 N N . ALA B 1 165 ? 5.105 19.938 7.727 1 93 165 ALA B N 1
ATOM 5587 C CA . ALA B 1 165 ? 3.742 19.875 8.25 1 93 165 ALA B CA 1
ATOM 5588 C C . ALA B 1 165 ? 3.684 19.031 9.516 1 93 165 ALA B C 1
ATOM 5590 O O . ALA B 1 165 ? 3.021 19.406 10.492 1 93 165 ALA B O 1
ATOM 5591 N N . ALA B 1 166 ? 4.387 17.922 9.523 1 95.5 166 ALA B N 1
ATOM 5592 C CA . ALA B 1 166 ? 4.402 17.016 10.664 1 95.5 166 ALA B CA 1
ATOM 5593 C C . ALA B 1 166 ? 5.191 17.609 11.828 1 95.5 166 ALA B C 1
ATOM 5595 O O . ALA B 1 166 ? 4.945 17.281 12.984 1 95.5 166 ALA B O 1
ATOM 5596 N N . THR B 1 167 ? 6.117 18.453 11.508 1 92.88 167 THR B N 1
ATOM 5597 C CA . THR B 1 167 ? 6.984 19.016 12.539 1 92.88 167 THR B CA 1
ATOM 5598 C C . THR B 1 167 ? 6.363 20.266 13.141 1 92.88 167 THR B C 1
ATOM 5600 O O . THR B 1 167 ? 6.461 20.5 14.344 1 92.88 167 THR B O 1
ATOM 5603 N N . CYS B 1 168 ? 5.664 21.047 12.273 1 91.12 168 CYS B N 1
ATOM 5604 C CA . CYS B 1 168 ? 5.25 22.359 12.773 1 91.12 168 CYS B CA 1
ATOM 5605 C C . CYS B 1 168 ? 3.795 22.641 12.422 1 91.12 168 CYS B C 1
ATOM 5607 O O . CYS B 1 168 ? 3.006 23.016 13.289 1 91.12 168 CYS B O 1
ATOM 5609 N N . TRP B 1 169 ? 3.373 22.406 11.203 1 90.5 169 TRP B N 1
ATOM 5610 C CA . TRP B 1 169 ? 2.117 22.953 10.695 1 90.5 169 TRP B CA 1
ATOM 5611 C C . TRP B 1 169 ? 0.923 22.234 11.32 1 90.5 169 TRP B C 1
ATOM 5613 O O . TRP B 1 169 ? -0.189 22.766 11.336 1 90.5 169 TRP B O 1
ATOM 5623 N N . TYR B 1 170 ? 1.115 21 11.844 1 93.75 170 TYR B N 1
ATOM 5624 C CA . TYR B 1 170 ? 0.004 20.297 12.477 1 93.75 170 TYR B CA 1
ATOM 5625 C C . TYR B 1 170 ? -0.584 21.109 13.617 1 93.75 170 TYR B C 1
ATOM 5627 O O . TYR B 1 170 ? -1.74 20.922 14 1 93.75 170 TYR B O 1
ATOM 5635 N N . GLN B 1 171 ? 0.13 22.094 14.211 1 90.31 171 GLN B N 1
ATOM 5636 C CA . GLN B 1 171 ? -0.302 22.922 15.328 1 90.31 171 GLN B CA 1
ATOM 5637 C C . GLN B 1 171 ? -1.454 23.844 14.922 1 90.31 171 GLN B C 1
ATOM 5639 O O . GLN B 1 171 ? -2.172 24.359 15.781 1 90.31 171 GLN B O 1
ATOM 5644 N N . TYR B 1 172 ? -1.628 24 13.609 1 88.38 172 TYR B N 1
ATOM 5645 C CA . TYR B 1 172 ? -2.684 24.875 13.109 1 88.38 172 TYR B CA 1
ATOM 5646 C C . TYR B 1 172 ? -4.023 24.141 13.078 1 88.38 172 TYR B C 1
ATOM 5648 O O . TYR B 1 172 ? -5.059 24.75 12.781 1 88.38 172 TYR B O 1
ATOM 5656 N N . VAL B 1 173 ? -4.027 22.891 13.383 1 95.62 173 VAL B N 1
ATOM 5657 C CA . VAL B 1 173 ? -5.289 22.172 13.516 1 95.62 173 VAL B CA 1
ATOM 5658 C C . VAL B 1 173 ? -5.977 22.562 14.82 1 95.62 173 VAL B C 1
ATOM 5660 O O . VAL B 1 173 ? -5.449 22.297 15.906 1 95.62 173 VAL B O 1
ATOM 5663 N N . PRO B 1 174 ? -7.141 23.188 14.742 1 95.94 174 PRO B N 1
ATOM 5664 C CA . PRO B 1 174 ? -7.859 23.469 15.992 1 95.94 174 PRO B CA 1
ATOM 5665 C C . PRO B 1 174 ? -8.289 22.203 16.734 1 95.94 174 PRO B C 1
ATOM 5667 O O . PRO B 1 174 ? -8.531 21.172 16.094 1 95.94 174 PRO B O 1
ATOM 5670 N N . GLN B 1 175 ? -8.469 22.328 17.969 1 95.94 175 GLN B N 1
ATOM 5671 C CA . GLN B 1 175 ? -8.844 21.188 18.797 1 95.94 175 GLN B CA 1
ATOM 5672 C C . GLN B 1 175 ? -10.227 20.656 18.406 1 95.94 175 GLN B C 1
ATOM 5674 O O . GLN B 1 175 ? -10.523 19.484 18.578 1 95.94 175 GLN B O 1
ATOM 5679 N N . ASP B 1 176 ? -11.008 21.547 17.812 1 96.19 176 ASP B N 1
ATOM 5680 C CA . ASP B 1 176 ? -12.375 21.156 17.469 1 96.19 176 ASP B CA 1
ATOM 5681 C C . ASP B 1 176 ? -12.516 20.859 15.977 1 96.19 176 ASP B C 1
ATOM 5683 O O . ASP B 1 176 ? -13.617 20.922 15.43 1 96.19 176 ASP B O 1
ATOM 5687 N N . ALA B 1 177 ? -11.391 20.703 15.297 1 98.38 177 ALA B N 1
ATOM 5688 C CA . ALA B 1 177 ? -11.461 20.328 13.883 1 98.38 177 ALA B CA 1
ATOM 5689 C C . ALA B 1 177 ? -12.312 19.078 13.695 1 98.38 177 ALA B C 1
ATOM 5691 O O . ALA B 1 177 ? -12.234 18.125 14.492 1 98.38 177 ALA B O 1
ATOM 5692 N N . ASP B 1 178 ? -13.203 19.078 12.648 1 98.69 178 ASP B N 1
ATOM 5693 C CA . ASP B 1 178 ? -14.109 17.953 12.414 1 98.69 178 ASP B CA 1
ATOM 5694 C C . ASP B 1 178 ? -13.57 17.031 11.312 1 98.69 178 ASP B C 1
ATOM 5696 O O . ASP B 1 178 ? -13.812 15.828 11.328 1 98.69 178 ASP B O 1
ATOM 5700 N N . LEU B 1 179 ? -12.945 17.609 10.344 1 98.81 179 LEU B N 1
ATOM 5701 C CA . LEU B 1 179 ? -12.375 16.891 9.211 1 98.81 179 LEU B CA 1
ATOM 5702 C C . LEU B 1 179 ? -11.039 17.484 8.797 1 98.81 179 LEU B C 1
ATOM 5704 O O . LEU B 1 179 ? -10.945 18.688 8.555 1 98.81 179 LEU B O 1
ATOM 5708 N N . VAL B 1 180 ? -10.016 16.703 8.805 1 98.75 180 VAL B N 1
ATOM 5709 C CA . VAL B 1 180 ? -8.703 17.125 8.32 1 98.75 180 VAL B CA 1
ATOM 5710 C C . VAL B 1 180 ? -8.352 16.359 7.051 1 98.75 180 VAL B C 1
ATOM 5712 O O . VAL B 1 180 ? -8.375 15.125 7.039 1 98.75 180 VAL B O 1
ATOM 5715 N N . LEU B 1 181 ? -8.086 17.078 5.98 1 98.31 181 LEU B N 1
ATOM 5716 C CA . LEU B 1 181 ? -7.676 16.547 4.688 1 98.31 181 LEU B CA 1
ATOM 5717 C C . LEU B 1 181 ? -6.156 16.609 4.535 1 98.31 181 LEU B C 1
ATOM 5719 O O . LEU B 1 181 ? -5.535 17.625 4.836 1 98.31 181 LEU B O 1
ATOM 5723 N N . VAL B 1 182 ? -5.539 15.484 4.078 1 98.38 182 VAL B N 1
ATOM 5724 C CA . VAL B 1 182 ? -4.082 15.398 4.047 1 98.38 182 VAL B CA 1
ATOM 5725 C C . VAL B 1 182 ? -3.619 15 2.648 1 98.38 182 VAL B C 1
ATOM 5727 O O . VAL B 1 182 ? -3.812 13.859 2.229 1 98.38 182 VAL B O 1
ATOM 5730 N N . GLU B 1 183 ? -2.984 15.898 1.905 1 96.69 183 GLU B N 1
ATOM 5731 C CA . GLU B 1 183 ? -2.504 15.664 0.546 1 96.69 183 GLU B CA 1
ATOM 5732 C C . GLU B 1 183 ? -1 15.891 0.445 1 96.69 183 GLU B C 1
ATOM 5734 O O . GLU B 1 183 ? -0.547 17.031 0.33 1 96.69 183 GLU B O 1
ATOM 5739 N N . TYR B 1 184 ? -0.181 14.844 0.402 1 95.06 184 TYR B N 1
ATOM 5740 C CA . TYR B 1 184 ? 1.267 14.969 0.275 1 95.06 184 TYR B CA 1
ATOM 5741 C C . TYR B 1 184 ? 1.839 13.82 -0.552 1 95.06 184 TYR B C 1
ATOM 5743 O O . TYR B 1 184 ? 2.963 13.375 -0.31 1 95.06 184 TYR B O 1
ATOM 5751 N N . SER B 1 185 ? 1.088 13.289 -1.481 1 93 185 SER B N 1
ATOM 5752 C CA . SER B 1 185 ? 1.523 12.086 -2.193 1 93 185 SER B CA 1
ATOM 5753 C C . SER B 1 185 ? 2.594 12.422 -3.229 1 93 185 SER B C 1
ATOM 5755 O O . SER B 1 185 ? 3.324 11.531 -3.68 1 93 185 SER B O 1
ATOM 5757 N N . LEU B 1 186 ? 2.754 13.672 -3.65 1 89.38 186 LEU B N 1
ATOM 5758 C CA . LEU B 1 186 ? 3.67 13.992 -4.738 1 89.38 186 LEU B CA 1
ATOM 5759 C C . LEU B 1 186 ? 4.91 14.703 -4.215 1 89.38 186 LEU B C 1
ATOM 5761 O O . LEU B 1 186 ? 6.031 14.227 -4.398 1 89.38 186 LEU B O 1
ATOM 5765 N N . ASN B 1 187 ? 4.656 15.797 -3.525 1 85.31 187 ASN B N 1
ATOM 5766 C CA . ASN B 1 187 ? 5.785 16.609 -3.094 1 85.31 187 ASN B CA 1
ATOM 5767 C C . ASN B 1 187 ? 6.707 15.844 -2.152 1 85.31 187 ASN B C 1
ATOM 5769 O O . ASN B 1 187 ? 6.273 15.359 -1.108 1 85.31 187 ASN B O 1
ATOM 5773 N N . GLY B 1 188 ? 7.934 15.711 -2.58 1 78.62 188 GLY B N 1
ATOM 5774 C CA . GLY B 1 188 ? 8.914 14.977 -1.796 1 78.62 188 GLY B CA 1
ATOM 5775 C C . GLY B 1 188 ? 8.977 13.5 -2.148 1 78.62 188 GLY B C 1
ATOM 5776 O O . GLY B 1 188 ? 9.914 12.805 -1.755 1 78.62 188 GLY B O 1
ATOM 5777 N N . CYS B 1 189 ? 8 13.023 -2.895 1 81 189 CYS B N 1
ATOM 5778 C CA . CYS B 1 189 ? 7.953 11.594 -3.178 1 81 189 CYS B CA 1
ATOM 5779 C C . CYS B 1 189 ? 8.266 11.32 -4.645 1 81 189 CYS B C 1
ATOM 5781 O O . CYS B 1 189 ? 8.5 10.172 -5.027 1 81 189 CYS B O 1
ATOM 5783 N N . LEU B 1 190 ? 8.156 12.438 -5.355 1 71.69 190 LEU B N 1
ATOM 5784 C CA . LEU B 1 190 ? 8.453 12.234 -6.766 1 71.69 190 LEU B CA 1
ATOM 5785 C C . LEU B 1 190 ? 9.914 11.844 -6.961 1 71.69 190 LEU B C 1
ATOM 5787 O O . LEU B 1 190 ? 10.805 12.406 -6.316 1 71.69 190 LEU B O 1
ATOM 5791 N N . GLU B 1 191 ? 10.109 10.852 -7.496 1 57.66 191 GLU B N 1
ATOM 5792 C CA . GLU B 1 191 ? 11.43 10.289 -7.73 1 57.66 191 GLU B CA 1
ATOM 5793 C C . GLU B 1 191 ? 12.25 11.172 -8.664 1 57.66 191 GLU B C 1
ATOM 5795 O O . GLU B 1 191 ? 12.758 10.703 -9.688 1 57.66 191 GLU B O 1
ATOM 5800 N N . ALA B 1 192 ? 12.289 12.438 -8.438 1 49.25 192 ALA B N 1
ATOM 5801 C CA . ALA B 1 192 ? 13 13.352 -9.32 1 49.25 192 ALA B CA 1
ATOM 5802 C C . ALA B 1 192 ? 14.492 13.062 -9.336 1 49.25 192 ALA B C 1
ATOM 5804 O O . ALA B 1 192 ? 15.18 13.32 -10.328 1 49.25 192 ALA B O 1
ATOM 5805 N N . THR B 1 193 ? 14.922 12.539 -8.25 1 49.34 193 THR B N 1
ATOM 5806 C CA . THR B 1 193 ? 16.359 12.328 -8.141 1 49.34 193 THR B CA 1
ATOM 5807 C C . THR B 1 193 ? 16.75 10.938 -8.641 1 49.34 193 THR B C 1
ATOM 5809 O O . THR B 1 193 ? 17.906 10.547 -8.562 1 49.34 193 THR B O 1
ATOM 5812 N N . GLY B 1 194 ? 15.758 10.359 -9.188 1 53.47 194 GLY B N 1
ATOM 5813 C CA . GLY B 1 194 ? 16.062 9 -9.602 1 53.47 194 GLY B CA 1
ATOM 5814 C C . GLY B 1 194 ? 16.078 8.008 -8.453 1 53.47 194 GLY B C 1
ATOM 5815 O O . GLY B 1 194 ? 16.359 6.824 -8.648 1 53.47 194 GLY B O 1
ATOM 5816 N N . GLN B 1 195 ? 15.867 8.516 -7.27 1 58.19 195 GLN B N 1
ATOM 5817 C CA . GLN B 1 195 ? 15.844 7.645 -6.102 1 58.19 195 GLN B CA 1
ATOM 5818 C C . GLN B 1 195 ? 14.445 7.578 -5.5 1 58.19 195 GLN B C 1
ATOM 5820 O O . GLN B 1 195 ? 13.711 8.57 -5.5 1 58.19 195 GLN B O 1
ATOM 5825 N N . PRO B 1 196 ? 14.156 6.387 -5.008 1 64.69 196 PRO B N 1
ATOM 5826 C CA . PRO B 1 196 ? 12.852 6.316 -4.34 1 64.69 196 PRO B CA 1
ATOM 5827 C C . PRO B 1 196 ? 12.797 7.156 -3.066 1 64.69 196 PRO B C 1
ATOM 5829 O O . PRO B 1 196 ? 13.734 7.133 -2.268 1 64.69 196 PRO B O 1
ATOM 5832 N N . MET B 1 197 ? 11.758 7.91 -2.875 1 74.88 197 MET B N 1
ATOM 5833 C CA . MET B 1 197 ? 11.672 8.805 -1.727 1 74.88 197 MET B CA 1
ATOM 5834 C C . MET B 1 197 ? 10.531 8.398 -0.803 1 74.88 197 MET B C 1
ATOM 5836 O O . MET B 1 197 ? 10.453 8.852 0.339 1 74.88 197 MET B O 1
ATOM 5840 N N . CYS B 1 198 ? 9.703 7.539 -1.221 1 83.12 198 CYS B N 1
ATOM 5841 C CA . CYS B 1 198 ? 8.562 7.105 -0.425 1 83.12 198 CYS B CA 1
ATOM 5842 C C . CYS B 1 198 ? 8.305 5.617 -0.605 1 83.12 198 CYS B C 1
ATOM 5844 O O . CYS B 1 198 ? 7.152 5.191 -0.726 1 83.12 198 CYS B O 1
ATOM 5846 N N . SER B 1 199 ? 9.383 4.809 -0.558 1 77.69 199 SER B N 1
ATOM 5847 C CA . SER B 1 199 ? 9.242 3.385 -0.838 1 77.69 199 SER B CA 1
ATOM 5848 C C . SER B 1 199 ? 9.375 2.555 0.434 1 77.69 199 SER B C 1
ATOM 5850 O O . SER B 1 199 ? 9.219 1.332 0.403 1 77.69 199 SER B O 1
ATOM 5852 N N . SER B 1 200 ? 9.656 3.27 1.49 1 79 200 SER B N 1
ATOM 5853 C CA . SER B 1 200 ? 9.812 2.561 2.756 1 79 200 SER B CA 1
ATOM 5854 C C . SER B 1 200 ? 9.219 3.359 3.912 1 79 200 SER B C 1
ATOM 5856 O O . SER B 1 200 ? 9.305 4.59 3.934 1 79 200 SER B O 1
ATOM 5858 N N . THR B 1 201 ? 8.766 2.592 4.91 1 84.56 201 THR B N 1
ATOM 5859 C CA . THR B 1 201 ? 8.18 3.23 6.086 1 84.56 201 THR B CA 1
ATOM 5860 C C . THR B 1 201 ? 9.258 3.895 6.934 1 84.56 201 THR B C 1
ATOM 5862 O O . THR B 1 201 ? 8.953 4.695 7.82 1 84.56 201 THR B O 1
ATOM 5865 N N . ALA B 1 202 ? 10.492 3.57 6.641 1 78.19 202 ALA B N 1
ATOM 5866 C CA . ALA B 1 202 ? 11.594 4.152 7.402 1 78.19 202 ALA B CA 1
ATOM 5867 C C . ALA B 1 202 ? 12.039 5.48 6.801 1 78.19 202 ALA B C 1
ATOM 5869 O O . ALA B 1 202 ? 12.781 6.238 7.43 1 78.19 202 ALA B O 1
ATOM 5870 N N . MET B 1 203 ? 11.57 5.727 5.625 1 80.75 203 MET B N 1
ATOM 5871 C CA . MET B 1 203 ? 11.961 6.969 4.969 1 80.75 203 MET B CA 1
ATOM 5872 C C . MET B 1 203 ? 11.273 8.164 5.621 1 80.75 203 MET B C 1
ATOM 5874 O O . MET B 1 203 ? 10.117 8.078 6.035 1 80.75 203 MET B O 1
ATOM 5878 N N . VAL B 1 204 ? 11.836 9.289 5.578 1 83.12 204 VAL B N 1
ATOM 5879 C CA . VAL B 1 204 ? 11.477 10.453 6.383 1 83.12 204 VAL B CA 1
ATOM 5880 C C . VAL B 1 204 ? 10.102 10.969 5.957 1 83.12 204 VAL B C 1
ATOM 5882 O O . VAL B 1 204 ? 9.305 11.391 6.801 1 83.12 204 VAL B O 1
ATOM 5885 N N . ARG B 1 205 ? 9.844 11.008 4.707 1 88.56 205 ARG B N 1
ATOM 5886 C CA . ARG B 1 205 ? 8.578 11.562 4.23 1 88.56 205 ARG B CA 1
ATOM 5887 C C . ARG B 1 205 ? 7.406 10.672 4.629 1 88.56 205 ARG B C 1
ATOM 5889 O O . ARG B 1 205 ? 6.328 11.164 4.965 1 88.56 205 ARG B O 1
ATOM 5896 N N . VAL B 1 206 ? 7.688 9.359 4.582 1 91.12 206 VAL B N 1
ATOM 5897 C CA . VAL B 1 206 ? 6.637 8.43 4.98 1 91.12 206 VAL B CA 1
ATOM 5898 C C . VAL B 1 206 ? 6.453 8.477 6.492 1 91.12 206 VAL B C 1
ATOM 5900 O O . VAL B 1 206 ? 5.32 8.492 6.988 1 91.12 206 VAL B O 1
ATOM 5903 N N . ALA B 1 207 ? 7.547 8.508 7.219 1 89 207 ALA B N 1
ATOM 5904 C CA . ALA B 1 207 ? 7.5 8.617 8.672 1 89 207 ALA B CA 1
ATOM 5905 C C . ALA B 1 207 ? 6.77 9.891 9.102 1 89 207 ALA B C 1
ATOM 5907 O O . ALA B 1 207 ? 5.973 9.867 10.047 1 89 207 ALA B O 1
ATOM 5908 N N . ALA B 1 208 ? 7.098 10.938 8.422 1 92.94 208 ALA B N 1
ATOM 5909 C CA . ALA B 1 208 ? 6.473 12.219 8.734 1 92.94 208 ALA B CA 1
ATOM 5910 C C . ALA B 1 208 ? 4.973 12.18 8.477 1 92.94 208 ALA B C 1
ATOM 5912 O O . ALA B 1 208 ? 4.191 12.797 9.203 1 92.94 208 ALA B O 1
ATOM 5913 N N . TYR B 1 209 ? 4.59 11.5 7.457 1 96.25 209 TYR B N 1
ATOM 5914 C CA . TYR B 1 209 ? 3.166 11.352 7.172 1 96.25 209 TYR B CA 1
ATOM 5915 C C . TYR B 1 209 ? 2.438 10.703 8.344 1 96.25 209 TYR B C 1
ATOM 5917 O O . TYR B 1 209 ? 1.378 11.18 8.758 1 96.25 209 TYR B O 1
ATOM 5925 N N . GLU B 1 210 ? 2.988 9.672 8.859 1 95.5 210 GLU B N 1
ATOM 5926 C CA . GLU B 1 210 ? 2.379 9 10.008 1 95.5 210 GLU B CA 1
ATOM 5927 C C . GLU B 1 210 ? 2.43 9.875 11.25 1 95.5 210 GLU B C 1
ATOM 5929 O O . GLU B 1 210 ? 1.457 9.945 12.008 1 95.5 210 GLU B O 1
ATOM 5934 N N . SER B 1 211 ? 3.543 10.516 11.477 1 94.19 211 SER B N 1
ATOM 5935 C CA . SER B 1 211 ? 3.652 11.422 12.609 1 94.19 211 SER B CA 1
ATOM 5936 C C . SER B 1 211 ? 2.594 12.516 12.547 1 94.19 211 SER B C 1
ATOM 5938 O O . SER B 1 211 ? 2.041 12.914 13.578 1 94.19 211 SER B O 1
ATOM 5940 N N . PHE B 1 212 ? 2.422 13.016 11.336 1 97.12 212 PHE B N 1
ATOM 5941 C CA . PHE B 1 212 ? 1.388 14.031 11.156 1 97.12 212 PHE B CA 1
ATOM 5942 C C . PHE B 1 212 ? 0.035 13.516 11.625 1 97.12 212 PHE B C 1
ATOM 5944 O O . PHE B 1 212 ? -0.664 14.188 12.383 1 97.12 212 PHE B O 1
ATOM 5951 N N . TYR B 1 213 ? -0.381 12.297 11.211 1 97.75 213 TYR B N 1
ATOM 5952 C CA . TYR B 1 213 ? -1.646 11.688 11.617 1 97.75 213 TYR B CA 1
ATOM 5953 C C . TYR B 1 213 ? -1.737 11.586 13.133 1 97.75 213 TYR B C 1
ATOM 5955 O O . TYR B 1 213 ? -2.752 11.961 13.727 1 97.75 213 TYR B O 1
ATOM 5963 N N . ARG B 1 214 ? -0.728 11.133 13.719 1 95.81 214 ARG B N 1
ATOM 5964 C CA . ARG B 1 214 ? -0.735 10.891 15.156 1 95.81 214 ARG B CA 1
ATOM 5965 C C . ARG B 1 214 ? -0.822 12.203 15.93 1 95.81 214 ARG B C 1
ATOM 5967 O O . ARG B 1 214 ? -1.595 12.32 16.891 1 95.81 214 ARG B O 1
ATOM 5974 N N . ARG B 1 215 ? -0.07 13.172 15.523 1 96.31 215 ARG B N 1
ATOM 5975 C CA . ARG B 1 215 ? -0.067 14.453 16.219 1 96.31 215 ARG B CA 1
ATOM 5976 C C . ARG B 1 215 ? -1.399 15.18 16.047 1 96.31 215 ARG B C 1
ATOM 5978 O O . ARG B 1 215 ? -1.901 15.805 16.984 1 96.31 215 ARG B O 1
ATOM 5985 N N . VAL B 1 216 ? -1.982 15.086 14.836 1 97.81 216 VAL B N 1
ATOM 5986 C CA . VAL B 1 216 ? -3.295 15.68 14.602 1 97.81 216 VAL B CA 1
ATOM 5987 C C . VAL B 1 216 ? -4.328 15.016 15.516 1 97.81 216 VAL B C 1
ATOM 5989 O O . VAL B 1 216 ? -5.148 15.695 16.125 1 97.81 216 VAL B O 1
ATOM 5992 N N . LEU B 1 217 ? -4.285 13.703 15.68 1 96.44 217 LEU B N 1
ATOM 5993 C CA . LEU B 1 217 ? -5.266 12.977 16.469 1 96.44 217 LEU B CA 1
ATOM 5994 C C . LEU B 1 217 ? -5.086 13.266 17.953 1 96.44 217 LEU B C 1
ATOM 5996 O O . LEU B 1 217 ? -6.047 13.211 18.734 1 96.44 217 LEU B O 1
ATOM 6000 N N . ARG B 1 218 ? -3.914 13.586 18.391 1 94.12 218 ARG B N 1
ATOM 6001 C CA . ARG B 1 218 ? -3.703 13.992 19.766 1 94.12 218 ARG B CA 1
ATOM 6002 C C . ARG B 1 218 ? -4.27 15.391 20.016 1 94.12 218 ARG B C 1
ATOM 6004 O O . ARG B 1 218 ? -4.836 15.656 21.078 1 94.12 218 ARG B O 1
ATOM 6011 N N . ARG B 1 219 ? -4.055 16.188 19.062 1 94.88 219 ARG B N 1
ATOM 6012 C CA . ARG B 1 219 ? -4.5 17.562 19.172 1 94.88 219 ARG B CA 1
ATOM 6013 C C . ARG B 1 219 ? -6.016 17.672 19.031 1 94.88 219 ARG B C 1
ATOM 6015 O O . ARG B 1 219 ? -6.66 18.453 19.734 1 94.88 219 ARG B O 1
ATOM 6022 N N . ALA B 1 220 ? -6.516 16.953 18.109 1 97.12 220 ALA B N 1
ATOM 6023 C CA . ALA B 1 220 ? -7.945 16.891 17.828 1 97.12 220 ALA B CA 1
ATOM 6024 C C . ALA B 1 220 ? -8.445 15.453 17.828 1 97.12 220 ALA B C 1
ATOM 6026 O O . ALA B 1 220 ? -8.719 14.883 16.766 1 97.12 220 ALA B O 1
ATOM 6027 N N . PRO B 1 221 ? -8.703 14.906 18.969 1 94.94 221 PRO B N 1
ATOM 6028 C CA . PRO B 1 221 ? -8.977 13.477 19.094 1 94.94 221 PRO B CA 1
ATOM 6029 C C . PRO B 1 221 ? -10.297 13.062 18.453 1 94.94 221 PRO B C 1
ATOM 6031 O O . PRO B 1 221 ? -10.523 11.867 18.203 1 94.94 221 PRO B O 1
ATOM 6034 N N . ARG B 1 222 ? -11.156 14.016 18.156 1 96.12 222 ARG B N 1
ATOM 6035 C CA . ARG B 1 222 ? -12.469 13.688 17.625 1 96.12 222 ARG B CA 1
ATOM 6036 C C . ARG B 1 222 ? -12.539 13.945 16.125 1 96.12 222 ARG B C 1
ATOM 6038 O O . ARG B 1 222 ? -13.594 13.789 15.5 1 96.12 222 ARG B O 1
ATOM 6045 N N . THR B 1 223 ? -11.438 14.336 15.539 1 98.12 223 THR B N 1
ATOM 6046 C CA . THR B 1 223 ? -11.445 14.719 14.133 1 98.12 223 THR B CA 1
ATOM 6047 C C . THR B 1 223 ? -11.445 13.484 13.234 1 98.12 223 THR B C 1
ATOM 6049 O O . THR B 1 223 ? -10.812 12.477 13.547 1 98.12 223 THR B O 1
ATOM 6052 N N . ALA B 1 224 ? -12.289 13.5 12.164 1 98.38 224 ALA B N 1
ATOM 6053 C CA . ALA B 1 224 ? -12.125 12.562 11.062 1 98.38 224 ALA B CA 1
ATOM 6054 C C . ALA B 1 224 ? -10.961 12.977 10.164 1 98.38 224 ALA B C 1
ATOM 6056 O O . ALA B 1 224 ? -10.656 14.164 10.039 1 98.38 224 ALA B O 1
ATOM 6057 N N . LEU B 1 225 ? -10.281 12 9.617 1 98.62 225 LEU B N 1
ATOM 6058 C CA . LEU B 1 225 ? -9.18 12.25 8.688 1 98.62 225 LEU B CA 1
ATOM 6059 C C . LEU B 1 225 ? -9.477 11.641 7.324 1 98.62 225 LEU B C 1
ATOM 6061 O O . LEU B 1 225 ? -10.172 10.633 7.227 1 98.62 225 LEU B O 1
ATOM 6065 N N . MET B 1 226 ? -9 12.25 6.266 1 98.81 226 MET B N 1
ATOM 6066 C CA . MET B 1 226 ? -9.055 11.734 4.902 1 98.81 226 MET B CA 1
ATOM 6067 C C . MET B 1 226 ? -7.754 12.008 4.16 1 98.81 226 MET B C 1
ATOM 6069 O O . MET B 1 226 ? -7.254 13.133 4.172 1 98.81 226 MET B O 1
ATOM 6073 N N . SER B 1 227 ? -7.227 10.953 3.596 1 98.69 227 SER B N 1
ATOM 6074 C CA . SER B 1 227 ? -6.047 11.086 2.746 1 98.69 227 SER B CA 1
ATOM 6075 C C . SER B 1 227 ? -6.438 11.422 1.31 1 98.69 227 SER B C 1
ATOM 6077 O O . SER B 1 227 ? -7.477 10.969 0.822 1 98.69 227 SER B O 1
ATOM 6079 N N . VAL B 1 228 ? -5.621 12.242 0.646 1 97.94 228 VAL B N 1
ATOM 6080 C CA . VAL B 1 228 ? -5.797 12.609 -0.755 1 97.94 228 VAL B CA 1
ATOM 6081 C C . VAL B 1 228 ? -4.52 12.297 -1.534 1 97.94 228 VAL B C 1
ATOM 6083 O O . VAL B 1 228 ? -3.42 12.633 -1.094 1 97.94 228 VAL B O 1
ATOM 6086 N N . ALA B 1 229 ? -4.688 11.578 -2.602 1 96.69 229 ALA B N 1
ATOM 6087 C CA . ALA B 1 229 ? -3.543 11.219 -3.434 1 96.69 229 ALA B CA 1
ATOM 6088 C C . ALA B 1 229 ? -3.705 11.758 -4.855 1 96.69 229 ALA B C 1
ATOM 6090 O O . ALA B 1 229 ? -4.805 11.734 -5.41 1 96.69 229 ALA B O 1
ATOM 6091 N N . THR B 1 230 ? -2.607 12.227 -5.344 1 92.56 230 THR B N 1
ATOM 6092 C CA . THR B 1 230 ? -2.57 12.781 -6.691 1 92.56 230 THR B CA 1
ATOM 6093 C C . THR B 1 230 ? -1.482 12.109 -7.523 1 92.56 230 THR B C 1
ATOM 6095 O O . THR B 1 230 ? -0.938 11.078 -7.129 1 92.56 230 THR B O 1
ATOM 6098 N N . PHE B 1 231 ? -1.27 12.609 -8.789 1 87.69 231 PHE B N 1
ATOM 6099 C CA . PHE B 1 231 ? -0.243 12.094 -9.688 1 87.69 231 PHE B CA 1
ATOM 6100 C C . PHE B 1 231 ? 0.313 13.211 -10.57 1 87.69 231 PHE B C 1
ATOM 6102 O O . PHE B 1 231 ? -0.159 14.344 -10.508 1 87.69 231 PHE B O 1
ATOM 6109 N N . SER B 1 232 ? 1.404 12.914 -11.18 1 82.81 232 SER B N 1
ATOM 6110 C CA . SER B 1 232 ? 2.059 13.922 -12 1 82.81 232 SER B CA 1
ATOM 6111 C C . SER B 1 232 ? 2.469 13.359 -13.352 1 82.81 232 SER B C 1
ATOM 6113 O O . SER B 1 232 ? 2.443 12.141 -13.555 1 82.81 232 SER B O 1
ATOM 6115 N N . PHE B 1 233 ? 2.748 14.281 -14.195 1 72.31 233 PHE B N 1
ATOM 6116 C CA . PHE B 1 233 ? 3.297 13.961 -15.508 1 72.31 233 PHE B CA 1
ATOM 6117 C C . PHE B 1 233 ? 4.762 14.375 -15.594 1 72.31 233 PHE B C 1
ATOM 6119 O O . PHE B 1 233 ? 5.188 15.312 -14.922 1 72.31 233 PHE B O 1
ATOM 6126 N N . ASN B 1 234 ? 5.629 13.5 -15.977 1 59.56 234 ASN B N 1
ATOM 6127 C CA . ASN B 1 234 ? 7 13.922 -16.25 1 59.56 234 ASN B CA 1
ATOM 6128 C C . ASN B 1 234 ? 7.129 14.57 -17.625 1 59.56 234 ASN B C 1
ATOM 6130 O O . ASN B 1 234 ? 6.504 14.117 -18.594 1 59.56 234 ASN B O 1
ATOM 6134 N N . SER B 1 235 ? 7.398 15.836 -17.609 1 46 235 SER B N 1
ATOM 6135 C CA . SER B 1 235 ? 7.738 16.516 -18.859 1 46 235 SER B CA 1
ATOM 6136 C C . SER B 1 235 ? 8.984 15.898 -19.484 1 46 235 SER B C 1
ATOM 6138 O O . SER B 1 235 ? 9.445 16.359 -20.547 1 46 235 SER B O 1
ATOM 6140 N N . ASP B 1 236 ? 9.914 15.359 -18.734 1 40.16 236 ASP B N 1
ATOM 6141 C CA . ASP B 1 236 ? 11.094 15.219 -19.578 1 40.16 236 ASP B CA 1
ATOM 6142 C C . ASP B 1 236 ? 10.711 14.703 -20.969 1 40.16 236 ASP B C 1
ATOM 6144 O O . ASP B 1 236 ? 9.805 13.875 -21.094 1 40.16 236 ASP B O 1
ATOM 6148 N N . THR B 1 237 ? 11.141 15.43 -21.875 1 35.34 237 THR B N 1
ATOM 6149 C CA . THR B 1 237 ? 11.383 15.32 -23.312 1 35.34 237 THR B CA 1
ATOM 6150 C C . THR B 1 237 ? 11.828 13.906 -23.688 1 35.34 237 THR B C 1
ATOM 6152 O O . THR B 1 237 ? 12.922 13.477 -23.297 1 35.34 237 THR B O 1
ATOM 6155 N N . TYR B 1 238 ? 11.289 12.852 -23.516 1 31.25 238 TYR B N 1
ATOM 6156 C CA . TYR B 1 238 ? 11.742 12.18 -24.719 1 31.25 238 TYR B CA 1
ATOM 6157 C C . TYR B 1 238 ? 11.789 13.141 -25.891 1 31.25 238 TYR B C 1
ATOM 6159 O O . TYR B 1 238 ? 10.758 13.453 -26.5 1 31.25 238 TYR B O 1
ATOM 6167 N N . ARG B 1 239 ? 12.383 14.219 -25.75 1 30.27 239 ARG B N 1
ATOM 6168 C CA . ARG B 1 239 ? 12.82 15.133 -26.797 1 30.27 239 ARG B CA 1
ATOM 6169 C C . ARG B 1 239 ? 13.328 14.359 -28.016 1 30.27 239 ARG B C 1
ATOM 6171 O O . ARG B 1 239 ? 13.883 14.953 -28.953 1 30.27 239 ARG B O 1
ATOM 6178 N N . GLN B 1 240 ? 13.836 13.195 -27.75 1 27.47 240 GLN B N 1
ATOM 6179 C CA . GLN B 1 240 ? 14.453 12.797 -29.016 1 27.47 240 GLN B CA 1
ATOM 6180 C C . GLN B 1 240 ? 13.406 12.602 -30.109 1 27.47 240 GLN B C 1
ATOM 6182 O O . GLN B 1 240 ? 12.844 11.516 -30.25 1 27.47 240 GLN B O 1
ATOM 6187 N N . GLY B 1 241 ? 13.008 13.727 -30.75 1 30 241 GLY B N 1
ATOM 6188 C CA . GLY B 1 241 ? 12.344 13.914 -32.031 1 30 241 GLY B CA 1
ATOM 6189 C C . GLY B 1 241 ? 10.898 13.453 -32.031 1 30 241 GLY B C 1
ATOM 6190 O O . GLY B 1 241 ? 10.227 13.5 -33.062 1 30 241 GLY B O 1
ATOM 6191 N N . LEU B 1 242 ? 10.594 12.367 -31.344 1 31.66 242 LEU B N 1
ATOM 6192 C CA . LEU B 1 242 ? 9.219 11.945 -31.625 1 31.66 242 LEU B CA 1
ATOM 6193 C C . LEU B 1 242 ? 8.227 12.891 -30.953 1 31.66 242 LEU B C 1
ATOM 6195 O O . LEU B 1 242 ? 8.555 13.539 -29.953 1 31.66 242 LEU B O 1
ATOM 6199 N N . ALA B 1 243 ? 7.059 13.352 -31.422 1 32.56 243 ALA B N 1
ATOM 6200 C CA . ALA B 1 243 ? 5.898 14.086 -30.922 1 32.56 243 ALA B CA 1
ATOM 6201 C C . ALA B 1 243 ? 5.719 13.859 -29.422 1 32.56 243 ALA B C 1
ATOM 6203 O O . ALA B 1 243 ? 5.754 12.727 -28.953 1 32.56 243 ALA B O 1
ATOM 6204 N N . SER B 1 244 ? 6.23 14.781 -28.453 1 38.12 244 SER B N 1
ATOM 6205 C CA . SER B 1 244 ? 6.418 14.984 -27.016 1 38.12 244 SER B CA 1
ATOM 6206 C C . SER B 1 244 ? 5.25 14.414 -26.219 1 38.12 244 SER B C 1
ATOM 6208 O O . SER B 1 244 ? 4.203 15.047 -26.094 1 38.12 244 SER B O 1
ATOM 6210 N N . VAL B 1 245 ? 4.668 13.359 -26.531 1 40.62 245 VAL B N 1
ATOM 6211 C CA . VAL B 1 245 ? 3.535 13.016 -25.672 1 40.62 245 VAL B CA 1
ATOM 6212 C C . VAL B 1 245 ? 4.008 12.859 -24.234 1 40.62 245 VAL B C 1
ATOM 6214 O O . VAL B 1 245 ? 4.945 12.102 -23.953 1 40.62 245 VAL B O 1
ATOM 6217 N N . GLU B 1 246 ? 3.982 13.992 -23.484 1 50.53 246 GLU B N 1
ATOM 6218 C CA . GLU B 1 246 ? 4.121 13.898 -22.031 1 50.53 246 GLU B CA 1
ATOM 6219 C C . GLU B 1 246 ? 3.453 12.641 -21.5 1 50.53 246 GLU B C 1
ATOM 6221 O O . GLU B 1 246 ? 2.289 12.367 -21.797 1 50.53 246 GLU B O 1
ATOM 6226 N N . ALA B 1 247 ? 4.301 11.648 -21.141 1 55.53 247 ALA B N 1
ATOM 6227 C CA . ALA B 1 247 ? 3.742 10.445 -20.531 1 55.53 247 ALA B CA 1
ATOM 6228 C C . ALA B 1 247 ? 3.656 10.594 -19.016 1 55.53 247 ALA B C 1
ATOM 6230 O O . ALA B 1 247 ? 4.5 11.25 -18.391 1 55.53 247 ALA B O 1
ATOM 6231 N N . PRO B 1 248 ? 2.51 10.305 -18.406 1 57.22 248 PRO B N 1
ATOM 6232 C CA . PRO B 1 248 ? 2.467 10.266 -16.953 1 57.22 248 PRO B CA 1
ATOM 6233 C C . PRO B 1 248 ? 3.666 9.539 -16.344 1 57.22 248 PRO B C 1
ATOM 6235 O O . PRO B 1 248 ? 4.215 8.625 -16.969 1 57.22 248 PRO B O 1
ATOM 6238 N N . ASN B 1 249 ? 4.09 10.148 -15.234 1 65.06 249 ASN B N 1
ATOM 6239 C CA . ASN B 1 249 ? 5.023 9.352 -14.438 1 65.06 249 ASN B CA 1
ATOM 6240 C C . ASN B 1 249 ? 4.473 7.953 -14.164 1 65.06 249 ASN B C 1
ATOM 6242 O O . ASN B 1 249 ? 3.283 7.703 -14.352 1 65.06 249 ASN B O 1
ATOM 6246 N N . ALA B 1 250 ? 5.422 7.156 -13.852 1 73.75 250 ALA B N 1
ATOM 6247 C CA . ALA B 1 250 ? 4.992 5.805 -13.508 1 73.75 250 ALA B CA 1
ATOM 6248 C C . ALA B 1 250 ? 3.857 5.836 -12.484 1 73.75 250 ALA B C 1
ATOM 6250 O O . ALA B 1 250 ? 3.857 6.664 -11.57 1 73.75 250 ALA B O 1
ATOM 6251 N N . PHE B 1 251 ? 2.928 5.105 -12.734 1 83.81 251 PHE B N 1
ATOM 6252 C CA . PHE B 1 251 ? 1.727 5.035 -11.914 1 83.81 251 PHE B CA 1
ATOM 6253 C C . PHE B 1 251 ? 2.088 4.961 -10.438 1 83.81 251 PHE B C 1
ATOM 6255 O O . PHE B 1 251 ? 1.452 5.613 -9.602 1 83.81 251 PHE B O 1
ATOM 6262 N N . ALA B 1 252 ? 3.152 4.266 -10.133 1 82.62 252 ALA B N 1
ATOM 6263 C CA . ALA B 1 252 ? 3.521 4.008 -8.742 1 82.62 252 ALA B CA 1
ATOM 6264 C C . ALA B 1 252 ? 4.527 5.043 -8.242 1 82.62 252 ALA B C 1
ATOM 6266 O O . ALA B 1 252 ? 5.062 4.914 -7.137 1 82.62 252 ALA B O 1
ATOM 6267 N N . ALA B 1 253 ? 4.793 6.059 -8.992 1 80.56 253 ALA B N 1
ATOM 6268 C CA . ALA B 1 253 ? 5.805 7.043 -8.625 1 80.56 253 ALA B CA 1
ATOM 6269 C C . ALA B 1 253 ? 5.223 8.117 -7.715 1 80.56 253 ALA B C 1
ATOM 6271 O O . ALA B 1 253 ? 5.379 9.312 -7.973 1 80.56 253 ALA B O 1
ATOM 6272 N N . THR B 1 254 ? 4.559 7.797 -6.648 1 88.69 254 THR B N 1
ATOM 6273 C CA . THR B 1 254 ? 3.977 8.656 -5.625 1 88.69 254 THR B CA 1
ATOM 6274 C C . THR B 1 254 ? 4.043 7.984 -4.258 1 88.69 254 THR B C 1
ATOM 6276 O O . THR B 1 254 ? 4.43 6.816 -4.148 1 88.69 254 THR B O 1
ATOM 6279 N N . GLY B 1 255 ? 3.725 8.719 -3.205 1 92.19 255 GLY B N 1
ATOM 6280 C CA . GLY B 1 255 ? 3.678 8.141 -1.868 1 92.19 255 GLY B CA 1
ATOM 6281 C C . GLY B 1 255 ? 2.352 7.48 -1.551 1 92.19 255 GLY B C 1
ATOM 6282 O O . GLY B 1 255 ? 2.121 7.055 -0.416 1 92.19 255 GLY B O 1
ATOM 6283 N N . GLU B 1 256 ? 1.476 7.246 -2.549 1 95.56 256 GLU B N 1
ATOM 6284 C CA . GLU B 1 256 ? 0.079 6.895 -2.312 1 95.56 256 GLU B CA 1
ATOM 6285 C C . GLU B 1 256 ? -0.039 5.543 -1.615 1 95.56 256 GLU B C 1
ATOM 6287 O O . GLU B 1 256 ? -0.876 5.367 -0.727 1 95.56 256 GLU B O 1
ATOM 6292 N N . GLU B 1 257 ? 0.769 4.582 -2.002 1 94.81 257 GLU B N 1
ATOM 6293 C CA . GLU B 1 257 ? 0.603 3.24 -1.451 1 94.81 257 GLU B CA 1
ATOM 6294 C C . GLU B 1 257 ? 0.889 3.221 0.048 1 94.81 257 GLU B C 1
ATOM 6296 O O . GLU B 1 257 ? 0.096 2.693 0.83 1 94.81 257 GLU B O 1
ATOM 6301 N N . LEU B 1 258 ? 1.983 3.783 0.442 1 94.19 258 LEU B N 1
ATOM 6302 C CA . LEU B 1 258 ? 2.328 3.771 1.859 1 94.19 258 LEU B CA 1
ATOM 6303 C C . LEU B 1 258 ? 1.466 4.762 2.637 1 94.19 258 LEU B C 1
ATOM 6305 O O . LEU B 1 258 ? 1.109 4.508 3.789 1 94.19 258 LEU B O 1
ATOM 6309 N N . HIS B 1 259 ? 1.124 5.906 2.012 1 97.38 259 HIS B N 1
ATOM 6310 C CA . HIS B 1 259 ? 0.215 6.848 2.654 1 97.38 259 HIS B CA 1
ATOM 6311 C C . HIS B 1 259 ? -1.152 6.219 2.896 1 97.38 259 HIS B C 1
ATOM 6313 O O . HIS B 1 259 ? -1.756 6.418 3.953 1 97.38 259 HIS B O 1
ATOM 6319 N N . THR B 1 260 ? -1.663 5.492 1.926 1 98 260 THR B N 1
ATOM 6320 C CA . THR B 1 260 ? -2.959 4.836 2.059 1 98 260 THR B CA 1
ATOM 6321 C C . THR B 1 260 ? -2.912 3.766 3.146 1 98 260 THR B C 1
ATOM 6323 O O . THR B 1 260 ? -3.877 3.594 3.895 1 98 260 THR B O 1
ATOM 6326 N N . MET B 1 261 ? -1.813 3.041 3.193 1 96.31 261 MET B N 1
ATOM 6327 C CA . MET B 1 261 ? -1.644 2.066 4.27 1 96.31 261 MET B CA 1
ATOM 6328 C C . MET B 1 261 ? -1.752 2.738 5.633 1 96.31 261 MET B C 1
ATOM 6330 O O . MET B 1 261 ? -2.48 2.266 6.504 1 96.31 261 MET B O 1
ATOM 6334 N N . ILE B 1 262 ? -1.025 3.816 5.812 1 96.62 262 ILE B N 1
ATOM 6335 C CA . ILE B 1 262 ? -1.053 4.562 7.066 1 96.62 262 ILE B CA 1
ATOM 6336 C C . ILE B 1 262 ? -2.465 5.086 7.324 1 96.62 262 ILE B C 1
ATOM 6338 O O . ILE B 1 262 ? -3.008 4.906 8.414 1 96.62 262 ILE B O 1
ATOM 6342 N N . ALA B 1 263 ? -3.072 5.73 6.344 1 98 263 ALA B N 1
ATOM 6343 C CA . ALA B 1 263 ? -4.418 6.285 6.488 1 98 263 ALA B CA 1
ATOM 6344 C C . ALA B 1 263 ? -5.402 5.215 6.953 1 98 263 ALA B C 1
ATOM 6346 O O . ALA B 1 263 ? -6.18 5.445 7.883 1 98 263 ALA B O 1
ATOM 6347 N N . ARG B 1 264 ? -5.34 4.102 6.359 1 96.38 264 ARG B N 1
ATOM 6348 C CA . ARG B 1 264 ? -6.254 3.014 6.695 1 96.38 264 ARG B CA 1
ATOM 6349 C C . ARG B 1 264 ? -6.078 2.582 8.148 1 96.38 264 ARG B C 1
ATOM 6351 O O . ARG B 1 264 ? -7.062 2.346 8.852 1 96.38 264 ARG B O 1
ATOM 6358 N N . ARG B 1 265 ? -4.91 2.455 8.562 1 94.31 265 ARG B N 1
ATOM 6359 C CA . ARG B 1 265 ? -4.645 2.039 9.938 1 94.31 265 ARG B CA 1
ATOM 6360 C C . ARG B 1 265 ? -5.23 3.037 10.93 1 94.31 265 ARG B C 1
ATOM 6362 O O . ARG B 1 265 ? -5.602 2.666 12.047 1 94.31 265 ARG B O 1
ATOM 6369 N N . TYR B 1 266 ? -5.332 4.25 10.516 1 96.19 266 TYR B N 1
ATOM 6370 C CA . TYR B 1 266 ? -5.832 5.285 11.414 1 96.19 266 TYR B CA 1
ATOM 6371 C C . TYR B 1 266 ? -7.305 5.582 11.133 1 96.19 266 TYR B C 1
ATOM 6373 O O . TYR B 1 266 ? -7.84 6.586 11.602 1 96.19 266 TYR B O 1
ATOM 6381 N N . GLY B 1 267 ? -7.953 4.699 10.297 1 96.19 267 GLY B N 1
ATOM 6382 C CA . GLY B 1 267 ? -9.383 4.777 10.055 1 96.19 267 GLY B CA 1
ATOM 6383 C C . GLY B 1 267 ? -9.766 5.902 9.109 1 96.19 267 GLY B C 1
ATOM 6384 O O . GLY B 1 267 ? -10.836 6.5 9.25 1 96.19 267 GLY B O 1
ATOM 6385 N N . ALA B 1 268 ? -8.875 6.273 8.234 1 98.06 268 ALA B N 1
ATOM 6386 C CA . ALA B 1 268 ? -9.109 7.34 7.266 1 98.06 268 ALA B CA 1
ATOM 6387 C C . ALA B 1 268 ? -9.234 6.777 5.852 1 98.06 268 ALA B C 1
ATOM 6389 O O . ALA B 1 268 ? -8.391 5.996 5.41 1 98.06 268 ALA B O 1
ATOM 6390 N N . PRO B 1 269 ? -10.32 7.172 5.074 1 98.38 269 PRO B N 1
ATOM 6391 C CA . PRO B 1 269 ? -10.375 6.828 3.652 1 98.38 269 PRO B CA 1
ATOM 6392 C C . PRO B 1 269 ? -9.383 7.641 2.814 1 98.38 269 PRO B C 1
ATOM 6394 O O . PRO B 1 269 ? -8.789 8.594 3.314 1 98.38 269 PRO B O 1
ATOM 6397 N N . THR B 1 270 ? -9.141 7.168 1.589 1 98.75 270 THR B N 1
ATOM 6398 C CA . THR B 1 270 ? -8.289 7.895 0.654 1 98.75 270 THR B CA 1
ATOM 6399 C C . THR B 1 270 ? -9.047 8.227 -0.626 1 98.75 270 THR B C 1
ATOM 6401 O O . THR B 1 270 ? -9.766 7.383 -1.169 1 98.75 270 THR B O 1
ATOM 6404 N N . ALA B 1 271 ? -9.039 9.469 -1.043 1 98.69 271 ALA B N 1
ATOM 6405 C CA . ALA B 1 271 ? -9.461 9.883 -2.377 1 98.69 271 ALA B CA 1
ATOM 6406 C C . ALA B 1 271 ? -8.281 9.93 -3.338 1 98.69 271 ALA B C 1
ATOM 6408 O O . ALA B 1 271 ? -7.328 10.688 -3.129 1 98.69 271 ALA B O 1
ATOM 6409 N N . SER B 1 272 ? -8.336 9.117 -4.395 1 97.81 272 SER B N 1
ATOM 6410 C CA . SER B 1 272 ? -7.199 8.992 -5.305 1 97.81 272 SER B CA 1
ATOM 6411 C C . SER B 1 272 ? -7.523 9.578 -6.676 1 97.81 272 SER B C 1
ATOM 6413 O O . SER B 1 272 ? -8.281 8.992 -7.445 1 97.81 272 SER B O 1
ATOM 6415 N N . LEU B 1 273 ? -6.941 10.75 -6.988 1 95.88 273 LEU B N 1
ATOM 6416 C CA . LEU B 1 273 ? -7.023 11.289 -8.344 1 95.88 273 LEU B CA 1
ATOM 6417 C C . LEU B 1 273 ? -6.309 10.375 -9.336 1 95.88 273 LEU B C 1
ATOM 6419 O O . LEU B 1 273 ? -6.73 10.25 -10.484 1 95.88 273 LEU B O 1
ATOM 6423 N N . ARG B 1 274 ? -5.254 9.766 -8.852 1 92.94 274 ARG B N 1
ATOM 6424 C CA . ARG B 1 274 ? -4.473 8.867 -9.695 1 92.94 274 ARG B CA 1
ATOM 6425 C C . ARG B 1 274 ? -5.332 7.715 -10.203 1 92.94 274 ARG B C 1
ATOM 6427 O O . ARG B 1 274 ? -5.43 7.496 -11.414 1 92.94 274 ARG B O 1
ATOM 6434 N N . ASP B 1 275 ? -5.977 7 -9.344 1 94.62 275 ASP B N 1
ATOM 6435 C CA . ASP B 1 275 ? -6.797 5.863 -9.742 1 94.62 275 ASP B CA 1
ATOM 6436 C C . ASP B 1 275 ? -7.941 6.301 -10.656 1 94.62 275 ASP B C 1
ATOM 6438 O O . ASP B 1 275 ? -8.336 5.562 -11.562 1 94.62 275 ASP B O 1
ATOM 6442 N N . SER B 1 276 ? -8.461 7.488 -10.453 1 94.5 276 SER B N 1
ATOM 6443 C CA . SER B 1 276 ? -9.602 7.98 -11.219 1 94.5 276 SER B CA 1
ATOM 6444 C C . SER B 1 276 ? -9.188 8.383 -12.625 1 94.5 276 SER B C 1
ATOM 6446 O O . SER B 1 276 ? -9.914 8.133 -13.586 1 94.5 276 SER B O 1
ATOM 6448 N N . LEU B 1 277 ? -8.023 9.039 -12.703 1 91.56 277 LEU B N 1
ATOM 6449 C CA . LEU B 1 277 ? -7.816 9.836 -13.906 1 91.56 277 LEU B CA 1
ATOM 6450 C C . LEU B 1 277 ? -6.602 9.352 -14.688 1 91.56 277 LEU B C 1
ATOM 6452 O O . LEU B 1 277 ? -6.457 9.648 -15.867 1 91.56 277 LEU B O 1
ATOM 6456 N N . TYR B 1 278 ? -5.68 8.625 -14.078 1 88.06 278 TYR B N 1
ATOM 6457 C CA . TYR B 1 278 ? -4.398 8.297 -14.688 1 88.06 278 TYR B CA 1
ATOM 6458 C C . TYR B 1 278 ? -4.598 7.641 -16.047 1 88.06 278 TYR B C 1
ATOM 6460 O O . TYR B 1 278 ? -4.012 8.07 -17.047 1 88.06 278 TYR B O 1
ATOM 6468 N N . GLY B 1 279 ? -5.434 6.621 -16.125 1 83 279 GLY B N 1
ATOM 6469 C CA . GLY B 1 279 ? -5.66 5.918 -17.375 1 83 279 GLY B CA 1
ATOM 6470 C C . GLY B 1 279 ? -6.238 6.805 -18.469 1 83 279 GLY B C 1
ATOM 6471 O O . GLY B 1 279 ? -5.895 6.664 -19.641 1 83 279 GLY B O 1
ATOM 6472 N N . LEU B 1 280 ? -7.059 7.699 -18.141 1 86.25 280 LEU B N 1
ATOM 6473 C CA . LEU B 1 280 ? -7.754 8.57 -19.078 1 86.25 280 LEU B CA 1
ATOM 6474 C C . LEU B 1 280 ? -6.801 9.617 -19.656 1 86.25 280 LEU B C 1
ATOM 6476 O O . LEU B 1 280 ? -7.055 10.172 -20.734 1 86.25 280 LEU B O 1
ATOM 6480 N N . MET B 1 281 ? -5.688 9.828 -18.953 1 81.69 281 MET B N 1
ATOM 6481 C CA . MET B 1 281 ? -4.738 10.836 -19.422 1 81.69 281 MET B CA 1
ATOM 6482 C C . MET B 1 281 ? -3.99 10.344 -20.656 1 81.69 281 MET B C 1
ATOM 6484 O O . MET B 1 281 ? -3.395 11.133 -21.375 1 81.69 281 MET B O 1
ATOM 6488 N N . TYR B 1 282 ? -4.117 9.016 -20.922 1 75.69 282 TYR B N 1
ATOM 6489 C CA . TYR B 1 282 ? -3.408 8.43 -22.062 1 75.69 282 TYR B CA 1
ATOM 6490 C C . TYR B 1 282 ? -4.371 8.102 -23.203 1 75.69 282 TYR B C 1
ATOM 6492 O O . TYR B 1 282 ? -3.967 7.543 -24.219 1 75.69 282 TYR B O 1
ATOM 6500 N N . ASN B 1 283 ? -5.516 8.375 -22.969 1 79.44 283 ASN B N 1
ATOM 6501 C CA . ASN B 1 283 ? -6.543 8.062 -23.969 1 79.44 283 ASN B CA 1
ATOM 6502 C C . ASN B 1 283 ? -7.57 9.18 -24.078 1 79.44 283 ASN B C 1
ATOM 6504 O O . ASN B 1 283 ? -8.672 9.086 -23.547 1 79.44 283 ASN B O 1
ATOM 6508 N N . ASP B 1 284 ? -7.277 10.125 -24.891 1 84.25 284 ASP B N 1
ATOM 6509 C CA . ASP B 1 284 ? -8.117 11.312 -25 1 84.25 284 ASP B CA 1
ATOM 6510 C C . ASP B 1 284 ? -9.492 10.969 -25.562 1 84.25 284 ASP B C 1
ATOM 6512 O O . ASP B 1 284 ? -10.492 11.594 -25.203 1 84.25 284 ASP B O 1
ATOM 6516 N N . ALA B 1 285 ? -9.516 9.953 -26.453 1 86.69 285 ALA B N 1
ATOM 6517 C CA . ALA B 1 285 ? -10.805 9.555 -27.016 1 86.69 285 ALA B CA 1
ATOM 6518 C C . ALA B 1 285 ? -11.75 9.07 -25.922 1 86.69 285 ALA B C 1
ATOM 6520 O O . ALA B 1 285 ? -12.914 9.484 -25.875 1 86.69 285 ALA B O 1
ATOM 6521 N N . VAL B 1 286 ? -11.219 8.281 -25.047 1 87.12 286 VAL B N 1
ATOM 6522 C CA . VAL B 1 286 ? -12.047 7.75 -23.969 1 87.12 286 VAL B CA 1
ATOM 6523 C C . VAL B 1 286 ? -12.328 8.852 -22.953 1 87.12 286 VAL B C 1
ATOM 6525 O O . VAL B 1 286 ? -13.438 8.938 -22.406 1 87.12 286 VAL B O 1
ATOM 6528 N N . ALA B 1 287 ? -11.297 9.648 -22.688 1 89.81 287 ALA B N 1
ATOM 6529 C CA . ALA B 1 287 ? -11.484 10.773 -21.766 1 89.81 287 ALA B CA 1
ATOM 6530 C C . ALA B 1 287 ? -12.586 11.711 -22.25 1 89.81 287 ALA B C 1
ATOM 6532 O O . ALA B 1 287 ? -13.438 12.141 -21.469 1 89.81 287 ALA B O 1
ATOM 6533 N N . LYS B 1 288 ? -12.57 12 -23.547 1 91.88 288 LYS B N 1
ATOM 6534 C CA . LYS B 1 288 ? -13.586 12.867 -24.125 1 91.88 288 LYS B CA 1
ATOM 6535 C C . LYS B 1 288 ? -14.969 12.234 -24.031 1 91.88 288 LYS B C 1
ATOM 6537 O O . LYS B 1 288 ? -15.961 12.914 -23.75 1 91.88 288 LYS B O 1
ATOM 6542 N N . GLN B 1 289 ? -15.016 11.016 -24.25 1 90.38 289 GLN B N 1
ATOM 6543 C CA . GLN B 1 289 ? -16.281 10.297 -24.203 1 90.38 289 GLN B CA 1
ATOM 6544 C C . GLN B 1 289 ? -16.859 10.266 -22.797 1 90.38 289 GLN B C 1
ATOM 6546 O O . GLN B 1 289 ? -18.062 10.477 -22.609 1 90.38 289 GLN B O 1
ATOM 6551 N N . LEU B 1 290 ? -16.016 10.023 -21.812 1 90.44 290 LEU B N 1
ATOM 6552 C CA . LEU B 1 290 ? -16.484 9.797 -20.453 1 90.44 290 LEU B CA 1
ATOM 6553 C C . LEU B 1 290 ? -16.609 11.109 -19.688 1 90.44 290 LEU B C 1
ATOM 6555 O O . LEU B 1 290 ? -17.516 11.281 -18.875 1 90.44 290 LEU B O 1
ATOM 6559 N N . LEU B 1 291 ? -15.656 12.031 -19.922 1 93.19 291 LEU B N 1
ATOM 6560 C CA . LEU B 1 291 ? -15.562 13.227 -19.094 1 93.19 291 LEU B CA 1
ATOM 6561 C C . LEU B 1 291 ? -15.977 14.469 -19.859 1 93.19 291 LEU B C 1
ATOM 6563 O O . LEU B 1 291 ? -16.219 15.523 -19.281 1 93.19 291 LEU B O 1
ATOM 6567 N N . GLY B 1 292 ? -16.078 14.383 -21.156 1 92.19 292 GLY B N 1
ATOM 6568 C CA . GLY B 1 292 ? -16.25 15.562 -21.984 1 92.19 292 GLY B CA 1
ATOM 6569 C C . GLY B 1 292 ? -14.992 16.406 -22.062 1 92.19 292 GLY B C 1
ATOM 6570 O O . GLY B 1 292 ? -15.039 17.562 -22.531 1 92.19 292 GLY B O 1
ATOM 6571 N N . GLU B 1 293 ? -13.906 15.891 -21.516 1 92 293 GLU B N 1
ATOM 6572 C CA . GLU B 1 293 ? -12.633 16.594 -21.406 1 92 293 GLU B CA 1
ATOM 6573 C C . GLU B 1 293 ? -11.477 15.711 -21.875 1 92 293 GLU B C 1
ATOM 6575 O O . GLU B 1 293 ? -11.656 14.508 -22.094 1 92 293 GLU B O 1
ATOM 6580 N N . THR B 1 294 ? -10.414 16.375 -22.156 1 88.62 294 THR B N 1
ATOM 6581 C CA . THR B 1 294 ? -9.156 15.703 -22.469 1 88.62 294 THR B CA 1
ATOM 6582 C C . THR B 1 294 ? -8.094 16.047 -21.422 1 88.62 294 THR B C 1
ATOM 6584 O O . THR B 1 294 ? -8.328 16.891 -20.547 1 88.62 294 THR B O 1
ATOM 6587 N N . ARG B 1 295 ? -6.988 15.359 -21.547 1 84.81 295 ARG B N 1
ATOM 6588 C CA . ARG B 1 295 ? -5.887 15.672 -20.641 1 84.81 295 ARG B CA 1
ATOM 6589 C C . ARG B 1 295 ? -5.562 17.156 -20.656 1 84.81 295 ARG B C 1
ATOM 6591 O O . ARG B 1 295 ? -5.406 17.781 -19.609 1 84.81 295 ARG B O 1
ATOM 6598 N N . ALA B 1 296 ? -5.512 17.734 -21.812 1 82.31 296 ALA B N 1
ATOM 6599 C CA . ALA B 1 296 ? -5.086 19.109 -21.984 1 82.31 296 ALA B CA 1
ATOM 6600 C C . ALA B 1 296 ? -6.086 20.078 -21.359 1 82.31 296 ALA B C 1
ATOM 6602 O O . ALA B 1 296 ? -5.711 21.172 -20.922 1 82.31 296 ALA B O 1
ATOM 6603 N N . THR B 1 297 ? -7.281 19.594 -21.234 1 86.38 297 THR B N 1
ATOM 6604 C CA . THR B 1 297 ? -8.297 20.469 -20.688 1 86.38 297 THR B CA 1
ATOM 6605 C C . THR B 1 297 ? -8.445 20.266 -19.188 1 86.38 297 THR B C 1
ATOM 6607 O O . THR B 1 297 ? -9.078 21.062 -18.5 1 86.38 297 THR B O 1
ATOM 6610 N N . ILE B 1 298 ? -7.848 19.266 -18.672 1 86.56 298 ILE B N 1
ATOM 6611 C CA . ILE B 1 298 ? -7.957 18.953 -17.25 1 86.56 298 ILE B CA 1
ATOM 6612 C C . ILE B 1 298 ? -6.695 19.422 -16.531 1 86.56 298 ILE B C 1
ATOM 6614 O O . ILE B 1 298 ? -6.766 19.922 -15.406 1 86.56 298 ILE B O 1
ATOM 6618 N N . ILE B 1 299 ? -5.617 19.219 -17.109 1 83.38 299 ILE B N 1
ATOM 6619 C CA . ILE B 1 299 ? -4.324 19.484 -16.484 1 83.38 299 ILE B CA 1
ATOM 6620 C C . ILE B 1 299 ? -3.502 20.422 -17.375 1 83.38 299 ILE B C 1
ATOM 6622 O O . ILE B 1 299 ? -3.326 20.156 -18.562 1 83.38 299 ILE B O 1
ATOM 6626 N N . THR B 1 300 ? -2.943 21.453 -16.766 1 76.38 300 THR B N 1
ATOM 6627 C CA . THR B 1 300 ? -2.271 22.516 -17.516 1 76.38 300 THR B CA 1
ATOM 6628 C C . THR B 1 300 ? -0.79 22.188 -17.688 1 76.38 300 THR B C 1
ATOM 6630 O O . THR B 1 300 ? -0.174 22.594 -18.672 1 76.38 300 THR B O 1
ATOM 6633 N N . ASP B 1 301 ? -0.236 21.625 -16.688 1 76.31 301 ASP B N 1
ATOM 6634 C CA . ASP B 1 301 ? 1.173 21.25 -16.734 1 76.31 301 ASP B CA 1
ATOM 6635 C C . ASP B 1 301 ? 1.367 19.812 -16.25 1 76.31 301 ASP B C 1
ATOM 6637 O O . ASP B 1 301 ? 0.588 18.922 -16.594 1 76.31 301 ASP B O 1
ATOM 6641 N N . ASN B 1 302 ? 2.418 19.656 -15.469 1 75.06 302 ASN B N 1
ATOM 6642 C CA . ASN B 1 302 ? 2.734 18.281 -15.055 1 75.06 302 ASN B CA 1
ATOM 6643 C C . ASN B 1 302 ? 1.853 17.828 -13.898 1 75.06 302 ASN B C 1
ATOM 6645 O O . ASN B 1 302 ? 1.748 16.641 -13.625 1 75.06 302 ASN B O 1
ATOM 6649 N N . VAL B 1 303 ? 1.198 18.797 -13.25 1 79.44 303 VAL B N 1
ATOM 6650 C CA . VAL B 1 303 ? 0.469 18.375 -12.062 1 79.44 303 VAL B CA 1
ATOM 6651 C C . VAL B 1 303 ? -0.737 19.281 -11.844 1 79.44 303 VAL B C 1
ATOM 6653 O O . VAL B 1 303 ? -1.758 18.844 -11.305 1 79.44 303 VAL B O 1
ATOM 6656 N N . HIS B 1 304 ? -0.698 20.531 -12.242 1 83.5 304 HIS B N 1
ATOM 6657 C CA . HIS B 1 304 ? -1.68 21.531 -11.859 1 83.5 304 HIS B CA 1
ATOM 6658 C C . HIS B 1 304 ? -2.875 21.531 -12.805 1 83.5 304 HIS B C 1
ATOM 6660 O O . HIS B 1 304 ? -2.703 21.5 -14.023 1 83.5 304 HIS B O 1
ATOM 6666 N N . PRO B 1 305 ? -4.027 21.562 -12.258 1 85.81 305 PRO B N 1
ATOM 6667 C CA . PRO B 1 305 ? -5.238 21.484 -13.078 1 85.81 305 PRO B CA 1
ATOM 6668 C C . PRO B 1 305 ? -5.691 22.844 -13.594 1 85.81 305 PRO B C 1
ATOM 6670 O O . PRO B 1 305 ? -5.238 23.891 -13.094 1 85.81 305 PRO B O 1
ATOM 6673 N N . THR B 1 306 ? -6.547 22.797 -14.625 1 83.69 306 THR B N 1
ATOM 6674 C CA . THR B 1 306 ? -7.363 23.938 -15.023 1 83.69 306 THR B CA 1
ATOM 6675 C C . THR B 1 306 ? -8.492 24.172 -14.023 1 83.69 306 THR B C 1
ATOM 6677 O O . THR B 1 306 ? -8.609 23.438 -13.031 1 83.69 306 THR B O 1
ATOM 6680 N N . ALA B 1 307 ? -9.289 25.266 -14.203 1 82.62 307 ALA B N 1
ATOM 6681 C CA . ALA B 1 307 ? -10.453 25.5 -13.359 1 82.62 307 ALA B CA 1
ATOM 6682 C C . ALA B 1 307 ? -11.391 24.297 -13.375 1 82.62 307 ALA B C 1
ATOM 6684 O O . ALA B 1 307 ? -11.891 23.875 -12.328 1 82.62 307 ALA B O 1
ATOM 6685 N N . ASP B 1 308 ? -11.586 23.75 -14.609 1 85.19 308 ASP B N 1
ATOM 6686 C CA . ASP B 1 308 ? -12.422 22.562 -14.742 1 85.19 308 ASP B CA 1
ATOM 6687 C C . ASP B 1 308 ? -11.797 21.359 -14.039 1 85.19 308 ASP B C 1
ATOM 6689 O O . ASP B 1 308 ? -12.5 20.531 -13.461 1 85.19 308 ASP B O 1
ATOM 6693 N N . GLY B 1 309 ? -10.508 21.344 -14.125 1 88.62 309 GLY B N 1
ATOM 6694 C CA . GLY B 1 309 ? -9.789 20.281 -13.414 1 88.62 309 GLY B CA 1
ATOM 6695 C C . GLY B 1 309 ? -9.977 20.359 -11.914 1 88.62 309 GLY B C 1
ATOM 6696 O O . GLY B 1 309 ? -10.164 19.328 -11.258 1 88.62 309 GLY B O 1
ATOM 6697 N N . PHE B 1 310 ? -9.953 21.562 -11.359 1 88.94 310 PHE B N 1
ATOM 6698 C CA . PHE B 1 310 ? -10.148 21.719 -9.93 1 88.94 310 PHE B CA 1
ATOM 6699 C C . PHE B 1 310 ? -11.555 21.297 -9.516 1 88.94 310 PHE B C 1
ATOM 6701 O O . PHE B 1 310 ? -11.742 20.734 -8.438 1 88.94 310 PHE B O 1
ATOM 6708 N N . ILE B 1 311 ? -12.508 21.625 -10.289 1 90.88 311 ILE B N 1
ATOM 6709 C CA . ILE B 1 311 ? -13.867 21.203 -9.992 1 90.88 311 ILE B CA 1
ATOM 6710 C C . ILE B 1 311 ? -13.938 19.672 -9.984 1 90.88 311 ILE B C 1
ATOM 6712 O O . ILE B 1 311 ? -14.492 19.078 -9.062 1 90.88 311 ILE B O 1
ATOM 6716 N N . MET B 1 312 ? -13.391 19.062 -11.008 1 93.44 312 MET B N 1
ATOM 6717 C CA . MET B 1 312 ? -13.383 17.609 -11.109 1 93.44 312 MET B CA 1
ATOM 6718 C C . MET B 1 312 ? -12.633 16.984 -9.93 1 93.44 312 MET B C 1
ATOM 6720 O O . MET B 1 312 ? -13.094 16 -9.336 1 93.44 312 MET B O 1
ATOM 6724 N N . PHE B 1 313 ? -11.445 17.562 -9.617 1 94.94 313 PHE B N 1
ATOM 6725 C CA . PHE B 1 313 ? -10.695 17.078 -8.469 1 94.94 313 PHE B CA 1
ATOM 6726 C C . PHE B 1 313 ? -11.531 17.172 -7.195 1 94.94 313 PHE B C 1
ATOM 6728 O O . PHE B 1 313 ? -11.594 16.219 -6.418 1 94.94 313 PHE B O 1
ATOM 6735 N N . GLY B 1 314 ? -12.195 18.312 -7.016 1 95.5 314 GLY B N 1
ATOM 6736 C CA . GLY B 1 314 ? -13.055 18.516 -5.855 1 95.5 314 GLY B CA 1
ATOM 6737 C C . GLY B 1 314 ? -14.188 17.516 -5.777 1 95.5 314 GLY B C 1
ATOM 6738 O O . GLY B 1 314 ? -14.547 17.062 -4.688 1 95.5 314 GLY B O 1
ATOM 6739 N N . GLU B 1 315 ? -14.734 17.141 -6.891 1 96.94 315 GLU B N 1
ATOM 6740 C CA . GLU B 1 315 ? -15.836 16.188 -6.918 1 96.94 315 GLU B CA 1
ATOM 6741 C C . GLU B 1 315 ? -15.359 14.789 -6.551 1 96.94 315 GLU B C 1
ATOM 6743 O O . GLU B 1 315 ? -16.094 14.031 -5.898 1 96.94 315 GLU B O 1
ATOM 6748 N N . ILE B 1 316 ? -14.211 14.438 -6.98 1 97.31 316 ILE B N 1
ATOM 6749 C CA . ILE B 1 316 ? -13.656 13.141 -6.609 1 97.31 316 ILE B CA 1
ATOM 6750 C C . ILE B 1 316 ? -13.445 13.078 -5.102 1 97.31 316 ILE B C 1
ATOM 6752 O O . ILE B 1 316 ? -13.75 12.07 -4.465 1 97.31 316 ILE B O 1
ATOM 6756 N N . MET B 1 317 ? -12.984 14.195 -4.508 1 98.06 317 MET B N 1
ATOM 6757 C CA . MET B 1 317 ? -12.828 14.266 -3.059 1 98.06 317 MET B CA 1
ATOM 6758 C C . MET B 1 317 ? -14.188 14.227 -2.367 1 98.06 317 MET B C 1
ATOM 6760 O O . MET B 1 317 ? -14.367 13.523 -1.372 1 98.06 317 MET B O 1
ATOM 6764 N N . ALA B 1 318 ? -15.133 14.953 -2.904 1 98.31 318 ALA B N 1
ATOM 6765 C CA . ALA B 1 318 ? -16.484 15.008 -2.334 1 98.31 318 ALA B CA 1
ATOM 6766 C C . ALA B 1 318 ? -17.141 13.633 -2.363 1 98.31 318 ALA B C 1
ATOM 6768 O O . ALA B 1 318 ? -17.891 13.281 -1.453 1 98.31 318 ALA B O 1
ATOM 6769 N N . TYR B 1 319 ? -16.891 12.914 -3.387 1 98.38 319 TYR B N 1
ATOM 6770 C CA . TYR B 1 319 ? -17.453 11.57 -3.484 1 98.38 319 TYR B CA 1
ATOM 6771 C C . TYR B 1 319 ? -16.953 10.68 -2.357 1 98.38 319 TYR B C 1
ATOM 6773 O O . TYR B 1 319 ? -17.703 9.883 -1.796 1 98.38 319 TYR B O 1
ATOM 6781 N N . THR B 1 320 ? -15.664 10.773 -2.115 1 98.56 320 THR B N 1
ATOM 6782 C CA . THR B 1 320 ? -15.094 10.016 -1.006 1 98.56 320 THR B CA 1
ATOM 6783 C C . THR B 1 320 ? -15.742 10.414 0.315 1 98.56 320 THR B C 1
ATOM 6785 O O . THR B 1 320 ? -16.047 9.562 1.151 1 98.56 320 THR B O 1
ATOM 6788 N N . VAL B 1 321 ? -15.969 11.727 0.484 1 98.69 321 VAL B N 1
ATOM 6789 C CA . VAL B 1 321 ? -16.656 12.211 1.672 1 98.69 321 VAL B CA 1
ATOM 6790 C C . VAL B 1 321 ? -18.062 11.625 1.723 1 98.69 321 VAL B C 1
ATOM 6792 O O . VAL B 1 321 ? -18.5 11.109 2.756 1 98.69 321 VAL B O 1
ATOM 6795 N N . ARG B 1 322 ? -18.766 11.672 0.652 1 98.38 322 ARG B N 1
ATOM 6796 C CA . ARG B 1 322 ? -20.125 11.164 0.59 1 98.38 322 ARG B CA 1
ATOM 6797 C C . ARG B 1 322 ? -20.188 9.695 0.98 1 98.38 322 ARG B C 1
ATOM 6799 O O . ARG B 1 322 ? -21 9.297 1.809 1 98.38 322 ARG B O 1
ATOM 6806 N N . GLN B 1 323 ? -19.328 8.922 0.332 1 97.5 323 GLN B N 1
ATOM 6807 C CA . GLN B 1 323 ? -19.375 7.477 0.541 1 97.5 323 GLN B CA 1
ATOM 6808 C C . GLN B 1 323 ? -19 7.113 1.976 1 97.5 323 GLN B C 1
ATOM 6810 O O . GLN B 1 323 ? -19.578 6.188 2.555 1 97.5 323 GLN B O 1
ATOM 6815 N N . SER B 1 324 ? -18.016 7.812 2.57 1 98.12 324 SER B N 1
ATOM 6816 C CA . SER B 1 324 ? -17.609 7.562 3.951 1 98.12 324 SER B CA 1
ATOM 6817 C C . SER B 1 324 ? -18.719 7.926 4.926 1 98.12 324 SER B C 1
ATOM 6819 O O . SER B 1 324 ? -19.016 7.172 5.859 1 98.12 324 SER B O 1
ATOM 6821 N N . LEU B 1 325 ? -19.375 9.062 4.695 1 98 325 LEU B N 1
ATOM 6822 C CA . LEU B 1 325 ? -20.5 9.469 5.527 1 98 325 LEU B CA 1
ATOM 6823 C C . LEU B 1 325 ? -21.672 8.508 5.367 1 98 325 LEU B C 1
ATOM 6825 O O . LEU B 1 325 ? -22.328 8.156 6.348 1 98 325 LEU B O 1
ATOM 6829 N N . ALA B 1 326 ? -21.906 8.086 4.152 1 96.56 326 ALA B N 1
ATOM 6830 C CA . ALA B 1 326 ? -23 7.156 3.904 1 96.56 326 ALA B CA 1
ATOM 6831 C C . ALA B 1 326 ? -22.797 5.848 4.656 1 96.56 326 ALA B C 1
ATOM 6833 O O . ALA B 1 326 ? -23.75 5.266 5.184 1 96.56 326 ALA B O 1
ATOM 6834 N N . ALA B 1 327 ? -21.578 5.395 4.664 1 94.62 327 ALA B N 1
ATOM 6835 C CA . ALA B 1 327 ? -21.266 4.145 5.352 1 94.62 327 ALA B CA 1
ATOM 6836 C C . ALA B 1 327 ? -21.594 4.234 6.836 1 94.62 327 ALA B C 1
ATOM 6838 O O . ALA B 1 327 ? -22.234 3.338 7.391 1 94.62 327 ALA B O 1
ATOM 6839 N N . VAL B 1 328 ? -21.219 5.324 7.488 1 95.19 328 VAL B N 1
ATOM 6840 C CA . VAL B 1 328 ? -21.422 5.43 8.93 1 95.19 328 VAL B CA 1
ATOM 6841 C C . VAL B 1 328 ? -22.891 5.75 9.227 1 95.19 328 VAL B C 1
ATOM 6843 O O . VAL B 1 328 ? -23.438 5.297 10.234 1 95.19 328 VAL B O 1
ATOM 6846 N N . MET B 1 329 ? -23.531 6.523 8.391 1 93.25 329 MET B N 1
ATOM 6847 C CA . MET B 1 329 ? -24.922 6.875 8.602 1 93.25 329 MET B CA 1
ATOM 6848 C C . MET B 1 329 ? -25.828 5.66 8.406 1 93.25 329 MET B C 1
ATOM 6850 O O . MET B 1 329 ? -26.844 5.516 9.086 1 93.25 329 MET B O 1
ATOM 6854 N N . ALA B 1 330 ? -25.422 4.773 7.5 1 88.62 330 ALA B N 1
ATOM 6855 C CA . ALA B 1 330 ? -26.219 3.58 7.219 1 88.62 330 ALA B CA 1
ATOM 6856 C C . ALA B 1 330 ? -26.031 2.531 8.312 1 88.62 330 ALA B C 1
ATOM 6858 O O . ALA B 1 330 ? -26.906 1.689 8.523 1 88.62 330 ALA B O 1
ATOM 6859 N N . SER B 1 331 ? -24.922 2.5 8.938 1 86.19 331 SER B N 1
ATOM 6860 C CA . SER B 1 331 ? -24.641 1.52 9.984 1 86.19 331 SER B CA 1
ATOM 6861 C C . SER B 1 331 ? -25.594 1.695 11.172 1 86.19 331 SER B C 1
ATOM 6863 O O . SER B 1 331 ? -25.922 0.725 11.852 1 86.19 331 SER B O 1
ATOM 6865 N N . GLY B 1 332 ? -25.984 2.844 11.555 1 78.44 332 GLY B N 1
ATOM 6866 C CA . GLY B 1 332 ? -26.906 3.133 12.641 1 78.44 332 GLY B CA 1
ATOM 6867 C C . GLY B 1 332 ? -26.281 3.02 14.016 1 78.44 332 GLY B C 1
ATOM 6868 O O . GLY B 1 332 ? -26.875 3.4 15.023 1 78.44 332 GLY B O 1
ATOM 6869 N N . ALA B 1 333 ? -25.047 2.486 14.086 1 77.94 333 ALA B N 1
ATOM 6870 C CA . ALA B 1 333 ? -24.359 2.355 15.367 1 77.94 333 ALA B CA 1
ATOM 6871 C C . ALA B 1 333 ? -23.812 3.699 15.836 1 77.94 333 ALA B C 1
ATOM 6873 O O . ALA B 1 333 ? -23.422 4.535 15.016 1 77.94 333 ALA B O 1
ATOM 6874 N N . GLU B 1 334 ? -23.781 3.852 17.125 1 80.69 334 GLU B N 1
ATOM 6875 C CA . GLU B 1 334 ? -23.328 5.117 17.688 1 80.69 334 GLU B CA 1
ATOM 6876 C C . GLU B 1 334 ? -21.844 5.355 17.406 1 80.69 334 GLU B C 1
ATOM 6878 O O . GLU B 1 334 ? -21.438 6.488 17.156 1 80.69 334 GLU B O 1
ATOM 6883 N N . ALA B 1 335 ? -21.047 4.371 17.578 1 86.75 335 ALA B N 1
ATOM 6884 C CA . ALA B 1 335 ? -19.609 4.449 17.312 1 86.75 335 ALA B CA 1
ATOM 6885 C C . ALA B 1 335 ? -19.125 3.23 16.531 1 86.75 335 ALA B C 1
ATOM 6887 O O . ALA B 1 335 ? -18.312 2.449 17.031 1 86.75 335 ALA B O 1
ATOM 6888 N N . PRO B 1 336 ? -19.547 3.199 15.352 1 84.81 336 PRO B N 1
ATOM 6889 C CA . PRO B 1 336 ? -19.25 1.964 14.617 1 84.81 336 PRO B CA 1
ATOM 6890 C C . PRO B 1 336 ? -17.766 1.672 14.508 1 84.81 336 PRO B C 1
ATOM 6892 O O . PRO B 1 336 ? -17.359 0.507 14.484 1 84.81 336 PRO B O 1
ATOM 6895 N N . GLY B 1 337 ? -16.844 2.473 14.547 1 82.94 337 GLY B N 1
ATOM 6896 C CA . GLY B 1 337 ? -15.414 2.266 14.352 1 82.94 337 GLY B CA 1
ATOM 6897 C C . GLY B 1 337 ? -14.664 2.02 15.641 1 82.94 337 GLY B C 1
ATOM 6898 O O . GLY B 1 337 ? -13.453 1.8 15.625 1 82.94 337 GLY B O 1
ATOM 6899 N N . ALA B 1 338 ? -15.398 1.956 16.703 1 82.31 338 ALA B N 1
ATOM 6900 C CA . ALA B 1 338 ? -14.734 1.9 18 1 82.31 338 ALA B CA 1
ATOM 6901 C C . ALA B 1 338 ? -14.016 0.564 18.188 1 82.31 338 ALA B C 1
ATOM 6903 O O . ALA B 1 338 ? -12.859 0.528 18.594 1 82.31 338 ALA B O 1
ATOM 6904 N N . LEU B 1 339 ? -14.648 -0.43 17.828 1 75.94 339 LEU B N 1
ATOM 6905 C CA . LEU B 1 339 ? -14.07 -1.753 18.047 1 75.94 339 LEU B CA 1
ATOM 6906 C C . LEU B 1 339 ? -12.93 -2.01 17.062 1 75.94 339 LEU B C 1
ATOM 6908 O O . LEU B 1 339 ? -11.93 -2.645 17.406 1 75.94 339 LEU B O 1
ATOM 6912 N N . GLY B 1 340 ? -13.141 -1.552 15.883 1 81.75 340 GLY B N 1
ATOM 6913 C CA . GLY B 1 340 ? -12.055 -1.646 14.922 1 81.75 340 GLY B CA 1
ATOM 6914 C C . GLY B 1 340 ? -10.805 -0.901 15.359 1 81.75 340 GLY B C 1
ATOM 6915 O O . GLY B 1 340 ? -9.695 -1.426 15.266 1 81.75 340 GLY B O 1
ATOM 6916 N N . ALA B 1 341 ? -11.086 0.206 15.883 1 81.06 341 ALA B N 1
ATOM 6917 C CA . ALA B 1 341 ? -9.977 1.009 16.406 1 81.06 341 ALA B CA 1
ATOM 6918 C C . ALA B 1 341 ? -9.305 0.31 17.578 1 81.06 341 ALA B C 1
ATOM 6920 O O . ALA B 1 341 ? -8.07 0.302 17.672 1 81.06 341 ALA B O 1
ATOM 6921 N N . ALA B 1 342 ? -10.055 -0.231 18.375 1 76.88 342 ALA B N 1
ATOM 6922 C CA . ALA B 1 342 ? -9.508 -0.953 19.516 1 76.88 342 ALA B CA 1
ATOM 6923 C C . ALA B 1 342 ? -8.672 -2.146 19.062 1 76.88 342 ALA B C 1
ATOM 6925 O O . ALA B 1 342 ? -7.594 -2.402 19.609 1 76.88 342 ALA B O 1
ATOM 6926 N N . ALA B 1 343 ? -9.117 -2.781 18.125 1 77.06 343 ALA B N 1
ATOM 6927 C CA . ALA B 1 343 ? -8.43 -3.961 17.609 1 77.06 343 ALA B CA 1
ATOM 6928 C C . ALA B 1 343 ? -7.07 -3.592 17.031 1 77.06 343 ALA B C 1
ATOM 6930 O O . ALA B 1 343 ? -6.125 -4.383 17.078 1 77.06 343 ALA B O 1
ATOM 6931 N N . ALA B 1 344 ? -7.012 -2.396 16.562 1 76.62 344 ALA B N 1
ATOM 6932 C CA . ALA B 1 344 ? -5.785 -1.954 15.906 1 76.62 344 ALA B CA 1
ATOM 6933 C C . ALA B 1 344 ? -4.863 -1.239 16.891 1 76.62 344 ALA B C 1
ATOM 6935 O O . ALA B 1 344 ? -3.688 -1.009 16.594 1 76.62 344 ALA B O 1
ATOM 6936 N N . ALA B 1 345 ? -5.359 -0.97 18.141 1 78.06 345 ALA B N 1
ATOM 6937 C CA . ALA B 1 345 ? -4.668 -0.07 19.062 1 78.06 345 ALA B CA 1
ATOM 6938 C C . ALA B 1 345 ? -3.578 -0.808 19.844 1 78.06 345 ALA B C 1
ATOM 6940 O O . ALA B 1 345 ? -3.697 -2.008 20.094 1 78.06 345 ALA B O 1
ATOM 6941 N N . ASP B 1 346 ? -2.51 0.018 20.188 1 68.62 346 ASP B N 1
ATOM 6942 C CA . ASP B 1 346 ? -1.391 -0.516 20.953 1 68.62 346 ASP B CA 1
ATOM 6943 C C . ASP B 1 346 ? -1.58 -0.259 22.438 1 68.62 346 ASP B C 1
ATOM 6945 O O . ASP B 1 346 ? -0.632 -0.373 23.219 1 68.62 346 ASP B O 1
ATOM 6949 N N . GLY B 1 347 ? -2.781 0.099 22.922 1 66.38 347 GLY B N 1
ATOM 6950 C CA . GLY B 1 347 ? -3.012 0.456 24.312 1 66.38 347 GLY B CA 1
ATOM 6951 C C . GLY B 1 347 ? -3.17 1.949 24.531 1 66.38 347 GLY B C 1
ATOM 6952 O O . GLY B 1 347 ? -3.875 2.379 25.438 1 66.38 347 GLY B O 1
ATOM 6953 N N . SER B 1 348 ? -2.488 2.832 23.719 1 68.12 348 SER B N 1
ATOM 6954 C CA . SER B 1 348 ? -2.543 4.285 23.828 1 68.12 348 SER B CA 1
ATOM 6955 C C . SER B 1 348 ? -3.758 4.852 23.094 1 68.12 348 SER B C 1
ATOM 6957 O O . SER B 1 348 ? -3.996 6.062 23.125 1 68.12 348 SER B O 1
ATOM 6959 N N . GLY B 1 349 ? -4.492 4.027 22.484 1 80.44 349 GLY B N 1
ATOM 6960 C CA . GLY B 1 349 ? -5.641 4.488 21.719 1 80.44 349 GLY B CA 1
ATOM 6961 C C . GLY B 1 349 ? -5.328 4.703 20.25 1 80.44 349 GLY B C 1
ATOM 6962 O O . GLY B 1 349 ? -6.238 4.898 19.438 1 80.44 349 GLY B O 1
ATOM 6963 N N . LEU B 1 350 ? -4.113 4.762 19.953 1 88.69 350 LEU B N 1
ATOM 6964 C CA . LEU B 1 350 ? -3.678 4.828 18.562 1 88.69 350 LEU B CA 1
ATOM 6965 C C . LEU B 1 350 ? -3 3.529 18.141 1 88.69 350 LEU B C 1
ATOM 6967 O O . LEU B 1 350 ? -2.492 2.787 18.984 1 88.69 350 LEU B O 1
ATOM 6971 N N . PRO B 1 351 ? -3.104 3.23 16.891 1 87.25 351 PRO B N 1
ATOM 6972 C CA . PRO B 1 351 ? -2.398 2.021 16.453 1 87.25 351 PRO B CA 1
ATOM 6973 C C . PRO B 1 351 ? -0.887 2.119 16.641 1 87.25 351 PRO B C 1
ATOM 6975 O O . PRO B 1 351 ? -0.335 3.221 16.688 1 87.25 351 PRO B O 1
ATOM 6978 N N . LEU B 1 352 ? -0.302 0.979 16.719 1 81.06 352 LEU B N 1
ATOM 6979 C CA . LEU B 1 352 ? 1.156 0.961 16.688 1 81.06 352 LEU B CA 1
ATOM 6980 C C . LEU B 1 352 ? 1.677 1.589 15.398 1 81.06 352 LEU B C 1
ATOM 6982 O O . LEU B 1 352 ? 1.199 1.267 14.305 1 81.06 352 LEU B O 1
ATOM 6986 N N . PRO B 1 353 ? 2.646 2.492 15.578 1 85.88 353 PRO B N 1
ATOM 6987 C CA . PRO B 1 353 ? 3.191 3.068 14.352 1 85.88 353 PRO B CA 1
ATOM 6988 C C . PRO B 1 353 ? 3.822 2.021 13.438 1 85.88 353 PRO B C 1
ATOM 6990 O O . PRO B 1 353 ? 4.48 1.095 13.914 1 85.88 353 PRO B O 1
ATOM 6993 N N . VAL B 1 354 ? 3.68 2.188 12.18 1 87.06 354 VAL B N 1
ATOM 6994 C CA . VAL B 1 354 ? 4.301 1.266 11.227 1 87.06 354 VAL B CA 1
ATOM 6995 C C . VAL B 1 354 ? 5.719 1.734 10.906 1 87.06 354 VAL B C 1
ATOM 6997 O O . VAL B 1 354 ? 6.586 0.923 10.586 1 87.06 354 VAL B O 1
ATOM 7000 N N . SER B 1 355 ? 5.934 3.047 10.914 1 84.88 355 SER B N 1
ATOM 7001 C CA . SER B 1 355 ? 7.27 3.596 10.727 1 84.88 355 SER B CA 1
ATOM 7002 C C . SER B 1 355 ? 8.086 3.533 12.008 1 84.88 355 SER B C 1
ATOM 7004 O O . SER B 1 355 ? 7.668 4.062 13.039 1 84.88 355 SER B O 1
ATOM 7006 N N . PRO B 1 356 ? 9.211 2.932 11.922 1 78.56 356 PRO B N 1
ATOM 7007 C CA . PRO B 1 356 ? 10.055 2.947 13.117 1 78.56 356 PRO B CA 1
ATOM 7008 C C . PRO B 1 356 ? 10.523 4.352 13.492 1 78.56 356 PRO B C 1
ATOM 7010 O O . PRO B 1 356 ? 10.727 4.641 14.672 1 78.56 356 PRO B O 1
ATOM 7013 N N . VAL B 1 357 ? 10.617 5.199 12.539 1 81.31 357 VAL B N 1
ATOM 7014 C CA . VAL B 1 357 ? 11.016 6.582 12.781 1 81.31 357 VAL B CA 1
ATOM 7015 C C . VAL B 1 357 ? 9.875 7.336 13.469 1 81.31 357 VAL B C 1
ATOM 7017 O O . VAL B 1 357 ? 10.102 8.062 14.438 1 81.31 357 VAL B O 1
ATOM 7020 N N . ALA B 1 358 ? 8.703 7.164 12.938 1 86.88 358 ALA B N 1
ATOM 7021 C CA . ALA B 1 358 ? 7.547 7.785 13.578 1 86.88 358 ALA B CA 1
ATOM 7022 C C . ALA B 1 358 ? 7.375 7.281 15.008 1 86.88 358 ALA B C 1
ATOM 7024 O O . ALA B 1 358 ? 6.973 8.039 15.898 1 86.88 358 ALA B O 1
ATOM 7025 N N . ALA B 1 359 ? 7.676 6.023 15.188 1 82.44 359 ALA B N 1
ATOM 7026 C CA . ALA B 1 359 ? 7.566 5.438 16.516 1 82.44 359 ALA B CA 1
ATOM 7027 C C . ALA B 1 359 ? 8.531 6.109 17.5 1 82.44 359 ALA B C 1
ATOM 7029 O O . ALA B 1 359 ? 8.203 6.312 18.672 1 82.44 359 ALA B O 1
ATOM 7030 N N . GLN B 1 360 ? 9.656 6.434 17.094 1 80.94 360 GLN B N 1
ATOM 7031 C CA . GLN B 1 360 ? 10.672 7.043 17.938 1 80.94 360 GLN B CA 1
ATOM 7032 C C . GLN B 1 360 ? 10.344 8.5 18.234 1 80.94 360 GLN B C 1
ATOM 7034 O O . GLN B 1 360 ? 10.789 9.055 19.25 1 80.94 360 GLN B O 1
ATOM 7039 N N . GLN B 1 361 ? 9.594 9.102 17.359 1 84 361 GLN B N 1
ATOM 7040 C CA . GLN B 1 361 ? 9.273 10.516 17.547 1 84 361 GLN B CA 1
ATOM 7041 C C . GLN B 1 361 ? 7.805 10.703 17.906 1 84 361 GLN B C 1
ATOM 7043 O O . GLN B 1 361 ? 7.188 11.703 17.547 1 84 361 GLN B O 1
ATOM 7048 N N . ASP B 1 362 ? 7.301 9.75 18.516 1 86.38 362 ASP B N 1
ATOM 7049 C CA . ASP B 1 362 ? 5.871 9.75 18.812 1 86.38 362 ASP B CA 1
ATOM 7050 C C . ASP B 1 362 ? 5.543 10.695 19.969 1 86.38 362 ASP B C 1
ATOM 7052 O O . ASP B 1 362 ? 5.016 10.258 20.984 1 86.38 362 ASP B O 1
ATOM 7056 N N . ALA B 1 363 ? 5.84 11.922 19.766 1 87.56 363 ALA B N 1
ATOM 7057 C CA . ALA B 1 363 ? 5.57 13.008 20.703 1 87.56 363 ALA B CA 1
ATOM 7058 C C . ALA B 1 363 ? 5.309 14.32 19.969 1 87.56 363 ALA B C 1
ATOM 7060 O O . ALA B 1 363 ? 5.621 14.445 18.781 1 87.56 363 ALA B O 1
ATOM 7061 N N . ASP B 1 364 ? 4.691 15.211 20.656 1 90.25 364 ASP B N 1
ATOM 7062 C CA . ASP B 1 364 ? 4.508 16.547 20.062 1 90.25 364 ASP B CA 1
ATOM 7063 C C . ASP B 1 364 ? 5.836 17.297 20 1 90.25 364 ASP B C 1
ATOM 7065 O O . ASP B 1 364 ? 6.754 17.016 20.766 1 90.25 364 ASP B O 1
ATOM 7069 N N . THR B 1 365 ? 5.91 18.234 19.078 1 92 365 THR B N 1
ATOM 7070 C CA . THR B 1 365 ? 7.121 19.031 18.891 1 92 365 THR B CA 1
ATOM 7071 C C . THR B 1 365 ? 6.961 20.422 19.5 1 92 365 THR B C 1
ATOM 7073 O O . THR B 1 365 ? 5.84 20.844 19.781 1 92 365 THR B O 1
ATOM 7076 N N . TRP B 1 366 ? 8.086 21 19.844 1 92.94 366 TRP B N 1
ATOM 7077 C CA . TRP B 1 366 ? 8.141 22.438 20.078 1 92.94 366 TRP B CA 1
ATOM 7078 C C . TRP B 1 366 ? 8.461 23.188 18.781 1 92.94 366 TRP B C 1
ATOM 7080 O O . TRP B 1 366 ? 9.508 22.953 18.172 1 92.94 366 TRP B O 1
ATOM 7090 N N . CYS B 1 367 ? 7.531 24.016 18.312 1 93.94 367 CYS B N 1
ATOM 7091 C CA . CYS B 1 367 ? 7.762 24.688 17.031 1 93.94 367 CYS B CA 1
ATOM 7092 C C . CYS B 1 367 ? 7.34 26.156 17.109 1 93.94 367 CYS B C 1
ATOM 7094 O O . CYS B 1 367 ? 6.316 26.484 17.703 1 93.94 367 CYS B O 1
ATOM 7096 N N . ARG B 1 368 ? 8.164 27.016 16.594 1 93.81 368 ARG B N 1
ATOM 7097 C CA . ARG B 1 368 ? 7.848 28.422 16.344 1 93.81 368 ARG B CA 1
ATOM 7098 C C . ARG B 1 368 ? 7.926 28.75 14.859 1 93.81 368 ARG B C 1
ATOM 7100 O O . ARG B 1 368 ? 8.977 28.562 14.234 1 93.81 368 ARG B O 1
ATOM 7107 N N . GLU B 1 369 ? 6.863 29.109 14.328 1 89.25 369 GLU B N 1
ATOM 7108 C CA . GLU B 1 369 ? 6.715 29.5 12.938 1 89.25 369 GLU B CA 1
ATOM 7109 C C . GLU B 1 369 ? 5.715 30.656 12.789 1 89.25 369 GLU B C 1
ATOM 7111 O O . GLU B 1 369 ? 4.844 30.828 13.641 1 89.25 369 GLU B O 1
ATOM 7116 N N . GLY B 1 370 ? 5.891 31.375 11.68 1 81.56 370 GLY B N 1
ATOM 7117 C CA . GLY B 1 370 ? 5.004 32.531 11.5 1 81.56 370 GLY B CA 1
ATOM 7118 C C . GLY B 1 370 ? 5.129 33.562 12.609 1 81.56 370 GLY B C 1
ATOM 7119 O O . GLY B 1 370 ? 6.234 33.969 12.961 1 81.56 370 GLY B O 1
ATOM 7120 N N . SER B 1 371 ? 3.967 33.906 13.219 1 83.25 371 SER B N 1
ATOM 7121 C CA . SER B 1 371 ? 3.939 34.969 14.203 1 83.25 371 SER B CA 1
ATOM 7122 C C . SER B 1 371 ? 4.645 34.562 15.492 1 83.25 371 SER B C 1
ATOM 7124 O O . SER B 1 371 ? 5.168 35.406 16.219 1 83.25 371 SER B O 1
ATOM 7126 N N . SER B 1 372 ? 4.711 33.281 15.727 1 89.19 372 SER B N 1
ATOM 7127 C CA . SER B 1 372 ? 5.355 32.812 16.953 1 89.19 372 SER B CA 1
ATOM 7128 C C . SER B 1 372 ? 6.867 32.75 16.781 1 89.19 372 SER B C 1
ATOM 7130 O O . SER B 1 372 ? 7.602 32.625 17.781 1 89.19 372 SER B O 1
ATOM 7132 N N . PHE B 1 373 ? 7.293 32.844 15.562 1 93.38 373 PHE B N 1
ATOM 7133 C CA . PHE B 1 373 ? 8.727 32.781 15.289 1 93.38 373 PHE B CA 1
ATOM 7134 C C . PHE B 1 373 ? 9.352 34.188 15.469 1 93.38 373 PHE B C 1
ATOM 7136 O O . PHE B 1 373 ? 10.484 34.281 15.945 1 93.38 373 PHE B O 1
ATOM 7143 N N . LYS B 1 374 ? 8.68 35.188 15.188 1 92.56 374 LYS B N 1
ATOM 7144 C CA . LYS B 1 374 ? 9.188 36.531 15.141 1 92.56 374 LYS B CA 1
ATOM 7145 C C . LYS B 1 374 ? 9.781 36.969 16.484 1 92.56 374 LYS B C 1
ATOM 7147 O O . LYS B 1 374 ? 10.898 37.469 16.547 1 92.56 374 LYS B O 1
ATOM 7152 N N . PRO B 1 375 ? 9.109 36.656 17.578 1 94.25 375 PRO B N 1
ATOM 7153 C CA . PRO B 1 375 ? 9.625 37.188 18.859 1 94.25 375 PRO B CA 1
ATOM 7154 C C . PRO B 1 375 ? 10.852 36.406 19.344 1 94.25 375 PRO B C 1
ATOM 7156 O O . PRO B 1 375 ? 11.539 36.844 20.266 1 94.25 375 PRO B O 1
ATOM 7159 N N . VAL B 1 376 ? 11.125 35.281 18.797 1 95.5 376 VAL B N 1
ATOM 7160 C CA . VAL B 1 376 ? 12.195 34.469 19.359 1 95.5 376 VAL B CA 1
ATOM 7161 C C . VAL B 1 376 ? 13.453 34.625 18.5 1 95.5 376 VAL B C 1
ATOM 7163 O O . VAL B 1 376 ? 14.477 34 18.797 1 95.5 376 VAL B O 1
ATOM 7166 N N . ALA B 1 377 ? 13.398 35.375 17.469 1 96.19 377 ALA B N 1
ATOM 7167 C CA . ALA B 1 377 ? 14.547 35.562 16.578 1 96.19 377 ALA B CA 1
ATOM 7168 C C . ALA B 1 377 ? 14.93 37.031 16.453 1 96.19 377 ALA B C 1
ATOM 7170 O O . ALA B 1 377 ? 14.062 37.906 16.516 1 96.19 377 ALA B O 1
ATOM 7171 N N . SER B 1 378 ? 16.25 37.281 16.297 1 95.31 378 SER B N 1
ATOM 7172 C CA . SER B 1 378 ? 16.781 38.625 16.125 1 95.31 378 SER B CA 1
ATOM 7173 C C . SER B 1 378 ? 17.938 38.656 15.141 1 95.31 378 SER B C 1
ATOM 7175 O O . SER B 1 378 ? 18.781 37.75 15.133 1 95.31 378 SER B O 1
ATOM 7177 N N . CYS B 1 379 ? 17.891 39.656 14.281 1 94.06 379 CYS B N 1
ATOM 7178 C CA . CYS B 1 379 ? 18.953 39.844 13.305 1 94.06 379 CYS B CA 1
ATOM 7179 C C . CYS B 1 379 ? 20.172 40.5 13.93 1 94.06 379 CYS B C 1
ATOM 7181 O O . CYS B 1 379 ? 20.047 41.531 14.594 1 94.06 379 CYS B O 1
ATOM 7183 N N . THR B 1 380 ? 21.172 39.75 13.672 1 84.62 380 THR B N 1
ATOM 7184 C CA . THR B 1 380 ? 22.469 40.312 14.094 1 84.62 380 THR B CA 1
ATOM 7185 C C . THR B 1 380 ? 23.5 40.188 12.977 1 84.62 380 THR B C 1
ATOM 7187 O O . THR B 1 380 ? 23.188 39.688 11.898 1 84.62 380 THR B O 1
ATOM 7190 N N . GLY B 1 381 ? 24.703 40.688 13.156 1 83.5 381 GLY B N 1
ATOM 7191 C CA . GLY B 1 381 ? 25.797 40.531 12.227 1 83.5 381 GLY B CA 1
ATOM 7192 C C . GLY B 1 381 ? 25.828 41.594 11.141 1 83.5 381 GLY B C 1
ATOM 7193 O O . GLY B 1 381 ? 25.281 42.688 11.328 1 83.5 381 GLY B O 1
ATOM 7194 N N . ARG B 1 382 ? 26.594 41.188 10.086 1 87.5 382 ARG B N 1
ATOM 7195 C CA . ARG B 1 382 ? 26.703 42.062 8.906 1 87.5 382 ARG B CA 1
ATOM 7196 C C . ARG B 1 382 ? 25.641 41.688 7.871 1 87.5 382 ARG B C 1
ATOM 7198 O O . ARG B 1 382 ? 24.953 40.688 8.008 1 87.5 382 ARG B O 1
ATOM 7205 N N . GLY B 1 383 ? 25.297 42.531 6.984 1 87.44 383 GLY B N 1
ATOM 7206 C CA . GLY B 1 383 ? 24.328 42.281 5.941 1 87.44 383 GLY B CA 1
ATOM 7207 C C . GLY B 1 383 ? 22.922 42.719 6.305 1 87.44 383 GLY B C 1
ATOM 7208 O O . GLY B 1 383 ? 22.75 43.594 7.176 1 87.44 383 GLY B O 1
ATOM 7209 N N . SER B 1 384 ? 21.984 42.156 5.559 1 92.56 384 SER B N 1
ATOM 7210 C CA . SER B 1 384 ? 20.578 42.531 5.805 1 92.56 384 SER B CA 1
ATOM 7211 C C . SER B 1 384 ? 19.797 41.312 6.336 1 92.56 384 SER B C 1
ATOM 7213 O O . SER B 1 384 ? 20.125 40.188 6.02 1 92.56 384 SER B O 1
ATOM 7215 N N . CYS B 1 385 ? 18.953 41.531 7.199 1 93.5 385 CYS B N 1
ATOM 7216 C CA . CYS B 1 385 ? 18.047 40.562 7.793 1 93.5 385 CYS B CA 1
ATOM 7217 C C . CYS B 1 385 ? 16.719 41.219 8.164 1 93.5 385 CYS B C 1
ATOM 7219 O O . CYS B 1 385 ? 16.688 42.188 8.945 1 93.5 385 CYS B O 1
ATOM 7221 N N . ARG B 1 386 ? 15.672 40.781 7.527 1 92.19 386 ARG B N 1
ATOM 7222 C CA . ARG B 1 386 ? 14.391 41.438 7.77 1 92.19 386 ARG B CA 1
ATOM 7223 C C . ARG B 1 386 ? 13.25 40.438 7.77 1 92.19 386 ARG B C 1
ATOM 7225 O O . ARG B 1 386 ? 13.297 39.438 7.051 1 92.19 386 ARG B O 1
ATOM 7232 N N . TRP B 1 387 ? 12.305 40.688 8.586 1 92.06 387 TRP B N 1
ATOM 7233 C CA . TRP B 1 387 ? 11.055 39.938 8.57 1 92.06 387 TRP B CA 1
ATOM 7234 C C . TRP B 1 387 ? 10.242 40.281 7.328 1 92.06 387 TRP B C 1
ATOM 7236 O O . TRP B 1 387 ? 9.984 41.438 7.031 1 92.06 387 TRP B O 1
ATOM 7246 N N . GLU B 1 388 ? 9.883 39.25 6.508 1 85.75 388 GLU B N 1
ATOM 7247 C CA . GLU B 1 388 ? 9.188 39.469 5.242 1 85.75 388 GLU B CA 1
ATOM 7248 C C . GLU B 1 388 ? 8.227 38.344 4.91 1 85.75 388 GLU B C 1
ATOM 7250 O O . GLU B 1 388 ? 8.328 37.25 5.48 1 85.75 388 GLU B O 1
ATOM 7255 N N . THR B 1 389 ? 7.219 38.781 4.121 1 76.81 389 THR B N 1
ATOM 7256 C CA . THR B 1 389 ? 6.441 37.75 3.441 1 76.81 389 THR B CA 1
ATOM 7257 C C . THR B 1 389 ? 7.258 37.125 2.322 1 76.81 389 THR B C 1
ATOM 7259 O O . THR B 1 389 ? 7.707 37.812 1.402 1 76.81 389 THR B O 1
ATOM 7262 N N . LEU B 1 390 ? 7.641 35.875 2.686 1 71.62 390 LEU B N 1
ATOM 7263 C CA . LEU B 1 390 ? 8.523 35.188 1.761 1 71.62 390 LEU B CA 1
ATOM 7264 C C . LEU B 1 390 ? 7.746 34.656 0.558 1 71.62 390 LEU B C 1
ATOM 7266 O O . LEU B 1 390 ? 6.629 34.156 0.705 1 71.62 390 LEU B O 1
ATOM 7270 N N . PRO B 1 391 ? 8.289 35.125 -0.656 1 53.84 391 PRO B N 1
ATOM 7271 C CA . PRO B 1 391 ? 7.551 34.781 -1.876 1 53.84 391 PRO B CA 1
ATOM 7272 C C . PRO B 1 391 ? 7.477 33.281 -2.121 1 53.84 391 PRO B C 1
ATOM 7274 O O . PRO B 1 391 ? 8.461 32.562 -1.905 1 53.84 391 PRO B O 1
ATOM 7277 N N . TRP B 1 392 ? 6.449 32.625 -1.789 1 53.38 392 TRP B N 1
ATOM 7278 C CA . TRP B 1 392 ? 6.348 31.375 -2.525 1 53.38 392 TRP B CA 1
ATOM 7279 C C . TRP B 1 392 ? 6.176 31.625 -4.02 1 53.38 392 TRP B C 1
ATOM 7281 O O . TRP B 1 392 ? 6.195 32.781 -4.461 1 53.38 392 TRP B O 1
ATOM 7291 N N . HIS B 1 393 ? 5.637 30.719 -4.699 1 48.72 393 HIS B N 1
ATOM 7292 C CA . HIS B 1 393 ? 5.457 31.172 -6.074 1 48.72 393 HIS B CA 1
ATOM 7293 C C . HIS B 1 393 ? 4.883 32.594 -6.113 1 48.72 393 HIS B C 1
ATOM 7295 O O . HIS B 1 393 ? 3.891 32.875 -5.445 1 48.72 393 HIS B O 1
ATOM 7301 N N . LEU B 1 394 ? 5.828 33.531 -6.395 1 43.19 394 LEU B N 1
ATOM 7302 C CA . LEU B 1 394 ? 5.641 34.969 -6.539 1 43.19 394 LEU B CA 1
ATOM 7303 C C . LEU B 1 394 ? 4.184 35.281 -6.859 1 43.19 394 LEU B C 1
ATOM 7305 O O . LEU B 1 394 ? 3.727 36.406 -6.609 1 43.19 394 LEU B O 1
ATOM 7309 N N . ASP B 1 395 ? 3.615 34.281 -7.293 1 41.28 395 ASP B N 1
ATOM 7310 C CA . ASP B 1 395 ? 2.279 34.625 -7.777 1 41.28 395 ASP B CA 1
ATOM 7311 C C . ASP B 1 395 ? 1.203 34.062 -6.848 1 41.28 395 ASP B C 1
ATOM 7313 O O . ASP B 1 395 ? 0.098 33.75 -7.293 1 41.28 395 ASP B O 1
ATOM 7317 N N . CYS B 1 396 ? 1.658 33.906 -5.547 1 49.12 396 CYS B N 1
ATOM 7318 C CA . CYS B 1 396 ? 0.608 33.406 -4.672 1 49.12 396 CYS B CA 1
ATOM 7319 C C . CYS B 1 396 ? -0.311 34.531 -4.215 1 49.12 396 CYS B C 1
ATOM 7321 O O . CYS B 1 396 ? 0.097 35.375 -3.434 1 49.12 396 CYS B O 1
ATOM 7323 N N . PRO B 1 397 ? -1.418 34.656 -4.824 1 44.03 397 PRO B N 1
ATOM 7324 C CA . PRO B 1 397 ? -2.248 35.812 -4.492 1 44.03 397 PRO B CA 1
ATOM 7325 C C . PRO B 1 397 ? -2.922 35.688 -3.127 1 44.03 397 PRO B C 1
ATOM 7327 O O . PRO B 1 397 ? -3.518 36.656 -2.635 1 44.03 397 PRO B O 1
ATOM 7330 N N . HIS B 1 398 ? -2.879 34.406 -2.641 1 46.78 398 HIS B N 1
ATOM 7331 C CA . HIS B 1 398 ? -3.668 34.312 -1.416 1 46.78 398 HIS B CA 1
ATOM 7332 C C . HIS B 1 398 ? -2.773 34.344 -0.181 1 46.78 398 HIS B C 1
ATOM 7334 O O . HIS B 1 398 ? -1.6 33.969 -0.248 1 46.78 398 HIS B O 1
ATOM 7340 N N . ASP B 1 399 ? -3.309 35 0.82 1 48.94 399 ASP B N 1
ATOM 7341 C CA . ASP B 1 399 ? -2.617 35.188 2.092 1 48.94 399 ASP B CA 1
ATOM 7342 C C . ASP B 1 399 ? -2.105 33.875 2.639 1 48.94 399 ASP B C 1
ATOM 7344 O O . ASP B 1 399 ? -1.082 33.812 3.322 1 48.94 399 ASP B O 1
ATOM 7348 N N . ASN B 1 400 ? -2.83 32.875 2.234 1 48.66 400 ASN B N 1
ATOM 7349 C CA . ASN B 1 400 ? -2.516 31.594 2.85 1 48.66 400 ASN B CA 1
ATOM 7350 C C . ASN B 1 400 ? -1.267 30.969 2.234 1 48.66 400 ASN B C 1
ATOM 7352 O O . ASN B 1 400 ? -0.739 29.984 2.756 1 48.66 400 ASN B O 1
ATOM 7356 N N . CYS B 1 401 ? -0.949 31.625 1.162 1 52.78 401 CYS B N 1
ATOM 7357 C CA . CYS B 1 401 ? 0.182 31.016 0.476 1 52.78 401 CYS B CA 1
ATOM 7358 C C . CYS B 1 401 ? 1.5 31.625 0.952 1 52.78 401 CYS B C 1
ATOM 7360 O O . CYS B 1 401 ? 2.574 31.172 0.55 1 52.78 401 CYS B O 1
ATOM 7362 N N . HIS B 1 402 ? 1.332 32.5 1.81 1 59.09 402 HIS B N 1
ATOM 7363 C CA . HIS B 1 402 ? 2.572 33.219 2.115 1 59.09 402 HIS B CA 1
ATOM 7364 C C . HIS B 1 402 ? 3.238 32.656 3.363 1 59.09 402 HIS B C 1
ATOM 7366 O O . HIS B 1 402 ? 2.562 32.344 4.352 1 59.09 402 HIS B O 1
ATOM 7372 N N . MET B 1 403 ? 4.391 32.25 3.057 1 71.88 403 MET B N 1
ATOM 7373 C CA . MET B 1 403 ? 5.246 31.938 4.199 1 71.88 403 MET B CA 1
ATOM 7374 C C . MET B 1 403 ? 5.949 33.188 4.699 1 71.88 403 MET B C 1
ATOM 7376 O O . MET B 1 403 ? 6.328 34.062 3.904 1 71.88 403 MET B O 1
ATOM 7380 N N . ARG B 1 404 ? 5.809 33.438 5.988 1 80.81 404 ARG B N 1
ATOM 7381 C CA . ARG B 1 404 ? 6.543 34.531 6.59 1 80.81 404 ARG B CA 1
ATOM 7382 C C . ARG B 1 404 ? 7.77 34.031 7.34 1 80.81 404 ARG B C 1
ATOM 7384 O O . ARG B 1 404 ? 7.789 32.906 7.832 1 80.81 404 ARG B O 1
ATOM 7391 N N . GLY B 1 405 ? 8.812 34.875 7.246 1 91.25 405 GLY B N 1
ATOM 7392 C CA . GLY B 1 405 ? 10.047 34.562 7.941 1 91.25 405 GLY B CA 1
ATOM 7393 C C . GLY B 1 405 ? 11.094 35.656 7.801 1 91.25 405 GLY B C 1
ATOM 7394 O O . GLY B 1 405 ? 10.766 36.812 7.547 1 91.25 405 GLY B O 1
ATOM 7395 N N . TYR B 1 406 ? 12.289 35.312 8.164 1 94.31 406 TYR B N 1
ATOM 7396 C CA . TYR B 1 406 ? 13.398 36.219 8.055 1 94.31 406 TYR B CA 1
ATOM 7397 C C . TYR B 1 406 ? 14.188 36 6.773 1 94.31 406 TYR B C 1
ATOM 7399 O O . TYR B 1 406 ? 14.727 34.906 6.555 1 94.31 406 TYR B O 1
ATOM 7407 N N . LEU B 1 407 ? 14.219 37.031 5.934 1 93.69 407 LEU B N 1
ATOM 7408 C CA . LEU B 1 407 ? 15.07 37 4.75 1 93.69 407 LEU B CA 1
ATOM 7409 C C . LEU B 1 407 ? 16.422 37.625 5.055 1 93.69 407 LEU B C 1
ATOM 7411 O O . LEU B 1 407 ? 16.516 38.781 5.449 1 93.69 407 LEU B O 1
ATOM 7415 N N . MET B 1 408 ? 17.406 36.844 4.906 1 95.31 408 MET B N 1
ATOM 7416 C CA . MET B 1 408 ? 18.781 37.281 5.105 1 95.31 408 MET B CA 1
ATOM 7417 C C . MET B 1 408 ? 19.469 37.5 3.768 1 95.31 408 MET B C 1
ATOM 7419 O O . MET B 1 408 ? 19.203 36.812 2.789 1 95.31 408 MET B O 1
ATOM 7423 N N . LYS B 1 409 ? 20.312 38.469 3.775 1 95.31 409 LYS B N 1
ATOM 7424 C CA . LYS B 1 409 ? 21.062 38.781 2.559 1 95.31 409 LYS B CA 1
ATOM 7425 C C . LYS B 1 409 ? 22.453 39.281 2.889 1 95.31 409 LYS B C 1
ATOM 7427 O O . LYS B 1 409 ? 22.625 40.094 3.789 1 95.31 409 LYS B O 1
ATOM 7432 N N . GLY B 1 410 ? 23.359 38.781 2.139 1 95.56 410 GLY B N 1
ATOM 7433 C CA . GLY B 1 410 ? 24.75 39.219 2.279 1 95.56 410 GLY B CA 1
ATOM 7434 C C . GLY B 1 410 ? 25.562 38.344 3.219 1 95.56 410 GLY B C 1
ATOM 7435 O O . GLY B 1 410 ? 25.094 38 4.309 1 95.56 410 GLY B O 1
ATOM 7436 N N . SER B 1 411 ? 26.797 38.094 2.824 1 94.88 411 SER B N 1
ATOM 7437 C CA . SER B 1 411 ? 27.703 37.25 3.621 1 94.88 411 SER B CA 1
ATOM 7438 C C . SER B 1 411 ? 27.906 37.844 5.012 1 94.88 411 SER B C 1
ATOM 7440 O O . SER B 1 411 ? 28.188 39.062 5.148 1 94.88 411 SER B O 1
ATOM 7442 N N . GLY B 1 412 ? 27.734 37 6 1 94.62 412 GLY B N 1
ATOM 7443 C CA . GLY B 1 412 ? 27.953 37.438 7.371 1 94.62 412 GLY B CA 1
ATOM 7444 C C . GLY B 1 412 ? 26.672 37.781 8.094 1 94.62 412 GLY B C 1
ATOM 7445 O O . GLY B 1 412 ? 26.688 38.031 9.305 1 94.62 412 GLY B O 1
ATOM 7446 N N . ALA B 1 413 ? 25.609 37.844 7.344 1 96.69 413 ALA B N 1
ATOM 7447 C CA . ALA B 1 413 ? 24.328 38.031 8.031 1 96.69 413 ALA B CA 1
ATOM 7448 C C . ALA B 1 413 ? 24.078 36.906 9.031 1 96.69 413 ALA B C 1
ATOM 7450 O O . ALA B 1 413 ? 24.406 35.75 8.766 1 96.69 413 ALA B O 1
ATOM 7451 N N . VAL B 1 414 ? 23.562 37.25 10.211 1 97.5 414 VAL B N 1
ATOM 7452 C CA . VAL B 1 414 ? 23.344 36.281 11.273 1 97.5 414 VAL B CA 1
ATOM 7453 C C . VAL B 1 414 ? 21.922 36.438 11.844 1 97.5 414 VAL B C 1
ATOM 7455 O O . VAL B 1 414 ? 21.5 37.562 12.117 1 97.5 414 VAL B O 1
ATOM 7458 N N . LEU B 1 415 ? 21.234 35.438 11.898 1 97.88 415 LEU B N 1
ATOM 7459 C CA . LEU B 1 415 ? 19.969 35.344 12.633 1 97.88 415 LEU B CA 1
ATOM 7460 C C . LEU B 1 415 ? 20.141 34.562 13.922 1 97.88 415 LEU B C 1
ATOM 7462 O O . LEU B 1 415 ? 20.516 33.375 13.898 1 97.88 415 LEU B O 1
ATOM 7466 N N . SER B 1 416 ? 19.938 35.188 15.07 1 97.56 416 SER B N 1
ATOM 7467 C CA . SER B 1 416 ? 19.984 34.562 16.375 1 97.56 416 SER B CA 1
ATOM 7468 C C . SER B 1 416 ? 18.594 34.156 16.859 1 97.56 416 SER B C 1
ATOM 7470 O O . SER B 1 416 ? 17.688 34.969 16.875 1 97.56 416 SER B O 1
ATOM 7472 N N . ILE B 1 417 ? 18.438 32.906 17.297 1 97.88 417 ILE B N 1
ATOM 7473 C CA . ILE B 1 417 ? 17.141 32.375 17.656 1 97.88 417 ILE B CA 1
ATOM 7474 C C . ILE B 1 417 ? 17.188 31.781 19.062 1 97.88 417 ILE B C 1
ATOM 7476 O O . ILE B 1 417 ? 18.062 30.984 19.375 1 97.88 417 ILE B O 1
ATOM 7480 N N . SER B 1 418 ? 16.281 32.156 19.906 1 97.06 418 SER B N 1
ATOM 7481 C CA . SER B 1 418 ? 16.125 31.578 21.219 1 97.06 418 SER B CA 1
ATOM 7482 C C . SER B 1 418 ? 15.188 30.375 21.188 1 97.06 418 SER B C 1
ATOM 7484 O O . SER B 1 418 ? 14.031 30.484 20.766 1 97.06 418 SER B O 1
ATOM 7486 N N . VAL B 1 419 ? 15.68 29.25 21.625 1 96.44 419 VAL B N 1
ATOM 7487 C CA . VAL B 1 419 ? 14.938 27.984 21.5 1 96.44 419 VAL B CA 1
ATOM 7488 C C . VAL B 1 419 ? 14.891 27.281 22.859 1 96.44 419 VAL B C 1
ATOM 7490 O O . VAL B 1 419 ? 15.875 27.281 23.594 1 96.44 419 VAL B O 1
ATOM 7493 N N . ASP B 1 420 ? 13.742 26.75 23.234 1 93.94 420 ASP B N 1
ATOM 7494 C CA . ASP B 1 420 ? 13.625 25.844 24.391 1 93.94 420 ASP B CA 1
ATOM 7495 C C . ASP B 1 420 ? 13.828 24.391 23.969 1 93.94 420 ASP B C 1
ATOM 7497 O O . ASP B 1 420 ? 12.883 23.734 23.516 1 93.94 420 ASP B O 1
ATOM 7501 N N . THR B 1 421 ? 14.945 23.828 24.203 1 93.81 421 THR B N 1
ATOM 7502 C CA . THR B 1 421 ? 15.242 22.469 23.781 1 93.81 421 THR B CA 1
ATOM 7503 C C . THR B 1 421 ? 14.93 21.484 24.922 1 93.81 421 THR B C 1
ATOM 7505 O O . THR B 1 421 ? 15.062 20.266 24.75 1 93.81 421 THR B O 1
ATOM 7508 N N . SER B 1 422 ? 14.539 21.953 26.062 1 88.56 422 SER B N 1
ATOM 7509 C CA . SER B 1 422 ? 14.25 21.078 27.188 1 88.56 422 SER B CA 1
ATOM 7510 C C . SER B 1 422 ? 12.938 20.328 26.984 1 88.56 422 SER B C 1
ATOM 7512 O O . SER B 1 422 ? 12.773 19.219 27.484 1 88.56 422 SER B O 1
ATOM 7514 N N . LEU B 1 423 ? 12.094 20.859 26.219 1 79.81 423 LEU B N 1
ATOM 7515 C CA . LEU B 1 423 ? 10.758 20.344 25.953 1 79.81 423 LEU B CA 1
ATOM 7516 C C . LEU B 1 423 ? 9.984 20.141 27.25 1 79.81 423 LEU B C 1
ATOM 7518 O O . LEU B 1 423 ? 9.211 19.188 27.375 1 79.81 423 LEU B O 1
ATOM 7522 N N . ALA B 1 424 ? 10.438 20.75 28.234 1 59.22 424 ALA B N 1
ATOM 7523 C CA . ALA B 1 424 ? 9.711 20.688 29.5 1 59.22 424 ALA B CA 1
ATOM 7524 C C . ALA B 1 424 ? 8.273 21.188 29.328 1 59.22 424 ALA B C 1
ATOM 7526 O O . ALA B 1 424 ? 8.008 22.062 28.5 1 59.22 424 ALA B O 1
ATOM 7527 N N . ALA B 1 425 ? 7.281 20.188 29.422 1 48 425 ALA B N 1
ATOM 7528 C CA . ALA B 1 425 ? 5.859 20.5 29.297 1 48 425 ALA B CA 1
ATOM 7529 C C . ALA B 1 425 ? 5.574 21.953 29.625 1 48 425 ALA B C 1
ATOM 7531 O O . ALA B 1 425 ? 5.965 22.453 30.688 1 48 425 ALA B O 1
ATOM 7532 N N . ALA B 1 426 ? 5.559 22.797 28.609 1 42.81 426 ALA B N 1
ATOM 7533 C CA . ALA B 1 426 ? 5.027 24.141 28.891 1 42.81 426 ALA B CA 1
ATOM 7534 C C . ALA B 1 426 ? 3.809 24.047 29.812 1 42.81 426 ALA B C 1
ATOM 7536 O O . ALA B 1 426 ? 2.943 23.188 29.625 1 42.81 426 ALA B O 1
ATOM 7537 N N . ALA B 1 427 ? 3.676 24.609 30.953 1 31.83 427 ALA B N 1
ATOM 7538 C CA . ALA B 1 427 ? 2.414 25.094 31.516 1 31.83 427 ALA B CA 1
ATOM 7539 C C . ALA B 1 427 ? 1.554 25.75 30.453 1 31.83 427 ALA B C 1
ATOM 7541 O O . ALA B 1 427 ? 2.076 26.281 29.469 1 31.83 427 ALA B O 1
ATOM 7542 N N . GLY B 1 428 ? 0.215 25.578 30.406 1 33.19 428 GLY B N 1
ATOM 7543 C CA . GLY B 1 428 ? -0.83 26.156 29.578 1 33.19 428 GLY B CA 1
ATOM 7544 C C . GLY B 1 428 ? -0.499 27.562 29.109 1 33.19 428 GLY B C 1
ATOM 7545 O O . GLY B 1 428 ? -0.625 28.531 29.859 1 33.19 428 GLY B O 1
ATOM 7546 N N . ASP B 1 429 ? 0.441 27.734 28.391 1 32.59 429 ASP B N 1
ATOM 7547 C CA . ASP B 1 429 ? 0.452 29.109 27.891 1 32.59 429 ASP B CA 1
ATOM 7548 C C . ASP B 1 429 ? -0.888 29.469 27.25 1 32.59 429 ASP B C 1
ATOM 7550 O O . ASP B 1 429 ? -1.352 28.781 26.344 1 32.59 429 ASP B O 1
ATOM 7554 N N . ALA B 1 430 ? -1.812 30.109 27.906 1 30.16 430 ALA B N 1
ATOM 7555 C CA . ALA B 1 430 ? -2.98 30.797 27.359 1 30.16 430 ALA B CA 1
ATOM 7556 C C . ALA B 1 430 ? -2.641 31.531 26.062 1 30.16 430 ALA B C 1
ATOM 7558 O O . ALA B 1 430 ? -1.663 32.281 26 1 30.16 430 ALA B O 1
ATOM 7559 N N . ALA B 1 431 ? -3.062 30.984 24.984 1 32.12 431 ALA B N 1
ATOM 7560 C CA . ALA B 1 431 ? -3.115 31.656 23.672 1 32.12 431 ALA B CA 1
ATOM 7561 C C . ALA B 1 431 ? -3.279 33.156 23.828 1 32.12 431 ALA B C 1
ATOM 7563 O O . ALA B 1 431 ? -4.242 33.625 24.438 1 32.12 431 ALA B O 1
ATOM 7564 N N . ALA B 1 432 ? -2.256 33.906 23.734 1 28.22 432 ALA B N 1
ATOM 7565 C CA . ALA B 1 432 ? -2.344 35.375 23.578 1 28.22 432 ALA B CA 1
ATOM 7566 C C . ALA B 1 432 ? -3.332 35.75 22.469 1 28.22 432 ALA B C 1
ATOM 7568 O O . ALA B 1 432 ? -3.234 35.25 21.344 1 28.22 432 ALA B O 1
ATOM 7569 N N . GLU B 1 433 ? -4.559 36.062 22.812 1 26.66 433 GLU B N 1
ATOM 7570 C CA . GLU B 1 433 ? -5.492 36.781 21.953 1 26.66 433 GLU B CA 1
ATOM 7571 C C . GLU B 1 433 ? -4.809 37.938 21.234 1 26.66 433 GLU B C 1
ATOM 7573 O O . GLU B 1 433 ? -4.203 38.812 21.891 1 26.66 433 GLU B O 1
ATOM 7578 N N . ASP B 1 434 ? -4.285 37.688 20.094 1 24.98 434 ASP B N 1
ATOM 7579 C CA . ASP B 1 434 ? -3.879 38.844 19.281 1 24.98 434 ASP B CA 1
ATOM 7580 C C . ASP B 1 434 ? -4.918 39.938 19.328 1 24.98 434 ASP B C 1
ATOM 7582 O O . ASP B 1 434 ? -5.996 39.844 18.75 1 24.98 434 ASP B O 1
ATOM 7586 N N . ASN B 1 435 ? -5.172 40.531 20.578 1 24.52 435 ASN B N 1
ATOM 7587 C CA . ASN B 1 435 ? -6.016 41.719 20.641 1 24.52 435 ASN B CA 1
ATOM 7588 C C . ASN B 1 435 ? -5.449 42.875 19.797 1 24.52 435 ASN B C 1
ATOM 7590 O O . ASN B 1 435 ? -4.684 43.688 20.297 1 24.52 435 ASN B O 1
ATOM 7594 N N . ASP B 1 436 ? -4.941 42.594 18.641 1 22.53 436 ASP B N 1
ATOM 7595 C CA . ASP B 1 436 ? -4.508 43.844 18.031 1 22.53 436 ASP B CA 1
ATOM 7596 C C . ASP B 1 436 ? -5.66 44.844 17.953 1 22.53 436 ASP B C 1
ATOM 7598 O O . ASP B 1 436 ? -5.656 45.75 17.109 1 22.53 436 ASP B O 1
ATOM 7602 N N . SER B 1 437 ? -6.867 44.531 18.562 1 22.09 437 SER B N 1
ATOM 7603 C CA . SER B 1 437 ? -7.738 45.656 18.25 1 22.09 437 SER B CA 1
ATOM 7604 C C . SER B 1 437 ? -7.23 46.938 18.906 1 22.09 437 SER B C 1
ATOM 7606 O O . SER B 1 437 ? -7.09 47 20.125 1 22.09 437 SER B O 1
ATOM 7608 N N . THR B 1 438 ? -6.438 47.656 18.203 1 19.94 438 THR B N 1
ATOM 7609 C CA . THR B 1 438 ? -5.902 48.969 18.531 1 19.94 438 THR B CA 1
ATOM 7610 C C . THR B 1 438 ? -7.008 49.875 19.047 1 19.94 438 THR B C 1
ATOM 7612 O O . THR B 1 438 ? -6.82 51.094 19.156 1 19.94 438 THR B O 1
ATOM 7615 N N . THR B 1 439 ? -8.203 49.281 19.453 1 20.17 439 THR B N 1
ATOM 7616 C CA . THR B 1 439 ? -9.016 50.469 19.672 1 20.17 439 THR B CA 1
ATOM 7617 C C . THR B 1 439 ? -8.453 51.312 20.828 1 20.17 439 THR B C 1
ATOM 7619 O O . THR B 1 439 ? -7.922 50.75 21.797 1 20.17 439 THR B O 1
ATOM 7622 N N . GLY B 1 440 ? -8.195 52.531 20.641 1 18.09 440 GLY B N 1
ATOM 7623 C CA . GLY B 1 440 ? -7.582 53.688 21.297 1 18.09 440 GLY B CA 1
ATOM 7624 C C . GLY B 1 440 ? -8.211 54 22.625 1 18.09 440 GLY B C 1
ATOM 7625 O O . GLY B 1 440 ? -7.902 55.031 23.234 1 18.09 440 GLY B O 1
ATOM 7626 N N . THR B 1 441 ? -9.219 53.156 23.109 1 18.16 441 THR B N 1
ATOM 7627 C CA . THR B 1 441 ? -9.906 54.094 23.969 1 18.16 441 THR B CA 1
ATOM 7628 C C . THR B 1 441 ? -9.031 54.469 25.172 1 18.16 441 THR B C 1
ATOM 7630 O O . THR B 1 441 ? -8.164 53.688 25.578 1 18.16 441 THR B O 1
ATOM 7633 N N . MET B 1 442 ? -9.344 55.594 25.844 1 17.27 442 MET B N 1
ATOM 7634 C CA . MET B 1 442 ? -8.758 56.656 26.656 1 17.27 442 MET B CA 1
ATOM 7635 C C . MET B 1 442 ? -8.516 56.188 28.078 1 17.27 442 MET B C 1
ATOM 7637 O O . MET B 1 442 ? -7.613 56.688 28.75 1 17.27 442 MET B O 1
ATOM 7641 N N . ASP B 1 443 ? -9.445 55.375 28.75 1 16.44 443 ASP B N 1
ATOM 7642 C CA . ASP B 1 443 ? -9.781 56.031 30 1 16.44 443 ASP B CA 1
ATOM 7643 C C . ASP B 1 443 ? -8.68 55.844 31.031 1 16.44 443 ASP B C 1
ATOM 7645 O O . ASP B 1 443 ? -7.84 54.969 30.906 1 16.44 443 ASP B O 1
ATOM 7649 N N . SER B 1 444 ? -9.117 56.062 32.438 1 16.64 444 SER B N 1
ATOM 7650 C CA . SER B 1 444 ? -8.742 56.844 33.594 1 16.64 444 SER B CA 1
ATOM 7651 C C . SER B 1 444 ? -7.824 56.062 34.531 1 16.64 444 SER B C 1
ATOM 7653 O O . SER B 1 444 ? -6.75 56.531 34.906 1 16.64 444 SER B O 1
ATOM 7655 N N . ALA B 1 445 ? -8.484 55.5 35.625 1 17.62 445 ALA B N 1
ATOM 7656 C CA . ALA B 1 445 ? -8.219 55.75 37.062 1 17.62 445 ALA B CA 1
ATOM 7657 C C . ALA B 1 445 ? -7.156 54.781 37.594 1 17.62 445 ALA B C 1
ATOM 7659 O O . ALA B 1 445 ? -7.211 53.594 37.344 1 17.62 445 ALA B O 1
ATOM 7660 N N . ALA B 1 446 ? -6.113 55.344 38.25 1 16.23 446 ALA B N 1
ATOM 7661 C CA . ALA B 1 446 ? -4.727 55.156 38.656 1 16.23 446 ALA B CA 1
ATOM 7662 C C . ALA B 1 446 ? -4.613 53.969 39.656 1 16.23 446 ALA B C 1
ATOM 7664 O O . ALA B 1 446 ? -3.855 53.031 39.438 1 16.23 446 ALA B O 1
ATOM 7665 N N . ALA B 1 447 ? -4.23 54.281 40.938 1 16.16 447 ALA B N 1
ATOM 7666 C CA . ALA B 1 447 ? -2.949 54.094 41.625 1 16.16 447 ALA B CA 1
ATOM 7667 C C . ALA B 1 447 ? -3.018 52.938 42.594 1 16.16 447 ALA B C 1
ATOM 7669 O O . ALA B 1 447 ? -2 52.312 42.906 1 16.16 447 ALA B O 1
ATOM 7670 N N . THR B 1 448 ? -4.176 52.75 43.312 1 16.27 448 THR B N 1
ATOM 7671 C CA . THR B 1 448 ? -3.857 52.812 44.719 1 16.27 448 THR B CA 1
ATOM 7672 C C . THR B 1 448 ? -3.234 51.5 45.188 1 16.27 448 THR B C 1
ATOM 7674 O O . THR B 1 448 ? -2.248 51.531 45.938 1 16.27 448 THR B O 1
ATOM 7677 N N . LEU B 1 449 ? -4.09 50.438 45.438 1 17.61 449 LEU B N 1
ATOM 7678 C CA . LEU B 1 449 ? -4.078 49.781 46.719 1 17.61 449 LEU B CA 1
ATOM 7679 C C . LEU B 1 449 ? -3 48.688 46.781 1 17.61 449 LEU B C 1
ATOM 7681 O O . LEU B 1 449 ? -3.098 47.688 46.062 1 17.61 449 LEU B O 1
ATOM 7685 N N . ALA B 1 450 ? -1.741 49.031 47.156 1 16.69 450 ALA B N 1
ATOM 7686 C CA . ALA B 1 450 ? -0.485 48.281 47.188 1 16.69 450 ALA B CA 1
ATOM 7687 C C . ALA B 1 450 ? -0.532 47.156 48.219 1 16.69 450 ALA B C 1
ATOM 7689 O O . ALA B 1 450 ? 0.381 46.312 48.281 1 16.69 450 ALA B O 1
ATOM 7690 N N . SER B 1 451 ? -1.421 47.188 49.219 1 17.09 451 SER B N 1
ATOM 7691 C CA . SER B 1 451 ? -0.729 46.938 50.469 1 17.09 451 SER B CA 1
ATOM 7692 C C . SER B 1 451 ? -0.196 45.5 50.531 1 17.09 451 SER B C 1
ATOM 7694 O O . SER B 1 451 ? 0.984 45.25 50.25 1 17.09 451 SER B O 1
ATOM 7696 N N . ALA B 1 452 ? -0.535 44.719 51.656 1 18.28 452 ALA B N 1
ATOM 7697 C CA . ALA B 1 452 ? 0.158 44.094 52.781 1 18.28 452 ALA B CA 1
ATOM 7698 C C . ALA B 1 452 ? 0.342 42.594 52.531 1 18.28 452 ALA B C 1
ATOM 7700 O O . ALA B 1 452 ? 0.721 41.844 53.438 1 18.28 452 ALA B O 1
ATOM 7701 N N . ALA B 1 453 ? -0.049 42.062 51.406 1 18.86 453 ALA B N 1
ATOM 7702 C CA . ALA B 1 453 ? -0.309 40.656 51.688 1 18.86 453 ALA B CA 1
ATOM 7703 C C . ALA B 1 453 ? 0.982 39.906 52.031 1 18.86 453 ALA B C 1
ATOM 7705 O O . ALA B 1 453 ? 2.031 40.188 51.438 1 18.86 453 ALA B O 1
ATOM 7706 N N . GLY B 1 454 ? 1.027 39.312 53.219 1 20.3 454 GLY B N 1
ATOM 7707 C CA . GLY B 1 454 ? 1.995 38.594 54.031 1 20.3 454 GLY B CA 1
ATOM 7708 C C . GLY B 1 454 ? 2.586 37.406 53.281 1 20.3 454 GLY B C 1
ATOM 7709 O O . GLY B 1 454 ? 1.941 36.812 52.406 1 20.3 454 GLY B O 1
ATOM 7710 N N . LEU B 1 455 ? 3.936 37.25 53.375 1 19.02 455 LEU B N 1
ATOM 7711 C CA . LEU B 1 455 ? 4.98 36.438 52.781 1 19.02 455 LEU B CA 1
ATOM 7712 C C . LEU B 1 455 ? 4.781 34.969 53.156 1 19.02 455 LEU B C 1
ATOM 7714 O O . LEU B 1 455 ? 5.027 34.562 54.281 1 19.02 455 LEU B O 1
ATOM 7718 N N . LEU B 1 456 ? 3.576 34.375 52.875 1 22.38 456 LEU B N 1
ATOM 7719 C CA . LEU B 1 456 ? 3.664 33 53.344 1 22.38 456 LEU B CA 1
ATOM 7720 C C . LEU B 1 456 ? 4.859 32.281 52.719 1 22.38 456 LEU B C 1
ATOM 7722 O O . LEU B 1 456 ? 5.227 32.562 51.562 1 22.38 456 LEU B O 1
ATOM 7726 N N . PRO B 1 457 ? 5.621 31.5 53.562 1 21.05 457 PRO B N 1
ATOM 7727 C CA . PRO B 1 457 ? 6.898 30.859 53.25 1 21.05 457 PRO B CA 1
ATOM 7728 C C . PRO B 1 457 ? 6.785 29.844 52.125 1 21.05 457 PRO B C 1
ATOM 7730 O O . PRO B 1 457 ? 5.762 29.156 52 1 21.05 457 PRO B O 1
ATOM 7733 N N . ALA B 1 458 ? 7.434 30.078 50.969 1 20.48 458 ALA B N 1
ATOM 7734 C CA . ALA B 1 458 ? 7.492 29.297 49.75 1 20.48 458 ALA B CA 1
ATOM 7735 C C . ALA B 1 458 ? 8.039 27.891 50.031 1 20.48 458 ALA B C 1
ATOM 7737 O O . ALA B 1 458 ? 9.156 27.75 50.531 1 20.48 458 ALA B O 1
ATOM 7738 N N . ALA B 1 459 ? 7.148 26.969 50.375 1 26.67 459 ALA B N 1
ATOM 7739 C CA . ALA B 1 459 ? 7.531 25.562 50.406 1 26.67 459 ALA B CA 1
ATOM 7740 C C . ALA B 1 459 ? 8.375 25.203 49.188 1 26.67 459 ALA B C 1
ATOM 7742 O O . ALA B 1 459 ? 8.148 25.734 48.094 1 26.67 459 ALA B O 1
ATOM 7743 N N . SER B 1 460 ? 9.492 24.594 49.406 1 24.78 460 SER B N 1
ATOM 7744 C CA . SER B 1 460 ? 10.664 24.281 48.594 1 24.78 460 SER B CA 1
ATOM 7745 C C . SER B 1 460 ? 10.273 23.594 47.281 1 24.78 460 SER B C 1
ATOM 7747 O O . SER B 1 460 ? 9.328 22.797 47.25 1 24.78 460 SER B O 1
ATOM 7749 N N . ASP B 1 461 ? 10.648 24.109 46.062 1 27.16 461 ASP B N 1
ATOM 7750 C CA . ASP B 1 461 ? 10.633 23.969 44.625 1 27.16 461 ASP B CA 1
ATOM 7751 C C . ASP B 1 461 ? 11.234 22.625 44.219 1 27.16 461 ASP B C 1
ATOM 7753 O O . ASP B 1 461 ? 11.602 22.438 43.031 1 27.16 461 ASP B O 1
ATOM 7757 N N . SER B 1 462 ? 11.484 21.75 45.156 1 34.97 462 SER B N 1
ATOM 7758 C CA . SER B 1 462 ? 12.203 20.531 44.781 1 34.97 462 SER B CA 1
ATOM 7759 C C . SER B 1 462 ? 11.328 19.625 43.938 1 34.97 462 SER B C 1
ATOM 7761 O O . SER B 1 462 ? 11.828 18.859 43.094 1 34.97 462 SER B O 1
ATOM 7763 N N . SER B 1 463 ? 10.062 19.609 44.281 1 34.34 463 SER B N 1
ATOM 7764 C CA . SER B 1 463 ? 9.203 18.656 43.594 1 34.34 463 SER B CA 1
ATOM 7765 C C . SER B 1 463 ? 9.008 19.031 42.125 1 34.34 463 SER B C 1
ATOM 7767 O O . SER B 1 463 ? 8.672 18.188 41.312 1 34.34 463 SER B O 1
ATOM 7769 N N . ALA B 1 464 ? 9.102 20.266 41.781 1 33.78 464 ALA B N 1
ATOM 7770 C CA . ALA B 1 464 ? 9 20.703 40.406 1 33.78 464 ALA B CA 1
ATOM 7771 C C . ALA B 1 464 ? 10.281 20.391 39.625 1 33.78 464 ALA B C 1
ATOM 7773 O O . ALA B 1 464 ? 10.242 20.141 38.438 1 33.78 464 ALA B O 1
ATOM 7774 N N . ARG B 1 465 ? 11.469 20.438 40.281 1 39.44 465 ARG B N 1
ATOM 7775 C CA . ARG B 1 465 ? 12.734 20.062 39.656 1 39.44 465 ARG B CA 1
ATOM 7776 C C . ARG B 1 465 ? 12.773 18.562 39.344 1 39.44 465 ARG B C 1
ATOM 7778 O O . ARG B 1 465 ? 13.305 18.172 38.312 1 39.44 465 ARG B O 1
ATOM 7785 N N . ASP B 1 466 ? 12.203 17.75 40.188 1 37.25 466 ASP B N 1
ATOM 7786 C CA . ASP B 1 466 ? 12.234 16.312 39.969 1 37.25 466 ASP B CA 1
ATOM 7787 C C . ASP B 1 466 ? 11.305 15.914 38.812 1 37.25 466 ASP B C 1
ATOM 7789 O O . ASP B 1 466 ? 11.633 15.031 38 1 37.25 466 ASP B O 1
ATOM 7793 N N . ARG B 1 467 ? 10.266 16.484 38.719 1 39.34 467 ARG B N 1
ATOM 7794 C CA . ARG B 1 467 ? 9.367 16.234 37.594 1 39.34 467 ARG B CA 1
ATOM 7795 C C . ARG B 1 467 ? 9.961 16.75 36.281 1 39.34 467 ARG B C 1
ATOM 7797 O O . ARG B 1 467 ? 9.664 16.234 35.219 1 39.34 467 ARG B O 1
ATOM 7804 N N . SER B 1 468 ? 10.547 17.938 36.406 1 36.44 468 SER B N 1
ATOM 7805 C CA . SER B 1 468 ? 11.273 18.469 35.25 1 36.44 468 SER B CA 1
ATOM 7806 C C . SER B 1 468 ? 12.383 17.531 34.812 1 36.44 468 SER B C 1
ATOM 7808 O O . SER B 1 468 ? 12.594 17.344 33.625 1 36.44 468 SER B O 1
ATOM 7810 N N . ARG B 1 469 ? 13.164 17.062 35.781 1 42.72 469 ARG B N 1
ATOM 7811 C CA . ARG B 1 469 ? 14.203 16.094 35.438 1 42.72 469 ARG B CA 1
ATOM 7812 C C . ARG B 1 469 ? 13.594 14.805 34.875 1 42.72 469 ARG B C 1
ATOM 7814 O O . ARG B 1 469 ? 14.125 14.227 33.938 1 42.72 469 ARG B O 1
ATOM 7821 N N . ALA B 1 470 ? 12.555 14.367 35.406 1 40.22 470 ALA B N 1
ATOM 7822 C CA . ALA B 1 470 ? 11.914 13.133 34.969 1 40.22 470 ALA B CA 1
ATOM 7823 C C . ALA B 1 470 ? 11.328 13.305 33.562 1 40.22 470 ALA B C 1
ATOM 7825 O O . ALA B 1 470 ? 11.406 12.391 32.75 1 40.22 470 ALA B O 1
ATOM 7826 N N . ALA B 1 471 ? 10.719 14.398 33.344 1 44.25 471 ALA B N 1
ATOM 7827 C CA . ALA B 1 471 ? 10.203 14.656 32 1 44.25 471 ALA B CA 1
ATOM 7828 C C . ALA B 1 471 ? 11.344 14.734 30.984 1 44.25 471 ALA B C 1
ATOM 7830 O O . ALA B 1 471 ? 11.195 14.289 29.844 1 44.25 471 ALA B O 1
ATOM 7831 N N . LEU B 1 472 ? 12.438 15.359 31.422 1 46.59 472 LEU B N 1
ATOM 7832 C CA . LEU B 1 472 ? 13.633 15.391 30.578 1 46.59 472 LEU B CA 1
ATOM 7833 C C . LEU B 1 472 ? 14.148 13.977 30.312 1 46.59 472 LEU B C 1
ATOM 7835 O O . LEU B 1 472 ? 14.75 13.719 29.281 1 46.59 472 LEU B O 1
ATOM 7839 N N . GLN B 1 473 ? 13.758 13.047 31.219 1 50.72 473 GLN B N 1
ATOM 7840 C CA . GLN B 1 473 ? 14.336 11.711 31.141 1 50.72 473 GLN B CA 1
ATOM 7841 C C . GLN B 1 473 ? 13.555 10.836 30.156 1 50.72 473 GLN B C 1
ATOM 7843 O O . GLN B 1 473 ? 14.031 9.766 29.75 1 50.72 473 GLN B O 1
ATOM 7848 N N . GLN B 1 474 ? 12.508 11.453 29.734 1 51.53 474 GLN B N 1
ATOM 7849 C CA . GLN B 1 474 ? 11.68 10.578 28.922 1 51.53 474 GLN B CA 1
ATOM 7850 C C . GLN B 1 474 ? 12.234 10.445 27.516 1 51.53 474 GLN B C 1
ATOM 7852 O O . GLN B 1 474 ? 11.984 9.453 26.828 1 51.53 474 GLN B O 1
ATOM 7857 N N . PHE B 1 475 ? 13 11.555 27.172 1 59.06 475 PHE B N 1
ATOM 7858 C CA . PHE B 1 475 ? 13.492 11.492 25.797 1 59.06 475 PHE B CA 1
ATOM 7859 C C . PHE B 1 475 ? 15 11.297 25.781 1 59.06 475 PHE B C 1
ATOM 7861 O O . PHE B 1 475 ? 15.734 11.984 26.5 1 59.06 475 PHE B O 1
ATOM 7868 N N . ASP B 1 476 ? 15.312 10.383 24.984 1 69.12 476 ASP B N 1
ATOM 7869 C CA . ASP B 1 476 ? 16.734 10.023 24.906 1 69.12 476 ASP B CA 1
ATOM 7870 C C . ASP B 1 476 ? 17.484 10.969 23.969 1 69.12 476 ASP B C 1
ATOM 7872 O O . ASP B 1 476 ? 18.672 11.25 24.203 1 69.12 476 ASP B O 1
ATOM 7876 N N . ARG B 1 477 ? 16.797 11.508 23.047 1 82.12 477 ARG B N 1
ATOM 7877 C CA . ARG B 1 477 ? 17.438 12.383 22.062 1 82.12 477 ARG B CA 1
ATOM 7878 C C . ARG B 1 477 ? 16.5 13.516 21.656 1 82.12 477 ARG B C 1
ATOM 7880 O O . ARG B 1 477 ? 15.281 13.414 21.844 1 82.12 477 ARG B O 1
ATOM 7887 N N . ARG B 1 478 ? 17.156 14.656 21.266 1 88.62 478 ARG B N 1
ATOM 7888 C CA . ARG B 1 478 ? 16.438 15.812 20.75 1 88.62 478 ARG B CA 1
ATOM 7889 C C . ARG B 1 478 ? 17.109 16.359 19.484 1 88.62 478 ARG B C 1
ATOM 7891 O O . ARG B 1 478 ? 18.344 16.344 19.375 1 88.62 478 ARG B O 1
ATOM 7898 N N . TYR B 1 479 ? 16.219 16.844 18.672 1 88.94 479 TYR B N 1
ATOM 7899 C CA . TYR B 1 479 ? 16.75 17.422 17.453 1 88.94 479 TYR B CA 1
ATOM 7900 C C . TYR B 1 479 ? 16.234 18.844 17.25 1 88.94 479 TYR B C 1
ATOM 7902 O O . TYR B 1 479 ? 15.023 19.078 17.359 1 88.94 479 TYR B O 1
ATOM 7910 N N . LEU B 1 480 ? 17.156 19.703 17.016 1 92.75 480 LEU B N 1
ATOM 7911 C CA . LEU B 1 480 ? 16.844 21.062 16.594 1 92.75 480 LEU B CA 1
ATOM 7912 C C . LEU B 1 480 ? 16.672 21.125 15.078 1 92.75 480 LEU B C 1
ATOM 7914 O O . LEU B 1 480 ? 17.562 20.734 14.328 1 92.75 480 LEU B O 1
ATOM 7918 N N . ALA B 1 481 ? 15.492 21.594 14.664 1 92.94 481 ALA B N 1
ATOM 7919 C CA . ALA B 1 481 ? 15.219 21.734 13.234 1 92.94 481 ALA B CA 1
ATOM 7920 C C . ALA B 1 481 ? 14.992 23.188 12.852 1 92.94 481 ALA B C 1
ATOM 7922 O O . ALA B 1 481 ? 14.328 23.938 13.586 1 92.94 481 ALA B O 1
ATOM 7923 N N . VAL B 1 482 ? 15.602 23.609 11.766 1 93.44 482 VAL B N 1
ATOM 7924 C CA . VAL B 1 482 ? 15.359 24.922 11.164 1 93.44 482 VAL B CA 1
ATOM 7925 C C . VAL B 1 482 ? 14.664 24.75 9.812 1 93.44 482 VAL B C 1
ATOM 7927 O O . VAL B 1 482 ? 15.086 23.922 8.992 1 93.44 482 VAL B O 1
ATOM 7930 N N . THR B 1 483 ? 13.547 25.406 9.648 1 91.44 483 THR B N 1
ATOM 7931 C CA . THR B 1 483 ? 12.836 25.375 8.375 1 91.44 483 THR B CA 1
ATOM 7932 C C . THR B 1 483 ? 13.164 26.609 7.535 1 91.44 483 THR B C 1
ATOM 7934 O O . THR B 1 483 ? 13.367 27.703 8.078 1 91.44 483 THR B O 1
ATOM 7937 N N . TYR B 1 484 ? 13.273 26.438 6.207 1 90.19 484 TYR B N 1
ATOM 7938 C CA . TYR B 1 484 ? 13.727 27.5 5.312 1 90.19 484 TYR B CA 1
ATOM 7939 C C . TYR B 1 484 ? 13.125 27.344 3.924 1 90.19 484 TYR B C 1
ATOM 7941 O O . TYR B 1 484 ? 12.477 26.328 3.635 1 90.19 484 TYR B O 1
ATOM 7949 N N . VAL B 1 485 ? 13.297 28.344 3.143 1 87.19 485 VAL B N 1
ATOM 7950 C CA . VAL B 1 485 ? 12.789 28.344 1.775 1 87.19 485 VAL B CA 1
ATOM 7951 C C . VAL B 1 485 ? 13.898 27.953 0.807 1 87.19 485 VAL B C 1
ATOM 7953 O O . VAL B 1 485 ? 15.047 28.359 0.966 1 87.19 485 VAL B O 1
ATOM 7956 N N . GLN B 1 486 ? 13.547 27.094 -0.125 1 86.56 486 GLN B N 1
ATOM 7957 C CA . GLN B 1 486 ? 14.469 26.672 -1.174 1 86.56 486 GLN B CA 1
ATOM 7958 C C . GLN B 1 486 ? 13.727 26.422 -2.484 1 86.56 486 GLN B C 1
ATOM 7960 O O . GLN B 1 486 ? 12.625 26.938 -2.689 1 86.56 486 GLN B O 1
ATOM 7965 N N . GLY B 1 487 ? 14.352 25.688 -3.334 1 78.88 487 GLY B N 1
ATOM 7966 C CA . GLY B 1 487 ? 13.695 25.328 -4.582 1 78.88 487 GLY B CA 1
ATOM 7967 C C . GLY B 1 487 ? 13.484 26.516 -5.5 1 78.88 487 GLY B C 1
ATOM 7968 O O . GLY B 1 487 ? 14.375 27.344 -5.668 1 78.88 487 GLY B O 1
ATOM 7969 N N . SER B 1 488 ? 12.305 26.516 -6.098 1 72.19 488 SER B N 1
ATOM 7970 C CA . SER B 1 488 ? 12.008 27.562 -7.059 1 72.19 488 SER B CA 1
ATOM 7971 C C . SER B 1 488 ? 11.797 28.906 -6.355 1 72.19 488 SER B C 1
ATOM 7973 O O . SER B 1 488 ? 11.992 29.969 -6.957 1 72.19 488 SER B O 1
ATOM 7975 N N . SER B 1 489 ? 11.453 28.797 -5.07 1 73.94 489 SER B N 1
ATOM 7976 C CA . SER B 1 489 ? 11.195 30.016 -4.309 1 73.94 489 SER B CA 1
ATOM 7977 C C . SER B 1 489 ? 12.5 30.672 -3.857 1 73.94 489 SER B C 1
ATOM 7979 O O . SER B 1 489 ? 12.523 31.859 -3.537 1 73.94 489 SER B O 1
ATOM 7981 N N . ASN B 1 490 ? 13.469 29.938 -3.725 1 81.62 490 ASN B N 1
ATOM 7982 C CA . ASN B 1 490 ? 14.844 30.391 -3.537 1 81.62 490 ASN B CA 1
ATOM 7983 C C . ASN B 1 490 ? 15.82 29.594 -4.395 1 81.62 490 ASN B C 1
ATOM 7985 O O . ASN B 1 490 ? 16.469 28.656 -3.902 1 81.62 490 ASN B O 1
ATOM 7989 N N . PRO B 1 491 ? 15.938 30.016 -5.598 1 86.25 491 PRO B N 1
ATOM 7990 C CA . PRO B 1 491 ? 16.703 29.219 -6.562 1 86.25 491 PRO B CA 1
ATOM 7991 C C . PRO B 1 491 ? 18.188 29.156 -6.23 1 86.25 491 PRO B C 1
ATOM 7993 O O . PRO B 1 491 ? 18.688 29.984 -5.457 1 86.25 491 PRO B O 1
ATOM 7996 N N . ALA B 1 492 ? 18.844 28.203 -6.852 1 86.25 492 ALA B N 1
ATOM 7997 C CA . ALA B 1 492 ? 20.266 27.938 -6.605 1 86.25 492 ALA B CA 1
ATOM 7998 C C . ALA B 1 492 ? 21.109 29.172 -6.863 1 86.25 492 ALA B C 1
ATOM 8000 O O . ALA B 1 492 ? 22.125 29.406 -6.184 1 86.25 492 ALA B O 1
ATOM 8001 N N . GLU B 1 493 ? 20.719 29.969 -7.758 1 91.81 493 GLU B N 1
ATOM 8002 C CA . GLU B 1 493 ? 21.469 31.141 -8.18 1 91.81 493 GLU B CA 1
ATOM 8003 C C . GLU B 1 493 ? 21.438 32.25 -7.117 1 91.81 493 GLU B C 1
ATOM 8005 O O . GLU B 1 493 ? 22.312 33.125 -7.086 1 91.81 493 GLU B O 1
ATOM 8010 N N . THR B 1 494 ? 20.5 32.219 -6.27 1 92.69 494 THR B N 1
ATOM 8011 C CA . THR B 1 494 ? 20.328 33.312 -5.332 1 92.69 494 THR B CA 1
ATOM 8012 C C . THR B 1 494 ? 20.531 32.844 -3.896 1 92.69 494 THR B C 1
ATOM 8014 O O . THR B 1 494 ? 20.797 33.656 -3.004 1 92.69 494 THR B O 1
ATOM 8017 N N . MET B 1 495 ? 20.453 31.562 -3.699 1 94.25 495 MET B N 1
ATOM 8018 C CA . MET B 1 495 ? 20.469 31.047 -2.332 1 94.25 495 MET B CA 1
ATOM 8019 C C . MET B 1 495 ? 21.891 31 -1.776 1 94.25 495 MET B C 1
ATOM 8021 O O . MET B 1 495 ? 22.797 30.547 -2.449 1 94.25 495 MET B O 1
ATOM 8025 N N . ALA B 1 496 ? 22 31.469 -0.608 1 96.75 496 ALA B N 1
ATOM 8026 C CA . ALA B 1 496 ? 23.266 31.422 0.119 1 96.75 496 ALA B CA 1
ATOM 8027 C C . ALA B 1 496 ? 23.484 30.047 0.749 1 96.75 496 ALA B C 1
ATOM 8029 O O . ALA B 1 496 ? 22.609 29.172 0.674 1 96.75 496 ALA B O 1
ATOM 8030 N N . VAL B 1 497 ? 24.703 29.844 1.239 1 96.69 497 VAL B N 1
ATOM 8031 C CA . VAL B 1 497 ? 24.984 28.734 2.131 1 96.69 497 VAL B CA 1
ATOM 8032 C C . VAL B 1 497 ? 24.75 29.156 3.58 1 96.69 497 VAL B C 1
ATOM 8034 O O . VAL B 1 497 ? 25.297 30.156 4.031 1 96.69 497 VAL B O 1
ATOM 8037 N N . ALA B 1 498 ? 23.969 28.422 4.258 1 96.88 498 ALA B N 1
ATOM 8038 C CA . ALA B 1 498 ? 23.672 28.766 5.648 1 96.88 498 ALA B CA 1
ATOM 8039 C C . ALA B 1 498 ? 24.281 27.75 6.605 1 96.88 498 ALA B C 1
ATOM 8041 O O . ALA B 1 498 ? 24.328 26.562 6.309 1 96.88 498 ALA B O 1
ATOM 8042 N N . THR B 1 499 ? 24.766 28.188 7.707 1 96.31 499 THR B N 1
ATOM 8043 C CA . THR B 1 499 ? 25.25 27.344 8.789 1 96.31 499 THR B CA 1
ATOM 8044 C C . THR B 1 499 ? 24.406 27.547 10.047 1 96.31 499 THR B C 1
ATOM 8046 O O . THR B 1 499 ? 24.281 28.672 10.539 1 96.31 499 THR B O 1
ATOM 8049 N N . VAL B 1 500 ? 23.875 26.484 10.57 1 96.25 500 VAL B N 1
ATOM 8050 C CA . VAL B 1 500 ? 23.141 26.484 11.828 1 96.25 500 VAL B CA 1
ATOM 8051 C C . VAL B 1 500 ? 24.047 25.969 12.953 1 96.25 500 VAL B C 1
ATOM 8053 O O . VAL B 1 500 ? 24.625 24.875 12.844 1 96.25 500 VAL B O 1
ATOM 8056 N N . ALA B 1 501 ? 24.156 26.766 14 1 96.5 501 ALA B N 1
ATOM 8057 C CA . ALA B 1 501 ? 25.031 26.391 15.102 1 96.5 501 ALA B CA 1
ATOM 8058 C C . ALA B 1 501 ? 24.453 26.797 16.453 1 96.5 501 ALA B C 1
ATOM 8060 O O . ALA B 1 501 ? 23.688 27.766 16.531 1 96.5 501 ALA B O 1
ATOM 8061 N N . CYS B 1 502 ? 24.828 26.062 17.438 1 97.12 502 CYS B N 1
ATOM 8062 C CA . CYS B 1 502 ? 24.484 26.438 18.797 1 97.12 502 CYS B CA 1
ATOM 8063 C C . CYS B 1 502 ? 25.5 27.438 19.344 1 97.12 502 CYS B C 1
ATOM 8065 O O . CYS B 1 502 ? 26.703 27.281 19.188 1 97.12 502 CYS B O 1
ATOM 8067 N N . VAL B 1 503 ? 24.984 28.438 20 1 97.5 503 VAL B N 1
ATOM 8068 C CA . VAL B 1 503 ? 25.828 29.531 20.453 1 97.5 503 VAL B CA 1
ATOM 8069 C C . VAL B 1 503 ? 25.969 29.484 21.969 1 97.5 503 VAL B C 1
ATOM 8071 O O . VAL B 1 503 ? 27.078 29.594 22.5 1 97.5 503 VAL B O 1
ATOM 8074 N N . SER B 1 504 ? 24.875 29.375 22.641 1 97.19 504 SER B N 1
ATOM 8075 C CA . SER B 1 504 ? 24.906 29.344 24.094 1 97.19 504 SER B CA 1
ATOM 8076 C C . SER B 1 504 ? 23.766 28.516 24.656 1 97.19 504 SER B C 1
ATOM 8078 O O . SER B 1 504 ? 22.719 28.375 24.016 1 97.19 504 SER B O 1
ATOM 8080 N N . GLY B 1 505 ? 23.906 27.969 25.875 1 96.75 505 GLY B N 1
ATOM 8081 C CA . GLY B 1 505 ? 22.906 27.188 26.578 1 96.75 505 GLY B CA 1
ATOM 8082 C C . GLY B 1 505 ? 22.891 25.734 26.172 1 96.75 505 GLY B C 1
ATOM 8083 O O . GLY B 1 505 ? 22.703 24.844 27.016 1 96.75 505 GLY B O 1
ATOM 8084 N N . CYS B 1 506 ? 23.094 25.5 24.859 1 96.19 506 CYS B N 1
ATOM 8085 C CA . CYS B 1 506 ? 23.016 24.141 24.344 1 96.19 506 CYS B CA 1
ATOM 8086 C C . CYS B 1 506 ? 24.203 23.828 23.438 1 96.19 506 CYS B C 1
ATOM 8088 O O . CYS B 1 506 ? 24.953 24.719 23.078 1 96.19 506 CYS B O 1
ATOM 8090 N N . ARG B 1 507 ? 24.359 22.5 23.219 1 96.5 507 ARG B N 1
ATOM 8091 C CA . ARG B 1 507 ? 25.406 22.016 22.328 1 96.5 507 ARG B CA 1
ATOM 8092 C C . ARG B 1 507 ? 24.797 21.25 21.141 1 96.5 507 ARG B C 1
ATOM 8094 O O . ARG B 1 507 ? 23.828 20.5 21.297 1 96.5 507 ARG B O 1
ATOM 8101 N N . CYS B 1 508 ? 25.344 21.562 20.016 1 93.5 508 CYS B N 1
ATOM 8102 C CA . CYS B 1 508 ? 24.953 20.828 18.812 1 93.5 508 CYS B CA 1
ATOM 8103 C C . CYS B 1 508 ? 26.062 20.859 17.781 1 93.5 508 CYS B C 1
ATOM 8105 O O . CYS B 1 508 ? 26.969 21.703 17.844 1 93.5 508 CYS B O 1
ATOM 8107 N N . LYS B 1 509 ? 26.094 19.812 16.891 1 91.5 509 LYS B N 1
ATOM 8108 C CA . LYS B 1 509 ? 26.984 19.875 15.734 1 91.5 509 LYS B CA 1
ATOM 8109 C C . LYS B 1 509 ? 26.453 20.844 14.68 1 91.5 509 LYS B C 1
ATOM 8111 O O . LYS B 1 509 ? 25.281 20.75 14.273 1 91.5 509 LYS B O 1
ATOM 8116 N N . PRO B 1 510 ? 27.297 21.781 14.297 1 93.5 510 PRO B N 1
ATOM 8117 C CA . PRO B 1 510 ? 26.812 22.688 13.25 1 93.5 510 PRO B CA 1
ATOM 8118 C C . PRO B 1 510 ? 26.406 21.953 11.977 1 93.5 510 PRO B C 1
ATOM 8120 O O . PRO B 1 510 ? 27.031 20.953 11.602 1 93.5 510 PRO B O 1
ATOM 8123 N N . VAL B 1 511 ? 25.391 22.484 11.289 1 92.62 511 VAL B N 1
ATOM 8124 C CA . VAL B 1 511 ? 24.906 21.906 10.031 1 92.62 511 VAL B CA 1
ATOM 8125 C C . VAL B 1 511 ? 24.938 22.984 8.945 1 92.62 511 VAL B C 1
ATOM 8127 O O . VAL B 1 511 ? 24.531 24.125 9.172 1 92.62 511 VAL B O 1
ATOM 8130 N N . GLN B 1 512 ? 25.406 22.562 7.805 1 92 512 GLN B N 1
ATOM 8131 C CA . GLN B 1 512 ? 25.406 23.438 6.645 1 92 512 GLN B CA 1
ATOM 8132 C C . GLN B 1 512 ? 24.25 23.125 5.711 1 92 512 GLN B C 1
ATOM 8134 O O . GLN B 1 512 ? 23.938 21.953 5.473 1 92 512 GLN B O 1
ATOM 8139 N N . ILE B 1 513 ? 23.594 24.172 5.266 1 91.88 513 ILE B N 1
ATOM 8140 C CA . ILE B 1 513 ? 22.453 24.047 4.359 1 91.88 513 ILE B CA 1
ATOM 8141 C C . ILE B 1 513 ? 22.828 24.609 2.984 1 91.88 513 ILE B C 1
ATOM 8143 O O . ILE B 1 513 ? 23.219 25.766 2.863 1 91.88 513 ILE B O 1
ATOM 8147 N N . GLU B 1 514 ? 22.672 23.734 2.025 1 87.44 514 GLU B N 1
ATOM 8148 C CA . GLU B 1 514 ? 22.844 24.125 0.629 1 87.44 514 GLU B CA 1
ATOM 8149 C C . GLU B 1 514 ? 21.562 23.891 -0.171 1 87.44 514 GLU B C 1
ATOM 8151 O O . GLU B 1 514 ? 20.688 23.141 0.268 1 87.44 514 GLU B O 1
ATOM 8156 N N . TRP B 1 515 ? 21.516 24.484 -1.29 1 84.25 515 TRP B N 1
ATOM 8157 C CA . TRP B 1 515 ? 20.344 24.375 -2.139 1 84.25 515 TRP B CA 1
ATOM 8158 C C . TRP B 1 515 ? 20.156 22.938 -2.621 1 84.25 515 TRP B C 1
ATOM 8160 O O . TRP B 1 515 ? 21.141 22.266 -2.953 1 84.25 515 TRP B O 1
ATOM 8170 N N . ARG B 1 516 ? 18.938 22.484 -2.6 1 74.81 516 ARG B N 1
ATOM 8171 C CA . ARG B 1 516 ? 18.562 21.203 -3.193 1 74.81 516 ARG B CA 1
ATOM 8172 C C . ARG B 1 516 ? 17.328 21.359 -4.086 1 74.81 516 ARG B C 1
ATOM 8174 O O . ARG B 1 516 ? 16.438 22.141 -3.781 1 74.81 516 ARG B O 1
ATOM 8181 N N . LYS B 1 517 ? 17.359 20.594 -5.258 1 65.81 517 LYS B N 1
ATOM 8182 C CA . LYS B 1 517 ? 16.219 20.609 -6.156 1 65.81 517 LYS B CA 1
ATOM 8183 C C . LYS B 1 517 ? 15.102 19.719 -5.641 1 65.81 517 LYS B C 1
ATOM 8185 O O . LYS B 1 517 ? 14.953 18.578 -6.098 1 65.81 517 LYS B O 1
ATOM 8190 N N . THR B 1 518 ? 14.492 20.047 -4.695 1 66.75 518 THR B N 1
ATOM 8191 C CA . THR B 1 518 ? 13.391 19.25 -4.18 1 66.75 518 THR B CA 1
ATOM 8192 C C . THR B 1 518 ? 12.141 20.094 -4 1 66.75 518 THR B C 1
ATOM 8194 O O . THR B 1 518 ? 11.641 20.688 -4.961 1 66.75 518 THR B O 1
ATOM 8197 N N . THR B 1 519 ? 11.633 20.312 -2.859 1 76.94 519 THR B N 1
ATOM 8198 C CA . THR B 1 519 ? 10.461 21.094 -2.504 1 76.94 519 THR B CA 1
ATOM 8199 C C . THR B 1 519 ? 10.859 22.5 -2.086 1 76.94 519 THR B C 1
ATOM 8201 O O . THR B 1 519 ? 12.047 22.797 -1.932 1 76.94 519 THR B O 1
ATOM 8204 N N . ASN B 1 520 ? 9.938 23.406 -2.104 1 76.75 520 ASN B N 1
ATOM 8205 C CA . ASN B 1 520 ? 10.188 24.797 -1.735 1 76.75 520 ASN B CA 1
ATOM 8206 C C . ASN B 1 520 ? 10.406 24.953 -0.233 1 76.75 520 ASN B C 1
ATOM 8208 O O . ASN B 1 520 ? 10.914 25.984 0.224 1 76.75 520 ASN B O 1
ATOM 8212 N N . THR B 1 521 ? 10 23.953 0.416 1 80.5 521 THR B N 1
ATOM 8213 C CA . THR B 1 521 ? 10.242 23.953 1.855 1 80.5 521 THR B CA 1
ATOM 8214 C C . THR B 1 521 ? 11.359 22.984 2.225 1 80.5 521 THR B C 1
ATOM 8216 O O . THR B 1 521 ? 11.375 21.844 1.764 1 80.5 521 THR B O 1
ATOM 8219 N N . GLY B 1 522 ? 12.266 23.578 2.953 1 82.38 522 GLY B N 1
ATOM 8220 C CA . GLY B 1 522 ? 13.367 22.766 3.445 1 82.38 522 GLY B CA 1
ATOM 8221 C C . GLY B 1 522 ? 13.43 22.703 4.961 1 82.38 522 GLY B C 1
ATOM 8222 O O . GLY B 1 522 ? 12.836 23.531 5.645 1 82.38 522 GLY B O 1
ATOM 8223 N N . MET B 1 523 ? 14.07 21.703 5.41 1 87.38 523 MET B N 1
ATOM 8224 C CA . MET B 1 523 ? 14.32 21.531 6.836 1 87.38 523 MET B CA 1
ATOM 8225 C C . MET B 1 523 ? 15.688 20.906 7.074 1 87.38 523 MET B C 1
ATOM 8227 O O . MET B 1 523 ? 16.062 19.953 6.391 1 87.38 523 MET B O 1
ATOM 8231 N N . ALA B 1 524 ? 16.406 21.484 7.941 1 86.94 524 ALA B N 1
ATOM 8232 C CA . ALA B 1 524 ? 17.672 20.922 8.414 1 86.94 524 ALA B CA 1
ATOM 8233 C C . ALA B 1 524 ? 17.656 20.734 9.93 1 86.94 524 ALA B C 1
ATOM 8235 O O . ALA B 1 524 ? 17.109 21.562 10.656 1 86.94 524 ALA B O 1
ATOM 8236 N N . ALA B 1 525 ? 18.281 19.625 10.32 1 88.94 525 ALA B N 1
ATOM 8237 C CA . ALA B 1 525 ? 18.203 19.328 11.75 1 88.94 525 ALA B CA 1
ATOM 8238 C C . ALA B 1 525 ? 19.547 18.844 12.289 1 88.94 525 ALA B C 1
ATOM 8240 O O . ALA B 1 525 ? 20.375 18.344 11.531 1 88.94 525 ALA B O 1
ATOM 8241 N N . THR B 1 526 ? 19.766 19.047 13.562 1 87.62 526 THR B N 1
ATOM 8242 C CA . THR B 1 526 ? 20.938 18.547 14.297 1 87.62 526 THR B CA 1
ATOM 8243 C C . THR B 1 526 ? 20.547 18.156 15.719 1 87.62 526 THR B C 1
ATOM 8245 O O . THR B 1 526 ? 19.641 18.734 16.297 1 87.62 526 THR B O 1
ATOM 8248 N N . GLU B 1 527 ? 21.219 17.125 16.188 1 88.31 527 GLU B N 1
ATOM 8249 C CA . GLU B 1 527 ? 21 16.766 17.578 1 88.31 527 GLU B CA 1
ATOM 8250 C C . GLU B 1 527 ? 21.422 17.875 18.516 1 88.31 527 GLU B C 1
ATOM 8252 O O . GLU B 1 527 ? 22.453 18.516 18.312 1 88.31 527 GLU B O 1
ATOM 8257 N N . VAL B 1 528 ? 20.609 18.109 19.562 1 92.56 528 VAL B N 1
ATOM 8258 C CA . VAL B 1 528 ? 20.859 19.234 20.453 1 92.56 528 VAL B CA 1
ATOM 8259 C C . VAL B 1 528 ? 20.641 18.797 21.906 1 92.56 528 VAL B C 1
ATOM 8261 O O . VAL B 1 528 ? 19.797 17.953 22.188 1 92.56 528 VAL B O 1
ATOM 8264 N N . SER B 1 529 ? 21.438 19.312 22.75 1 92.75 529 SER B N 1
ATOM 8265 C CA . SER B 1 529 ? 21.266 19.031 24.188 1 92.75 529 SER B CA 1
ATOM 8266 C C . SER B 1 529 ? 20.094 19.812 24.766 1 92.75 529 SER B C 1
ATOM 8268 O O . SER B 1 529 ? 19.656 20.812 24.203 1 92.75 529 SER B O 1
ATOM 8270 N N . ALA B 1 530 ? 19.578 19.375 25.938 1 92.25 530 ALA B N 1
ATOM 8271 C CA . ALA B 1 530 ? 18.406 19.969 26.578 1 92.25 530 ALA B CA 1
ATOM 8272 C C . ALA B 1 530 ? 18.812 21.219 27.359 1 92.25 530 ALA B C 1
ATOM 8274 O O . ALA B 1 530 ? 19.766 21.203 28.141 1 92.25 530 ALA B O 1
ATOM 8275 N N . HIS B 1 531 ? 18.172 22.281 27.078 1 93.56 531 HIS B N 1
ATOM 8276 C CA . HIS B 1 531 ? 18.328 23.531 27.812 1 93.56 531 HIS B CA 1
ATOM 8277 C C . HIS B 1 531 ? 17.109 24.438 27.625 1 93.56 531 HIS B C 1
ATOM 8279 O O . HIS B 1 531 ? 16.594 24.562 26.516 1 93.56 531 HIS B O 1
ATOM 8285 N N . PRO B 1 532 ? 16.609 25.047 28.641 1 92.19 532 PRO B N 1
ATOM 8286 C CA . PRO B 1 532 ? 15.422 25.891 28.516 1 92.19 532 PRO B CA 1
ATOM 8287 C C . PRO B 1 532 ? 15.695 27.172 27.734 1 92.19 532 PRO B C 1
ATOM 8289 O O . PRO B 1 532 ? 14.773 27.797 27.203 1 92.19 532 PRO B O 1
ATOM 8292 N N . ARG B 1 533 ? 16.969 27.625 27.688 1 93.38 533 ARG B N 1
ATOM 8293 C CA . ARG B 1 533 ? 17.344 28.844 26.984 1 93.38 533 ARG B CA 1
ATOM 8294 C C . ARG B 1 533 ? 18.531 28.578 26.062 1 93.38 533 ARG B C 1
ATOM 8296 O O . ARG B 1 533 ? 19.625 29.109 26.281 1 93.38 533 ARG B O 1
ATOM 8303 N N . CYS B 1 534 ? 18.25 27.953 24.984 1 96.25 534 CYS B N 1
ATOM 8304 C CA . CYS B 1 534 ? 19.25 27.688 23.969 1 96.25 534 CYS B CA 1
ATOM 8305 C C . CYS B 1 534 ? 19.266 28.797 22.906 1 96.25 534 CYS B C 1
ATOM 8307 O O . CYS B 1 534 ? 18.219 29.188 22.406 1 96.25 534 CYS B O 1
ATOM 8309 N N . VAL B 1 535 ? 20.438 29.312 22.625 1 97.75 535 VAL B N 1
ATOM 8310 C CA . VAL B 1 535 ? 20.578 30.281 21.547 1 97.75 535 VAL B CA 1
ATOM 8311 C C . VAL B 1 535 ? 21.234 29.609 20.328 1 97.75 535 VAL B C 1
ATOM 8313 O O . VAL B 1 535 ? 22.328 29.078 20.438 1 97.75 535 VAL B O 1
ATOM 8316 N N . VAL B 1 536 ? 20.547 29.688 19.234 1 97.5 536 VAL B N 1
ATOM 8317 C CA . VAL B 1 536 ? 21 29.125 17.969 1 97.5 536 VAL B CA 1
ATOM 8318 C C . VAL B 1 536 ? 21.234 30.25 16.953 1 97.5 536 VAL B C 1
ATOM 8320 O O . VAL B 1 536 ? 20.5 31.25 16.938 1 97.5 536 VAL B O 1
ATOM 8323 N N . SER B 1 537 ? 22.25 30.109 16.172 1 97.62 537 SER B N 1
ATOM 8324 C CA . SER B 1 537 ? 22.5 31.094 15.125 1 97.62 537 SER B CA 1
ATOM 8325 C C . SER B 1 537 ? 22.391 30.453 13.742 1 97.62 537 SER B C 1
ATOM 8327 O O . SER B 1 537 ? 22.766 29.312 13.547 1 97.62 537 SER B O 1
ATOM 8329 N N . VAL B 1 538 ? 21.828 31.156 12.797 1 97.88 538 VAL B N 1
ATOM 8330 C CA . VAL B 1 538 ? 21.922 30.891 11.359 1 97.88 538 VAL B CA 1
ATOM 8331 C C . VAL B 1 538 ? 22.781 31.969 10.695 1 97.88 538 VAL B C 1
ATOM 8333 O O . VAL B 1 538 ? 22.406 33.156 10.672 1 97.88 538 VAL B O 1
ATOM 8336 N N . THR B 1 539 ? 23.891 31.562 10.18 1 97.81 539 THR B N 1
ATOM 8337 C CA . THR B 1 539 ? 24.812 32.469 9.492 1 97.81 539 THR B CA 1
ATOM 8338 C C . THR B 1 539 ? 24.891 32.125 8 1 97.81 539 THR B C 1
ATOM 8340 O O . THR B 1 539 ? 25 30.953 7.633 1 97.81 539 THR B O 1
ATOM 8343 N N . ILE B 1 540 ? 24.859 33.188 7.176 1 97.56 540 ILE B N 1
ATOM 8344 C CA . ILE B 1 540 ? 24.875 32.875 5.754 1 97.56 540 ILE B CA 1
ATOM 8345 C C . ILE B 1 540 ? 26.156 33.406 5.117 1 97.56 540 ILE B C 1
ATOM 8347 O O . ILE B 1 540 ? 26.719 34.406 5.566 1 97.56 540 ILE B O 1
ATOM 8351 N N . GLN B 1 541 ? 26.625 32.688 4.168 1 97 541 GLN B N 1
ATOM 8352 C CA . GLN B 1 541 ? 27.719 33.031 3.285 1 97 541 GLN B CA 1
ATOM 8353 C C . GLN B 1 541 ? 27.328 32.906 1.819 1 97 541 GLN B C 1
ATOM 8355 O O . GLN B 1 541 ? 26.578 31.984 1.461 1 97 541 GLN B O 1
ATOM 8360 N N . ALA B 1 542 ? 27.844 33.812 1.134 1 96.56 542 ALA B N 1
ATOM 8361 C CA . ALA B 1 542 ? 27.578 33.719 -0.299 1 96.56 542 ALA B CA 1
ATOM 8362 C C . ALA B 1 542 ? 28.031 32.375 -0.836 1 96.56 542 ALA B C 1
ATOM 8364 O O . ALA B 1 542 ? 29.094 31.859 -0.448 1 96.56 542 ALA B O 1
ATOM 8365 N N . ASN B 1 543 ? 27.141 31.766 -1.647 1 96.25 543 ASN B N 1
ATOM 8366 C CA . ASN B 1 543 ? 27.531 30.531 -2.307 1 96.25 543 ASN B CA 1
ATOM 8367 C C . ASN B 1 543 ? 28.703 30.734 -3.25 1 96.25 543 ASN B C 1
ATOM 8369 O O . ASN B 1 543 ? 28.609 31.516 -4.207 1 96.25 543 ASN B O 1
ATOM 8373 N N . ALA B 1 544 ? 29.719 29.969 -3.1 1 93.94 544 ALA B N 1
ATOM 8374 C CA . ALA B 1 544 ? 30.953 30.203 -3.842 1 93.94 544 ALA B CA 1
ATOM 8375 C C . ALA B 1 544 ? 30.781 29.859 -5.316 1 93.94 544 ALA B C 1
ATOM 8377 O O . ALA B 1 544 ? 31.453 30.422 -6.18 1 93.94 544 ALA B O 1
ATOM 8378 N N . THR B 1 545 ? 29.922 28.969 -5.578 1 94.06 545 THR B N 1
ATOM 8379 C CA . THR B 1 545 ? 29.734 28.484 -6.941 1 94.06 545 THR B CA 1
ATOM 8380 C C . THR B 1 545 ? 28.75 29.375 -7.695 1 94.06 545 THR B C 1
ATOM 8382 O O . THR B 1 545 ? 28.984 29.75 -8.844 1 94.06 545 THR B O 1
ATOM 8385 N N . THR B 1 546 ? 27.703 29.828 -7.078 1 94.38 546 THR B N 1
ATOM 8386 C CA . THR B 1 546 ? 26.625 30.484 -7.793 1 94.38 546 THR B CA 1
ATOM 8387 C C . THR B 1 546 ? 26.609 31.984 -7.48 1 94.38 546 THR B C 1
ATOM 8389 O O . THR B 1 546 ? 25.984 32.75 -8.203 1 94.38 546 THR B O 1
ATOM 8392 N N . GLY B 1 547 ? 27.234 32.375 -6.434 1 94.56 547 GLY B N 1
ATOM 8393 C CA . GLY B 1 547 ? 27.203 33.75 -6 1 94.56 547 GLY B CA 1
ATOM 8394 C C . GLY B 1 547 ? 25.969 34.125 -5.203 1 94.56 547 GLY B C 1
ATOM 8395 O O . GLY B 1 547 ? 25.828 35.25 -4.75 1 94.56 547 GLY B O 1
ATOM 8396 N N . GLY B 1 548 ? 25.062 33.219 -5.082 1 96.06 548 GLY B N 1
ATOM 8397 C CA . GLY B 1 548 ? 23.859 33.5 -4.305 1 96.06 548 GLY B CA 1
ATOM 8398 C C . GLY B 1 548 ? 24.156 33.875 -2.867 1 96.06 548 GLY B C 1
ATOM 8399 O O . GLY B 1 548 ? 25.047 33.312 -2.24 1 96.06 548 GLY B O 1
ATOM 8400 N N . ASP B 1 549 ? 23.375 34.906 -2.322 1 96 549 ASP B N 1
ATOM 8401 C CA . ASP B 1 549 ? 23.688 35.406 -0.987 1 96 549 ASP B CA 1
ATOM 8402 C C . ASP B 1 549 ? 22.406 35.688 -0.192 1 96 549 ASP B C 1
ATOM 8404 O O . ASP B 1 549 ? 22.406 36.5 0.729 1 96 549 ASP B O 1
ATOM 8408 N N . ASP B 1 550 ? 21.297 35.094 -0.605 1 94.44 550 ASP B N 1
ATOM 8409 C CA . ASP B 1 550 ? 20.062 35.219 0.164 1 94.44 550 ASP B CA 1
ATOM 8410 C C . ASP B 1 550 ? 19.672 33.906 0.817 1 94.44 550 ASP B C 1
ATOM 8412 O O . ASP B 1 550 ? 20.016 32.844 0.313 1 94.44 550 ASP B O 1
ATOM 8416 N N . PHE B 1 551 ? 19.062 33.969 1.905 1 94.19 551 PHE B N 1
ATOM 8417 C CA . PHE B 1 551 ? 18.562 32.812 2.631 1 94.19 551 PHE B CA 1
ATOM 8418 C C . PHE B 1 551 ? 17.375 33.188 3.506 1 94.19 551 PHE B C 1
ATOM 8420 O O . PHE B 1 551 ? 17.422 34.156 4.246 1 94.19 551 PHE B O 1
ATOM 8427 N N . ALA B 1 552 ? 16.359 32.406 3.395 1 93.12 552 ALA B N 1
ATOM 8428 C CA . ALA B 1 552 ? 15.148 32.75 4.137 1 93.12 552 ALA B CA 1
ATOM 8429 C C . ALA B 1 552 ? 14.82 31.672 5.16 1 93.12 552 ALA B C 1
ATOM 8431 O O . ALA B 1 552 ? 14.641 30.5 4.801 1 93.12 552 ALA B O 1
ATOM 8432 N N . VAL B 1 553 ? 14.789 32.031 6.418 1 94.31 553 VAL B N 1
ATOM 8433 C CA . VAL B 1 553 ? 14.406 31.141 7.5 1 94.31 553 VAL B CA 1
ATOM 8434 C C . VAL B 1 553 ? 12.93 31.328 7.836 1 94.31 553 VAL B C 1
ATOM 8436 O O . VAL B 1 553 ? 12.477 32.469 8.047 1 94.31 553 VAL B O 1
ATOM 8439 N N . THR B 1 554 ? 12.188 30.203 7.93 1 91.69 554 THR B N 1
ATOM 8440 C CA . THR B 1 554 ? 10.742 30.297 8.125 1 91.69 554 THR B CA 1
ATOM 8441 C C . THR B 1 554 ? 10.359 29.859 9.539 1 91.69 554 THR B C 1
ATOM 8443 O O . THR B 1 554 ? 9.25 30.156 10 1 91.69 554 THR B O 1
ATOM 8446 N N . GLY B 1 555 ? 11.195 29.156 10.211 1 93.56 555 GLY B N 1
ATOM 8447 C CA . GLY B 1 555 ? 10.844 28.703 11.547 1 93.56 555 GLY B CA 1
ATOM 8448 C C . GLY B 1 555 ? 11.906 27.828 12.18 1 93.56 555 GLY B C 1
ATOM 8449 O O . GLY B 1 555 ? 12.977 27.609 11.594 1 93.56 555 GLY B O 1
ATOM 8450 N N . VAL B 1 556 ? 11.648 27.422 13.461 1 95.25 556 VAL B N 1
ATOM 8451 C CA . VAL B 1 556 ? 12.516 26.531 14.227 1 95.25 556 VAL B CA 1
ATOM 8452 C C . VAL B 1 556 ? 11.664 25.562 15.039 1 95.25 556 VAL B C 1
ATOM 8454 O O . VAL B 1 556 ? 10.547 25.891 15.438 1 95.25 556 VAL B O 1
ATOM 8457 N N . ALA B 1 557 ? 12.203 24.328 15.195 1 94.56 557 ALA B N 1
ATOM 8458 C CA . ALA B 1 557 ? 11.484 23.312 15.953 1 94.56 557 ALA B CA 1
ATOM 8459 C C . ALA B 1 557 ? 12.445 22.422 16.719 1 94.56 557 ALA B C 1
ATOM 8461 O O . ALA B 1 557 ? 13.633 22.344 16.391 1 94.56 557 ALA B O 1
ATOM 8462 N N . VAL B 1 558 ? 11.945 21.875 17.812 1 94 558 VAL B N 1
ATOM 8463 C CA . VAL B 1 558 ? 12.648 20.812 18.531 1 94 558 VAL B CA 1
ATOM 8464 C C . VAL B 1 558 ? 11.812 19.547 18.531 1 94 558 VAL B C 1
ATOM 8466 O O . VAL B 1 558 ? 10.641 19.547 18.938 1 94 558 VAL B O 1
ATOM 8469 N N . VAL B 1 559 ? 12.406 18.484 18.047 1 90.69 559 VAL B N 1
ATOM 8470 C CA . VAL B 1 559 ? 11.727 17.203 17.906 1 90.69 559 VAL B CA 1
ATOM 8471 C C . VAL B 1 559 ? 12.312 16.203 18.891 1 90.69 559 VAL B C 1
ATOM 8473 O O . VAL B 1 559 ? 13.492 15.844 18.797 1 90.69 559 VAL B O 1
ATOM 8476 N N . PRO B 1 560 ? 11.516 15.727 19.797 1 88.81 560 PRO B N 1
ATOM 8477 C CA . PRO B 1 560 ? 12.016 14.719 20.734 1 88.81 560 PRO B CA 1
ATOM 8478 C C . PRO B 1 560 ? 12.008 13.312 20.156 1 88.81 560 PRO B C 1
ATOM 8480 O O . PRO B 1 560 ? 11.117 12.969 19.375 1 88.81 560 PRO B O 1
ATOM 8483 N N . PHE B 1 561 ? 12.961 12.5 20.531 1 82.25 561 PHE B N 1
ATOM 8484 C CA . PHE B 1 561 ? 13.07 11.094 20.156 1 82.25 561 PHE B CA 1
ATOM 8485 C C . PHE B 1 561 ? 13.148 10.203 21.391 1 82.25 561 PHE B C 1
ATOM 8487 O O . PHE B 1 561 ? 13.875 10.508 22.344 1 82.25 561 PHE B O 1
ATOM 8494 N N . THR B 1 562 ? 12.289 9.18 21.344 1 76.81 562 THR B N 1
ATOM 8495 C CA . THR B 1 562 ? 12.352 8.195 22.422 1 76.81 562 THR B CA 1
ATOM 8496 C C . THR B 1 562 ? 13.125 6.957 21.984 1 76.81 562 THR B C 1
ATOM 8498 O O . THR B 1 562 ? 13.188 6.645 20.797 1 76.81 562 THR B O 1
ATOM 8501 N N . LYS B 1 563 ? 13.961 6.32 22.875 1 60.78 563 LYS B N 1
ATOM 8502 C CA . LYS B 1 563 ? 14.688 5.086 22.578 1 60.78 563 LYS B CA 1
ATOM 8503 C C . LYS B 1 563 ? 13.742 3.885 22.578 1 60.78 563 LYS B C 1
ATOM 8505 O O . LYS B 1 563 ? 14.055 2.855 21.969 1 60.78 563 LYS B O 1
ATOM 8510 N N . LYS B 1 564 ? 12.695 3.947 23.281 1 56.91 564 LYS B N 1
ATOM 8511 C CA . LYS B 1 564 ? 11.914 2.785 23.688 1 56.91 564 LYS B CA 1
ATOM 8512 C C . LYS B 1 564 ? 11.07 2.252 22.547 1 56.91 564 LYS B C 1
ATOM 8514 O O . LYS B 1 564 ? 9.883 1.976 22.703 1 56.91 564 LYS B O 1
ATOM 8519 N N . VAL B 1 565 ? 11.688 2.342 21.297 1 55.84 565 VAL B N 1
ATOM 8520 C CA . VAL B 1 565 ? 10.711 1.798 20.359 1 55.84 565 VAL B CA 1
ATOM 8521 C C . VAL B 1 565 ? 10.82 0.275 20.328 1 55.84 565 VAL B C 1
ATOM 8523 O O . VAL B 1 565 ? 11.891 -0.273 20.062 1 55.84 565 VAL B O 1
ATOM 8526 N N . THR B 1 566 ? 9.922 -0.419 21.047 1 48.72 566 THR B N 1
ATOM 8527 C CA . THR B 1 566 ? 9.914 -1.876 21.125 1 48.72 566 THR B CA 1
ATOM 8528 C C . THR B 1 566 ? 9.445 -2.479 19.797 1 48.72 566 THR B C 1
ATOM 8530 O O . THR B 1 566 ? 9.828 -3.598 19.453 1 48.72 566 THR B O 1
ATOM 8533 N N . ILE B 1 567 ? 8.539 -1.784 19.109 1 49.72 567 ILE B N 1
ATOM 8534 C CA . ILE B 1 567 ? 7.949 -2.41 17.922 1 49.72 567 ILE B CA 1
ATOM 8535 C C . ILE B 1 567 ? 8.422 -1.685 16.672 1 49.72 567 ILE B C 1
ATOM 8537 O O . ILE B 1 567 ? 8.586 -0.462 16.672 1 49.72 567 ILE B O 1
ATOM 8541 N N . ASN B 1 568 ? 8.953 -2.35 15.672 1 50.88 568 ASN B N 1
ATOM 8542 C CA . ASN B 1 568 ? 9.43 -1.913 14.359 1 50.88 568 ASN B CA 1
ATOM 8543 C C . ASN B 1 568 ? 10.789 -1.237 14.453 1 50.88 568 ASN B C 1
ATOM 8545 O O . ASN B 1 568 ? 10.922 -0.053 14.141 1 50.88 568 ASN B O 1
ATOM 8549 N N . ARG B 1 569 ? 11.625 -1.915 15.039 1 48.69 569 ARG B N 1
ATOM 8550 C CA . ARG B 1 569 ? 12.984 -1.39 15.148 1 48.69 569 ARG B CA 1
ATOM 8551 C C . ARG B 1 569 ? 13.586 -1.122 13.773 1 48.69 569 ARG B C 1
ATOM 8553 O O . ARG B 1 569 ? 13.297 -1.84 12.812 1 48.69 569 ARG B O 1
ATOM 8560 N N . ILE B 1 570 ? 14.125 0.023 13.758 1 47.78 570 ILE B N 1
ATOM 8561 C CA . ILE B 1 570 ? 14.891 0.316 12.555 1 47.78 570 ILE B CA 1
ATOM 8562 C C . ILE B 1 570 ? 15.953 -0.762 12.336 1 47.78 570 ILE B C 1
ATOM 8564 O O . ILE B 1 570 ? 16.75 -1.045 13.234 1 47.78 570 ILE B O 1
ATOM 8568 N N . ASP B 1 571 ? 15.695 -1.557 11.312 1 49.44 571 ASP B N 1
ATOM 8569 C CA . ASP B 1 571 ? 16.703 -2.566 11.016 1 49.44 571 ASP B CA 1
ATOM 8570 C C . ASP B 1 571 ? 17.516 -2.184 9.773 1 49.44 571 ASP B C 1
ATOM 8572 O O . ASP B 1 571 ? 17.438 -1.045 9.305 1 49.44 571 ASP B O 1
ATOM 8576 N N . GLY B 1 572 ? 18.5 -2.967 9.492 1 43.12 572 GLY B N 1
ATOM 8577 C CA . GLY B 1 572 ? 19.406 -2.742 8.375 1 43.12 572 GLY B CA 1
ATOM 8578 C C . GLY B 1 572 ? 18.688 -2.428 7.078 1 43.12 572 GLY B C 1
ATOM 8579 O O . GLY B 1 572 ? 19.188 -1.646 6.262 1 43.12 572 GLY B O 1
ATOM 8580 N N . ARG B 1 573 ? 17.5 -2.822 7.023 1 48.84 573 ARG B N 1
ATOM 8581 C CA . ARG B 1 573 ? 16.719 -2.613 5.809 1 48.84 573 ARG B CA 1
ATOM 8582 C C . ARG B 1 573 ? 16.234 -1.168 5.703 1 48.84 573 ARG B C 1
ATOM 8584 O O . ARG B 1 573 ? 16.281 -0.571 4.629 1 48.84 573 ARG B O 1
ATOM 8591 N N . HIS B 1 574 ? 15.789 -0.798 6.797 1 51.72 574 HIS B N 1
ATOM 8592 C CA . HIS B 1 574 ? 15.391 0.602 6.898 1 51.72 574 HIS B CA 1
ATOM 8593 C C . HIS B 1 574 ? 16.562 1.53 6.598 1 51.72 574 HIS B C 1
ATOM 8595 O O . HIS B 1 574 ? 16.406 2.514 5.871 1 51.72 574 HIS B O 1
ATOM 8601 N N . MET B 1 575 ? 17.688 1.021 7.066 1 50 575 MET B N 1
ATOM 8602 C CA . MET B 1 575 ? 18.875 1.83 6.871 1 50 575 MET B CA 1
ATOM 8603 C C . MET B 1 575 ? 19.281 1.865 5.398 1 50 575 MET B C 1
ATOM 8605 O O . MET B 1 575 ? 19.703 2.906 4.891 1 50 575 MET B O 1
ATOM 8609 N N . ALA B 1 576 ? 19.109 0.725 4.785 1 49.59 576 ALA B N 1
ATOM 8610 C CA . ALA B 1 576 ? 19.453 0.662 3.365 1 49.59 576 ALA B CA 1
ATOM 8611 C C . ALA B 1 576 ? 18.531 1.545 2.535 1 49.59 576 ALA B C 1
ATOM 8613 O O . ALA B 1 576 ? 18.984 2.242 1.623 1 49.59 576 ALA B O 1
ATOM 8614 N N . ALA B 1 577 ? 17.344 1.518 2.875 1 50.59 577 ALA B N 1
ATOM 8615 C CA . ALA B 1 577 ? 16.375 2.332 2.15 1 50.59 577 ALA B CA 1
ATOM 8616 C C . ALA B 1 577 ? 16.641 3.82 2.355 1 50.59 577 ALA B C 1
ATOM 8618 O O . ALA B 1 577 ? 16.562 4.609 1.411 1 50.59 577 ALA B O 1
ATOM 8619 N N . VAL B 1 578 ? 17 4.137 3.525 1 52.03 578 VAL B N 1
ATOM 8620 C CA . VAL B 1 578 ? 17.25 5.527 3.883 1 52.03 578 VAL B CA 1
ATOM 8621 C C . VAL B 1 578 ? 18.547 6.004 3.219 1 52.03 578 VAL B C 1
ATOM 8623 O O . VAL B 1 578 ? 18.625 7.152 2.777 1 52.03 578 VAL B O 1
ATOM 8626 N N . ARG B 1 579 ? 19.5 5.098 3.158 1 50.75 579 ARG B N 1
ATOM 8627 C CA . ARG B 1 579 ? 20.75 5.461 2.506 1 50.75 579 ARG B CA 1
ATOM 8628 C C . ARG B 1 579 ? 20.531 5.793 1.035 1 50.75 579 ARG B C 1
ATOM 8630 O O . ARG B 1 579 ? 21.203 6.672 0.485 1 50.75 579 ARG B O 1
ATOM 8637 N N . ALA B 1 580 ? 19.688 5.109 0.509 1 47.78 580 ALA B N 1
ATOM 8638 C CA . ALA B 1 580 ? 19.406 5.332 -0.908 1 47.78 580 ALA B CA 1
ATOM 8639 C C . ALA B 1 580 ? 18.875 6.742 -1.148 1 47.78 580 ALA B C 1
ATOM 8641 O O . ALA B 1 580 ? 19.031 7.297 -2.238 1 47.78 580 ALA B O 1
ATOM 8642 N N . GLU B 1 581 ? 18.125 7.273 -0.198 1 48.56 581 GLU B N 1
ATOM 8643 C CA . GLU B 1 581 ? 17.625 8.633 -0.349 1 48.56 581 GLU B CA 1
ATOM 8644 C C . GLU B 1 581 ? 18.766 9.656 -0.26 1 48.56 581 GLU B C 1
ATOM 8646 O O . GLU B 1 581 ? 18.594 10.812 -0.658 1 48.56 581 GLU B O 1
ATOM 8651 N N . GLY B 1 582 ? 19.984 9.258 -0.364 1 41.19 582 GLY B N 1
ATOM 8652 C CA . GLY B 1 582 ? 21.062 10.211 -0.2 1 41.19 582 GLY B CA 1
ATOM 8653 C C . GLY B 1 582 ? 20.859 11.148 0.978 1 41.19 582 GLY B C 1
ATOM 8654 O O . GLY B 1 582 ? 21.703 12.008 1.241 1 41.19 582 GLY B O 1
ATOM 8655 N N . ASP B 1 583 ? 19.703 11.555 1.116 1 40.81 583 ASP B N 1
ATOM 8656 C CA . ASP B 1 583 ? 19.5 12.75 1.929 1 40.81 583 ASP B CA 1
ATOM 8657 C C . ASP B 1 583 ? 19.672 12.445 3.414 1 40.81 583 ASP B C 1
ATOM 8659 O O . ASP B 1 583 ? 19.438 11.312 3.848 1 40.81 583 ASP B O 1
ATOM 8663 N N . GLN B 1 584 ? 20.672 13.258 3.893 1 35.25 584 GLN B N 1
ATOM 8664 C CA . GLN B 1 584 ? 20.922 13.453 5.316 1 35.25 584 GLN B CA 1
ATOM 8665 C C . GLN B 1 584 ? 19.609 13.586 6.09 1 35.25 584 GLN B C 1
ATOM 8667 O O . GLN B 1 584 ? 19.203 14.688 6.449 1 35.25 584 GLN B O 1
ATOM 8672 N N . LEU B 1 585 ? 18.656 13.258 5.566 1 37.12 585 LEU B N 1
ATOM 8673 C CA . LEU B 1 585 ? 17.969 13.75 6.75 1 37.12 585 LEU B CA 1
ATOM 8674 C C . LEU B 1 585 ? 18.719 13.375 8.023 1 37.12 585 LEU B C 1
ATOM 8676 O O . LEU B 1 585 ? 19.344 12.312 8.078 1 37.12 585 LEU B O 1
ATOM 8680 N N . PRO B 1 586 ? 19.125 14.367 8.766 1 35.62 586 PRO B N 1
ATOM 8681 C CA . PRO B 1 586 ? 19.406 14.008 10.156 1 35.62 586 PRO B CA 1
ATOM 8682 C C . PRO B 1 586 ? 18.641 12.773 10.617 1 35.62 586 PRO B C 1
ATOM 8684 O O . PRO B 1 586 ? 18.766 12.359 11.773 1 35.62 586 PRO B O 1
ATOM 8687 N N . PHE B 1 587 ? 17.453 12.625 10.109 1 35.12 587 PHE B N 1
ATOM 8688 C CA . PHE B 1 587 ? 16.859 11.609 10.961 1 35.12 587 PHE B CA 1
ATOM 8689 C C . PHE B 1 587 ? 17.406 10.227 10.617 1 35.12 587 PHE B C 1
ATOM 8691 O O . PHE B 1 587 ? 16.766 9.211 10.922 1 35.12 587 PHE B O 1
ATOM 8698 N N . SER B 1 588 ? 18.031 10.133 9.539 1 33.47 588 SER B N 1
ATOM 8699 C CA . SER B 1 588 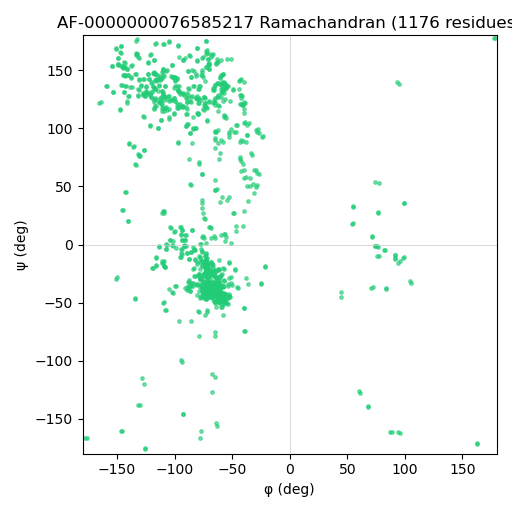? 18.781 8.891 9.391 1 33.47 588 SER B CA 1
ATOM 8700 C C . SER B 1 588 ? 19.5 8.523 10.688 1 33.47 588 SER B C 1
ATOM 8702 O O . SER B 1 588 ? 20.391 9.242 11.133 1 33.47 588 SER B O 1
ATOM 8704 N N . TRP B 1 589 ? 18.828 8.133 11.633 1 31.31 589 TRP B N 1
ATOM 8705 C CA . TRP B 1 589 ? 19.297 7.715 12.953 1 31.31 589 TRP B CA 1
ATOM 8706 C C . TRP B 1 589 ? 20.562 6.887 12.844 1 31.31 589 TRP B C 1
ATOM 8708 O O . TRP B 1 589 ? 20.578 5.832 12.203 1 31.31 589 TRP B O 1
ATOM 8718 N N . PRO B 1 590 ? 21.812 7.438 12.445 1 29.61 590 PRO B N 1
ATOM 8719 C CA . PRO B 1 590 ? 22.984 6.617 12.727 1 29.61 590 PRO B CA 1
ATOM 8720 C C . PRO B 1 590 ? 22.812 5.73 13.961 1 29.61 590 PRO B C 1
ATOM 8722 O O . PRO B 1 590 ? 22.188 6.148 14.938 1 29.61 590 PRO B O 1
#

Secondary structure (DSSP, 8-state):
-TTSGGGSGGGSTTSSTTSGGGGGGHHHHHTTSTT------------------HHHHHHHHHHHHHS--SS-HHHHHHHEE---GGG-SSHHHHHHHHTSTT-EEEEEEEESHHHHT--SSHHHHHHHTT--THHHHHHHHHHH-TTSEEEEEE---TT--HHHHHHTGGGGS-TT-SEEEEE-SSTTTS-TTSS-SSSSTTSHHHHHHHHHHHHHHHHSTT-EEEEEE---EE-----SSS----EE--TT-SSHHHHHHHHHHTT--EEEHHHHHTGGGG-HHHHHHHHS--HHHHBSSSS-B-HHHHHHHHHHHHHHHHHHHHHHHHH--SSTTHHHHHHHB-SSSSBPPSSHHHHHT-SPPEEEEGGGTGGGEEEEESSEEEEEEE-SSTT--SGGGPEEEEEEESTTEEEEEEE--S--------------------------------------THHHHHHHHHHHHT-SEEEEEEEEE-TTTS-TTTBPEEEEEEEESS-B--EEE---SS-SEEEEEEEB---TTEEEEEEEE--TTT---EEEEEEEEEEEE-S---SS---HHHHHHHHHT----TTS--/--SSGGGGGGSGGGSSTTSGGGGGGTHHHHTTSTTS-----------------HHHHHHHHHHHHHS--SS-HHHHHHHEE---GGG-SSHHHHHHHHTSTT-EEEEEEEESHHHHT--SSHHHHHHHTT--THHHHHHHHHHH-TTSEEEEEE---TT--HHHHHHTGGGGS-TT-SEEEEE-SSTTTS-TTSS-SSSSTTSHHHHHHHHHHHHHHHHSTT-EEEEEE---EE-----SSS----EE--TT-SSHHHHHHHHHHTT--EEEHHHHHTGGGG-HHHHHHHHS--HHHHBSSSS-B-HHHHHHHHHHHHHHHHHHHHHHHHH--SSTTHHHHHHHB-SSSSBPPSSHHHHHT-SPPEEEEGGGTGGGEEEEESSEEEEEEE-SSTT--SGGGPEEEEEEESTTEEEEEEE--S--------------------------------------THHHHHHHHHHHHT-SEEEEEEEEE-TTTS-TTTBPEEEEEEEESS-B--EEE---SS-SEEEEEEEB---TTEEEEEEEE--TTT---EEEEEEEEEEEE-S---SS---HHHHHHHHHT----TTS--

Foldseek 3Di:
DVPPPPPPDPPPPPDDPPPDPPPPVVVVPPVVPPVDDDPPPPPPPPPPLPFADLVLLVVLLVLLVPQDDLADPVLLVLQWQADFLQQAALLLVVSRQLSGFPHEAEEEEEEACLLLQDDPDPVLCVVLVPDHLQVLLVVSSCSSRVRYHYHYHYLYAHLDALLCCLFAVLVVQAQAHAEYEYEHFPFQQQCPVVAGQQPDLQHRRNLSLLSSLLSNCVSHVNYGYAYEYFFWWDQPPVVPPDDSPGQTDDLPSTNCVSSCVSCSQQNYIYGYNSSSPVVQQVPQPVCCVRNVDYNVQAAPHTGHGGSVNSNVSSVSVNSNSSVNSSSNSVVPDSRSNQVVQVVQPPPPSGHDRPHLLNLFQNDHKFKAFDPRFVVFKDKDWDFDKDWDFQDDPVPNPDPSHTFIFIKTFDATIKMKGWDQQLVQPDDPPDPPPPCPPPPPDDDDDDDDDPDDDDDDDDPDCVVVVVVSVVVSVQFPWKKKKWKWFAAPSNDQLAAWKKWKAWDDQKHWDIDIDHHDHGGRMDMAMIIMDGGRTTMMMIGTHQDPVNRHTMITTGIMMMTTTGPPSPPDDDDPVSLVSNVSVVDCPVVSPD/DPPPDPPPDPPPPPPDPPPDPPPPVPPVPPVVPPVPDDPPPPPPPVPPLPFADLVLLVVLLVLLVPQDDLADPVLLVLQWQADFLQQAALLLVVSRQLSGFPHEAEEEEEEACLLLQDDPDPVLCVVLVPDHLQVLLVVSSCSSRVRYHYHYHYLYAHLDALLCCLFAVLVVQAQAHAEYEYEHFPFQQQCPVVAGQQPDLQHRRNLSLLSSLLSNCVSHVNYGYAYEYFFWWDQPPVVPPDDSLGQTDDLPSTNCVSSCVSCSLQNYIYGYNSSSPNVQQVPQPVCCVRNVDYNVQAAPHTGHGGSVVSSVSSVSVNSNSSVNSSSNSVVPDSRSNQVVQVVQPPPPSGHDRPHPLNLFQNDHKFKAFDPRFVVFKDKDWDFDKDWDFQDDPVPNPDPSHTFIFIKTFDATIKMKGWDQQLVQPDDPPPPPPCCPPPPPDDDDDDDDDPDDPDDDDPDDCVVVVVVSVVVSVQFPWKKKKWKWFAAPSNDQLAAWKKWKAWDDQKHWDIDIDHHDHGGRMDMAMIIMDGGRTTMMMIGTHQDPPRRHTMITTGIMMMTTTGPPSPPPDDDPVSLVSNVSVVDPPVVSPD

Organism: Tetradesmus obliquus (NCBI:txid3088)

pLDDT: mean 73.73, std 27.12, range [16.16, 98.81]